Protein AF-0000000073465754 (afdb_homodimer)

Foldseek 3Di:
DDLLVCQADPVSVPDDDLLFKFFQAKAKAAKEFAPPTQCNQPDFLLQQLLQLLVSCVVFVDDLQQAAEEEEFEAQDPPQCFVSVLVSCVVSPRDPNHYYGYDYQWLQRQVVQVQVVRVCSSVPVGFKHKRKYWFRCNVGVDDSRDDPDDDPVQCVDPLSVLLPPDPLQLLQVLCVVVVPAQLNLLQLLQVLLALQVVCVVVVLNQRRHGWRWDAGPVRDIGIGTHFDQRDPPRDSVVSVPFAADPDRRTNFDLSQAFGAITMMMMIIIGRNNVCVVRVGHGFWTWSHKFKWFFRQSNLLLALLPRVVVSCVSRVDALVQAQAEEEARRGSSSSVCSCVSRVHDVCRYNSRHHRSRRNRRRRGRNSSSVSSQSSVDVVVDDKGWYKYKYGTRSGMIMITIMIGD/DDLLVCQADPVSVPDDDLLFKFFQAKAKAAKEFAPPTQCNQPDFLLQQLLQLLVSCVVFVDDLQQAAEEEEFEAQDPVQCFVSVLVSCVVSPRDPNHYYGYDYQWLQRQVVQVQVVRVCSSVPVGFKHKRKYWFRCNVGPDDSRDDPDDDPVQCVPPLSVLLPPDPLQLLQVLCVVVVPAQLNLLQQLQVLLALQVVCVVVVLNQRRHGWRWDAGPVRDIGIGTHFDQRDPDRDSVVSVPFAADPDRPTNFDLRQAFGAITMMMMIIIGRNNVCVVRVGDGFWTWSHKFKWFFRQSNLLLALLPRVVVSCVSRVDALVQAQAEEEARRGSSSSVCSCVSRVHDVCRYNSRHHRSRRNRRRRGRNSSSVSSQSSVDVVVDDKGWYKYKYGTRSGMIMITIMIGD

InterPro domains:
  IPR002155 Thiolase [PIRSF000429] (18-401)
  IPR002155 Thiolase [TIGR01930] (23-400)
  IPR002155 Thiolase [cd00751] (22-400)
  IPR016039 Thiolase-like [G3DSA:3.40.47.10] (20-287)
  IPR016039 Thiolase-like [G3DSA:3.40.47.10] (156-398)
  IPR016039 Thiolase-like [SSF53901] (19-277)
  IPR016039 Thiolase-like [SSF53901] (281-400)
  IPR020613 Thiolase, conserved site [PS00737] (348-364)
  IPR020615 Thiolase, acyl-enzyme intermediate active site [PS00098] (102-120)
  IPR020616 Thiolase, N-terminal [PF00108] (21-271)
  IPR020617 Thiolase, C-terminal [PF02803] (280-400)
  IPR050215 3-ketoacyl-CoA thiolase-like [PTHR43853] (17-401)

Sequence (806 aa):
MSAAQQRHGKKNILAEHDDDVVIVSALRTPITKAKKGGLSQCAPEEMLGWTLKGVLAESKIDPKLIEDVAVGTVLAPGGGSTQARMGSLWAGIPNTAGCNSLNRQCSSGLAAVNQIANQIALGQIDIGIGSGVESMTLNYGAGVMPSKMSDAVMENEEAADCLMPMGITSENVAKKYNIDRTKQDTFAAESFARAAAAQKAGKFKSEIVTVKYTDDDGNERTVDADDGIREGVTVESLAKLKPAFAKDGFTHAGNASQVSDGAASVLLARRSAAKKHGLPILGKFVTCAVVGVPPNIMGVGPAYAIPRLFELTGLTKDDIDIYEINEAFASQALFSIEHIGIDKKKVNPVGGAIAMGHPLGATGARQIATGLAEAKRQGGKKLIVTSMCVGTGMGCAALIVSAMSAAQQRHGKKNILAEHDDDVVIVSALRTPITKAKKGGLSQCAPEEMLGWTLKGVLAESKIDPKLIEDVAVGTVLAPGGGSTQARMGSLWAGIPNTAGCNSLNRQCSSGLAAVNQIANQIALGQIDIGIGSGVESMTLNYGAGVMPSKMSDAVMENEEAADCLMPMGITSENVAKKYNIDRTKQDTFAAESFARAAAAQKAGKFKSEIVTVKYTDDDGNERTVDADDGIREGVTVESLAKLKPAFAKDGFTHAGNASQVSDGAASVLLARRSAAKKHGLPILGKFVTCAVVGVPPNIMGVGPAYAIPRLFELTGLTKDDIDIYEINEAFASQALFSIEHIGIDKKKVNPVGGAIAMGHPLGATGARQIATGLAEAKRQGGKKLIVTSMCVGTGMGCAALIVSA

pLDDT: mean 96.92, std 4.91, range [54.41, 99.0]

Radius of gyration: 24.94 Å; Cα contacts (8 Å, |Δi|>4): 2305; chains: 2; bounding box: 60×74×64 Å

Organism: Mycosarcoma maydis (NCBI:txid5270)

Solvent-accessible surface area (backbone atoms only — not comparable to full-atom values): 36678 Å² total; per-residue (Å²): 131,53,74,57,53,43,41,32,32,67,70,41,52,69,52,86,55,58,69,38,31,24,29,42,31,44,26,14,38,35,30,16,32,38,70,75,27,81,51,39,66,55,32,54,30,54,48,36,15,39,20,48,35,40,40,39,62,74,44,63,56,66,47,80,61,39,37,38,37,29,32,4,23,34,42,36,34,18,24,36,28,67,42,49,44,23,13,42,40,55,38,56,38,49,49,56,22,26,59,33,13,28,19,36,36,38,36,5,1,36,52,16,34,48,52,41,44,43,36,29,61,62,61,63,38,52,26,29,28,11,14,8,29,23,43,40,42,78,33,60,59,78,69,28,56,66,97,66,78,44,65,74,42,51,67,31,64,64,24,41,29,42,70,53,55,66,60,54,19,38,41,43,44,18,64,76,67,68,46,50,47,66,61,23,27,44,53,27,22,49,22,18,50,30,29,34,53,30,54,74,69,50,66,55,59,84,30,44,32,66,43,73,50,64,38,94,88,68,47,81,43,78,36,74,58,61,66,46,58,46,76,87,58,37,45,69,64,47,67,70,57,65,43,70,73,37,94,87,43,64,48,24,78,67,28,19,30,38,64,9,21,28,17,8,25,30,37,35,25,20,34,48,55,27,58,74,69,68,40,55,67,53,22,32,57,67,53,59,23,64,26,22,31,56,24,56,40,12,39,49,12,32,46,53,6,46,57,49,34,24,67,64,25,62,48,55,82,84,70,50,59,37,33,39,57,48,20,61,28,32,38,27,40,50,48,22,37,60,73,68,64,54,66,67,82,33,43,31,75,53,26,36,15,40,19,44,29,42,16,42,3,7,39,33,23,34,42,51,18,51,49,47,53,50,36,59,76,69,50,61,75,33,37,34,37,42,30,26,38,14,72,56,10,14,10,32,17,34,40,33,35,39,81,131,53,74,59,54,43,41,33,32,69,70,40,51,70,50,86,54,58,68,36,32,24,29,42,32,43,25,14,39,35,29,16,31,38,69,76,27,82,50,39,65,56,32,53,31,53,49,36,14,38,19,48,35,40,39,41,61,75,42,63,56,66,48,82,61,39,36,37,35,29,33,4,24,36,42,35,34,18,24,35,29,67,42,50,46,24,13,42,40,54,38,57,38,49,49,55,23,26,59,33,14,28,19,36,37,38,36,5,2,37,51,17,34,49,52,42,43,42,36,29,60,62,60,61,38,53,26,28,27,11,14,8,27,23,43,41,42,80,34,60,60,76,70,30,55,66,96,66,77,44,66,74,40,50,68,30,65,64,25,41,30,42,70,54,56,68,61,53,19,38,41,44,44,16,64,76,67,69,48,51,47,66,62,23,27,45,54,26,22,50,23,16,51,31,29,32,52,31,54,74,69,49,66,54,60,85,29,44,33,66,42,74,48,62,36,94,88,68,45,82,42,79,38,74,58,61,66,47,57,47,77,87,58,37,46,70,66,46,67,71,57,64,43,70,72,39,94,86,43,62,47,23,78,68,27,20,30,37,63,10,21,28,18,8,26,30,36,36,25,20,35,49,55,27,60,75,68,68,42,56,67,54,22,32,58,71,52,59,24,63,26,23,31,56,26,56,40,13,40,48,12,33,46,53,6,46,58,48,34,24,66,62,25,60,50,55,81,84,69,49,58,37,32,38,57,47,22,64,29,31,40,27,39,49,49,22,38,60,74,68,62,55,66,66,80,33,43,31,72,53,27,35,15,40,20,46,31,42,15,41,3,7,38,34,24,33,43,52,18,52,50,48,53,49,36,60,75,70,50,61,72,33,37,34,37,41,30,27,38,14,71,58,9,14,10,31,16,33,41,34,34,39,81

Secondary structure (DSSP, 8-state):
--HHHHTSSHHHHHS--TT-EEEEEEEEPPPEETTTSTTTTS-HHHHHHHHHHHHHHHHT--GGG--EEEEE-SS-GGGGHHHHHHHHHHTT--TTSEEEEEE-GGGHHHHHHHHHHHHHHTTS-SEEEEEEEEEHHHH-SGGGS-S---HHHHTSHHHHHTTS-HHHHHHHHHHHTT--HHHHHHHHHHHHHHHHHHHHTTTTTTTBPPEEEE-TTS-EEEE-S-SS--SS--HHHHHTSPPSSSTT-S--TTSBPPPEEEEEEEEEEEHHHHHHTT----EEEEEEEEEE--GGGGGGHHHHHHHHHHHHHT--GGG-SEEEE--SBHHHHHHHHHHHT--GGGB-TT--HHHH---HHHHHHHHHHHHHHHHHHH-S--EEEEEEEETTTEEEEEEEEE-/--HHHHTSSHHHHHS--TT-EEEEEEEEPPPEETTTSTTTTS-HHHHHHHHHHHHHHHHT--GGG--EEEEE-SS-GGGGHHHHHHHHHHTT--TTSEEEEEE-GGGHHHHHHHHHHHHHHTTS-SEEEEEEEEEHHHH-SGGGS-S---HHHHTSHHHHHTTS-HHHHHHHHHHHTT--HHHHHHHHHHHHHHHHHHHHTTTTTTTBPPEEEE-TTS-EEEE-S-SS--SS--HHHHHTSPPSSSTT-S--TTSBPPPEEEEEEEEEEEHHHHHHTT----EEEEEEEEEE--GGGGGGHHHHHHHHHHHHHT--GGG-SEEEE--SBHHHHHHHHHHHT--GGGB-TT--HHHH---HHHHHHHHHHHHHHHHHHH-S--EEEEEEEETTTEEEEEEEEE-

Nearest PDB structures (foldseek):
  2iik-assembly1_A  TM=9.673E-01  e=1.583E-56  Homo sapiens
  2iik-assembly1_B  TM=9.675E-01  e=2.758E-56  Homo sapiens
  8gqg-assembly1_A  TM=9.473E-01  e=4.509E-44  Pseudomonas aeruginosa PAO1
  4e1l-assembly1_B  TM=9.030E-01  e=8.180E-40  Clostridioides difficile 630
  2f2s-assembly2_A-2  TM=8.745E-01  e=1.750E-37  Homo sapiens

Structure (mmCIF, N/CA/C/O backbone):
data_AF-0000000073465754-model_v1
#
loop_
_entity.id
_entity.type
_entity.pdbx_description
1 polymer 'Acetyl-CoA C-acyltransferase'
#
loop_
_atom_site.group_PDB
_atom_site.id
_atom_site.type_symbol
_atom_site.label_atom_id
_atom_site.label_alt_id
_atom_site.label_comp_id
_atom_site.label_asym_id
_atom_site.label_entity_id
_atom_site.label_seq_id
_atom_site.pdbx_PDB_ins_code
_atom_site.Cartn_x
_atom_site.Cartn_y
_atom_site.Cartn_z
_atom_site.occupancy
_atom_site.B_iso_or_equiv
_atom_site.auth_seq_id
_atom_site.auth_comp_id
_atom_site.auth_asym_id
_atom_site.auth_atom_id
_atom_site.pdbx_PDB_model_num
ATOM 1 N N . MET A 1 1 ? 19.016 -5.664 22.812 1 69.12 1 MET A N 1
ATOM 2 C CA . MET A 1 1 ? 17.656 -5.16 22.969 1 69.12 1 MET A CA 1
ATOM 3 C C . MET A 1 1 ? 16.844 -5.359 21.703 1 69.12 1 MET A C 1
ATOM 5 O O . MET A 1 1 ? 17.344 -5.137 20.594 1 69.12 1 MET A O 1
ATOM 9 N N . SER A 1 2 ? 15.586 -5.824 21.875 1 74.62 2 SER A N 1
ATOM 10 C CA . SER A 1 2 ? 14.711 -6.039 20.734 1 74.62 2 SER A CA 1
ATOM 11 C C . SER A 1 2 ? 14.266 -4.715 20.125 1 74.62 2 SER A C 1
ATOM 13 O O . SER A 1 2 ? 14.344 -3.668 20.766 1 74.62 2 SER A O 1
ATOM 15 N N . ALA A 1 3 ? 13.922 -4.715 18.938 1 77.12 3 ALA A N 1
ATOM 16 C CA . ALA A 1 3 ? 13.391 -3.521 18.281 1 77.12 3 ALA A CA 1
ATOM 17 C C . ALA A 1 3 ? 12.242 -2.922 19.094 1 77.12 3 ALA A C 1
ATOM 19 O O . ALA A 1 3 ? 12.133 -1.7 19.203 1 77.12 3 ALA A O 1
ATOM 20 N N . ALA A 1 4 ? 11.461 -3.756 19.719 1 78.25 4 ALA A N 1
ATOM 21 C CA . ALA A 1 4 ? 10.312 -3.295 20.5 1 78.25 4 ALA A CA 1
ATOM 22 C C . ALA A 1 4 ? 10.766 -2.549 21.75 1 78.25 4 ALA A C 1
ATOM 24 O O . ALA A 1 4 ? 10.172 -1.534 22.125 1 78.25 4 ALA A O 1
ATOM 25 N N . GLN A 1 5 ? 11.766 -3 22.266 1 81.62 5 GLN A N 1
ATOM 26 C CA . GLN A 1 5 ? 12.281 -2.373 23.469 1 81.62 5 GLN A CA 1
ATOM 27 C C . GLN A 1 5 ? 12.914 -1.019 23.172 1 81.62 5 GLN A C 1
ATOM 29 O O . GLN A 1 5 ? 12.797 -0.079 23.953 1 81.62 5 GLN A O 1
ATOM 34 N N . GLN A 1 6 ? 13.523 -0.963 22.047 1 86.88 6 GLN A N 1
ATOM 35 C CA . GLN A 1 6 ? 14.195 0.273 21.656 1 86.88 6 GLN A CA 1
ATOM 36 C C . GLN A 1 6 ? 13.188 1.378 21.359 1 86.88 6 GLN A C 1
ATOM 38 O O . GLN A 1 6 ? 13.523 2.562 21.406 1 86.88 6 GLN A O 1
ATOM 43 N N . ARG A 1 7 ? 11.938 1.004 21.156 1 93.81 7 ARG A N 1
ATOM 44 C CA . ARG A 1 7 ? 10.906 1.958 20.766 1 93.81 7 ARG A CA 1
ATOM 45 C C . ARG A 1 7 ? 9.938 2.223 21.906 1 93.81 7 ARG A C 1
ATOM 47 O O . ARG A 1 7 ? 8.852 2.775 21.688 1 93.81 7 ARG A O 1
ATOM 54 N N . HIS A 1 8 ? 10.367 1.819 23.109 1 95.62 8 HIS A N 1
ATOM 55 C CA . HIS A 1 8 ? 9.492 1.986 24.25 1 95.62 8 HIS A CA 1
ATOM 56 C C . HIS A 1 8 ? 10.195 2.732 25.375 1 95.62 8 HIS A C 1
ATOM 58 O O . HIS A 1 8 ? 11.266 2.322 25.828 1 95.62 8 HIS A O 1
ATOM 64 N N . GLY A 1 9 ? 9.516 3.777 25.812 1 97.31 9 GLY A N 1
ATOM 65 C CA . GLY A 1 9 ? 10.102 4.625 26.844 1 97.31 9 GLY A CA 1
ATOM 66 C C . GLY A 1 9 ? 10.953 5.746 26.281 1 97.31 9 GLY A C 1
ATOM 67 O O . GLY A 1 9 ? 11.742 5.527 25.359 1 97.31 9 GLY A O 1
ATOM 68 N N . LYS A 1 10 ? 10.883 6.891 26.922 1 97.44 10 LYS A N 1
ATOM 69 C CA . LYS A 1 10 ? 11.508 8.102 26.391 1 97.44 10 LYS A CA 1
ATOM 70 C C . LYS A 1 10 ? 13.016 7.941 26.281 1 97.44 10 LYS A C 1
ATOM 72 O O . LYS A 1 10 ? 13.617 8.312 25.281 1 97.44 10 LYS A O 1
ATOM 77 N N . LYS A 1 11 ? 13.609 7.375 27.297 1 96.94 11 LYS A N 1
ATOM 78 C CA . LYS A 1 11 ? 15.062 7.203 27.312 1 96.94 11 LYS A CA 1
ATOM 79 C C . LYS A 1 11 ? 15.523 6.316 26.172 1 96.94 11 LYS A C 1
ATOM 81 O O . LYS A 1 11 ? 16.484 6.645 25.469 1 96.94 11 LYS A O 1
ATOM 86 N N . ASN A 1 12 ? 14.812 5.152 25.953 1 97.06 12 ASN A N 1
ATOM 87 C CA . ASN A 1 12 ? 15.164 4.223 24.891 1 97.06 12 ASN A CA 1
ATOM 88 C C . ASN A 1 12 ? 14.922 4.84 23.516 1 97.06 12 ASN A C 1
ATOM 90 O O . ASN A 1 12 ? 15.711 4.625 22.594 1 97.06 12 ASN A O 1
ATOM 94 N N . ILE A 1 13 ? 13.898 5.605 23.375 1 97.81 13 ILE A N 1
ATOM 95 C CA . ILE A 1 13 ? 13.516 6.227 22.109 1 97.81 13 ILE A CA 1
ATOM 96 C C . ILE A 1 13 ? 14.547 7.281 21.734 1 97.81 13 ILE A C 1
ATOM 98 O O . ILE A 1 13 ? 14.875 7.441 20.547 1 97.81 13 ILE A O 1
ATOM 102 N N . LEU A 1 14 ? 15.086 7.945 22.719 1 97.5 14 LEU A N 1
ATOM 103 C CA . LEU A 1 14 ? 16.047 9.016 22.453 1 97.5 14 LEU A CA 1
ATOM 104 C C . LEU A 1 14 ? 17.438 8.453 22.219 1 97.5 14 LEU A C 1
ATOM 106 O O . LEU A 1 14 ? 18.297 9.133 21.641 1 97.5 14 LEU A O 1
ATOM 110 N N . ALA A 1 15 ? 17.688 7.27 22.656 1 97 15 ALA A N 1
ATOM 111 C CA . ALA A 1 15 ? 18.984 6.641 22.438 1 97 15 ALA A CA 1
ATOM 112 C C . ALA A 1 15 ? 19.203 6.344 20.953 1 97 15 ALA A C 1
ATOM 114 O O . ALA A 1 15 ? 18.234 6.148 20.203 1 97 15 ALA A O 1
ATOM 115 N N . GLU A 1 16 ? 20.438 6.359 20.562 1 96.69 16 GLU A N 1
ATOM 116 C CA . GLU A 1 16 ? 20.781 6.105 19.172 1 96.69 16 GLU A CA 1
ATOM 117 C C . GLU A 1 16 ? 21.391 4.723 19 1 96.69 16 GLU A C 1
ATOM 119 O O . GLU A 1 16 ? 22.25 4.32 19.781 1 96.69 16 GLU A O 1
ATOM 124 N N . HIS A 1 17 ? 20.859 3.986 18.109 1 96.25 17 HIS A N 1
ATOM 125 C CA . HIS A 1 17 ? 21.375 2.662 17.781 1 96.25 17 HIS A CA 1
ATOM 126 C C . HIS A 1 17 ? 21.672 2.537 16.297 1 96.25 17 HIS A C 1
ATOM 128 O O . HIS A 1 17 ? 21.031 3.205 15.477 1 96.25 17 HIS A O 1
ATOM 134 N N . ASP A 1 18 ? 22.531 1.674 15.906 1 96.12 18 ASP A N 1
ATOM 135 C CA . ASP A 1 18 ? 22.969 1.488 14.523 1 96.12 18 ASP A CA 1
ATOM 136 C C . ASP A 1 18 ? 21.828 0.935 13.664 1 96.12 18 ASP A C 1
ATOM 138 O O . ASP A 1 18 ? 21.828 1.102 12.438 1 96.12 18 ASP A O 1
ATOM 142 N N . ASP A 1 19 ? 20.844 0.345 14.242 1 95.38 19 ASP A N 1
ATOM 143 C CA . ASP A 1 19 ? 19.766 -0.268 13.477 1 95.38 19 ASP A CA 1
ATOM 144 C C . ASP A 1 19 ? 18.531 0.631 13.445 1 95.38 19 ASP A C 1
ATOM 146 O O . ASP A 1 19 ? 17.484 0.231 12.953 1 95.38 19 ASP A O 1
ATOM 150 N N . ASP A 1 20 ? 18.672 1.889 13.938 1 97.56 20 ASP A N 1
ATOM 151 C CA . ASP A 1 20 ? 17.594 2.857 13.836 1 97.56 20 ASP A CA 1
ATOM 152 C C . ASP A 1 20 ? 17.266 3.174 12.375 1 97.56 20 ASP A C 1
ATOM 154 O O . ASP A 1 20 ? 18.141 3.09 11.508 1 97.56 20 ASP A O 1
ATOM 158 N N . VAL A 1 21 ? 16.047 3.447 12.172 1 98.69 21 VAL A N 1
ATOM 159 C CA . VAL A 1 21 ? 15.664 4.02 10.883 1 98.69 21 VAL A CA 1
ATOM 160 C C . VAL A 1 21 ? 15.758 5.543 10.945 1 98.69 21 VAL A C 1
ATOM 162 O O . VAL A 1 21 ? 15.008 6.188 11.68 1 98.69 21 VAL A O 1
ATOM 165 N N . VAL A 1 22 ? 16.641 6.105 10.172 1 98.94 22 VAL A N 1
ATOM 166 C CA . VAL A 1 22 ? 16.859 7.543 10.258 1 98.94 22 VAL A CA 1
ATOM 167 C C . VAL A 1 22 ? 16.312 8.227 9.008 1 98.94 22 VAL A C 1
ATOM 169 O O . VAL A 1 22 ? 16.156 7.59 7.965 1 98.94 22 VAL A O 1
ATOM 172 N N . ILE A 1 23 ? 15.922 9.438 9.211 1 98.94 23 ILE A N 1
ATOM 173 C CA . ILE A 1 23 ? 15.484 10.312 8.133 1 98.94 23 ILE A CA 1
ATOM 174 C C . ILE A 1 23 ? 16.656 11.141 7.621 1 98.94 23 ILE A C 1
ATOM 176 O O . ILE A 1 23 ? 17.266 11.891 8.383 1 98.94 23 ILE A O 1
ATOM 180 N N . VAL A 1 24 ? 16.938 11 6.359 1 98.94 24 VAL A N 1
ATOM 181 C CA . VAL A 1 24 ? 18.094 11.633 5.75 1 98.94 24 VAL A CA 1
ATOM 182 C C . VAL A 1 24 ? 17.703 12.961 5.113 1 98.94 24 VAL A C 1
ATOM 184 O O . VAL A 1 24 ? 18.453 13.93 5.141 1 98.94 24 VAL A O 1
ATOM 187 N N . SER A 1 25 ? 16.547 12.969 4.547 1 98.88 25 SER A N 1
ATOM 188 C CA . SER A 1 25 ? 15.977 14.141 3.885 1 98.88 25 SER A CA 1
ATOM 189 C C . SER A 1 25 ? 14.453 14.055 3.842 1 98.88 25 SER A C 1
ATOM 191 O O . SER A 1 25 ? 13.883 12.961 3.752 1 98.88 25 SER A O 1
ATOM 193 N N . ALA A 1 26 ? 13.797 15.164 3.982 1 98.94 26 ALA A N 1
ATOM 194 C CA . ALA A 1 26 ? 12.344 15.281 3.879 1 98.94 26 ALA A CA 1
ATOM 195 C C . ALA A 1 26 ? 11.953 16.594 3.203 1 98.94 26 ALA A C 1
ATOM 197 O O . ALA A 1 26 ? 12.188 17.672 3.748 1 98.94 26 ALA A O 1
ATOM 198 N N . LEU A 1 27 ? 11.367 16.453 2.018 1 98.94 27 LEU A N 1
ATOM 199 C CA . LEU A 1 27 ? 11.062 17.641 1.227 1 98.94 27 LEU A CA 1
ATOM 200 C C . LEU A 1 27 ? 9.68 17.531 0.596 1 98.94 27 LEU A C 1
ATOM 202 O O . LEU A 1 27 ? 9.148 16.438 0.452 1 98.94 27 LEU A O 1
ATOM 206 N N . ARG A 1 28 ? 9.141 18.641 0.271 1 98.94 28 ARG A N 1
ATOM 207 C CA . ARG A 1 28 ? 7.836 18.703 -0.378 1 98.94 28 ARG A CA 1
ATOM 208 C C . ARG A 1 28 ? 7.844 19.719 -1.52 1 98.94 28 ARG A C 1
ATOM 210 O O . ARG A 1 28 ? 8.727 20.578 -1.592 1 98.94 28 ARG A O 1
ATOM 217 N N . THR A 1 29 ? 6.883 19.609 -2.396 1 98.94 29 THR A N 1
ATOM 218 C CA . THR A 1 29 ? 6.578 20.688 -3.326 1 98.94 29 THR A CA 1
ATOM 219 C C . THR A 1 29 ? 5.824 21.812 -2.621 1 98.94 29 THR A C 1
ATOM 221 O O . THR A 1 29 ? 5.375 21.641 -1.485 1 98.94 29 THR A O 1
ATOM 224 N N . PRO A 1 30 ? 5.719 22.984 -3.387 1 98.81 30 PRO A N 1
ATOM 225 C CA . PRO A 1 30 ? 4.641 23.859 -2.93 1 98.81 30 PRO A CA 1
ATOM 226 C C . PRO A 1 30 ? 3.271 23.188 -2.953 1 98.81 30 PRO A C 1
ATOM 228 O O . PRO A 1 30 ? 3.023 22.328 -3.797 1 98.81 30 PRO A O 1
ATOM 231 N N . ILE A 1 31 ? 2.48 23.5 -2.012 1 98.81 31 ILE A N 1
ATOM 232 C CA . ILE A 1 31 ? 1.074 23.109 -2.037 1 98.81 31 ILE A CA 1
ATOM 233 C C . ILE A 1 31 ? 0.244 24.203 -2.688 1 98.81 31 ILE A C 1
ATOM 235 O O . ILE A 1 31 ? 0.25 25.359 -2.227 1 98.81 31 ILE A O 1
ATOM 239 N N . THR A 1 32 ? -0.416 23.875 -3.729 1 98.81 32 THR A N 1
ATOM 240 C CA . THR A 1 32 ? -1.125 24.938 -4.453 1 98.81 32 THR A CA 1
ATOM 241 C C . THR A 1 32 ? -2.602 24.578 -4.605 1 98.81 32 THR A C 1
ATOM 243 O O . THR A 1 32 ? -2.975 23.406 -4.539 1 98.81 32 THR A O 1
ATOM 246 N N . LYS A 1 33 ? -3.414 25.578 -4.816 1 97.81 33 LYS A N 1
ATOM 247 C CA . LYS A 1 33 ? -4.855 25.391 -4.953 1 97.81 33 LYS A CA 1
ATOM 248 C C . LYS A 1 33 ? -5.184 24.531 -6.18 1 97.81 33 LYS A C 1
ATOM 250 O O . LYS A 1 33 ? -4.586 24.719 -7.242 1 97.81 33 LYS A O 1
ATOM 255 N N . ALA A 1 34 ? -6.082 23.641 -6.023 1 96.94 34 ALA A N 1
ATOM 256 C CA . ALA A 1 34 ? -6.551 22.859 -7.164 1 96.94 34 ALA A CA 1
ATOM 257 C C . ALA A 1 34 ? -7.203 23.766 -8.211 1 96.94 34 ALA A C 1
ATOM 259 O O . ALA A 1 34 ? -7.875 24.734 -7.875 1 96.94 34 ALA A O 1
ATOM 260 N N . LYS A 1 35 ? -7.055 23.391 -9.469 1 95.56 35 LYS A N 1
ATOM 261 C CA . LYS A 1 35 ? -7.664 23.984 -10.648 1 95.56 35 LYS A CA 1
ATOM 262 C C . LYS A 1 35 ? -7.027 25.344 -10.977 1 95.56 35 LYS A C 1
ATOM 264 O O . LYS A 1 35 ? -6.73 25.625 -12.133 1 95.56 35 LYS A O 1
ATOM 269 N N . LYS A 1 36 ? -6.773 26.172 -9.945 1 95.69 36 LYS A N 1
ATOM 270 C CA . LYS A 1 36 ? -6.352 27.531 -10.227 1 95.69 36 LYS A CA 1
ATOM 271 C C . LYS A 1 36 ? -4.91 27.766 -9.781 1 95.69 36 LYS A C 1
ATOM 273 O O . LYS A 1 36 ? -4.316 28.797 -10.094 1 95.69 36 LYS A O 1
ATOM 278 N N . GLY A 1 37 ? -4.332 26.875 -9.086 1 97.5 37 GLY A N 1
ATOM 279 C CA . GLY A 1 37 ? -3.012 27.078 -8.508 1 97.5 37 GLY A CA 1
ATOM 280 C C . GLY A 1 37 ? -1.888 26.719 -9.461 1 97.5 37 GLY A C 1
ATOM 281 O O . GLY A 1 37 ? -2.137 26.266 -10.586 1 97.5 37 GLY A O 1
ATOM 282 N N . GLY A 1 38 ? -0.685 26.953 -9 1 98.06 38 GLY A N 1
ATOM 283 C CA . GLY A 1 38 ? 0.517 26.859 -9.812 1 98.06 38 GLY A CA 1
ATOM 284 C C . GLY A 1 38 ? 0.784 25.469 -10.328 1 98.06 38 GLY A C 1
ATOM 285 O O . GLY A 1 38 ? 1.403 25.297 -11.383 1 98.06 38 GLY A O 1
ATOM 286 N N . LEU A 1 39 ? 0.324 24.422 -9.672 1 98.38 39 LEU A N 1
ATOM 287 C CA . LEU A 1 39 ? 0.645 23.047 -10.039 1 98.38 39 LEU A CA 1
ATOM 288 C C . LEU A 1 39 ? -0.536 22.375 -10.742 1 98.38 39 LEU A C 1
ATOM 290 O O . LEU A 1 39 ? -0.511 21.172 -11.008 1 98.38 39 LEU A O 1
ATOM 294 N N . SER A 1 40 ? -1.552 23.188 -11.047 1 97.31 40 SER A N 1
ATOM 295 C CA . SER A 1 40 ? -2.818 22.641 -11.516 1 97.31 40 SER A CA 1
ATOM 296 C C . SER A 1 40 ? -2.631 21.859 -12.812 1 97.31 40 SER A C 1
ATOM 298 O O . SER A 1 40 ? -3.385 20.922 -13.102 1 97.31 40 SER A O 1
ATOM 300 N N . GLN A 1 41 ? -1.542 22.188 -13.578 1 96.94 41 GLN A N 1
ATOM 301 C CA . GLN A 1 41 ? -1.355 21.516 -14.859 1 96.94 41 GLN A CA 1
ATOM 302 C C . GLN A 1 41 ? -0.132 20.594 -14.836 1 96.94 41 GLN A C 1
ATOM 304 O O . GLN A 1 41 ? 0.296 20.094 -15.875 1 96.94 41 GLN A O 1
ATOM 309 N N . CYS A 1 42 ? 0.461 20.469 -13.688 1 97.88 42 CYS A N 1
ATOM 310 C CA . CYS A 1 42 ? 1.605 19.578 -13.539 1 97.88 42 CYS A CA 1
ATOM 311 C C . CYS A 1 42 ? 1.151 18.125 -13.336 1 97.88 42 CYS A C 1
ATOM 313 O O . CYS A 1 42 ? 0.353 17.844 -12.438 1 97.88 42 CYS A O 1
ATOM 315 N N . ALA A 1 43 ? 1.648 17.219 -14.156 1 97.5 43 ALA A N 1
ATOM 316 C CA . ALA A 1 43 ? 1.29 15.812 -13.992 1 97.5 43 ALA A CA 1
ATOM 317 C C . ALA A 1 43 ? 1.82 15.258 -12.672 1 97.5 43 ALA A C 1
ATOM 319 O O . ALA A 1 43 ? 2.916 15.617 -12.234 1 97.5 43 ALA A O 1
ATOM 320 N N . PRO A 1 44 ? 1.071 14.359 -12.039 1 97.31 44 PRO A N 1
ATOM 321 C CA . PRO A 1 44 ? 1.466 13.828 -10.734 1 97.31 44 PRO A CA 1
ATOM 322 C C . PRO A 1 44 ? 2.861 13.203 -10.75 1 97.31 44 PRO A C 1
ATOM 324 O O . PRO A 1 44 ? 3.633 13.398 -9.805 1 97.31 44 PRO A O 1
ATOM 327 N N . GLU A 1 45 ? 3.199 12.43 -11.781 1 98.25 45 GLU A N 1
ATOM 328 C CA . GLU A 1 45 ? 4.5 11.766 -11.828 1 98.25 45 GLU A CA 1
ATOM 329 C C . GLU A 1 45 ? 5.633 12.789 -11.938 1 98.25 45 GLU A C 1
ATOM 331 O O . GLU A 1 45 ? 6.746 12.539 -11.469 1 98.25 45 GLU A O 1
ATOM 336 N N . GLU A 1 46 ? 5.359 13.898 -12.578 1 98.44 46 GLU A N 1
ATOM 337 C CA . GLU A 1 46 ? 6.359 14.961 -12.656 1 98.44 46 GLU A CA 1
ATOM 338 C C . GLU A 1 46 ? 6.5 15.68 -11.312 1 98.44 46 GLU A C 1
ATOM 340 O O . GLU A 1 46 ? 7.609 15.992 -10.883 1 98.44 46 GLU A O 1
ATOM 345 N N . MET A 1 47 ? 5.398 15.938 -10.648 1 98.5 47 MET A N 1
ATOM 346 C CA . MET A 1 47 ? 5.414 16.516 -9.312 1 98.5 47 MET A CA 1
ATOM 347 C C . MET A 1 47 ? 6.195 15.641 -8.344 1 98.5 47 MET A C 1
ATOM 349 O O . MET A 1 47 ? 7.055 16.125 -7.609 1 98.5 47 MET A O 1
ATOM 353 N N . LEU A 1 48 ? 5.871 14.367 -8.375 1 98.88 48 LEU A N 1
ATOM 354 C CA . LEU A 1 48 ? 6.594 13.391 -7.566 1 98.88 48 LEU A CA 1
ATOM 355 C C . LEU A 1 48 ? 8.078 13.398 -7.898 1 98.88 48 LEU A C 1
ATOM 357 O O . LEU A 1 48 ? 8.922 13.406 -7 1 98.88 48 LEU A O 1
ATOM 361 N N . GLY A 1 49 ? 8.406 13.383 -9.195 1 98.88 49 GLY A N 1
ATOM 362 C CA . GLY A 1 49 ? 9.789 13.367 -9.641 1 98.88 49 GLY A CA 1
ATOM 363 C C . GLY A 1 49 ? 10.609 14.516 -9.086 1 98.88 49 GLY A C 1
ATOM 364 O O . GLY A 1 49 ? 11.781 14.344 -8.742 1 98.88 49 GLY A O 1
ATOM 365 N N . TRP A 1 50 ? 10.023 15.664 -8.984 1 98.88 50 TRP A N 1
ATOM 366 C CA . TRP A 1 50 ? 10.742 16.828 -8.484 1 98.88 50 TRP A CA 1
ATOM 367 C C . TRP A 1 50 ? 11.086 16.672 -7.012 1 98.88 50 TRP A C 1
ATOM 369 O O . TRP A 1 50 ? 12.172 17.078 -6.57 1 98.88 50 TRP A O 1
ATOM 379 N N . THR A 1 51 ? 10.172 16.125 -6.199 1 98.88 51 THR A N 1
ATOM 380 C CA . THR A 1 51 ? 10.516 15.906 -4.801 1 98.88 51 THR A CA 1
ATOM 381 C C . THR A 1 51 ? 11.586 14.828 -4.664 1 98.88 51 THR A C 1
ATOM 383 O O . THR A 1 51 ? 12.461 14.922 -3.805 1 98.88 51 THR A O 1
ATOM 386 N N . LEU A 1 52 ? 11.523 13.797 -5.504 1 98.94 52 LEU A N 1
ATOM 387 C CA . LEU A 1 52 ? 12.547 12.75 -5.5 1 98.94 52 LEU A CA 1
ATOM 388 C C . LEU A 1 52 ? 13.906 13.32 -5.902 1 98.94 52 LEU A C 1
ATOM 390 O O . LEU A 1 52 ? 14.914 13.023 -5.262 1 98.94 52 LEU A O 1
ATOM 394 N N . LYS A 1 53 ? 13.93 14.156 -6.957 1 98.88 53 LYS A N 1
ATOM 395 C CA . LYS A 1 53 ? 15.164 14.836 -7.332 1 98.88 53 LYS A CA 1
ATOM 396 C C . LYS A 1 53 ? 15.688 15.695 -6.184 1 98.88 53 LYS A C 1
ATOM 398 O O . LYS A 1 53 ? 16.891 15.773 -5.965 1 98.88 53 LYS A O 1
ATOM 403 N N . GLY A 1 54 ? 14.75 16.328 -5.52 1 98.88 54 GLY A N 1
ATOM 404 C CA . GLY A 1 54 ? 15.117 17.188 -4.406 1 98.88 54 GLY A CA 1
ATOM 405 C C . GLY A 1 54 ? 15.828 16.453 -3.287 1 98.88 54 GLY A C 1
ATOM 406 O O . GLY A 1 54 ? 16.891 16.875 -2.826 1 98.88 54 GLY A O 1
ATOM 407 N N . VAL A 1 55 ? 15.258 15.305 -2.826 1 98.88 55 VAL A N 1
ATOM 408 C CA . VAL A 1 55 ? 15.859 14.594 -1.704 1 98.88 55 VAL A CA 1
ATOM 409 C C . VAL A 1 55 ? 17.203 13.992 -2.135 1 98.88 55 VAL A C 1
ATOM 411 O O . VAL A 1 55 ? 18.125 13.898 -1.332 1 98.88 55 VAL A O 1
ATOM 414 N N . LEU A 1 56 ? 17.328 13.57 -3.422 1 98.88 56 LEU A N 1
ATOM 415 C CA . LEU A 1 56 ? 18.609 13.07 -3.928 1 98.88 56 LEU A CA 1
ATOM 416 C C . LEU A 1 56 ? 19.672 14.172 -3.914 1 98.88 56 LEU A C 1
ATOM 418 O O . LEU A 1 56 ? 20.781 13.961 -3.447 1 98.88 56 LEU A O 1
ATOM 422 N N . ALA A 1 57 ? 19.25 15.328 -4.363 1 98.75 57 ALA A N 1
ATOM 423 C CA . ALA A 1 57 ? 20.188 16.453 -4.461 1 98.75 57 ALA A CA 1
ATOM 424 C C . ALA A 1 57 ? 20.625 16.922 -3.074 1 98.75 57 ALA A C 1
ATOM 426 O O . ALA A 1 57 ? 21.797 17.188 -2.848 1 98.75 57 ALA A O 1
ATOM 427 N N . GLU A 1 58 ? 19.703 17.047 -2.176 1 98.56 58 GLU A N 1
ATOM 428 C CA . GLU A 1 58 ? 19.984 17.562 -0.841 1 98.56 58 GLU A CA 1
ATOM 429 C C . GLU A 1 58 ? 20.891 16.609 -0.063 1 98.56 58 GLU A C 1
ATOM 431 O O . GLU A 1 58 ? 21.812 17.047 0.629 1 98.56 58 GLU A O 1
ATOM 436 N N . SER A 1 59 ? 20.641 15.32 -0.163 1 98.62 59 SER A N 1
ATOM 437 C CA . SER A 1 59 ? 21.375 14.32 0.61 1 98.62 59 SER A CA 1
ATOM 438 C C . SER A 1 59 ? 22.703 13.977 -0.049 1 98.62 59 SER A C 1
ATOM 440 O O . SER A 1 59 ? 23.594 13.414 0.593 1 98.62 59 SER A O 1
ATOM 442 N N . LYS A 1 60 ? 22.766 14.164 -1.385 1 98.5 60 LYS A N 1
ATOM 443 C CA . LYS A 1 60 ? 23.922 13.805 -2.205 1 98.5 60 LYS A CA 1
ATOM 444 C C . LYS A 1 60 ? 24.141 12.297 -2.205 1 98.5 60 LYS A C 1
ATOM 446 O O . LYS A 1 60 ? 25.281 11.828 -2.352 1 98.5 60 LYS A O 1
ATOM 451 N N . ILE A 1 61 ? 23.172 11.609 -1.95 1 98.81 61 ILE A N 1
ATOM 452 C CA . ILE A 1 61 ? 23.266 10.148 -1.94 1 98.81 61 ILE A CA 1
ATOM 453 C C . ILE A 1 61 ? 23.562 9.641 -3.346 1 98.81 61 ILE A C 1
ATOM 455 O O . ILE A 1 61 ? 23.141 10.234 -4.336 1 98.81 61 ILE A O 1
ATOM 459 N N . ASP A 1 62 ? 24.328 8.516 -3.443 1 98.81 62 ASP A N 1
ATOM 460 C CA . ASP A 1 62 ? 24.344 7.723 -4.668 1 98.81 62 ASP A CA 1
ATOM 461 C C . ASP A 1 62 ? 23 7.047 -4.918 1 98.81 62 ASP A C 1
ATOM 463 O O . ASP A 1 62 ? 22.609 6.148 -4.172 1 98.81 62 ASP A O 1
ATOM 467 N N . PRO A 1 63 ? 22.281 7.445 -5.957 1 98.81 63 PRO A N 1
ATOM 468 C CA . PRO A 1 63 ? 20.938 6.91 -6.18 1 98.81 63 PRO A CA 1
ATOM 469 C C . PRO A 1 63 ? 20.922 5.391 -6.297 1 98.81 63 PRO A C 1
ATOM 471 O O . PRO A 1 63 ? 19.891 4.762 -6.07 1 98.81 63 PRO A O 1
ATOM 474 N N . LYS A 1 64 ? 22.016 4.738 -6.609 1 98.69 64 LYS A N 1
ATOM 475 C CA . LYS A 1 64 ? 22.094 3.289 -6.762 1 98.69 64 LYS A CA 1
ATOM 476 C C . LYS A 1 64 ? 21.844 2.582 -5.434 1 98.69 64 LYS A C 1
ATOM 478 O O . LYS A 1 64 ? 21.562 1.381 -5.406 1 98.69 64 LYS A O 1
ATOM 483 N N . LEU A 1 65 ? 21.969 3.359 -4.344 1 98.81 65 LEU A N 1
ATOM 484 C CA . LEU A 1 65 ? 21.797 2.781 -3.014 1 98.81 65 LEU A CA 1
ATOM 485 C C . LEU A 1 65 ? 20.328 2.654 -2.648 1 98.81 65 LEU A C 1
ATOM 487 O O . LEU A 1 65 ? 19.984 1.948 -1.699 1 98.81 65 LEU A O 1
ATOM 491 N N . ILE A 1 66 ? 19.469 3.338 -3.422 1 98.94 66 ILE A N 1
ATOM 492 C CA . ILE A 1 66 ? 18.031 3.268 -3.141 1 98.94 66 ILE A CA 1
ATOM 493 C C . ILE A 1 66 ? 17.484 1.906 -3.568 1 98.94 66 ILE A C 1
ATOM 495 O O . ILE A 1 66 ? 17.688 1.481 -4.707 1 98.94 66 ILE A O 1
ATOM 499 N N . GLU A 1 67 ? 16.734 1.287 -2.678 1 98.94 67 GLU A N 1
ATOM 500 C CA . GLU A 1 67 ? 16.344 -0.089 -2.953 1 98.94 67 GLU A CA 1
ATOM 501 C C . GLU A 1 67 ? 14.828 -0.188 -3.186 1 98.94 67 GLU A C 1
ATOM 503 O O . GLU A 1 67 ? 14.359 -1.12 -3.84 1 98.94 67 GLU A O 1
ATOM 508 N N . ASP A 1 68 ? 14.047 0.705 -2.627 1 98.94 68 ASP A N 1
ATOM 509 C CA . ASP A 1 68 ? 12.602 0.682 -2.803 1 98.94 68 ASP A CA 1
ATOM 510 C C . ASP A 1 68 ? 12 2.07 -2.594 1 98.94 68 ASP A C 1
ATOM 512 O O . ASP A 1 68 ? 12.516 2.865 -1.807 1 98.94 68 ASP A O 1
ATOM 516 N N . VAL A 1 69 ? 10.961 2.398 -3.35 1 98.94 69 VAL A N 1
ATOM 517 C CA . VAL A 1 69 ? 10.203 3.645 -3.244 1 98.94 69 VAL A CA 1
ATOM 518 C C . VAL A 1 69 ? 8.719 3.338 -3.078 1 98.94 69 VAL A C 1
ATOM 520 O O . VAL A 1 69 ? 8.125 2.643 -3.908 1 98.94 69 VAL A O 1
ATOM 523 N N . ALA A 1 70 ? 8.117 3.795 -2.02 1 98.94 70 ALA A N 1
ATOM 524 C CA . ALA A 1 70 ? 6.676 3.697 -1.81 1 98.94 70 ALA A CA 1
ATOM 525 C C . ALA A 1 70 ? 6.004 5.059 -1.962 1 98.94 70 ALA A C 1
ATOM 527 O O . ALA A 1 70 ? 6.48 6.055 -1.412 1 98.94 70 ALA A O 1
ATOM 528 N N . VAL A 1 71 ? 4.883 5.113 -2.686 1 98.94 71 VAL A N 1
ATOM 529 C CA . VAL A 1 71 ? 4.242 6.391 -2.977 1 98.94 71 VAL A CA 1
ATOM 530 C C . VAL A 1 71 ? 2.775 6.34 -2.561 1 98.94 71 VAL A C 1
ATOM 532 O O . VAL A 1 71 ? 1.993 5.562 -3.111 1 98.94 71 VAL A O 1
ATOM 535 N N . GLY A 1 72 ? 2.426 7.176 -1.586 1 98.81 72 GLY A N 1
ATOM 536 C CA . GLY A 1 72 ? 1.027 7.332 -1.222 1 98.81 72 GLY A CA 1
ATOM 537 C C . GLY A 1 72 ? 0.239 8.156 -2.223 1 98.81 72 GLY A C 1
ATOM 538 O O . GLY A 1 72 ? 0.672 9.234 -2.625 1 98.81 72 GLY A O 1
ATOM 539 N N . THR A 1 73 ? -0.886 7.695 -2.666 1 97.69 73 THR A N 1
ATOM 540 C CA . THR A 1 73 ? -1.813 8.406 -3.541 1 97.69 73 THR A CA 1
ATOM 541 C C . THR A 1 73 ? -3.246 7.938 -3.301 1 97.69 73 THR A C 1
ATOM 543 O O . THR A 1 73 ? -3.48 6.773 -2.975 1 97.69 73 THR A O 1
ATOM 546 N N . VAL A 1 74 ? -4.199 8.852 -3.471 1 96.88 74 VAL A N 1
ATOM 547 C CA . VAL A 1 74 ? -5.566 8.516 -3.088 1 96.88 74 VAL A CA 1
ATOM 548 C C . VAL A 1 74 ? -6.449 8.453 -4.332 1 96.88 74 VAL A C 1
ATOM 550 O O . VAL A 1 74 ? -7.199 7.488 -4.52 1 96.88 74 VAL A O 1
ATOM 553 N N . LEU A 1 75 ? -6.273 9.398 -5.227 1 94.31 75 LEU A N 1
ATOM 554 C CA . LEU A 1 75 ? -7.289 9.594 -6.25 1 94.31 75 LEU A CA 1
ATOM 555 C C . LEU A 1 75 ? -6.789 9.133 -7.613 1 94.31 75 LEU A C 1
ATOM 557 O O . LEU A 1 75 ? -7.551 9.102 -8.586 1 94.31 75 LEU A O 1
ATOM 561 N N . ALA A 1 76 ? -5.531 8.781 -7.699 1 92.5 76 ALA A N 1
ATOM 562 C CA . ALA A 1 76 ? -4.934 8.445 -8.992 1 92.5 76 ALA A CA 1
ATOM 563 C C . ALA A 1 76 ? -5.641 7.262 -9.633 1 92.5 76 ALA A C 1
ATOM 565 O O . ALA A 1 76 ? -5.844 6.227 -8.992 1 92.5 76 ALA A O 1
ATOM 566 N N . PRO A 1 77 ? -5.969 7.398 -10.883 1 87.94 77 PRO A N 1
ATOM 567 C CA . PRO A 1 77 ? -6.52 6.234 -11.578 1 87.94 77 PRO A CA 1
ATOM 568 C C . PRO A 1 77 ? -5.598 5.02 -11.516 1 87.94 77 PRO A C 1
ATOM 570 O O . PRO A 1 77 ? -4.379 5.156 -11.633 1 87.94 77 PRO A O 1
ATOM 573 N N . GLY A 1 78 ? -6.188 3.848 -11.305 1 87.12 78 GLY A N 1
ATOM 574 C CA . GLY A 1 78 ? -5.422 2.615 -11.234 1 87.12 78 GLY A CA 1
ATOM 575 C C . GLY A 1 78 ? -4.461 2.576 -10.055 1 87.12 78 GLY A C 1
ATOM 576 O O . GLY A 1 78 ? -3.5 1.805 -10.062 1 87.12 78 GLY A O 1
ATOM 577 N N . GLY A 1 79 ? -4.609 3.504 -9.109 1 92.12 79 GLY A N 1
ATOM 578 C CA . GLY A 1 79 ? -3.775 3.512 -7.922 1 92.12 79 GLY A CA 1
ATOM 579 C C . GLY A 1 79 ? -2.449 4.219 -8.125 1 92.12 79 GLY A C 1
ATOM 580 O O . GLY A 1 79 ? -1.646 4.32 -7.191 1 92.12 79 GLY A O 1
ATOM 581 N N . GLY A 1 80 ? -2.117 4.633 -9.336 1 94.56 80 GLY A N 1
ATOM 582 C CA . GLY A 1 80 ? -0.991 5.512 -9.602 1 94.56 80 GLY A CA 1
ATOM 583 C C . GLY A 1 80 ? 0.345 4.797 -9.594 1 94.56 80 GLY A C 1
ATOM 584 O O . GLY A 1 80 ? 1.398 5.434 -9.562 1 94.56 80 GLY A O 1
ATOM 585 N N . SER A 1 81 ? 0.365 3.469 -9.594 1 96.44 81 SER A N 1
ATOM 586 C CA . SER A 1 81 ? 1.608 2.717 -9.445 1 96.44 81 SER A CA 1
ATOM 587 C C . SER A 1 81 ? 2.52 2.916 -10.648 1 96.44 81 SER A C 1
ATOM 589 O O . SER A 1 81 ? 3.736 3.045 -10.5 1 96.44 81 SER A O 1
ATOM 591 N N . THR A 1 82 ? 1.952 2.908 -11.883 1 96.69 82 THR A N 1
ATOM 592 C CA . THR A 1 82 ? 2.744 3.115 -13.086 1 96.69 82 THR A CA 1
ATOM 593 C C . THR A 1 82 ? 3.377 4.504 -13.086 1 96.69 82 THR A C 1
ATOM 595 O O . THR A 1 82 ? 4.57 4.648 -13.367 1 96.69 82 THR A O 1
ATOM 598 N N . GLN A 1 83 ? 2.604 5.512 -12.711 1 96.5 83 GLN A N 1
ATOM 599 C CA . GLN A 1 83 ? 3.094 6.883 -12.656 1 96.5 83 GLN A CA 1
ATOM 600 C C . GLN A 1 83 ? 4.184 7.035 -11.594 1 96.5 83 GLN A C 1
ATOM 602 O O . GLN A 1 83 ? 5.133 7.801 -11.781 1 96.5 83 GLN A O 1
ATOM 607 N N . ALA A 1 84 ? 3.99 6.352 -10.484 1 98.44 84 ALA A N 1
ATOM 608 C CA . ALA A 1 84 ? 5.004 6.395 -9.438 1 98.44 84 ALA A CA 1
ATOM 609 C C . ALA A 1 84 ? 6.344 5.871 -9.953 1 98.44 84 ALA A C 1
ATOM 611 O O . ALA A 1 84 ? 7.391 6.477 -9.703 1 98.44 84 ALA A O 1
ATOM 612 N N . ARG A 1 85 ? 6.336 4.727 -10.633 1 98.69 85 ARG A N 1
ATOM 613 C CA . ARG A 1 85 ? 7.547 4.141 -11.203 1 98.69 85 ARG A CA 1
ATOM 614 C C . ARG A 1 85 ? 8.172 5.07 -12.234 1 98.69 85 ARG A C 1
ATOM 616 O O . ARG A 1 85 ? 9.383 5.277 -12.234 1 98.69 85 ARG A O 1
ATOM 623 N N . MET A 1 86 ? 7.328 5.633 -13.109 1 98.62 86 MET A N 1
ATOM 624 C CA . MET A 1 86 ? 7.801 6.559 -14.133 1 98.62 86 MET A CA 1
ATOM 625 C C . MET A 1 86 ? 8.484 7.762 -13.5 1 98.62 86 MET A C 1
ATOM 627 O O . MET A 1 86 ? 9.578 8.156 -13.922 1 98.62 86 MET A O 1
ATOM 631 N N . GLY A 1 87 ? 7.816 8.32 -12.484 1 98.81 87 GLY A N 1
ATOM 632 C CA . GLY A 1 87 ? 8.398 9.453 -11.789 1 98.81 87 GLY A CA 1
ATOM 633 C C . GLY A 1 87 ? 9.727 9.133 -11.133 1 98.81 87 GLY A C 1
ATOM 634 O O . GLY A 1 87 ? 10.648 9.953 -11.141 1 98.81 87 GLY A O 1
ATOM 635 N N . SER A 1 88 ? 9.82 7.938 -10.539 1 98.94 88 SER A N 1
ATOM 636 C CA . SER A 1 88 ? 11.055 7.512 -9.883 1 98.94 88 SER A CA 1
ATOM 637 C C . SER A 1 88 ? 12.195 7.379 -10.875 1 98.94 88 SER A C 1
ATOM 639 O O . SER A 1 88 ? 13.312 7.828 -10.609 1 98.94 88 SER A O 1
ATOM 641 N N . LEU A 1 89 ? 11.922 6.738 -12 1 98.94 89 LEU A N 1
ATOM 642 C CA . LEU A 1 89 ? 12.938 6.566 -13.031 1 98.94 89 LEU A CA 1
ATOM 643 C C . LEU A 1 89 ? 13.359 7.914 -13.609 1 98.94 89 LEU A C 1
ATOM 645 O O . LEU A 1 89 ? 14.555 8.164 -13.797 1 98.94 89 LEU A O 1
ATOM 649 N N . TRP A 1 90 ? 12.422 8.805 -13.852 1 98.81 90 TRP A N 1
ATOM 650 C CA . TRP A 1 90 ? 12.688 10.133 -14.391 1 98.81 90 TRP A CA 1
ATOM 651 C C . TRP A 1 90 ? 13.555 10.938 -13.43 1 98.81 90 TRP A C 1
ATOM 653 O O . TRP A 1 90 ? 14.398 11.734 -13.859 1 98.81 90 TRP A O 1
ATOM 663 N N . ALA A 1 91 ? 13.367 10.68 -12.117 1 98.88 91 ALA A N 1
ATOM 664 C CA . ALA A 1 91 ? 14.078 11.422 -11.086 1 98.88 91 ALA A CA 1
ATOM 665 C C . ALA A 1 91 ? 15.531 10.977 -10.992 1 98.88 91 ALA A C 1
ATOM 667 O O . ALA A 1 91 ? 16.344 11.609 -10.297 1 98.88 91 ALA A O 1
ATOM 668 N N . GLY A 1 92 ? 15.859 9.875 -11.625 1 98.75 92 GLY A N 1
ATOM 669 C CA . GLY A 1 92 ? 17.234 9.406 -11.625 1 98.75 92 GLY A CA 1
ATOM 670 C C . GLY A 1 92 ? 17.469 8.227 -10.711 1 98.75 92 GLY A C 1
ATOM 671 O O . GLY A 1 92 ? 18.609 7.809 -10.5 1 98.75 92 GLY A O 1
ATOM 672 N N . ILE A 1 93 ? 16.484 7.66 -10.133 1 98.88 93 ILE A N 1
ATOM 673 C CA . ILE A 1 93 ? 16.609 6.418 -9.383 1 98.88 93 ILE A CA 1
ATOM 674 C C . ILE A 1 93 ? 16.719 5.238 -10.344 1 98.88 93 ILE A C 1
ATOM 676 O O . ILE A 1 93 ? 15.844 5.047 -11.195 1 98.88 93 ILE A O 1
ATOM 680 N N . PRO A 1 94 ? 17.719 4.469 -10.258 1 98.81 94 PRO A N 1
ATOM 681 C CA . PRO A 1 94 ? 17.938 3.408 -11.242 1 98.81 94 PRO A CA 1
ATOM 682 C C . PRO A 1 94 ? 16.859 2.328 -11.195 1 98.81 94 PRO A C 1
ATOM 684 O O . PRO A 1 94 ? 16.203 2.145 -10.164 1 98.81 94 PRO A O 1
ATOM 687 N N . ASN A 1 95 ? 16.734 1.601 -12.312 1 98.75 95 ASN A N 1
ATOM 688 C CA . ASN A 1 95 ? 15.695 0.587 -12.445 1 98.75 95 ASN A CA 1
ATOM 689 C C . ASN A 1 95 ? 15.953 -0.603 -11.531 1 98.75 95 ASN A C 1
ATOM 691 O O . ASN A 1 95 ? 15.109 -1.49 -11.406 1 98.75 95 ASN A O 1
ATOM 695 N N . THR A 1 96 ? 17.062 -0.609 -10.75 1 98.75 96 THR A N 1
ATOM 696 C CA . THR A 1 96 ? 17.344 -1.678 -9.805 1 98.75 96 THR A CA 1
ATOM 697 C C . THR A 1 96 ? 16.531 -1.501 -8.523 1 98.75 96 THR A C 1
ATOM 699 O O . THR A 1 96 ? 16.422 -2.424 -7.715 1 98.75 96 THR A O 1
ATOM 702 N N . ALA A 1 97 ? 15.977 -0.308 -8.305 1 98.88 97 ALA A N 1
ATOM 703 C CA . ALA A 1 97 ? 15.109 -0.07 -7.152 1 98.88 97 ALA A CA 1
ATOM 704 C C . ALA A 1 97 ? 13.688 -0.556 -7.426 1 98.88 97 ALA A C 1
ATOM 706 O O . ALA A 1 97 ? 13.203 -0.476 -8.562 1 98.88 97 ALA A O 1
ATOM 707 N N . GLY A 1 98 ? 13.016 -1.078 -6.391 1 98.75 98 GLY A N 1
ATOM 708 C CA . GLY A 1 98 ? 11.594 -1.359 -6.492 1 98.75 98 GLY A CA 1
ATOM 709 C C . GLY A 1 98 ? 10.734 -0.116 -6.379 1 98.75 98 GLY A C 1
ATOM 710 O O . GLY A 1 98 ? 11.25 0.985 -6.176 1 98.75 98 GLY A O 1
ATOM 711 N N . CYS A 1 99 ? 9.43 -0.323 -6.539 1 98.81 99 CYS A N 1
ATOM 712 C CA . CYS A 1 99 ? 8.469 0.77 -6.434 1 98.81 99 CYS A CA 1
ATOM 713 C C . CYS A 1 99 ? 7.059 0.235 -6.227 1 98.81 99 CYS A C 1
ATOM 715 O O . CYS A 1 99 ? 6.711 -0.832 -6.734 1 98.81 99 CYS A O 1
ATOM 717 N N . ASN A 1 100 ? 6.281 0.848 -5.422 1 98.81 100 ASN A N 1
ATOM 718 C CA . ASN A 1 100 ? 4.855 0.562 -5.293 1 98.81 100 ASN A CA 1
ATOM 719 C C . ASN A 1 100 ? 4.07 1.8 -4.871 1 98.81 100 ASN A C 1
ATOM 721 O O . ASN A 1 100 ? 4.66 2.816 -4.5 1 98.81 100 ASN A O 1
ATOM 725 N N . SER A 1 101 ? 2.809 1.771 -5.035 1 98.62 101 SER A N 1
ATOM 726 C CA . SER A 1 101 ? 1.931 2.801 -4.492 1 98.62 101 SER A CA 1
ATOM 727 C C . SER A 1 101 ? 0.958 2.219 -3.475 1 98.62 101 SER A C 1
ATOM 729 O O . SER A 1 101 ? 0.74 1.005 -3.439 1 98.62 101 SER A O 1
ATOM 731 N N . LEU A 1 102 ? 0.488 3.057 -2.584 1 98.69 102 LEU A N 1
ATOM 732 C CA . LEU A 1 102 ? -0.515 2.6 -1.627 1 98.69 102 LEU A CA 1
ATOM 733 C C . LEU A 1 102 ? -1.516 3.707 -1.317 1 98.69 102 LEU A C 1
ATOM 735 O O . LEU A 1 102 ? -1.265 4.879 -1.612 1 98.69 102 LEU A O 1
ATOM 739 N N . ASN A 1 103 ? -2.678 3.285 -0.884 1 98.5 103 ASN A N 1
ATOM 740 C CA . ASN A 1 103 ? -3.795 4.172 -0.579 1 98.5 103 ASN A CA 1
ATOM 741 C C . ASN A 1 103 ? -4.387 3.879 0.797 1 98.5 103 ASN A C 1
ATOM 743 O O . ASN A 1 103 ? -5.055 2.859 0.984 1 98.5 103 ASN A O 1
ATOM 747 N N . ARG A 1 104 ? -4.055 4.746 1.762 1 98.56 104 ARG A N 1
ATOM 748 C CA . ARG A 1 104 ? -4.738 4.805 3.049 1 98.56 104 ARG A CA 1
ATOM 749 C C . ARG A 1 104 ? -5.383 6.172 3.262 1 98.56 104 ARG A C 1
ATOM 751 O O . ARG A 1 104 ? -5.16 6.816 4.289 1 98.56 104 ARG A O 1
ATOM 758 N N . GLN A 1 105 ? -6.012 6.594 2.189 1 97.88 105 GLN A N 1
ATOM 759 C CA . GLN A 1 105 ? -6.688 7.887 2.184 1 97.88 105 GLN A CA 1
ATOM 760 C C . GLN A 1 105 ? -5.754 9 2.662 1 97.88 105 GLN A C 1
ATOM 762 O O . GLN A 1 105 ? -4.625 9.117 2.18 1 97.88 105 GLN A O 1
ATOM 767 N N . CYS A 1 106 ? -6.152 9.812 3.6 1 98.44 106 CYS A N 1
ATOM 768 C CA . CYS A 1 106 ? -5.414 11.008 3.998 1 98.44 106 CYS A CA 1
ATOM 769 C C . CYS A 1 106 ? -4.047 10.641 4.566 1 98.44 106 CYS A C 1
ATOM 771 O O . CYS A 1 106 ? -3.139 11.469 4.59 1 98.44 106 CYS A O 1
ATOM 773 N N . SER A 1 107 ? -3.879 9.414 4.992 1 98.81 107 SER A N 1
ATOM 774 C CA . SER A 1 107 ? -2.623 9.047 5.641 1 98.81 107 SER A CA 1
ATOM 775 C C . SER A 1 107 ? -1.69 8.32 4.676 1 98.81 107 SER A C 1
ATOM 777 O O . SER A 1 107 ? -0.712 7.703 5.098 1 98.81 107 SER A O 1
ATOM 779 N N . SER A 1 108 ? -1.97 8.344 3.395 1 98.88 108 SER A N 1
ATOM 780 C CA . SER A 1 108 ? -1.243 7.547 2.414 1 98.88 108 SER A CA 1
ATOM 781 C C . SER A 1 108 ? 0.246 7.871 2.43 1 98.88 108 SER A C 1
ATOM 783 O O . SER A 1 108 ? 1.085 6.969 2.41 1 98.88 108 SER A O 1
ATOM 785 N N . GLY A 1 109 ? 0.581 9.141 2.416 1 98.88 109 GLY A N 1
ATOM 786 C CA . GLY A 1 109 ? 1.983 9.516 2.469 1 98.88 109 GLY A CA 1
ATOM 787 C C . GLY A 1 109 ? 2.689 9.023 3.717 1 98.88 109 GLY A C 1
ATOM 788 O O . GLY A 1 109 ? 3.844 8.602 3.656 1 98.88 109 GLY A O 1
ATOM 789 N N . LEU A 1 110 ? 2.01 9.086 4.875 1 98.94 110 LEU A N 1
ATOM 790 C CA . LEU A 1 110 ? 2.578 8.594 6.125 1 98.94 110 LEU A CA 1
ATOM 791 C C . LEU A 1 110 ? 2.713 7.074 6.102 1 98.94 110 LEU A C 1
ATOM 793 O O . LEU A 1 110 ? 3.705 6.527 6.59 1 98.94 110 LEU A O 1
ATOM 797 N N . ALA A 1 111 ? 1.689 6.438 5.559 1 98.94 111 ALA A N 1
ATOM 798 C CA . ALA A 1 111 ? 1.725 4.984 5.434 1 98.94 111 ALA A CA 1
ATOM 799 C C . ALA A 1 111 ? 2.887 4.535 4.551 1 98.94 111 ALA A C 1
ATOM 801 O O . ALA A 1 111 ? 3.498 3.494 4.801 1 98.94 111 ALA A O 1
ATOM 802 N N . ALA A 1 112 ? 3.176 5.289 3.514 1 98.94 112 ALA A N 1
ATOM 803 C CA . ALA A 1 112 ? 4.305 4.988 2.639 1 98.94 112 ALA A CA 1
ATOM 804 C C . ALA A 1 112 ? 5.625 5.082 3.396 1 98.94 112 ALA A C 1
ATOM 806 O O . ALA A 1 112 ? 6.496 4.223 3.252 1 98.94 112 ALA A O 1
ATOM 807 N N . VAL A 1 113 ? 5.781 6.082 4.199 1 99 113 VAL A N 1
ATOM 808 C CA . VAL A 1 113 ? 6.984 6.25 5.008 1 99 113 VAL A CA 1
ATOM 809 C C . VAL A 1 113 ? 7.105 5.094 6 1 99 113 VAL A C 1
ATOM 811 O O . VAL A 1 113 ? 8.18 4.52 6.172 1 99 113 VAL A O 1
ATOM 814 N N . ASN A 1 114 ? 6.004 4.77 6.656 1 98.94 114 ASN A N 1
ATOM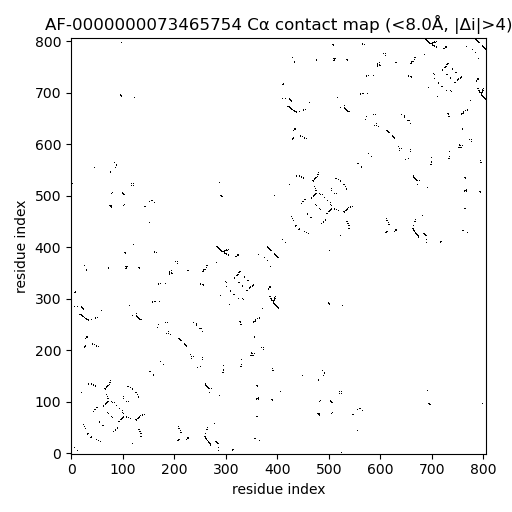 815 C CA . ASN A 1 114 ? 5.996 3.656 7.598 1 98.94 114 ASN A CA 1
ATOM 816 C C . ASN A 1 114 ? 6.387 2.346 6.922 1 98.94 114 ASN A C 1
ATOM 818 O O . ASN A 1 114 ? 7.102 1.53 7.508 1 98.94 114 ASN A O 1
ATOM 822 N N . GLN A 1 115 ? 5.875 2.096 5.699 1 98.94 115 GLN A N 1
ATOM 823 C CA . GLN A 1 115 ? 6.195 0.873 4.973 1 98.94 115 GLN A CA 1
ATOM 824 C C . GLN A 1 115 ? 7.699 0.746 4.746 1 98.94 115 GLN A C 1
ATOM 826 O O . GLN A 1 115 ? 8.289 -0.303 5.02 1 98.94 115 GLN A O 1
ATOM 831 N N . ILE A 1 116 ? 8.281 1.797 4.258 1 98.94 116 ILE A N 1
ATOM 832 C CA . ILE A 1 116 ? 9.711 1.793 3.967 1 98.94 116 ILE A CA 1
ATOM 833 C C . ILE A 1 116 ? 10.5 1.665 5.266 1 98.94 116 ILE A C 1
ATOM 835 O O . ILE A 1 116 ? 11.484 0.92 5.332 1 98.94 116 ILE A O 1
ATOM 839 N N . ALA A 1 117 ? 10.062 2.365 6.297 1 98.88 117 ALA A N 1
ATOM 840 C CA . ALA A 1 117 ? 10.734 2.287 7.59 1 98.88 117 ALA A CA 1
ATOM 841 C C . ALA A 1 117 ? 10.727 0.859 8.125 1 98.88 117 ALA A C 1
ATOM 843 O O . ALA A 1 117 ? 11.734 0.385 8.664 1 98.88 117 ALA A O 1
ATOM 844 N N . ASN A 1 118 ? 9.594 0.194 8 1 98.56 118 ASN A N 1
ATOM 845 C CA . ASN A 1 118 ? 9.492 -1.178 8.484 1 98.56 118 ASN A CA 1
ATOM 846 C C . ASN A 1 118 ? 10.398 -2.119 7.703 1 98.56 118 ASN A C 1
ATOM 848 O O . ASN A 1 118 ? 11.008 -3.027 8.273 1 98.56 118 ASN A O 1
ATOM 852 N N . GLN A 1 119 ? 10.469 -1.944 6.359 1 98.75 119 GLN A N 1
ATOM 853 C CA . GLN A 1 119 ? 11.375 -2.752 5.547 1 98.75 119 GLN A CA 1
ATOM 854 C C . GLN A 1 119 ? 12.82 -2.586 6 1 98.75 119 GLN A C 1
ATOM 856 O O . GLN A 1 119 ? 13.578 -3.559 6.051 1 98.75 119 GLN A O 1
ATOM 861 N N . ILE A 1 120 ? 13.188 -1.366 6.297 1 98.5 120 ILE A N 1
ATOM 862 C CA . ILE A 1 120 ? 14.547 -1.084 6.746 1 98.5 120 ILE A CA 1
ATOM 863 C C . ILE A 1 120 ? 14.773 -1.714 8.117 1 98.5 120 ILE A C 1
ATOM 865 O O . ILE A 1 120 ? 15.789 -2.387 8.336 1 98.5 120 ILE A O 1
ATOM 869 N N . ALA A 1 121 ? 13.859 -1.517 9.047 1 97.44 121 ALA A N 1
ATOM 870 C CA . ALA A 1 121 ? 14 -2.002 10.414 1 97.44 121 ALA A CA 1
ATOM 871 C C . ALA A 1 121 ? 14.164 -3.518 10.445 1 97.44 121 ALA A C 1
ATOM 873 O O . ALA A 1 121 ? 14.883 -4.051 11.297 1 97.44 121 ALA A O 1
ATOM 874 N N . LEU A 1 122 ? 13.555 -4.199 9.484 1 96.81 122 LEU A N 1
ATOM 875 C CA . LEU A 1 122 ? 13.57 -5.656 9.492 1 96.81 122 LEU A CA 1
ATOM 876 C C . LEU A 1 122 ? 14.648 -6.191 8.547 1 96.81 122 LEU A C 1
ATOM 878 O O . LEU A 1 122 ? 14.734 -7.398 8.32 1 96.81 122 LEU A O 1
ATOM 882 N N . GLY A 1 123 ? 15.383 -5.324 7.914 1 96.94 123 GLY A N 1
ATOM 883 C CA . GLY A 1 123 ? 16.562 -5.703 7.145 1 96.94 123 GLY A CA 1
ATOM 884 C C . GLY A 1 123 ? 16.219 -6.141 5.73 1 96.94 123 GLY A C 1
ATOM 885 O O . GLY A 1 123 ? 17.047 -6.754 5.051 1 96.94 123 GLY A O 1
ATOM 886 N N . GLN A 1 124 ? 15.008 -5.887 5.305 1 98.25 124 GLN A N 1
ATOM 887 C CA . GLN A 1 124 ? 14.68 -6.195 3.918 1 98.25 124 GLN A CA 1
ATOM 888 C C . GLN A 1 124 ? 15.43 -5.281 2.959 1 98.25 124 GLN A C 1
ATOM 890 O O . GLN A 1 124 ? 15.781 -5.688 1.848 1 98.25 124 GLN A O 1
ATOM 895 N N . ILE A 1 125 ? 15.602 -4.02 3.369 1 98.69 125 ILE A N 1
ATOM 896 C CA . ILE A 1 125 ? 16.406 -3.037 2.656 1 98.69 125 ILE A CA 1
ATOM 897 C C . ILE A 1 125 ? 17.203 -2.193 3.656 1 98.69 125 ILE A C 1
ATOM 899 O O . ILE A 1 125 ? 16.953 -2.268 4.863 1 98.69 125 ILE A O 1
ATOM 903 N N . ASP A 1 126 ? 18.141 -1.399 3.145 1 98.69 126 ASP A N 1
ATOM 904 C CA . ASP A 1 126 ? 18.906 -0.493 3.998 1 98.69 126 ASP A CA 1
ATOM 905 C C . ASP A 1 126 ? 18.484 0.958 3.766 1 98.69 126 ASP A C 1
ATOM 907 O O . ASP A 1 126 ? 18.578 1.789 4.672 1 98.69 126 ASP A O 1
ATOM 911 N N . ILE A 1 127 ? 18.141 1.278 2.537 1 98.94 127 ILE A N 1
ATOM 912 C CA . ILE A 1 127 ? 17.812 2.646 2.15 1 98.94 127 ILE A CA 1
ATOM 913 C C . ILE A 1 127 ? 16.609 2.65 1.217 1 98.94 127 ILE A C 1
ATOM 915 O O . ILE A 1 127 ? 16.531 1.858 0.274 1 98.94 127 ILE A O 1
ATOM 919 N N . GLY A 1 128 ? 15.656 3.49 1.495 1 98.94 128 GLY A N 1
ATOM 920 C CA . GLY A 1 128 ? 14.469 3.648 0.664 1 98.94 128 GLY A CA 1
ATOM 921 C C . GLY A 1 128 ? 13.805 5 0.83 1 98.94 128 GLY A C 1
ATOM 922 O O . GLY A 1 128 ? 14.297 5.859 1.562 1 98.94 128 GLY A O 1
ATOM 923 N N . ILE A 1 129 ? 12.695 5.211 0.07 1 99 129 ILE A N 1
ATOM 924 C CA . ILE A 1 129 ? 12.008 6.492 0.105 1 99 129 ILE A CA 1
ATOM 925 C C . ILE A 1 129 ? 10.508 6.27 0.318 1 99 129 ILE A C 1
ATOM 927 O O . ILE A 1 129 ? 9.898 5.449 -0.371 1 99 129 ILE A O 1
ATOM 931 N N . GLY A 1 130 ? 9.93 6.875 1.341 1 98.94 130 GLY A N 1
ATOM 932 C CA . GLY A 1 130 ? 8.492 7.043 1.476 1 98.94 130 GLY A CA 1
ATOM 933 C C . GLY A 1 130 ? 8 8.383 0.972 1 98.94 130 GLY A C 1
ATOM 934 O O . GLY A 1 130 ? 8.469 9.43 1.418 1 98.94 130 GLY A O 1
ATOM 935 N N . SER A 1 131 ? 7.031 8.359 0.045 1 98.94 131 SER A N 1
ATOM 936 C CA . SER A 1 131 ? 6.57 9.586 -0.607 1 98.94 131 SER A CA 1
ATOM 937 C C . SER A 1 131 ? 5.051 9.625 -0.69 1 98.94 131 SER A C 1
ATOM 939 O O . SER A 1 131 ? 4.371 8.695 -0.253 1 98.94 131 SER A O 1
ATOM 941 N N . GLY A 1 132 ? 4.539 10.727 -1.151 1 98.88 132 GLY A N 1
ATOM 942 C CA . GLY A 1 132 ? 3.143 10.922 -1.512 1 98.88 132 GLY A CA 1
ATOM 943 C C . GLY A 1 132 ? 2.939 11.977 -2.578 1 98.88 132 GLY A C 1
ATOM 944 O O . GLY A 1 132 ? 3.723 12.922 -2.678 1 98.88 132 GLY A O 1
ATOM 945 N N . VAL A 1 133 ? 1.913 11.805 -3.354 1 98.88 133 VAL A N 1
ATOM 946 C CA . VAL A 1 133 ? 1.577 12.773 -4.391 1 98.88 133 VAL A CA 1
ATOM 947 C C . VAL A 1 133 ? 0.067 12.789 -4.613 1 98.88 133 VAL A C 1
ATOM 949 O O . VAL A 1 133 ? -0.591 11.75 -4.516 1 98.88 133 VAL A O 1
ATOM 952 N N . GLU A 1 134 ? -0.441 13.953 -4.855 1 98.31 134 GLU A N 1
ATOM 953 C CA . GLU A 1 134 ? -1.856 14.102 -5.184 1 98.31 134 GLU A CA 1
ATOM 954 C C . GLU A 1 134 ? -2.09 15.289 -6.109 1 98.31 134 GLU A C 1
ATOM 956 O O . GLU A 1 134 ? -1.618 16.406 -5.836 1 98.31 134 GLU A O 1
ATOM 961 N N . SER A 1 135 ? -2.709 15.078 -7.168 1 97 135 SER A N 1
ATOM 962 C CA . SER A 1 135 ? -3.312 16.141 -7.961 1 97 135 SER A CA 1
ATOM 963 C C . SER A 1 135 ? -4.836 16.109 -7.855 1 97 135 SER A C 1
ATOM 965 O O . SER A 1 135 ? -5.496 15.375 -8.586 1 97 135 SER A O 1
ATOM 967 N N . MET A 1 136 ? -5.289 16.906 -6.992 1 96.19 136 MET A N 1
ATOM 968 C CA . MET A 1 136 ? -6.742 16.938 -6.836 1 96.19 136 MET A CA 1
ATOM 969 C C . MET A 1 136 ? -7.395 17.703 -7.98 1 96.19 136 MET A C 1
ATOM 971 O O . MET A 1 136 ? -8.586 17.531 -8.25 1 96.19 136 MET A O 1
ATOM 975 N N . THR A 1 137 ? -6.617 18.516 -8.703 1 96.06 137 THR A N 1
ATOM 976 C CA . THR A 1 137 ? -7.09 19.125 -9.93 1 96.06 137 THR A CA 1
ATOM 977 C C . THR A 1 137 ? -7.473 18.078 -10.961 1 96.06 137 THR A C 1
ATOM 979 O O . THR A 1 137 ? -8.578 18.094 -11.508 1 96.06 137 THR A O 1
ATOM 982 N N . LEU A 1 138 ? -6.625 17.125 -11.133 1 91.94 138 LEU A N 1
ATOM 983 C CA . LEU A 1 138 ? -6.766 16.188 -12.25 1 91.94 138 LEU A CA 1
ATOM 984 C C . LEU A 1 138 ? -7.676 15.031 -11.875 1 91.94 138 LEU A C 1
ATOM 986 O O . LEU A 1 138 ? -8.352 14.461 -12.734 1 91.94 138 LEU A O 1
ATOM 990 N N . ASN A 1 139 ? -7.707 14.727 -10.609 1 87.94 139 ASN A N 1
ATOM 991 C CA . ASN A 1 139 ? -8.266 13.414 -10.305 1 87.94 139 ASN A CA 1
ATOM 992 C C . ASN A 1 139 ? -9.453 13.523 -9.352 1 87.94 139 ASN A C 1
ATOM 994 O O . ASN A 1 139 ? -10.102 12.523 -9.047 1 87.94 139 ASN A O 1
ATOM 998 N N . TYR A 1 140 ? -9.688 14.742 -8.883 1 82.75 140 TYR A N 1
ATOM 999 C CA . TYR A 1 140 ? -10.836 14.891 -7.992 1 82.75 140 TYR A CA 1
ATOM 1000 C C . TYR A 1 140 ? -12.141 14.766 -8.766 1 82.75 140 TYR A C 1
ATOM 1002 O O . TYR A 1 140 ? -12.328 15.43 -9.781 1 82.75 140 TYR A O 1
ATOM 1010 N N . GLY A 1 141 ? -12.984 13.773 -8.438 1 70.75 141 GLY A N 1
ATOM 1011 C CA . GLY A 1 141 ? -14.266 13.656 -9.109 1 70.75 141 GLY A CA 1
ATOM 1012 C C . GLY A 1 141 ? -14.664 12.219 -9.398 1 70.75 141 GLY A C 1
ATOM 1013 O O . GLY A 1 141 ? -14.117 11.289 -8.805 1 70.75 141 GLY A O 1
ATOM 1014 N N . ALA A 1 142 ? -15.547 11.977 -10.25 1 54.41 142 ALA A N 1
ATOM 1015 C CA . ALA A 1 142 ? -16.297 10.75 -10.492 1 54.41 142 ALA A CA 1
ATOM 1016 C C . ALA A 1 142 ? -15.375 9.609 -10.891 1 54.41 142 ALA A C 1
ATOM 1018 O O . ALA A 1 142 ? -15.672 8.438 -10.633 1 54.41 142 ALA A O 1
ATOM 1019 N N . GLY A 1 143 ? -14.234 9.836 -11.297 1 61.38 143 GLY A N 1
ATOM 1020 C CA . GLY A 1 143 ? -13.43 8.734 -11.812 1 61.38 143 GLY A CA 1
ATOM 1021 C C . GLY A 1 143 ? -12.758 7.926 -10.727 1 61.38 143 GLY A C 1
ATOM 1022 O O . GLY A 1 143 ? -12.148 6.891 -11 1 61.38 143 GLY A O 1
ATOM 1023 N N . VAL A 1 144 ? -13.148 8.203 -9.562 1 71.06 144 VAL A N 1
ATOM 1024 C CA . VAL A 1 144 ? -12.508 7.559 -8.422 1 71.06 144 VAL A CA 1
ATOM 1025 C C . VAL A 1 144 ? -13.352 6.379 -7.953 1 71.06 144 VAL A C 1
ATOM 1027 O O . VAL A 1 144 ? -12.828 5.41 -7.391 1 71.06 144 VAL A O 1
ATOM 1030 N N . MET A 1 145 ? -14.578 6.387 -8.281 1 75.44 145 MET A N 1
ATOM 1031 C CA . MET A 1 145 ? -15.469 5.324 -7.82 1 75.44 145 MET A CA 1
ATOM 1032 C C . MET A 1 145 ? -15.68 4.281 -8.914 1 75.44 145 MET A C 1
ATOM 1034 O O . MET A 1 145 ? -15.703 4.613 -10.102 1 75.44 145 MET A O 1
ATOM 1038 N N . PRO A 1 146 ? -15.891 3.059 -8.422 1 81.19 146 PRO A N 1
ATOM 1039 C CA . PRO A 1 146 ? -16.109 1.995 -9.406 1 81.19 146 PRO A CA 1
ATOM 1040 C C . PRO A 1 146 ? -17.438 2.127 -10.133 1 81.19 146 PRO A C 1
ATOM 1042 O O . PRO A 1 146 ? -18.359 2.77 -9.625 1 81.19 146 PRO A O 1
ATOM 1045 N N . SER A 1 147 ? -17.469 1.543 -11.281 1 79.94 147 SER A N 1
ATOM 1046 C CA . SER A 1 147 ? -18.672 1.564 -12.102 1 79.94 147 SER A CA 1
ATOM 1047 C C . SER A 1 147 ? -19.766 0.673 -11.5 1 79.94 147 SER A C 1
ATOM 1049 O O . SER A 1 147 ? -20.938 0.844 -11.789 1 79.94 147 SER A O 1
ATOM 1051 N N . LYS A 1 148 ? -19.344 -0.273 -10.727 1 88.12 148 LYS A N 1
ATOM 1052 C CA . LYS A 1 148 ? -20.266 -1.221 -10.094 1 88.12 148 LYS A CA 1
ATOM 1053 C C . LYS A 1 148 ? -19.969 -1.358 -8.602 1 88.12 148 LYS A C 1
ATOM 1055 O O . LYS A 1 148 ? -18.797 -1.397 -8.195 1 88.12 148 LYS A O 1
ATOM 1060 N N . MET A 1 149 ? -21.094 -1.385 -7.785 1 93.19 149 MET A N 1
ATOM 1061 C CA . MET A 1 149 ? -21 -1.614 -6.344 1 93.19 149 MET A CA 1
ATOM 1062 C C . MET A 1 149 ? -21.953 -2.729 -5.91 1 93.19 149 MET A C 1
ATOM 1064 O O . MET A 1 149 ? -23.062 -2.846 -6.43 1 93.19 149 MET A O 1
ATOM 1068 N N . SER A 1 150 ? -21.516 -3.484 -5.039 1 96.5 150 SER A N 1
ATOM 1069 C CA . SER A 1 150 ? -22.312 -4.609 -4.547 1 96.5 150 SER A CA 1
ATOM 1070 C C . SER A 1 150 ? -23.484 -4.137 -3.709 1 96.5 150 SER A C 1
ATOM 1072 O O . SER A 1 150 ? -23.312 -3.451 -2.699 1 96.5 150 SER A O 1
ATOM 1074 N N . ASP A 1 151 ? -24.688 -4.66 -4.039 1 96.69 151 ASP A N 1
ATOM 1075 C CA . ASP A 1 151 ? -25.875 -4.359 -3.234 1 96.69 151 ASP A CA 1
ATOM 1076 C C . ASP A 1 151 ? -25.766 -4.984 -1.846 1 96.69 151 ASP A C 1
ATOM 1078 O O . ASP A 1 151 ? -26.156 -4.367 -0.851 1 96.69 151 ASP A O 1
ATOM 1082 N N . ALA A 1 152 ? -25.234 -6.18 -1.874 1 97.56 152 ALA A N 1
ATOM 1083 C CA . ALA A 1 152 ? -25.094 -6.891 -0.605 1 97.56 152 ALA A CA 1
ATOM 1084 C C . ALA A 1 152 ? -24.203 -6.121 0.358 1 97.56 152 ALA A C 1
ATOM 1086 O O . ALA A 1 152 ? -24.516 -5.984 1.541 1 97.56 152 ALA A O 1
ATOM 1087 N N . VAL A 1 153 ? -23.109 -5.59 -0.085 1 97.81 153 VAL A N 1
ATOM 1088 C CA . VAL A 1 153 ? -22.156 -4.84 0.732 1 97.81 153 VAL A CA 1
ATOM 1089 C C . VAL A 1 153 ? -22.781 -3.516 1.162 1 97.81 153 VAL A C 1
ATOM 1091 O O . VAL A 1 153 ? -22.609 -3.082 2.305 1 97.81 153 VAL A O 1
ATOM 1094 N N . MET A 1 154 ? -23.578 -2.928 0.295 1 97.12 154 MET A N 1
ATOM 1095 C CA . MET A 1 154 ? -24.188 -1.631 0.554 1 97.12 154 MET A CA 1
ATOM 1096 C C . MET A 1 154 ? -25.281 -1.747 1.621 1 97.12 154 MET A C 1
ATOM 1098 O O . MET A 1 154 ? -25.656 -0.748 2.23 1 97.12 154 MET A O 1
ATOM 1102 N N . GLU A 1 155 ? -25.734 -2.947 1.823 1 97.88 155 GLU A N 1
ATOM 1103 C CA . GLU A 1 155 ? -26.75 -3.17 2.855 1 97.88 155 GLU A CA 1
ATOM 1104 C C . GLU A 1 155 ? -26.141 -3.092 4.25 1 97.88 155 GLU A C 1
ATOM 1106 O O . GLU A 1 155 ? -26.859 -2.916 5.238 1 97.88 155 GLU A O 1
ATOM 1111 N N . ASN A 1 156 ? -24.828 -3.301 4.293 1 98.25 156 ASN A N 1
ATOM 1112 C CA . ASN A 1 156 ? -24.125 -3.086 5.555 1 98.25 156 ASN A CA 1
ATOM 1113 C C . ASN A 1 156 ? -23.953 -1.6 5.855 1 98.25 156 ASN A C 1
ATOM 1115 O O . ASN A 1 156 ? -23.297 -0.878 5.094 1 98.25 156 ASN A O 1
ATOM 1119 N N . GLU A 1 157 ? -24.469 -1.118 6.953 1 98.19 157 GLU A N 1
ATOM 1120 C CA . GLU A 1 157 ? -24.547 0.309 7.246 1 98.19 157 GLU A CA 1
ATOM 1121 C C . GLU A 1 157 ? -23.172 0.95 7.281 1 98.19 157 GLU A C 1
ATOM 1123 O O . GLU A 1 157 ? -22.953 2.012 6.691 1 98.19 157 GLU A O 1
ATOM 1128 N N . GLU A 1 158 ? -22.281 0.367 7.969 1 98.38 158 GLU A N 1
ATOM 1129 C CA . GLU A 1 158 ? -20.953 0.95 8.094 1 98.38 158 GLU A CA 1
ATOM 1130 C C . GLU A 1 158 ? -20.219 0.944 6.762 1 98.38 158 GLU A C 1
ATOM 1132 O O . GLU A 1 158 ? -19.453 1.866 6.461 1 98.38 158 GLU A O 1
ATOM 1137 N N . ALA A 1 159 ? -20.453 -0.167 5.969 1 98.44 159 ALA A N 1
ATOM 1138 C CA . ALA A 1 159 ? -19.875 -0.191 4.629 1 98.44 159 ALA A CA 1
ATOM 1139 C C . ALA A 1 159 ? -20.438 0.944 3.773 1 98.44 159 ALA A C 1
ATOM 1141 O O . ALA A 1 159 ? -19.688 1.617 3.061 1 98.44 159 ALA A O 1
ATOM 1142 N N . ALA A 1 160 ? -21.719 1.15 3.85 1 98.12 160 ALA A N 1
ATOM 1143 C CA . ALA A 1 160 ? -22.344 2.232 3.102 1 98.12 160 ALA A CA 1
ATOM 1144 C C . ALA A 1 160 ? -21.828 3.592 3.557 1 98.12 160 ALA A C 1
ATOM 1146 O O . ALA A 1 160 ? -21.656 4.5 2.742 1 98.12 160 ALA A O 1
ATOM 1147 N N . ASP A 1 161 ? -21.531 3.738 4.836 1 98.31 161 ASP A N 1
ATOM 1148 C CA . ASP A 1 161 ? -21.062 4.992 5.414 1 98.31 161 ASP A CA 1
ATOM 1149 C C . ASP A 1 161 ? -19.688 5.359 4.863 1 98.31 161 ASP A C 1
ATOM 1151 O O . ASP A 1 161 ? -19.25 6.508 4.965 1 98.31 161 ASP A O 1
ATOM 1155 N N . CYS A 1 162 ? -18.984 4.379 4.309 1 97.62 162 CYS A N 1
ATOM 1156 C CA . CYS A 1 162 ? -17.672 4.656 3.732 1 97.62 162 CYS A CA 1
ATOM 1157 C C . CYS A 1 162 ? -17.781 5.613 2.553 1 97.62 162 CYS A C 1
ATOM 1159 O O . CYS A 1 162 ? -16.797 6.23 2.146 1 97.62 162 CYS A O 1
ATOM 1161 N N . LEU A 1 163 ? -19 5.746 2.018 1 95.56 163 LEU A N 1
ATOM 1162 C CA . LEU A 1 163 ? -19.219 6.586 0.846 1 95.56 163 LEU A CA 1
ATOM 1163 C C . LEU A 1 163 ? -19.703 7.973 1.254 1 95.56 163 LEU A C 1
ATOM 1165 O O . LEU A 1 163 ? -19.906 8.836 0.402 1 95.56 163 LEU A O 1
ATOM 1169 N N . MET A 1 164 ? -19.844 8.203 2.516 1 95.44 164 MET A N 1
ATOM 1170 C CA . MET A 1 164 ? -20.297 9.492 3.014 1 95.44 164 MET A CA 1
ATOM 1171 C C . MET A 1 164 ? -19.312 10.602 2.668 1 95.44 164 MET A C 1
ATOM 1173 O O . MET A 1 164 ? -18.109 10.445 2.881 1 95.44 164 MET A O 1
ATOM 1177 N N . PRO A 1 165 ? -19.844 11.695 2.131 1 93.38 165 PRO A N 1
ATOM 1178 C CA . PRO A 1 165 ? -18.938 12.812 1.872 1 93.38 165 PRO A CA 1
ATOM 1179 C C . PRO A 1 165 ? -18.219 13.289 3.129 1 93.38 165 PRO A C 1
ATOM 1181 O O . PRO A 1 165 ? -18.812 13.359 4.203 1 93.38 165 PRO A O 1
ATOM 1184 N N . MET A 1 166 ? -16.969 13.602 2.939 1 93.12 166 MET A N 1
ATOM 1185 C CA . MET A 1 166 ? -16.109 13.961 4.059 1 93.12 166 MET A CA 1
ATOM 1186 C C . MET A 1 166 ? -16.672 15.156 4.824 1 93.12 166 MET A C 1
ATOM 1188 O O . MET A 1 166 ? -16.562 15.219 6.051 1 93.12 166 MET A O 1
ATOM 1192 N N . GLY A 1 167 ? -17.266 16.062 4.055 1 94.88 167 GLY A N 1
ATOM 1193 C CA . GLY A 1 167 ? -17.844 17.234 4.703 1 94.88 167 GLY A CA 1
ATOM 1194 C C . GLY A 1 167 ? -18.969 16.875 5.664 1 94.88 167 GLY A C 1
ATOM 1195 O O . GLY A 1 167 ? -19.141 17.531 6.695 1 94.88 167 GLY A O 1
ATOM 1196 N N . ILE A 1 168 ? -19.719 15.875 5.312 1 96.25 168 ILE A N 1
ATOM 1197 C CA . ILE A 1 168 ? -20.812 15.422 6.176 1 96.25 168 ILE A CA 1
ATOM 1198 C C . ILE A 1 168 ? -20.234 14.797 7.441 1 96.25 168 ILE A C 1
ATOM 1200 O O . ILE A 1 168 ? -20.781 14.969 8.531 1 96.25 168 ILE A O 1
ATOM 1204 N N . THR A 1 169 ? -19.141 14.07 7.305 1 96.62 169 THR A N 1
ATOM 1205 C CA . THR A 1 169 ? -18.5 13.508 8.484 1 96.62 169 THR A CA 1
ATOM 1206 C C . THR A 1 169 ? -18.031 14.617 9.422 1 96.62 169 THR A C 1
ATOM 1208 O O . THR A 1 169 ? -18.062 14.461 10.648 1 96.62 169 THR A O 1
ATOM 1211 N N . SER A 1 170 ? -17.531 15.734 8.852 1 97.38 170 SER A N 1
ATOM 1212 C CA . SER A 1 170 ? -17.141 16.891 9.656 1 97.38 170 SER A CA 1
ATOM 1213 C C . SER A 1 170 ? -18.328 17.453 10.43 1 97.38 170 SER A C 1
ATOM 1215 O O . SER A 1 170 ? -18.203 17.781 11.609 1 97.38 170 SER A O 1
ATOM 1217 N N . GLU A 1 171 ? -19.469 17.578 9.75 1 97.56 171 GLU A N 1
ATOM 1218 C CA . GLU A 1 171 ? -20.688 18.047 10.406 1 97.56 171 GLU A CA 1
ATOM 1219 C C . GLU A 1 171 ? -21.094 17.109 11.539 1 97.56 171 GLU A C 1
ATOM 1221 O O . GLU A 1 171 ? -21.547 17.562 12.594 1 97.56 171 GLU A O 1
ATOM 1226 N N . ASN A 1 172 ? -21 15.766 11.273 1 97.81 172 ASN A N 1
ATOM 1227 C CA . ASN A 1 172 ? -21.344 14.773 12.281 1 97.81 172 ASN A CA 1
ATOM 1228 C C . ASN A 1 172 ? -20.5 14.922 13.547 1 97.81 172 ASN A C 1
ATOM 1230 O O . ASN A 1 172 ? -21.016 14.875 14.656 1 97.81 172 ASN A O 1
ATOM 1234 N N . VAL A 1 173 ? -19.219 15.102 13.383 1 98.31 173 VAL A N 1
ATOM 1235 C CA . VAL A 1 173 ? -18.312 15.273 14.516 1 98.31 173 VAL A CA 1
ATOM 1236 C C . VAL A 1 173 ? -18.656 16.547 15.266 1 98.31 173 VAL A C 1
ATOM 1238 O O . VAL A 1 173 ? -18.734 16.547 16.5 1 98.31 173 VAL A O 1
ATOM 1241 N N . ALA A 1 174 ? -18.859 17.672 14.539 1 97.81 174 ALA A N 1
ATOM 1242 C CA . ALA A 1 174 ? -19.172 18.953 15.148 1 97.81 174 ALA A CA 1
ATOM 1243 C C . ALA A 1 174 ? -20.453 18.875 15.977 1 97.81 174 ALA A C 1
ATOM 1245 O O . ALA A 1 174 ? -20.5 19.375 17.109 1 97.81 174 ALA A O 1
ATOM 1246 N N . LYS A 1 175 ? -21.453 18.25 15.406 1 96.62 175 LYS A N 1
ATOM 1247 C CA . LYS A 1 175 ? -22.75 18.141 16.078 1 96.62 175 LYS A CA 1
ATOM 1248 C C . LYS A 1 175 ? -22.672 17.203 17.281 1 96.62 175 LYS A C 1
ATOM 1250 O O . LYS A 1 175 ? -23.141 17.547 18.375 1 96.62 175 LYS A O 1
ATOM 1255 N N . LYS A 1 176 ? -22.078 16.094 17.078 1 97.69 176 LYS A N 1
ATOM 1256 C CA . LYS A 1 176 ? -22.047 15.062 18.109 1 97.69 176 LYS A CA 1
ATOM 1257 C C . LYS A 1 176 ? -21.25 15.531 19.328 1 97.69 176 LYS A C 1
ATOM 1259 O O . LYS A 1 176 ? -21.578 15.195 20.469 1 97.69 176 LYS A O 1
ATOM 1264 N N . TYR A 1 177 ? -20.203 16.297 19.094 1 97.62 177 TYR A N 1
ATOM 1265 C CA . TYR A 1 177 ? -19.297 16.609 20.188 1 97.62 177 TYR A CA 1
ATOM 1266 C C . TYR A 1 177 ? -19.328 18.094 20.516 1 97.62 177 TYR A C 1
ATOM 1268 O O . TYR A 1 177 ? -18.438 18.609 21.203 1 97.62 177 TYR A O 1
ATOM 1276 N N . ASN A 1 178 ? -20.188 18.828 19.953 1 95.69 178 ASN A N 1
ATOM 1277 C CA . ASN A 1 178 ? -20.5 20.219 20.281 1 95.69 178 ASN A CA 1
ATOM 1278 C C . ASN A 1 178 ? -19.312 21.141 20 1 95.69 178 ASN A C 1
ATOM 1280 O O . ASN A 1 178 ? -18.875 21.875 20.891 1 95.69 178 ASN A O 1
ATOM 1284 N N . ILE A 1 179 ? -18.812 21.047 18.844 1 97.62 179 ILE A N 1
ATOM 1285 C CA . ILE A 1 179 ? -17.812 21.984 18.344 1 97.62 179 ILE A CA 1
ATOM 1286 C C . ILE A 1 179 ? -18.469 23.016 17.453 1 97.62 179 ILE A C 1
ATOM 1288 O O . ILE A 1 179 ? -18.594 22.828 16.234 1 97.62 179 ILE A O 1
ATOM 1292 N N . ASP A 1 180 ? -18.797 24.109 17.953 1 94.06 180 ASP A N 1
ATOM 1293 C CA . ASP A 1 180 ? -19.656 25.047 17.234 1 94.06 180 ASP A CA 1
ATOM 1294 C C . ASP A 1 180 ? -18.859 25.844 16.203 1 94.06 180 ASP A C 1
ATOM 1296 O O . ASP A 1 180 ? -17.641 25.672 16.094 1 94.06 180 ASP A O 1
ATOM 1300 N N . ARG A 1 181 ? -19.484 26.656 15.531 1 95.31 181 ARG A N 1
ATOM 1301 C CA . ARG A 1 181 ? -18.938 27.391 14.391 1 95.31 181 ARG A CA 1
ATOM 1302 C C . ARG A 1 181 ? -17.859 28.375 14.844 1 95.31 181 ARG A C 1
ATOM 1304 O O . ARG A 1 181 ? -16.844 28.531 14.172 1 95.31 181 ARG A O 1
ATOM 1311 N N . THR A 1 182 ? -18.047 29.047 15.898 1 96.81 182 THR A N 1
ATOM 1312 C CA . THR A 1 182 ? -17.125 30.062 16.375 1 96.81 182 THR A CA 1
ATOM 1313 C C . THR A 1 182 ? -15.781 29.438 16.75 1 96.81 182 THR A C 1
ATOM 1315 O O . THR A 1 182 ? -14.727 29.969 16.422 1 96.81 182 THR A O 1
ATOM 1318 N N . LYS A 1 183 ? -15.867 28.344 17.422 1 97.12 183 LYS A N 1
ATOM 1319 C CA . LYS A 1 183 ? -14.656 27.609 17.781 1 97.12 183 LYS A CA 1
ATOM 1320 C C . LYS A 1 183 ? -13.875 27.203 16.531 1 97.12 183 LYS A C 1
ATOM 1322 O O . LYS A 1 183 ? -12.648 27.328 16.484 1 97.12 183 LYS A O 1
ATOM 1327 N N . GLN A 1 184 ? -14.609 26.688 15.594 1 98.31 184 GLN A N 1
ATOM 1328 C CA . GLN A 1 184 ? -13.992 26.219 14.359 1 98.31 184 GLN A CA 1
ATOM 1329 C C . GLN A 1 184 ? -13.352 27.375 13.594 1 98.31 184 GLN A C 1
ATOM 1331 O O . GLN A 1 184 ? -12.219 27.266 13.125 1 98.31 184 GLN A O 1
ATOM 1336 N N . ASP A 1 185 ? -14.023 28.484 13.508 1 98.38 185 ASP A N 1
ATOM 1337 C CA . ASP A 1 185 ? -13.516 29.656 12.789 1 98.38 185 ASP A CA 1
ATOM 1338 C C . ASP A 1 185 ? -12.312 30.266 13.5 1 98.38 185 ASP A C 1
ATOM 1340 O O . ASP A 1 185 ? -11.398 30.781 12.859 1 98.38 185 ASP A O 1
ATOM 1344 N N . THR A 1 186 ? -12.359 30.25 14.82 1 98.5 186 THR A N 1
ATOM 1345 C CA . THR A 1 186 ? -11.227 30.75 15.586 1 98.5 186 THR A CA 1
ATOM 1346 C C . THR A 1 186 ? -9.977 29.906 15.305 1 98.5 186 THR A C 1
ATOM 1348 O O . THR A 1 186 ? -8.898 30.453 15.062 1 98.5 186 THR A O 1
ATOM 1351 N N . PHE A 1 187 ? -10.188 28.641 15.336 1 98.44 187 PHE A N 1
ATOM 1352 C CA . PHE A 1 187 ? -9.094 27.719 15.039 1 98.44 187 PHE A CA 1
ATOM 1353 C C . PHE A 1 187 ? -8.562 27.938 13.633 1 98.44 187 PHE A C 1
ATOM 1355 O O . PHE A 1 187 ? -7.348 27.969 13.414 1 98.44 187 PHE A O 1
ATOM 1362 N N . ALA A 1 188 ? -9.422 28.094 12.633 1 98.62 188 ALA A N 1
ATOM 1363 C CA . ALA A 1 188 ? -9.047 28.312 11.242 1 98.62 188 ALA A CA 1
ATOM 1364 C C . ALA A 1 188 ? -8.281 29.609 11.07 1 98.62 188 ALA A C 1
ATOM 1366 O O . ALA A 1 188 ? -7.27 29.656 10.367 1 98.62 188 ALA A O 1
ATOM 1367 N N . ALA A 1 189 ? -8.789 30.641 11.695 1 98.62 189 ALA A N 1
ATOM 1368 C CA . ALA A 1 189 ? -8.125 31.953 11.617 1 98.62 189 ALA A CA 1
ATOM 1369 C C . ALA A 1 189 ? -6.707 31.875 12.172 1 98.62 189 ALA A C 1
ATOM 1371 O O . ALA A 1 189 ? -5.789 32.5 11.617 1 98.62 189 ALA A O 1
ATOM 1372 N N . GLU A 1 190 ? -6.566 31.172 13.227 1 98.38 190 GLU A N 1
ATOM 1373 C CA . GLU A 1 190 ? -5.242 30.984 13.812 1 98.38 190 GLU A CA 1
ATOM 1374 C C . GLU A 1 190 ? -4.316 30.234 12.867 1 98.38 190 GLU A C 1
ATOM 1376 O O . GLU A 1 190 ? -3.137 30.562 12.75 1 98.38 190 GLU A O 1
ATOM 1381 N N . SER A 1 191 ? -4.828 29.172 12.25 1 98.56 191 SER A N 1
ATOM 1382 C CA . SER A 1 191 ? -4.043 28.422 11.281 1 98.56 191 SER A CA 1
ATOM 1383 C C . SER A 1 191 ? -3.553 29.312 10.148 1 98.56 191 SER A C 1
ATOM 1385 O O . SER A 1 191 ? -2.381 29.266 9.773 1 98.56 191 SER A O 1
ATOM 1387 N N . PHE A 1 192 ? -4.41 30.172 9.641 1 98.62 192 PHE A N 1
ATOM 1388 C CA . PHE A 1 192 ? -4.047 31.109 8.578 1 98.62 192 PHE A CA 1
ATOM 1389 C C . PHE A 1 192 ? -2.994 32.094 9.07 1 98.62 192 PHE A C 1
ATOM 1391 O O . PHE A 1 192 ? -2.033 32.406 8.359 1 98.62 192 PHE A O 1
ATOM 1398 N N . ALA A 1 193 ? -3.232 32.625 10.234 1 98.56 193 ALA A N 1
ATOM 1399 C CA . ALA A 1 193 ? -2.303 33.594 10.781 1 98.56 193 ALA A CA 1
ATOM 1400 C C . ALA A 1 193 ? -0.902 33 10.93 1 98.56 193 ALA A C 1
ATOM 1402 O O . ALA A 1 193 ? 0.087 33.656 10.562 1 98.56 193 ALA A O 1
ATOM 1403 N N . ARG A 1 194 ? -0.806 31.828 11.477 1 98.62 194 ARG A N 1
ATOM 1404 C CA . ARG A 1 194 ? 0.479 31.172 11.672 1 98.62 194 ARG A CA 1
ATOM 1405 C C . ARG A 1 194 ? 1.154 30.891 10.336 1 98.62 194 ARG A C 1
ATOM 1407 O O . ARG A 1 194 ? 2.354 31.125 10.18 1 98.62 194 ARG A O 1
ATOM 1414 N N . ALA A 1 195 ? 0.411 30.344 9.383 1 98.75 195 ALA A N 1
ATOM 1415 C CA . ALA A 1 195 ? 0.965 30 8.07 1 98.75 195 ALA A CA 1
ATOM 1416 C C . ALA A 1 195 ? 1.462 31.25 7.344 1 98.75 195 ALA A C 1
ATOM 1418 O O . ALA A 1 195 ? 2.531 31.234 6.73 1 98.75 195 ALA A O 1
ATOM 1419 N N . ALA A 1 196 ? 0.65 32.281 7.414 1 98.56 196 ALA A N 1
ATOM 1420 C CA . ALA A 1 196 ? 1.031 33.531 6.766 1 98.56 196 ALA A CA 1
ATOM 1421 C C . ALA A 1 196 ? 2.314 34.094 7.371 1 98.56 196 ALA A C 1
ATOM 1423 O O . ALA A 1 196 ? 3.207 34.562 6.645 1 98.56 196 ALA A O 1
ATOM 1424 N N . ALA A 1 197 ? 2.387 34.125 8.648 1 98.5 197 ALA A N 1
ATOM 1425 C CA . ALA A 1 197 ? 3.584 34.625 9.336 1 98.5 197 ALA A CA 1
ATOM 1426 C C . ALA A 1 197 ? 4.801 33.781 8.969 1 98.5 197 ALA A C 1
ATOM 1428 O O . ALA A 1 197 ? 5.895 34.312 8.758 1 98.5 197 ALA A O 1
ATOM 1429 N N . ALA A 1 198 ? 4.648 32.469 8.961 1 98.62 198 ALA A N 1
ATOM 1430 C CA . ALA A 1 198 ? 5.734 31.562 8.633 1 98.62 198 ALA A CA 1
ATOM 1431 C C . ALA A 1 198 ? 6.227 31.781 7.207 1 98.62 198 ALA A C 1
ATOM 1433 O O . ALA A 1 198 ? 7.434 31.812 6.957 1 98.62 198 ALA A O 1
ATOM 1434 N N . GLN A 1 199 ? 5.297 31.828 6.285 1 98.12 199 GLN A N 1
ATOM 1435 C CA . GLN A 1 199 ? 5.668 32.062 4.891 1 98.12 199 GLN A CA 1
ATOM 1436 C C . GLN A 1 199 ? 6.418 33.375 4.73 1 98.12 199 GLN A C 1
ATOM 1438 O O . GLN A 1 199 ? 7.426 33.438 4.027 1 98.12 199 GLN A O 1
ATOM 1443 N N . LYS A 1 200 ? 5.898 34.406 5.352 1 97.81 200 LYS A N 1
ATOM 1444 C CA . LYS A 1 200 ? 6.535 35.719 5.305 1 97.81 200 LYS A CA 1
ATOM 1445 C C . LYS A 1 200 ? 7.953 35.656 5.871 1 97.81 200 LYS A C 1
ATOM 1447 O O . LYS A 1 200 ? 8.859 36.344 5.363 1 97.81 200 LYS A O 1
ATOM 1452 N N . ALA A 1 201 ? 8.117 34.875 6.867 1 98.25 201 ALA A N 1
ATOM 1453 C CA . ALA A 1 201 ? 9.414 34.75 7.527 1 98.25 201 ALA A CA 1
ATOM 1454 C C . ALA A 1 201 ? 10.328 33.812 6.773 1 98.25 201 ALA A C 1
ATOM 1456 O O . ALA A 1 201 ? 11.492 33.625 7.152 1 98.25 201 ALA A O 1
ATOM 1457 N N . GLY A 1 202 ? 9.883 33.125 5.75 1 98.19 202 GLY A N 1
ATOM 1458 C CA . GLY A 1 202 ? 10.672 32.219 4.926 1 98.19 202 GLY A CA 1
ATOM 1459 C C . GLY A 1 202 ? 10.883 30.844 5.566 1 98.19 202 GLY A C 1
ATOM 1460 O O . GLY A 1 202 ? 11.836 30.141 5.238 1 98.19 202 GLY A O 1
ATOM 1461 N N . LYS A 1 203 ? 10.023 30.484 6.461 1 98.44 203 LYS A N 1
ATOM 1462 C CA . LYS A 1 203 ? 10.227 29.266 7.246 1 98.44 203 LYS A CA 1
ATOM 1463 C C . LYS A 1 203 ? 10.062 28.031 6.379 1 98.44 203 LYS A C 1
ATOM 1465 O O . LYS A 1 203 ? 10.586 26.969 6.715 1 98.44 203 LYS A O 1
ATOM 1470 N N . PHE A 1 204 ? 9.352 28.141 5.246 1 98.56 204 PHE A N 1
ATOM 1471 C CA . PHE A 1 204 ? 9.055 26.969 4.438 1 98.56 204 PHE A CA 1
ATOM 1472 C C . PHE A 1 204 ? 10.141 26.734 3.395 1 98.56 204 PHE A C 1
ATOM 1474 O O . PHE A 1 204 ? 10.148 25.719 2.713 1 98.56 204 PHE A O 1
ATOM 1481 N N . LYS A 1 205 ? 11.094 27.594 3.217 1 98.06 205 LYS A N 1
ATOM 1482 C CA . LYS A 1 205 ? 12.094 27.531 2.15 1 98.06 205 LYS A CA 1
ATOM 1483 C C . LYS A 1 205 ? 12.93 26.266 2.25 1 98.06 205 LYS A C 1
ATOM 1485 O O . LYS A 1 205 ? 13.305 25.688 1.23 1 98.06 205 LYS A O 1
ATOM 1490 N N . SER A 1 206 ? 13.18 25.875 3.439 1 97.75 206 SER A N 1
ATOM 1491 C CA . SER A 1 206 ? 14.07 24.734 3.635 1 97.75 206 SER A CA 1
ATOM 1492 C C . SER A 1 206 ? 13.383 23.422 3.262 1 97.75 206 SER A C 1
ATOM 1494 O O . SER A 1 206 ? 14.047 22.406 3.006 1 97.75 206 SER A O 1
ATOM 1496 N N . GLU A 1 207 ? 12.062 23.391 3.262 1 98.69 207 GLU A N 1
ATOM 1497 C CA . GLU A 1 207 ? 11.359 22.141 3.01 1 98.69 207 GLU A CA 1
ATOM 1498 C C . GLU A 1 207 ? 10.766 22.109 1.604 1 98.69 207 GLU A C 1
ATOM 1500 O O . GLU A 1 207 ? 10.281 21.078 1.151 1 98.69 207 GLU A O 1
ATOM 1505 N N . ILE A 1 208 ? 10.805 23.156 0.806 1 98.88 208 ILE A N 1
ATOM 1506 C CA . ILE A 1 208 ? 10.133 23.234 -0.486 1 98.88 208 ILE A CA 1
ATOM 1507 C C . ILE A 1 208 ? 11.148 23.047 -1.61 1 98.88 208 ILE A C 1
ATOM 1509 O O . ILE A 1 208 ? 12.195 23.703 -1.626 1 98.88 208 ILE A O 1
ATOM 1513 N N . VAL A 1 209 ? 10.812 22.141 -2.486 1 98.81 209 VAL A N 1
ATOM 1514 C CA . VAL A 1 209 ? 11.531 21.984 -3.744 1 98.81 209 VAL A CA 1
ATOM 1515 C C . VAL A 1 209 ? 10.797 22.734 -4.859 1 98.81 209 VAL A C 1
ATOM 1517 O O . VAL A 1 209 ? 9.586 22.594 -5.008 1 98.81 209 VAL A O 1
ATOM 1520 N N . THR A 1 210 ? 11.547 23.516 -5.598 1 98.75 210 THR A N 1
ATOM 1521 C CA . THR A 1 210 ? 10.961 24.219 -6.734 1 98.75 210 THR A CA 1
ATOM 1522 C C . THR A 1 210 ? 10.539 23.234 -7.82 1 98.75 210 THR A C 1
ATOM 1524 O O . THR A 1 210 ? 11.297 22.312 -8.156 1 98.75 210 THR A O 1
ATOM 1527 N N . VAL A 1 211 ? 9.352 23.406 -8.359 1 98.81 211 VAL A N 1
ATOM 1528 C CA . VAL A 1 211 ? 8.852 22.562 -9.445 1 98.81 211 VAL A CA 1
ATOM 1529 C C . VAL A 1 211 ? 8.859 23.359 -10.75 1 98.81 211 VAL A C 1
ATOM 1531 O O . VAL A 1 211 ? 8.336 24.469 -10.812 1 98.81 211 VAL A O 1
ATOM 1534 N N . LYS A 1 212 ? 9.469 22.797 -11.734 1 98.56 212 LYS A N 1
ATOM 1535 C CA . LYS A 1 212 ? 9.477 23.359 -13.078 1 98.56 212 LYS A CA 1
ATOM 1536 C C . LYS A 1 212 ? 8.82 22.406 -14.078 1 98.56 212 LYS A C 1
ATOM 1538 O O . LYS A 1 212 ? 9.133 21.219 -14.102 1 98.56 212 LYS A O 1
ATOM 1543 N N . TYR A 1 213 ? 7.875 22.953 -14.852 1 98.19 213 TYR A N 1
ATOM 1544 C CA . TYR A 1 213 ? 7.211 22.094 -15.828 1 98.19 213 TYR A CA 1
ATOM 1545 C C . TYR A 1 213 ? 6.633 22.938 -16.969 1 98.19 213 TYR A C 1
ATOM 1547 O O . TYR A 1 213 ? 6.648 24.156 -16.922 1 98.19 213 TYR A O 1
ATOM 1555 N N . THR A 1 214 ? 6.234 22.297 -18.047 1 97.75 214 THR A N 1
ATOM 1556 C CA . THR A 1 214 ? 5.598 22.953 -19.188 1 97.75 214 THR A CA 1
ATOM 1557 C C . THR A 1 214 ? 4.086 22.75 -19.156 1 97.75 214 THR A C 1
ATOM 1559 O O . THR A 1 214 ? 3.604 21.625 -19.094 1 97.75 214 THR A O 1
ATOM 1562 N N . ASP A 1 215 ? 3.369 23.828 -19.156 1 95.88 215 ASP A N 1
ATOM 1563 C CA . ASP A 1 215 ? 1.918 23.734 -19.047 1 95.88 215 ASP A CA 1
ATOM 1564 C C . ASP A 1 215 ? 1.292 23.328 -20.391 1 95.88 215 ASP A C 1
ATOM 1566 O O . ASP A 1 215 ? 2.004 23.031 -21.344 1 95.88 215 ASP A O 1
ATOM 1570 N N . ASP A 1 216 ? -0.005 23.281 -20.422 1 94.44 216 ASP A N 1
ATOM 1571 C CA . ASP A 1 216 ? -0.727 22.766 -21.578 1 94.44 216 ASP A CA 1
ATOM 1572 C C . ASP A 1 216 ? -0.603 23.703 -22.766 1 94.44 216 ASP A C 1
ATOM 1574 O O . ASP A 1 216 ? -0.79 23.297 -23.922 1 94.44 216 ASP A O 1
ATOM 1578 N N . ASP A 1 217 ? -0.283 24.953 -22.578 1 95.88 217 ASP A N 1
ATOM 1579 C CA . ASP A 1 217 ? -0.113 25.938 -23.641 1 95.88 217 ASP A CA 1
ATOM 1580 C C . ASP A 1 217 ? 1.345 26.016 -24.078 1 95.88 217 ASP A C 1
ATOM 1582 O O . ASP A 1 217 ? 1.702 26.859 -24.906 1 95.88 217 ASP A O 1
ATOM 1586 N N . GLY A 1 218 ? 2.191 25.219 -23.484 1 96 218 GLY A N 1
ATOM 1587 C CA . GLY A 1 218 ? 3.594 25.172 -23.859 1 96 218 GLY A CA 1
ATOM 1588 C C . GLY A 1 218 ? 4.457 26.141 -23.094 1 96 218 GLY A C 1
ATOM 1589 O O . GLY A 1 218 ? 5.641 26.312 -23.391 1 96 218 GLY A O 1
ATOM 1590 N N . ASN A 1 219 ? 3.922 26.781 -22.078 1 97.06 219 ASN A N 1
ATOM 1591 C CA . ASN A 1 219 ? 4.684 27.75 -21.281 1 97.06 219 ASN A CA 1
ATOM 1592 C C . ASN A 1 219 ? 5.445 27.062 -20.156 1 97.06 219 ASN A C 1
ATOM 1594 O O . ASN A 1 219 ? 4.93 26.141 -19.531 1 97.06 219 ASN A O 1
ATOM 1598 N N . GLU A 1 220 ? 6.609 27.547 -19.938 1 97 220 GLU A N 1
ATOM 1599 C CA . GLU A 1 220 ? 7.375 27.094 -18.781 1 97 220 GLU A CA 1
ATOM 1600 C C . GLU A 1 220 ? 6.836 27.688 -17.484 1 97 220 GLU A C 1
ATOM 1602 O O . GLU A 1 220 ? 6.609 28.906 -17.406 1 97 220 GLU A O 1
ATOM 1607 N N . ARG A 1 221 ? 6.613 26.844 -16.547 1 97.94 221 ARG A N 1
ATOM 1608 C CA . ARG A 1 221 ? 6.148 27.25 -15.227 1 97.94 221 ARG A CA 1
ATOM 1609 C C . ARG A 1 221 ? 7.199 26.938 -14.164 1 97.94 221 ARG A C 1
ATOM 1611 O O . ARG A 1 221 ? 7.852 25.891 -14.211 1 97.94 221 ARG A O 1
ATOM 1618 N N . THR A 1 222 ? 7.363 27.891 -13.289 1 98.56 222 THR A N 1
ATOM 1619 C CA . THR A 1 222 ? 8.18 27.703 -12.094 1 98.56 222 THR A CA 1
ATOM 1620 C C . THR A 1 222 ? 7.375 28.016 -10.836 1 98.56 222 THR A C 1
ATOM 1622 O O . THR A 1 222 ? 6.879 29.125 -10.664 1 98.56 222 THR A O 1
ATOM 1625 N N . VAL A 1 223 ? 7.18 27.031 -9.984 1 98.75 223 VAL A N 1
ATOM 1626 C CA . VAL A 1 223 ? 6.379 27.156 -8.766 1 98.75 223 VAL A CA 1
ATOM 1627 C C . VAL A 1 223 ? 7.254 26.891 -7.543 1 98.75 223 VAL A C 1
ATOM 1629 O O . VAL A 1 223 ? 7.816 25.812 -7.395 1 98.75 223 VAL A O 1
ATOM 1632 N N . ASP A 1 224 ? 7.375 27.891 -6.621 1 98.38 224 ASP A N 1
ATOM 1633 C CA . ASP A 1 224 ? 8.328 27.734 -5.527 1 98.38 224 ASP A CA 1
ATOM 1634 C C . ASP A 1 224 ? 7.727 28.188 -4.203 1 98.38 224 ASP A C 1
ATOM 1636 O O . ASP A 1 224 ? 8.438 28.312 -3.203 1 98.38 224 ASP A O 1
ATOM 1640 N N . ALA A 1 225 ? 6.43 28.438 -4.195 1 98.06 225 ALA A N 1
ATOM 1641 C CA . ALA A 1 225 ? 5.789 28.844 -2.949 1 98.06 225 ALA A CA 1
ATOM 1642 C C . ALA A 1 225 ? 4.34 28.375 -2.895 1 98.06 225 ALA A C 1
ATOM 1644 O O . ALA A 1 225 ? 3.682 28.25 -3.932 1 98.06 225 ALA A O 1
ATOM 1645 N N . ASP A 1 226 ? 3.896 28.125 -1.673 1 98.62 226 ASP A N 1
ATOM 1646 C CA . ASP A 1 226 ? 2.486 27.812 -1.468 1 98.62 226 ASP A CA 1
ATOM 1647 C C . ASP A 1 226 ? 1.595 28.969 -1.907 1 98.62 226 ASP A C 1
ATOM 1649 O O . ASP A 1 226 ? 1.938 30.141 -1.701 1 98.62 226 ASP A O 1
ATOM 1653 N N . ASP A 1 227 ? 0.43 28.656 -2.467 1 98.19 227 ASP A N 1
ATOM 1654 C CA . ASP A 1 227 ? -0.36 29.781 -2.979 1 98.19 227 ASP A CA 1
ATOM 1655 C C . ASP A 1 227 ? -1.755 29.797 -2.359 1 98.19 227 ASP A C 1
ATOM 1657 O O . ASP A 1 227 ? -2.631 30.547 -2.805 1 98.19 227 ASP A O 1
ATOM 1661 N N . GLY A 1 228 ? -1.972 28.891 -1.4 1 96.75 228 GLY A N 1
ATOM 1662 C CA . GLY A 1 228 ? -3.262 28.875 -0.729 1 96.75 228 GLY A CA 1
ATOM 1663 C C . GLY A 1 228 ? -3.289 29.703 0.537 1 96.75 228 GLY A C 1
ATOM 1664 O O . GLY A 1 228 ? -4.359 30.016 1.062 1 96.75 228 GLY A O 1
ATOM 1665 N N . ILE A 1 229 ? -2.16 30.125 1.073 1 98.25 229 ILE A N 1
ATOM 1666 C CA . ILE A 1 229 ? -2.049 30.859 2.336 1 98.25 229 ILE A CA 1
ATOM 1667 C C . ILE A 1 229 ? -2.504 32.312 2.143 1 98.25 229 ILE A C 1
ATOM 1669 O O . ILE A 1 229 ? -1.973 33.031 1.293 1 98.25 229 ILE A O 1
ATOM 1673 N N . ARG A 1 230 ? -3.469 32.688 2.949 1 96.5 230 ARG A N 1
ATOM 1674 C CA . ARG A 1 230 ? -4.035 34.031 2.875 1 96.5 230 ARG A CA 1
ATOM 1675 C C . ARG A 1 230 ? -3.736 34.844 4.145 1 96.5 230 ARG A C 1
ATOM 1677 O O . ARG A 1 230 ? -3.881 34.312 5.254 1 96.5 230 ARG A O 1
ATOM 1684 N N . GLU A 1 231 ? -3.406 36.062 3.975 1 96.31 231 GLU A N 1
ATOM 1685 C CA . GLU A 1 231 ? -3.199 36.938 5.113 1 96.31 231 GLU A CA 1
ATOM 1686 C C . GLU A 1 231 ? -4.5 37.656 5.516 1 96.31 231 GLU A C 1
ATOM 1688 O O . GLU A 1 231 ? -5.395 37.844 4.684 1 96.31 231 GLU A O 1
ATOM 1693 N N . GLY A 1 232 ? -4.621 37.938 6.711 1 96.31 232 GLY A N 1
ATOM 1694 C CA . GLY A 1 232 ? -5.695 38.812 7.188 1 96.31 232 GLY A CA 1
ATOM 1695 C C . GLY A 1 232 ? -7 38.062 7.414 1 96.31 232 GLY A C 1
ATOM 1696 O O . GLY A 1 232 ? -8.047 38.688 7.586 1 96.31 232 GLY A O 1
ATOM 1697 N N . VAL A 1 233 ? -6.984 36.781 7.395 1 97.56 233 VAL A N 1
ATOM 1698 C CA . VAL A 1 233 ? -8.188 36 7.691 1 97.56 233 VAL A CA 1
ATOM 1699 C C . VAL A 1 233 ? -8.547 36.156 9.164 1 97.56 233 VAL A C 1
ATOM 1701 O O . VAL A 1 233 ? -7.695 35.938 10.039 1 97.56 233 VAL A O 1
ATOM 1704 N N . THR A 1 234 ? -9.781 36.531 9.445 1 97.94 234 THR A N 1
ATOM 1705 C CA . THR A 1 234 ? -10.242 36.719 10.82 1 97.94 234 THR A CA 1
ATOM 1706 C C . THR A 1 234 ? -11.469 35.875 11.102 1 97.94 234 THR A C 1
ATOM 1708 O O . THR A 1 234 ? -12.094 35.344 10.18 1 97.94 234 THR A O 1
ATOM 1711 N N . VAL A 1 235 ? -11.734 35.75 12.391 1 97.94 235 VAL A N 1
ATOM 1712 C CA . VAL A 1 235 ? -12.93 35 12.797 1 97.94 235 VAL A CA 1
ATOM 1713 C C . VAL A 1 235 ? -14.164 35.656 12.164 1 97.94 235 VAL A C 1
ATOM 1715 O O . VAL A 1 235 ? -15.078 34.969 11.711 1 97.94 235 VAL A O 1
ATOM 1718 N N . GLU A 1 236 ? -14.219 36.969 12.125 1 97.69 236 GLU A N 1
ATOM 1719 C CA . GLU A 1 236 ? -15.352 37.719 11.586 1 97.69 236 GLU A CA 1
ATOM 1720 C C . GLU A 1 236 ? -15.523 37.469 10.094 1 97.69 236 GLU A C 1
ATOM 1722 O O . GLU A 1 236 ? -16.641 37.25 9.617 1 97.69 236 GLU A O 1
ATOM 1727 N N . SER A 1 237 ? -14.453 37.531 9.398 1 97.44 237 SER A N 1
ATOM 1728 C CA . SER A 1 237 ? -14.547 37.281 7.965 1 97.44 237 SER A CA 1
ATOM 1729 C C . SER A 1 237 ? -15 35.875 7.672 1 97.44 237 SER A C 1
ATOM 1731 O O . SER A 1 237 ? -15.75 35.625 6.723 1 97.44 237 SER A O 1
ATOM 1733 N N . LEU A 1 238 ? -14.5 34.906 8.43 1 97.62 238 LEU A N 1
ATOM 1734 C CA . LEU A 1 238 ? -14.867 33.5 8.25 1 97.62 238 LEU A CA 1
ATOM 1735 C C . LEU A 1 238 ? -16.344 33.281 8.594 1 97.62 238 LEU A C 1
ATOM 1737 O O . LEU A 1 238 ? -17.016 32.438 7.973 1 97.62 238 LEU A O 1
ATOM 1741 N N . ALA A 1 239 ? -16.859 34 9.57 1 95.69 239 ALA A N 1
ATOM 1742 C CA . ALA A 1 239 ? -18.234 33.844 10.031 1 95.69 239 ALA A CA 1
ATOM 1743 C C . ALA A 1 239 ? -19.219 34.188 8.93 1 95.69 239 ALA A C 1
ATOM 1745 O O . ALA A 1 239 ? -20.391 33.781 8.961 1 95.69 239 ALA A O 1
ATOM 1746 N N . LYS A 1 240 ? -18.812 34.906 7.973 1 95.88 240 LYS A N 1
ATOM 1747 C CA . LYS A 1 240 ? -19.672 35.375 6.895 1 95.88 240 LYS A CA 1
ATOM 1748 C C . LYS A 1 240 ? -19.828 34.281 5.812 1 95.88 240 LYS A C 1
ATOM 1750 O O . LYS A 1 240 ? -20.719 34.375 4.965 1 95.88 240 LYS A O 1
ATOM 1755 N N . LEU A 1 241 ? -18.984 33.344 5.855 1 95.94 241 LEU A N 1
ATOM 1756 C CA . LEU A 1 241 ? -19.016 32.312 4.824 1 95.94 241 LEU A CA 1
ATOM 1757 C C . LEU A 1 241 ? -20.188 31.359 5.031 1 95.94 241 LEU A C 1
ATOM 1759 O O . LEU A 1 241 ? -20.531 31.031 6.168 1 95.94 241 LEU A O 1
ATOM 1763 N N . LYS A 1 242 ? -20.797 30.922 3.938 1 95 242 LYS A N 1
ATOM 1764 C CA . LYS A 1 242 ? -21.922 30 3.984 1 95 242 LYS A CA 1
ATOM 1765 C C . LYS A 1 242 ? -21.453 28.562 4.215 1 95 242 LYS A C 1
ATOM 1767 O O . LYS A 1 242 ? -20.406 28.156 3.686 1 95 242 LYS A O 1
ATOM 1772 N N . PRO A 1 243 ? -22.281 27.797 4.945 1 93.31 243 PRO A N 1
ATOM 1773 C CA . PRO A 1 243 ? -21.938 26.375 5.094 1 93.31 243 PRO A CA 1
ATOM 1774 C C . PRO A 1 243 ? -21.891 25.641 3.756 1 93.31 243 PRO A C 1
ATOM 1776 O O . PRO A 1 243 ? -22.688 25.922 2.859 1 93.31 243 PRO A O 1
ATOM 1779 N N . ALA A 1 244 ? -21.062 24.656 3.666 1 91.25 244 ALA A N 1
ATOM 1780 C CA . ALA A 1 244 ? -20.812 24 2.389 1 91.25 244 ALA A CA 1
ATOM 1781 C C . ALA A 1 244 ? -21.594 22.688 2.279 1 91.25 244 ALA A C 1
ATOM 1783 O O . ALA A 1 244 ? -21.906 22.234 1.175 1 91.25 244 ALA A O 1
ATOM 1784 N N . PHE A 1 245 ? -22.016 22.047 3.355 1 89.06 245 PHE A N 1
ATOM 1785 C CA . PHE A 1 245 ? -22.484 20.672 3.264 1 89.06 245 PHE A CA 1
ATOM 1786 C C . PHE A 1 245 ? -23.875 20.516 3.861 1 89.06 245 PHE A C 1
ATOM 1788 O O . PHE A 1 245 ? -24.562 19.531 3.609 1 89.06 245 PHE A O 1
ATOM 1795 N N . ALA A 1 246 ? -24.203 21.453 4.742 1 87.5 246 ALA A N 1
ATOM 1796 C CA . ALA A 1 246 ? -25.547 21.516 5.305 1 87.5 246 ALA A CA 1
ATOM 1797 C C . ALA A 1 246 ? -26.031 22.953 5.434 1 87.5 246 ALA A C 1
ATOM 1799 O O . ALA A 1 246 ? -25.234 23.859 5.648 1 87.5 246 ALA A O 1
ATOM 1800 N N . LYS A 1 247 ? -27.359 23.219 5.32 1 88.12 247 LYS A N 1
ATOM 1801 C CA . LYS A 1 247 ? -27.906 24.562 5.375 1 88.12 247 LYS A CA 1
ATOM 1802 C C . LYS A 1 247 ? -27.547 25.25 6.691 1 88.12 247 LYS A C 1
ATOM 1804 O O . LYS A 1 247 ? -27.172 26.422 6.699 1 88.12 247 LYS A O 1
ATOM 1809 N N . ASP A 1 248 ? -27.578 24.609 7.723 1 86.69 248 ASP A N 1
ATOM 1810 C CA . ASP A 1 248 ? -27.234 25.156 9.031 1 86.69 248 ASP A CA 1
ATOM 1811 C C . ASP A 1 248 ? -25.969 24.484 9.586 1 86.69 248 ASP A C 1
ATOM 1813 O O . ASP A 1 248 ? -25.844 24.297 10.797 1 86.69 248 ASP A O 1
ATOM 1817 N N . GLY A 1 249 ? -25.078 24.234 8.672 1 91.81 249 GLY A N 1
ATOM 1818 C CA . GLY A 1 249 ? -23.906 23.469 9.062 1 91.81 249 GLY A CA 1
ATOM 1819 C C . GLY A 1 249 ? -22.812 24.328 9.656 1 91.81 249 GLY A C 1
ATOM 1820 O O . GLY A 1 249 ? -22.938 25.547 9.719 1 91.81 249 GLY A O 1
ATOM 1821 N N . PHE A 1 250 ? -21.719 23.672 10.172 1 94.69 250 PHE A N 1
ATOM 1822 C CA . PHE A 1 250 ? -20.594 24.297 10.844 1 94.69 250 PHE A CA 1
ATOM 1823 C C . PHE A 1 250 ? -19.422 24.469 9.883 1 94.69 250 PHE A C 1
ATOM 1825 O O . PHE A 1 250 ? -18.547 25.312 10.094 1 94.69 250 PHE A O 1
ATOM 1832 N N . THR A 1 251 ? -19.422 23.594 8.867 1 96.5 251 THR A N 1
ATOM 1833 C CA . THR A 1 251 ? -18.25 23.484 8.016 1 96.5 251 THR A CA 1
ATOM 1834 C C . THR A 1 251 ? -18.406 24.328 6.75 1 96.5 251 THR A C 1
ATOM 1836 O O . THR A 1 251 ? -19.453 24.266 6.086 1 96.5 251 THR A O 1
ATOM 1839 N N . HIS A 1 252 ? -17.469 25.094 6.469 1 96.62 252 HIS A N 1
ATOM 1840 C CA . HIS A 1 252 ? -17.406 25.875 5.234 1 96.62 252 HIS A CA 1
ATOM 1841 C C . HIS A 1 252 ? -15.992 25.953 4.691 1 96.62 252 HIS A C 1
ATOM 1843 O O . HIS A 1 252 ? -15.055 25.438 5.309 1 96.62 252 HIS A O 1
ATOM 1849 N N . ALA A 1 253 ? -15.82 26.641 3.598 1 94.62 253 ALA A N 1
ATOM 1850 C CA . ALA A 1 253 ? -14.562 26.625 2.852 1 94.62 253 ALA A CA 1
ATOM 1851 C C . ALA A 1 253 ? -13.438 27.266 3.668 1 94.62 253 ALA A C 1
ATOM 1853 O O . ALA A 1 253 ? -12.266 26.953 3.459 1 94.62 253 ALA A O 1
ATOM 1854 N N . GLY A 1 254 ? -13.742 28.047 4.613 1 96.88 254 GLY A N 1
ATOM 1855 C CA . GLY A 1 254 ? -12.734 28.766 5.375 1 96.88 254 GLY A CA 1
ATOM 1856 C C . GLY A 1 254 ? -12.258 28 6.602 1 96.88 254 GLY A C 1
ATOM 1857 O O . GLY A 1 254 ? -11.227 28.344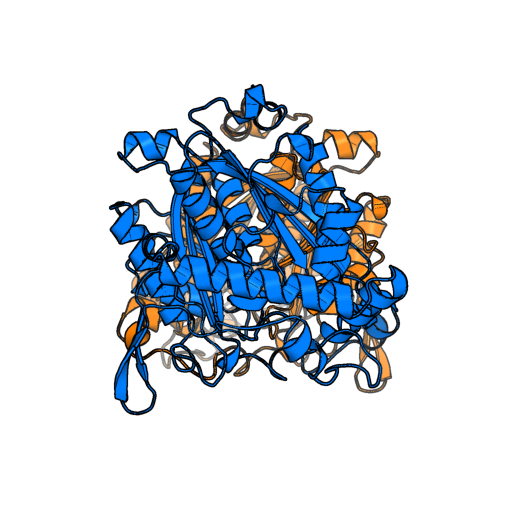 7.188 1 96.88 254 GLY A O 1
ATOM 1858 N N . ASN A 1 255 ? -13.016 27.016 7.027 1 98 255 ASN A N 1
ATOM 1859 C CA . ASN A 1 255 ? -12.586 26.234 8.18 1 98 255 ASN A CA 1
ATOM 1860 C C . ASN A 1 255 ? -12.414 24.75 7.812 1 98 255 ASN A C 1
ATOM 1862 O O . ASN A 1 255 ? -12.469 23.891 8.688 1 98 255 ASN A O 1
ATOM 1866 N N . ALA A 1 256 ? -12.32 24.469 6.512 1 97.88 256 ALA A N 1
ATOM 1867 C CA . ALA A 1 256 ? -11.93 23.188 5.922 1 97.88 256 ALA A CA 1
ATOM 1868 C C . ALA A 1 256 ? -10.641 23.328 5.117 1 97.88 256 ALA A C 1
ATOM 1870 O O . ALA A 1 256 ? -10.336 24.406 4.613 1 97.88 256 ALA A O 1
ATOM 1871 N N . SER A 1 257 ? -9.93 22.203 5.098 1 97.81 257 SER A N 1
ATOM 1872 C CA . SER A 1 257 ? -8.711 22.25 4.297 1 97.81 257 SER A CA 1
ATOM 1873 C C . SER A 1 257 ? -9.023 22.562 2.838 1 97.81 257 SER A C 1
ATOM 1875 O O . SER A 1 257 ? -10.078 22.188 2.324 1 97.81 257 SER A O 1
ATOM 1877 N N . GLN A 1 258 ? -8.141 23.188 2.207 1 95.38 258 GLN A N 1
ATOM 1878 C CA . GLN A 1 258 ? -8.25 23.5 0.787 1 95.38 258 GLN A CA 1
ATOM 1879 C C . GLN A 1 258 ? -8.047 22.25 -0.068 1 95.38 258 GLN A C 1
ATOM 1881 O O . GLN A 1 258 ? -7.297 21.344 0.311 1 95.38 258 GLN A O 1
ATOM 1886 N N . VAL A 1 259 ? -8.742 22.156 -1.174 1 96.06 259 VAL A N 1
ATOM 1887 C CA . VAL A 1 259 ? -8.43 21.172 -2.205 1 96.06 259 VAL A CA 1
ATOM 1888 C C . VAL A 1 259 ? -7.137 21.562 -2.918 1 96.06 259 VAL A C 1
ATOM 1890 O O . VAL A 1 259 ? -7.027 22.672 -3.443 1 96.06 259 VAL A O 1
ATOM 1893 N N . SER A 1 260 ? -6.148 20.656 -2.885 1 98.25 260 SER A N 1
ATOM 1894 C CA . SER A 1 260 ? -4.824 21.125 -3.264 1 98.25 260 SER A CA 1
ATOM 1895 C C . SER A 1 260 ? -4.055 20.078 -4.043 1 98.25 260 SER A C 1
ATOM 1897 O O . SER A 1 260 ? -4.422 18.891 -4.031 1 98.25 260 SER A O 1
ATOM 1899 N N . ASP A 1 261 ? -3.041 20.516 -4.723 1 98.62 261 ASP A N 1
ATOM 1900 C CA . ASP A 1 261 ? -2.057 19.688 -5.418 1 98.62 261 ASP A CA 1
ATOM 1901 C C . ASP A 1 261 ? -0.694 19.766 -4.734 1 98.62 261 ASP A C 1
ATOM 1903 O O . ASP A 1 261 ? -0.305 20.828 -4.23 1 98.62 261 ASP A O 1
ATOM 1907 N N . GLY A 1 262 ? -0.013 18.625 -4.688 1 98.81 262 GLY A N 1
ATOM 1908 C CA . GLY A 1 262 ? 1.328 18.641 -4.129 1 98.81 262 GLY A CA 1
ATOM 1909 C C . GLY A 1 262 ? 1.918 17.25 -3.963 1 98.81 262 GLY A C 1
ATOM 1910 O O . GLY A 1 262 ? 1.238 16.25 -4.195 1 98.81 262 GLY A O 1
ATOM 1911 N N . ALA A 1 263 ? 3.178 17.188 -3.654 1 98.94 263 ALA A N 1
ATOM 1912 C CA . ALA A 1 263 ? 3.924 15.961 -3.391 1 98.94 263 ALA A CA 1
ATOM 1913 C C . ALA A 1 263 ? 4.934 16.156 -2.264 1 98.94 263 ALA A C 1
ATOM 1915 O O . ALA A 1 263 ? 5.254 17.297 -1.905 1 98.94 263 ALA A O 1
ATOM 1916 N N . ALA A 1 264 ? 5.352 15.109 -1.665 1 99 264 ALA A N 1
ATOM 1917 C CA . ALA A 1 264 ? 6.391 15.117 -0.636 1 99 264 ALA A CA 1
ATOM 1918 C C . ALA A 1 264 ? 7.152 13.797 -0.612 1 99 264 ALA A C 1
ATOM 1920 O O . ALA A 1 264 ? 6.602 12.75 -0.952 1 99 264 ALA A O 1
ATOM 1921 N N . SER A 1 265 ? 8.453 13.828 -0.305 1 98.94 265 SER A N 1
ATOM 1922 C CA . SER A 1 265 ? 9.289 12.641 -0.248 1 98.94 265 SER A CA 1
ATOM 1923 C C . SER A 1 265 ? 10.188 12.656 0.986 1 98.94 265 SER A C 1
ATOM 1925 O O . SER A 1 265 ? 10.703 13.703 1.374 1 98.94 265 SER A O 1
ATOM 1927 N N . VAL A 1 266 ? 10.312 11.516 1.62 1 99 266 VAL A N 1
ATOM 1928 C CA . VAL A 1 266 ? 11.18 11.312 2.779 1 99 266 VAL A CA 1
ATOM 1929 C C . VAL A 1 266 ? 12.18 10.195 2.486 1 99 266 VAL A C 1
ATOM 1931 O O . VAL A 1 266 ? 11.797 9.047 2.264 1 99 266 VAL A O 1
ATOM 1934 N N . LEU A 1 267 ? 13.453 10.531 2.428 1 99 267 LEU A N 1
ATOM 1935 C CA . LEU A 1 267 ? 14.531 9.562 2.268 1 99 267 LEU A CA 1
ATOM 1936 C C . LEU A 1 267 ? 14.922 8.953 3.613 1 99 267 LEU A C 1
ATOM 1938 O O . LEU A 1 267 ? 15.258 9.68 4.551 1 99 267 LEU A O 1
ATOM 1942 N N . LEU A 1 268 ? 14.852 7.629 3.711 1 99 268 LEU A N 1
ATOM 1943 C CA . LEU A 1 268 ? 15.117 6.898 4.945 1 99 268 LEU A CA 1
ATOM 1944 C C . LEU A 1 268 ? 16.281 5.941 4.773 1 99 268 LEU A C 1
ATOM 1946 O O . LEU A 1 268 ? 16.516 5.418 3.68 1 99 268 LEU A O 1
ATOM 1950 N N . ALA A 1 269 ? 16.969 5.703 5.84 1 98.94 269 ALA A N 1
ATOM 1951 C CA . ALA A 1 269 ? 18.094 4.762 5.836 1 98.94 269 ALA A CA 1
ATOM 1952 C C . ALA A 1 269 ? 18.266 4.109 7.207 1 98.94 269 ALA A C 1
ATOM 1954 O O . ALA A 1 269 ? 17.844 4.672 8.227 1 98.94 269 ALA A O 1
ATOM 1955 N N . ARG A 1 270 ? 18.797 2.906 7.207 1 98.62 270 ARG A N 1
ATOM 1956 C CA . ARG A 1 270 ? 19.375 2.406 8.453 1 98.62 270 ARG A CA 1
ATOM 1957 C C . ARG A 1 270 ? 20.516 3.293 8.914 1 98.62 270 ARG A C 1
ATOM 1959 O O . ARG A 1 270 ? 21.359 3.713 8.109 1 98.62 270 ARG A O 1
ATOM 1966 N N . ARG A 1 271 ? 20.625 3.594 10.203 1 98.44 271 ARG A N 1
ATOM 1967 C CA . ARG A 1 271 ? 21.641 4.516 10.703 1 98.44 271 ARG A CA 1
ATOM 1968 C C . ARG A 1 271 ? 23.031 4.066 10.289 1 98.44 271 ARG A C 1
ATOM 1970 O O . ARG A 1 271 ? 23.859 4.883 9.867 1 98.44 271 ARG A O 1
ATOM 1977 N N . SER A 1 272 ? 23.344 2.793 10.438 1 98.62 272 SER A N 1
ATOM 1978 C CA . SER A 1 272 ? 24.672 2.291 10.07 1 98.62 272 SER A CA 1
ATOM 1979 C C . SER A 1 272 ? 24.953 2.533 8.586 1 98.62 272 SER A C 1
ATOM 1981 O O . SER A 1 272 ? 26.078 2.865 8.219 1 98.62 272 SER A O 1
ATOM 1983 N N . ALA A 1 273 ? 23.953 2.371 7.75 1 98.75 273 ALA A N 1
ATOM 1984 C CA . ALA A 1 273 ? 24.125 2.637 6.324 1 98.75 273 ALA A CA 1
ATOM 1985 C C . ALA A 1 273 ? 24.328 4.125 6.062 1 98.75 273 ALA A C 1
ATOM 1987 O O . ALA A 1 273 ? 25.156 4.504 5.219 1 98.75 273 ALA A O 1
ATOM 1988 N N . ALA A 1 274 ? 23.531 4.93 6.766 1 98.81 274 ALA A N 1
ATOM 1989 C CA . ALA A 1 274 ? 23.719 6.371 6.629 1 98.81 274 ALA A CA 1
ATOM 1990 C C . ALA A 1 274 ? 25.141 6.781 6.992 1 98.81 274 ALA A C 1
ATOM 1992 O O . ALA A 1 274 ? 25.766 7.559 6.273 1 98.81 274 ALA A O 1
ATOM 1993 N N . LYS A 1 275 ? 25.625 6.246 8.078 1 98.69 275 LYS A N 1
ATOM 1994 C CA . LYS A 1 275 ? 26.984 6.539 8.516 1 98.69 275 LYS A CA 1
ATOM 1995 C C . LYS A 1 275 ? 28.016 6.043 7.5 1 98.69 275 LYS A C 1
ATOM 1997 O O . LYS A 1 275 ? 28.953 6.766 7.148 1 98.69 275 LYS A O 1
ATOM 2002 N N . LYS A 1 276 ? 27.828 4.848 7.086 1 98.69 276 LYS A N 1
ATOM 2003 C CA . LYS A 1 276 ? 28.734 4.227 6.137 1 98.69 276 LYS A CA 1
ATOM 2004 C C . LYS A 1 276 ? 28.875 5.074 4.875 1 98.69 276 LYS A C 1
ATOM 2006 O O . LYS A 1 276 ? 29.969 5.184 4.312 1 98.69 276 LYS A O 1
ATOM 2011 N N . HIS A 1 277 ? 27.781 5.68 4.492 1 98.69 277 HIS A N 1
ATOM 2012 C CA . HIS A 1 277 ? 27.797 6.391 3.219 1 98.69 277 HIS A CA 1
ATOM 2013 C C . HIS A 1 277 ? 27.859 7.898 3.432 1 98.69 277 HIS A C 1
ATOM 2015 O O . HIS A 1 277 ? 27.703 8.672 2.484 1 98.69 277 HIS A O 1
ATOM 2021 N N . GLY A 1 278 ? 28 8.359 4.652 1 98.56 278 GLY A N 1
ATOM 2022 C CA . GLY A 1 278 ? 28.172 9.766 4.969 1 98.56 278 GLY A CA 1
ATOM 2023 C C . GLY A 1 278 ? 26.922 10.594 4.73 1 98.56 278 GLY A C 1
ATOM 2024 O O . GLY A 1 278 ? 27.016 11.742 4.309 1 98.56 278 GLY A O 1
ATOM 2025 N N . LEU A 1 279 ? 25.766 10.016 4.914 1 98.81 279 LEU A N 1
ATOM 2026 C CA . LEU A 1 279 ? 24.516 10.727 4.711 1 98.81 279 LEU A CA 1
ATOM 2027 C C . LEU A 1 279 ? 24.125 11.523 5.953 1 98.81 279 LEU A C 1
ATOM 2029 O O . LEU A 1 279 ? 24.375 11.086 7.078 1 98.81 279 LEU A O 1
ATOM 2033 N N . PRO A 1 280 ? 23.531 12.688 5.758 1 98.44 280 PRO A N 1
ATOM 2034 C CA . PRO A 1 280 ? 23.062 13.445 6.926 1 98.44 280 PRO A CA 1
ATOM 2035 C C . PRO A 1 280 ? 21.922 12.742 7.664 1 98.44 280 PRO A C 1
ATOM 2037 O O . PRO A 1 280 ? 21.188 11.945 7.062 1 98.44 280 PRO A O 1
ATOM 2040 N N . ILE A 1 281 ? 21.828 12.992 8.914 1 98.56 281 ILE A N 1
ATOM 2041 C CA . ILE A 1 281 ? 20.734 12.445 9.727 1 98.56 281 ILE A CA 1
ATOM 2042 C C . ILE A 1 281 ? 19.938 13.594 10.336 1 98.56 281 ILE A C 1
ATOM 2044 O O . ILE A 1 281 ? 20.406 14.289 11.234 1 98.56 281 ILE A O 1
ATOM 2048 N N . LEU A 1 282 ? 18.672 13.727 9.836 1 98.56 282 LEU A N 1
ATOM 2049 C CA . LEU A 1 282 ? 17.797 14.812 10.273 1 98.56 282 LEU A CA 1
ATOM 2050 C C . LEU A 1 282 ? 16.953 14.375 11.469 1 98.56 282 LEU A C 1
ATOM 2052 O O . LEU A 1 282 ? 16.406 15.211 12.188 1 98.56 282 LEU A O 1
ATOM 2056 N N . GLY A 1 283 ? 16.797 13.109 11.602 1 98.5 283 GLY A N 1
ATOM 2057 C CA . GLY A 1 283 ? 15.953 12.555 12.656 1 98.5 283 GLY A CA 1
ATOM 2058 C C . GLY A 1 283 ? 15.805 11.047 12.555 1 98.5 283 GLY A C 1
ATOM 2059 O O . GLY A 1 283 ? 16.547 10.391 11.82 1 98.5 283 GLY A O 1
ATOM 2060 N N . LYS A 1 284 ? 14.938 10.594 13.406 1 98.31 284 LYS A N 1
ATOM 2061 C CA . LYS A 1 284 ? 14.656 9.164 13.516 1 98.31 284 LYS A CA 1
ATOM 2062 C C . LYS A 1 284 ? 13.156 8.898 13.414 1 98.31 284 LYS A C 1
ATOM 2064 O O . LYS A 1 284 ? 12.352 9.586 14.055 1 98.31 284 LYS A O 1
ATOM 2069 N N . PHE A 1 285 ? 12.789 7.977 12.523 1 98.81 285 PHE A N 1
ATOM 2070 C CA . PHE A 1 285 ? 11.422 7.477 12.516 1 98.81 285 PHE A CA 1
ATOM 2071 C C . PHE A 1 285 ? 11.25 6.336 13.508 1 98.81 285 PHE A C 1
ATOM 2073 O O . PHE A 1 285 ? 11.883 5.285 13.375 1 98.81 285 PHE A O 1
ATOM 2080 N N . VAL A 1 286 ? 10.352 6.441 14.461 1 98.75 286 VAL A N 1
ATOM 2081 C CA . VAL A 1 286 ? 10.305 5.508 15.578 1 98.75 286 VAL A CA 1
ATOM 2082 C C . VAL A 1 286 ? 9.266 4.418 15.297 1 98.75 286 VAL A C 1
ATOM 2084 O O . VAL A 1 286 ? 9.602 3.23 15.266 1 98.75 286 VAL A O 1
ATOM 2087 N N . THR A 1 287 ? 8.016 4.824 15.125 1 98.62 287 THR A N 1
ATOM 2088 C CA . THR A 1 287 ? 6.953 3.865 14.852 1 98.62 287 THR A CA 1
ATOM 2089 C C . THR A 1 287 ? 5.68 4.582 14.414 1 98.62 287 THR A C 1
ATOM 2091 O O . THR A 1 287 ? 5.652 5.812 14.328 1 98.62 287 THR A O 1
ATOM 2094 N N . CYS A 1 288 ? 4.715 3.807 13.992 1 98.75 288 CYS A N 1
ATOM 2095 C CA . CYS A 1 288 ? 3.436 4.297 13.5 1 98.75 288 CYS A CA 1
ATOM 2096 C C . CYS A 1 288 ? 2.283 3.467 14.047 1 98.75 288 CYS A C 1
ATOM 2098 O O . CYS A 1 288 ? 2.414 2.254 14.219 1 98.75 288 CYS A O 1
ATOM 2100 N N . ALA A 1 289 ? 1.186 4.133 14.367 1 98.81 289 ALA A N 1
ATOM 2101 C CA . ALA A 1 289 ? -0.035 3.484 14.844 1 98.81 289 ALA A CA 1
ATOM 2102 C C . ALA A 1 289 ? -1.202 3.758 13.898 1 98.81 289 ALA A C 1
ATOM 2104 O O . ALA A 1 289 ? -1.347 4.871 13.383 1 98.81 289 ALA A O 1
ATOM 2105 N N . VAL A 1 290 ? -1.951 2.754 13.633 1 98.75 290 VAL A N 1
ATOM 2106 C CA . VAL A 1 290 ? -3.191 2.873 12.875 1 98.75 290 VAL A CA 1
ATOM 2107 C C . VAL A 1 290 ? -4.348 2.283 13.68 1 98.75 290 VAL A C 1
ATOM 2109 O O . VAL A 1 290 ? -4.195 1.25 14.328 1 98.75 290 VAL A O 1
ATOM 2112 N N . VAL A 1 291 ? -5.477 2.936 13.672 1 98.81 291 VAL A N 1
ATOM 2113 C CA . VAL A 1 291 ? -6.691 2.451 14.32 1 98.81 291 VAL A CA 1
ATOM 2114 C C . VAL A 1 291 ? -7.891 2.672 13.406 1 98.81 291 VAL A C 1
ATOM 2116 O O . VAL A 1 291 ? -7.828 3.471 12.469 1 98.81 291 VAL A O 1
ATOM 2119 N N . GLY A 1 292 ? -8.938 1.892 13.664 1 98.81 292 GLY A N 1
ATOM 2120 C CA . GLY A 1 292 ? -10.211 2.146 13.016 1 98.81 292 GLY A CA 1
ATOM 2121 C C . GLY A 1 292 ? -11.203 2.871 13.906 1 98.81 292 GLY A C 1
ATOM 2122 O O . GLY A 1 292 ? -11.109 2.807 15.133 1 98.81 292 GLY A O 1
ATOM 2123 N N . VAL A 1 293 ? -12.031 3.635 13.305 1 98.88 293 VAL A N 1
ATOM 2124 C CA . VAL A 1 293 ? -13.172 4.301 13.938 1 98.88 293 VAL A CA 1
ATOM 2125 C C . VAL A 1 293 ? -14.391 4.219 13.023 1 98.88 293 VAL A C 1
ATOM 2127 O O . VAL A 1 293 ? -14.273 3.832 11.859 1 98.88 293 VAL A O 1
ATOM 2130 N N . PRO A 1 294 ? -15.586 4.508 13.547 1 98.81 294 PRO A N 1
ATOM 2131 C CA . PRO A 1 294 ? -16.75 4.469 12.648 1 98.81 294 PRO A CA 1
ATOM 2132 C C . PRO A 1 294 ? -16.609 5.41 11.461 1 98.81 294 PRO A C 1
ATOM 2134 O O . PRO A 1 294 ? -16.219 6.57 11.625 1 98.81 294 PRO A O 1
ATOM 2137 N N . PRO A 1 295 ? -16.953 4.91 10.258 1 98.75 295 PRO A N 1
ATOM 2138 C CA . PRO A 1 295 ? -16.75 5.719 9.047 1 98.75 295 PRO A CA 1
ATOM 2139 C C . PRO A 1 295 ? -17.516 7.043 9.102 1 98.75 295 PRO A C 1
ATOM 2141 O O . PRO A 1 295 ? -17.031 8.062 8.602 1 98.75 295 PRO A O 1
ATOM 2144 N N . ASN A 1 296 ? -18.641 7.164 9.758 1 98.38 296 ASN A N 1
ATOM 2145 C CA . ASN A 1 296 ? -19.5 8.344 9.703 1 98.38 296 ASN A CA 1
ATOM 2146 C C . ASN A 1 296 ? -18.969 9.461 10.602 1 98.38 296 ASN A C 1
ATOM 2148 O O . ASN A 1 296 ? -19.469 10.586 10.547 1 98.38 296 ASN A O 1
ATOM 2152 N N . ILE A 1 297 ? -17.938 9.156 11.43 1 98.56 297 ILE A N 1
ATOM 2153 C CA . ILE A 1 297 ? -17.266 10.156 12.25 1 98.56 297 ILE A CA 1
ATOM 2154 C C . ILE A 1 297 ? -15.75 9.992 12.109 1 98.56 297 ILE A C 1
ATOM 2156 O O . ILE A 1 297 ? -15.008 10.102 13.094 1 98.56 297 ILE A O 1
ATOM 2160 N N . MET A 1 298 ? -15.359 9.602 10.922 1 97.69 298 MET A N 1
ATOM 2161 C CA . MET A 1 298 ? -13.961 9.289 10.656 1 97.69 298 MET A CA 1
ATOM 2162 C C . MET A 1 298 ? -13.047 10.383 11.195 1 97.69 298 MET A C 1
ATOM 2164 O O . MET A 1 298 ? -11.883 10.117 11.508 1 97.69 298 MET A O 1
ATOM 2168 N N . GLY A 1 299 ? -13.562 11.617 11.391 1 97.94 299 GLY A N 1
ATOM 2169 C CA . GLY A 1 299 ? -12.773 12.758 11.844 1 97.94 299 GLY A CA 1
ATOM 2170 C C . GLY A 1 299 ? -12.195 12.57 13.234 1 97.94 299 GLY A C 1
ATOM 2171 O O . GLY A 1 299 ? -11.258 13.273 13.617 1 97.94 299 GLY A O 1
ATOM 2172 N N . VAL A 1 300 ? -12.648 11.602 14.008 1 98.69 300 VAL A N 1
ATOM 2173 C CA . VAL A 1 300 ? -12.188 11.406 15.375 1 98.69 300 VAL A CA 1
ATOM 2174 C C . VAL A 1 300 ? -10.898 10.594 15.383 1 98.69 300 VAL A C 1
ATOM 2176 O O . VAL A 1 300 ? -10.32 10.336 16.438 1 98.69 300 VAL A O 1
ATOM 2179 N N . GLY A 1 301 ? -10.422 10.211 14.211 1 98.75 301 GLY A N 1
ATOM 2180 C CA . GLY A 1 301 ? -9.312 9.281 14.039 1 98.75 301 GLY A CA 1
ATOM 2181 C C . GLY A 1 301 ? -8.117 9.609 14.906 1 98.75 301 GLY A C 1
ATOM 2182 O O . GLY A 1 301 ? -7.652 8.766 15.68 1 98.75 301 GLY A O 1
ATOM 2183 N N . PRO A 1 302 ? -7.641 10.812 14.844 1 98.88 302 PRO A N 1
ATOM 2184 C CA . PRO A 1 302 ? -6.453 11.172 15.625 1 98.88 302 PRO A CA 1
ATOM 2185 C C . PRO A 1 302 ? -6.664 11.008 17.125 1 98.88 302 PRO A C 1
ATOM 2187 O O . PRO A 1 302 ? -5.723 10.68 17.859 1 98.88 302 PRO A O 1
ATOM 2190 N N . ALA A 1 303 ? -7.887 11.227 17.625 1 98.81 303 ALA A N 1
ATOM 2191 C CA . ALA A 1 303 ? -8.203 11.109 19.031 1 98.81 303 ALA A CA 1
ATOM 2192 C C . ALA A 1 303 ? -7.949 9.688 19.531 1 98.81 303 ALA A C 1
ATOM 2194 O O . ALA A 1 303 ? -7.77 9.469 20.734 1 98.81 303 ALA A O 1
ATOM 2195 N N . TYR A 1 304 ? -7.895 8.75 18.641 1 98.88 304 TYR A N 1
ATOM 2196 C CA . TYR A 1 304 ? -7.688 7.352 19 1 98.88 304 TYR A CA 1
ATOM 2197 C C . TYR A 1 304 ? -6.312 6.867 18.562 1 98.88 304 TYR A C 1
ATOM 2199 O O . TYR A 1 304 ? -5.691 6.039 19.219 1 98.88 304 TYR A O 1
ATOM 2207 N N . ALA A 1 305 ? -5.824 7.391 17.469 1 98.94 305 ALA A N 1
ATOM 2208 C CA . ALA A 1 305 ? -4.535 6.961 16.938 1 98.94 305 ALA A CA 1
ATOM 2209 C C . ALA A 1 305 ? -3.385 7.441 17.812 1 98.94 305 ALA A C 1
ATOM 2211 O O . ALA A 1 305 ? -2.414 6.715 18.031 1 98.94 305 ALA A O 1
ATOM 2212 N N . ILE A 1 306 ? -3.453 8.688 18.312 1 98.94 306 ILE A N 1
ATOM 2213 C CA . ILE A 1 306 ? -2.373 9.258 19.109 1 98.94 306 ILE A CA 1
ATOM 2214 C C . ILE A 1 306 ? -2.24 8.5 20.422 1 98.94 306 ILE A C 1
ATOM 2216 O O . ILE A 1 306 ? -1.143 8.07 20.781 1 98.94 306 ILE A O 1
ATOM 2220 N N . PRO A 1 307 ? -3.35 8.25 21.172 1 98.88 307 PRO A N 1
ATOM 2221 C CA . PRO A 1 307 ? -3.223 7.418 22.375 1 98.88 307 PRO A CA 1
ATOM 2222 C C . PRO A 1 307 ? -2.672 6.027 22.062 1 98.88 307 PRO A C 1
ATOM 2224 O O . PRO A 1 307 ? -1.887 5.484 22.844 1 98.88 307 PRO A O 1
ATOM 2227 N N . ARG A 1 308 ? -3.078 5.418 20.953 1 98.88 308 ARG A N 1
ATOM 2228 C CA . ARG A 1 308 ? -2.523 4.125 20.562 1 98.88 308 ARG A CA 1
ATOM 2229 C C . ARG A 1 308 ? -1.013 4.211 20.375 1 98.88 308 ARG A C 1
ATOM 2231 O O . ARG A 1 308 ? -0.275 3.311 20.781 1 98.88 308 ARG A O 1
ATOM 2238 N N . LEU A 1 309 ? -0.584 5.277 19.719 1 98.88 309 LEU A N 1
ATOM 2239 C CA . LEU A 1 309 ? 0.846 5.516 19.547 1 98.88 309 LEU A CA 1
ATOM 2240 C C . LEU A 1 309 ? 1.546 5.59 20.906 1 98.88 309 LEU A C 1
ATOM 2242 O O . LEU A 1 309 ? 2.646 5.059 21.062 1 98.88 309 LEU A O 1
ATOM 2246 N N . PHE A 1 310 ? 0.896 6.254 21.875 1 98.75 310 PHE A N 1
ATOM 2247 C CA . PHE A 1 310 ? 1.464 6.363 23.219 1 98.75 310 PHE A CA 1
ATOM 2248 C C . PHE A 1 310 ? 1.535 5 23.891 1 98.75 310 PHE A C 1
ATOM 2250 O O . PHE A 1 310 ? 2.49 4.703 24.609 1 98.75 310 PHE A O 1
ATOM 2257 N N . GLU A 1 311 ? 0.562 4.141 23.625 1 98.44 311 GLU A N 1
ATOM 2258 C CA . GLU A 1 311 ? 0.615 2.775 24.141 1 98.44 311 GLU A CA 1
ATOM 2259 C C . GLU A 1 311 ? 1.813 2.02 23.578 1 98.44 311 GLU A C 1
ATOM 2261 O O . GLU A 1 311 ? 2.502 1.302 24.312 1 98.44 311 GLU A O 1
ATOM 2266 N N . LEU A 1 312 ? 2.051 2.201 22.312 1 98.19 312 LEU A N 1
ATOM 2267 C CA . LEU A 1 312 ? 3.135 1.493 21.656 1 98.19 312 LEU A CA 1
ATOM 2268 C C . LEU A 1 312 ? 4.492 1.998 22.125 1 98.19 312 LEU A C 1
ATOM 2270 O O . LEU A 1 312 ? 5.461 1.238 22.172 1 98.19 312 LEU A O 1
ATOM 2274 N N . THR A 1 313 ? 4.562 3.271 22.516 1 98.5 313 THR A N 1
ATOM 2275 C CA . THR A 1 313 ? 5.867 3.893 22.734 1 98.5 313 THR A CA 1
ATOM 2276 C C . THR A 1 313 ? 6.133 4.098 24.219 1 98.5 313 THR A C 1
ATOM 2278 O O . THR A 1 313 ? 7.27 4.352 24.625 1 98.5 313 THR A O 1
ATOM 2281 N N . GLY A 1 314 ? 5.047 4.07 25.031 1 98.38 314 GLY A N 1
ATOM 2282 C CA . GLY A 1 314 ? 5.191 4.344 26.453 1 98.38 314 GLY A CA 1
ATOM 2283 C C . GLY A 1 314 ? 5.312 5.824 26.766 1 98.38 314 GLY A C 1
ATOM 2284 O O . GLY A 1 314 ? 5.684 6.199 27.875 1 98.38 314 GLY A O 1
ATOM 2285 N N . LEU A 1 315 ? 5.039 6.688 25.781 1 98.69 315 LEU A N 1
ATOM 2286 C CA . LEU A 1 315 ? 5.082 8.133 25.969 1 98.69 315 LEU A CA 1
ATOM 2287 C C . LEU A 1 315 ? 3.715 8.672 26.375 1 98.69 315 LEU A C 1
ATOM 2289 O O . LEU A 1 315 ? 2.719 7.941 26.328 1 98.69 315 LEU A O 1
ATOM 2293 N N . THR A 1 316 ? 3.721 9.875 26.859 1 98.25 316 THR A N 1
ATOM 2294 C CA . THR A 1 316 ? 2.49 10.602 27.141 1 98.25 316 THR A CA 1
ATOM 2295 C C . THR A 1 316 ? 2.402 11.875 26.312 1 98.25 316 THR A C 1
ATOM 2297 O O . THR A 1 316 ? 3.381 12.273 25.688 1 98.25 316 THR A O 1
ATOM 2300 N N . LYS A 1 317 ? 1.244 12.469 26.359 1 98 317 LYS A N 1
ATOM 2301 C CA . LYS A 1 317 ? 1.025 13.688 25.578 1 98 317 LYS A CA 1
ATOM 2302 C C . LYS A 1 317 ? 1.989 14.789 26 1 98 317 LYS A C 1
ATOM 2304 O O . LYS A 1 317 ? 2.348 15.648 25.203 1 98 317 LYS A O 1
ATOM 2309 N N . ASP A 1 318 ? 2.469 14.789 27.234 1 97.5 318 ASP A N 1
ATOM 2310 C CA . ASP A 1 318 ? 3.326 15.836 27.781 1 97.5 318 ASP A CA 1
ATOM 2311 C C . ASP A 1 318 ? 4.77 15.664 27.297 1 97.5 318 ASP A C 1
ATOM 2313 O O . ASP A 1 318 ? 5.57 16.594 27.391 1 97.5 318 ASP A O 1
ATOM 2317 N N . ASP A 1 319 ? 5.121 14.461 26.828 1 98.38 319 ASP A N 1
ATOM 2318 C CA . ASP A 1 319 ? 6.465 14.195 26.328 1 98.38 319 ASP A CA 1
ATOM 2319 C C . ASP A 1 319 ? 6.684 14.8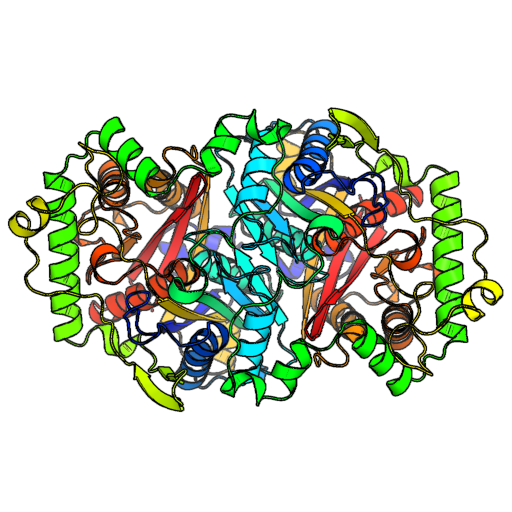2 24.953 1 98.38 319 ASP A C 1
ATOM 2321 O O . ASP A 1 319 ? 7.824 15.008 24.531 1 98.38 319 ASP A O 1
ATOM 2325 N N . ILE A 1 320 ? 5.637 15.156 24.25 1 98.81 320 ILE A N 1
ATOM 2326 C CA . ILE A 1 320 ? 5.719 15.539 22.844 1 98.81 320 ILE A CA 1
ATOM 2327 C C . ILE A 1 320 ? 5.953 17.047 22.734 1 98.81 320 ILE A C 1
ATOM 2329 O O . ILE A 1 320 ? 5.316 17.828 23.438 1 98.81 320 ILE A O 1
ATOM 2333 N N . ASP A 1 321 ? 6.828 17.422 21.844 1 98.81 321 ASP A N 1
ATOM 2334 C CA . ASP A 1 321 ? 7.199 18.828 21.688 1 98.81 321 ASP A CA 1
ATOM 2335 C C . ASP A 1 321 ? 6.383 19.484 20.594 1 98.81 321 ASP A C 1
ATOM 2337 O O . ASP A 1 321 ? 6.047 20.672 20.688 1 98.81 321 ASP A O 1
ATOM 2341 N N . ILE A 1 322 ? 6.156 18.766 19.516 1 98.88 322 ILE A N 1
ATOM 2342 C CA . ILE A 1 322 ? 5.461 19.297 18.344 1 98.88 322 ILE A CA 1
ATOM 2343 C C . ILE A 1 322 ? 4.418 18.297 17.859 1 98.88 322 ILE A C 1
ATOM 2345 O O . ILE A 1 322 ? 4.707 17.109 17.734 1 98.88 322 ILE A O 1
ATOM 2349 N N . TYR A 1 323 ? 3.221 18.75 17.656 1 98.88 323 TYR A N 1
ATOM 2350 C CA . TYR A 1 323 ? 2.176 17.984 17 1 98.88 323 TYR A CA 1
ATOM 2351 C C . TYR A 1 323 ? 1.881 18.531 15.609 1 98.88 323 TYR A C 1
ATOM 2353 O O . TYR A 1 323 ? 1.556 19.703 15.461 1 98.88 323 TYR A O 1
ATOM 2361 N N . GLU A 1 324 ? 2.074 17.75 14.617 1 98.81 324 GLU A N 1
ATOM 2362 C CA . GLU A 1 324 ? 1.528 17.984 13.289 1 98.81 324 GLU A CA 1
ATOM 2363 C C . GLU A 1 324 ? 0.242 17.188 13.062 1 98.81 324 GLU A C 1
ATOM 2365 O O . GLU A 1 324 ? 0.28 16.062 12.578 1 98.81 324 GLU A O 1
ATOM 2370 N N . ILE A 1 325 ? -0.856 17.75 13.398 1 98.81 325 ILE A N 1
ATOM 2371 C CA . ILE A 1 325 ? -2.156 17.109 13.227 1 98.81 325 ILE A CA 1
ATOM 2372 C C . ILE A 1 325 ? -2.873 17.703 12.023 1 98.81 325 ILE A C 1
ATOM 2374 O O . ILE A 1 325 ? -3.133 18.906 11.977 1 98.81 325 ILE A O 1
ATOM 2378 N N . ASN A 1 326 ? -3.201 16.891 11.055 1 98.81 326 ASN A N 1
ATOM 2379 C CA . ASN A 1 326 ? -3.816 17.375 9.828 1 98.81 326 ASN A CA 1
ATOM 2380 C C . ASN A 1 326 ? -5.156 18.062 10.102 1 98.81 326 ASN A C 1
ATOM 2382 O O . ASN A 1 326 ? -6.008 17.5 10.797 1 98.81 326 ASN A O 1
ATOM 2386 N N . GLU A 1 327 ? -5.277 19.203 9.531 1 98.38 327 GLU A N 1
ATOM 2387 C CA . GLU A 1 327 ? -6.488 20 9.68 1 98.38 327 GLU A CA 1
ATOM 2388 C C . GLU A 1 327 ? -7.418 19.828 8.477 1 98.38 327 GLU A C 1
ATOM 2390 O O . GLU A 1 327 ? -7.793 20.797 7.82 1 98.38 327 GLU A O 1
ATOM 2395 N N . ALA A 1 328 ? -7.852 18.562 8.289 1 98.19 328 ALA A N 1
ATOM 2396 C CA . ALA A 1 328 ? -8.805 18.375 7.195 1 98.19 328 ALA A CA 1
ATOM 2397 C C . ALA A 1 328 ? -10.031 19.266 7.383 1 98.19 328 ALA A C 1
ATOM 2399 O O . ALA A 1 328 ? -10.531 19.844 6.418 1 98.19 328 ALA A O 1
ATOM 2400 N N . PHE A 1 329 ? -10.531 19.312 8.531 1 98.31 329 PHE A N 1
ATOM 2401 C CA . PHE A 1 329 ? -11.586 20.203 9.016 1 98.31 329 PHE A CA 1
ATOM 2402 C C . PHE A 1 329 ? -11.266 20.703 10.414 1 98.31 329 PHE A C 1
ATOM 2404 O O . PHE A 1 329 ? -10.648 20 11.211 1 98.31 329 PHE A O 1
ATOM 2411 N N . ALA A 1 330 ? -11.727 21.906 10.664 1 98.62 330 ALA A N 1
ATOM 2412 C CA . ALA A 1 330 ? -11.523 22.453 12 1 98.62 330 ALA A CA 1
ATOM 2413 C C . ALA A 1 330 ? -12.195 21.578 13.055 1 98.62 330 ALA A C 1
ATOM 2415 O O . ALA A 1 330 ? -11.656 21.391 14.148 1 98.62 330 ALA A O 1
ATOM 2416 N N . SER A 1 331 ? -13.328 21 12.734 1 98.06 331 SER A N 1
ATOM 2417 C CA . SER A 1 331 ? -14.094 20.188 13.672 1 98.06 331 SER A CA 1
ATOM 2418 C C . SER A 1 331 ? -13.297 18.969 14.125 1 98.06 331 SER A C 1
ATOM 2420 O O . SER A 1 331 ? -13.18 18.719 15.328 1 98.06 331 SER A O 1
ATOM 2422 N N . GLN A 1 332 ? -12.766 18.266 13.164 1 97.31 332 GLN A N 1
ATOM 2423 C CA . GLN A 1 332 ? -12.062 17.031 13.5 1 97.31 332 GLN A CA 1
ATOM 2424 C C . GLN A 1 332 ? -10.766 17.328 14.242 1 97.31 332 GLN A C 1
ATOM 2426 O O . GLN A 1 332 ? -10.414 16.625 15.195 1 97.31 332 GLN A O 1
ATOM 2431 N N . ALA A 1 333 ? -9.977 18.344 13.852 1 98.25 333 ALA A N 1
ATOM 2432 C CA . ALA A 1 333 ? -8.727 18.688 14.516 1 98.25 333 ALA A CA 1
ATOM 2433 C C . ALA A 1 333 ? -8.969 19.125 15.961 1 98.25 333 ALA A C 1
ATOM 2435 O O . ALA A 1 333 ? -8.297 18.656 16.875 1 98.25 333 ALA A O 1
ATOM 2436 N N . LEU A 1 334 ? -9.969 20 16.141 1 98.25 334 LEU A N 1
ATOM 2437 C CA . LEU A 1 334 ? -10.289 20.516 17.469 1 98.25 334 LEU A CA 1
ATOM 2438 C C . LEU A 1 334 ? -10.773 19.406 18.391 1 98.25 334 LEU A C 1
ATOM 2440 O O . LEU A 1 334 ? -10.375 19.359 19.562 1 98.25 334 LEU A O 1
ATOM 2444 N N . PHE A 1 335 ? -11.656 18.578 17.859 1 98.5 335 PHE A N 1
ATOM 2445 C CA . PHE A 1 335 ? -12.141 17.469 18.672 1 98.5 335 PHE A CA 1
ATOM 2446 C C . PHE A 1 335 ? -10.977 16.656 19.234 1 98.5 335 PHE A C 1
ATOM 2448 O O . PHE A 1 335 ? -10.906 16.406 20.438 1 98.5 335 PHE A O 1
ATOM 2455 N N . SER A 1 336 ? -10.031 16.219 18.359 1 98.56 336 SER A N 1
ATOM 2456 C CA . SER A 1 336 ? -8.93 15.352 18.766 1 98.56 336 SER A CA 1
ATOM 2457 C C . SER A 1 336 ? -8.008 16.047 19.75 1 98.56 336 SER A C 1
ATOM 2459 O O . SER A 1 336 ? -7.582 15.445 20.734 1 98.56 336 SER A O 1
ATOM 2461 N N . ILE A 1 337 ? -7.695 17.328 19.516 1 98.5 337 ILE A N 1
ATOM 2462 C CA . ILE A 1 337 ? -6.816 18.109 20.375 1 98.5 337 ILE A CA 1
ATOM 2463 C C . ILE A 1 337 ? -7.418 18.219 21.766 1 98.5 337 ILE A C 1
ATOM 2465 O O . ILE A 1 337 ? -6.738 17.953 22.766 1 98.5 337 ILE A O 1
ATOM 2469 N N . GLU A 1 338 ? -8.703 18.531 21.781 1 98.19 338 GLU A N 1
ATOM 2470 C CA . GLU A 1 338 ? -9.383 18.734 23.062 1 98.19 338 GLU A CA 1
ATOM 2471 C C . GLU A 1 338 ? -9.633 17.406 23.781 1 98.19 338 GLU A C 1
ATOM 2473 O O . GLU A 1 338 ? -9.453 17.312 24.984 1 98.19 338 GLU A O 1
ATOM 2478 N N . HIS A 1 339 ? -10.016 16.406 22.984 1 98.25 339 HIS A N 1
ATOM 2479 C CA . HIS A 1 339 ? -10.312 15.094 23.547 1 98.25 339 HIS A CA 1
ATOM 2480 C C . HIS A 1 339 ? -9.086 14.508 24.25 1 98.25 339 HIS A C 1
ATOM 2482 O O . HIS A 1 339 ? -9.211 13.922 25.328 1 98.25 339 HIS A O 1
ATOM 2488 N N . ILE A 1 340 ? -7.926 14.695 23.656 1 98.5 340 ILE A N 1
ATOM 2489 C CA . ILE A 1 340 ? -6.695 14.133 24.188 1 98.5 340 ILE A CA 1
ATOM 2490 C C . ILE A 1 340 ? -6.141 15.062 25.281 1 98.5 340 ILE A C 1
ATOM 2492 O O . ILE A 1 340 ? -5.406 14.617 26.156 1 98.5 340 ILE A O 1
ATOM 2496 N N . GLY A 1 341 ? -6.461 16.312 25.219 1 98.44 341 GLY A N 1
ATOM 2497 C CA . GLY A 1 341 ? -5.906 17.297 26.125 1 98.44 341 GLY A CA 1
ATOM 2498 C C . GLY A 1 341 ? -4.527 17.781 25.703 1 98.44 341 GLY A C 1
ATOM 2499 O O . GLY A 1 341 ? -3.65 17.969 26.547 1 98.44 341 GLY A O 1
ATOM 2500 N N . ILE A 1 342 ? -4.305 17.984 24.438 1 98.44 342 ILE A N 1
ATOM 2501 C CA . ILE A 1 342 ? -3.023 18.422 23.891 1 98.44 342 ILE A CA 1
ATOM 2502 C C . ILE A 1 342 ? -2.902 19.938 24.047 1 98.44 342 ILE A C 1
ATOM 2504 O O . ILE A 1 342 ? -3.873 20.672 23.828 1 98.44 342 ILE A O 1
ATOM 2508 N N . ASP A 1 343 ? -1.759 20.438 24.406 1 97.81 343 ASP A N 1
ATOM 2509 C CA . ASP A 1 343 ? -1.485 21.859 24.422 1 97.81 343 ASP A CA 1
ATOM 2510 C C . ASP A 1 343 ? -1.565 22.453 23.016 1 97.81 343 ASP A C 1
ATOM 2512 O O . ASP A 1 343 ? -0.712 22.172 22.172 1 97.81 343 ASP A O 1
ATOM 2516 N N . LYS A 1 344 ? -2.5 23.281 22.766 1 96.94 344 LYS A N 1
ATOM 2517 C CA . LYS A 1 344 ? -2.771 23.844 21.438 1 96.94 344 LYS A CA 1
ATOM 2518 C C . LYS A 1 344 ? -1.559 24.594 20.906 1 96.94 344 LYS A C 1
ATOM 2520 O O . LYS A 1 344 ? -1.364 24.672 19.688 1 96.94 344 LYS A O 1
ATOM 2525 N N . LYS A 1 345 ? -0.725 25.109 21.766 1 96.69 345 LYS A N 1
ATOM 2526 C CA . LYS A 1 345 ? 0.446 25.875 21.359 1 96.69 345 LYS A CA 1
ATOM 2527 C C . LYS A 1 345 ? 1.462 25 20.641 1 96.69 345 LYS A C 1
ATOM 2529 O O . LYS A 1 345 ? 2.305 25.5 19.891 1 96.69 345 LYS A O 1
ATOM 2534 N N . LYS A 1 346 ? 1.384 23.688 20.875 1 98.44 346 LYS A N 1
ATOM 2535 C CA . LYS A 1 346 ? 2.33 22.75 20.297 1 98.44 346 LYS A CA 1
ATOM 2536 C C . LYS A 1 346 ? 1.801 22.188 18.969 1 98.44 346 LYS A C 1
ATOM 2538 O O . LYS A 1 346 ? 2.506 21.453 18.281 1 98.44 346 LYS A O 1
ATOM 2543 N N . VAL A 1 347 ? 0.539 22.562 18.641 1 98.69 347 VAL A N 1
ATOM 2544 C CA . VAL A 1 347 ? -0.107 21.969 17.469 1 98.69 347 VAL A CA 1
ATOM 2545 C C . VAL A 1 347 ? 0.115 22.859 16.25 1 98.69 347 VAL A C 1
ATOM 2547 O O . VAL A 1 347 ? -0.228 24.031 16.25 1 98.69 347 VAL A O 1
ATOM 2550 N N . ASN A 1 348 ? 0.703 22.297 15.234 1 98.69 348 ASN A N 1
ATOM 2551 C CA . ASN A 1 348 ? 0.906 22.969 13.953 1 98.69 348 ASN A CA 1
ATOM 2552 C C . ASN A 1 348 ? 1.472 24.375 14.141 1 98.69 348 ASN A C 1
ATOM 2554 O O . ASN A 1 348 ? 0.849 25.359 13.742 1 98.69 348 ASN A O 1
ATOM 2558 N N . PRO A 1 349 ? 2.68 24.438 14.625 1 98.56 349 PRO A N 1
ATOM 2559 C CA . PRO A 1 349 ? 3.24 25.734 15.008 1 98.56 349 PRO A CA 1
ATOM 2560 C C . PRO A 1 349 ? 3.332 26.703 13.844 1 98.56 349 PRO A C 1
ATOM 2562 O O . PRO A 1 349 ? 3.34 27.922 14.047 1 98.56 349 PRO A O 1
ATOM 2565 N N . VAL A 1 350 ? 3.383 26.219 12.633 1 98.56 350 VAL A N 1
ATOM 2566 C CA . VAL A 1 350 ? 3.523 27.109 11.492 1 98.56 350 VAL A CA 1
ATOM 2567 C C . VAL A 1 350 ? 2.262 27.062 10.633 1 98.56 350 VAL A C 1
ATOM 2569 O O . VAL A 1 350 ? 2.293 27.406 9.445 1 98.56 350 VAL A O 1
ATOM 2572 N N . GLY A 1 351 ? 1.176 26.562 11.195 1 98.19 351 GLY A N 1
ATOM 2573 C CA . GLY A 1 351 ? -0.073 26.406 10.461 1 98.19 351 GLY A CA 1
ATOM 2574 C C . GLY A 1 351 ? -0.29 25 9.953 1 98.19 351 GLY A C 1
ATOM 2575 O O . GLY A 1 351 ? 0.608 24.156 10.031 1 98.19 351 GLY A O 1
ATOM 2576 N N . GLY A 1 352 ? -1.509 24.766 9.492 1 97.88 352 GLY A N 1
ATOM 2577 C CA . GLY A 1 352 ? -1.862 23.438 9.031 1 97.88 352 GLY A CA 1
ATOM 2578 C C . GLY A 1 352 ? -2.615 23.453 7.711 1 97.88 352 GLY A C 1
ATOM 2579 O O . GLY A 1 352 ? -2.463 24.375 6.91 1 97.88 352 GLY A O 1
ATOM 2580 N N . ALA A 1 353 ? -3.363 22.422 7.488 1 98.5 353 ALA A N 1
ATOM 2581 C CA . ALA A 1 353 ? -3.947 22.141 6.18 1 98.5 353 ALA A CA 1
ATOM 2582 C C . ALA A 1 353 ? -5.062 23.125 5.844 1 98.5 353 ALA A C 1
ATOM 2584 O O . ALA A 1 353 ? -5.363 23.359 4.672 1 98.5 353 ALA A O 1
ATOM 2585 N N . ILE A 1 354 ? -5.73 23.656 6.844 1 98.62 354 ILE A N 1
ATOM 2586 C CA . ILE A 1 354 ? -6.758 24.656 6.566 1 98.62 354 ILE A CA 1
ATOM 2587 C C . ILE A 1 354 ? -6.141 25.844 5.82 1 98.62 354 ILE A C 1
ATOM 2589 O O . ILE A 1 354 ? -6.734 26.359 4.871 1 98.62 354 ILE A O 1
ATOM 2593 N N . ALA A 1 355 ? -4.965 26.219 6.238 1 98.5 355 ALA A N 1
ATOM 2594 C CA . ALA A 1 355 ? -4.297 27.359 5.641 1 98.5 355 ALA A CA 1
ATOM 2595 C C . ALA A 1 355 ? -3.457 26.953 4.434 1 98.5 355 ALA A C 1
ATOM 2597 O O . ALA A 1 355 ? -3.457 27.641 3.406 1 98.5 355 ALA A O 1
ATOM 2598 N N . MET A 1 356 ? -2.729 25.828 4.535 1 97.94 356 MET A N 1
ATOM 2599 C CA . MET A 1 356 ? -1.709 25.453 3.557 1 97.94 356 MET A CA 1
ATOM 2600 C C . MET A 1 356 ? -2.301 24.578 2.453 1 97.94 356 MET A C 1
ATOM 2602 O O . MET A 1 356 ? -1.788 24.562 1.334 1 97.94 356 MET A O 1
ATOM 2606 N N . GLY A 1 357 ? -3.301 23.828 2.807 1 98.12 357 GLY A N 1
ATOM 2607 C CA . GLY A 1 357 ? -3.863 22.859 1.885 1 98.12 357 GLY A CA 1
ATOM 2608 C C . GLY A 1 357 ? -3.576 21.422 2.283 1 98.12 357 GLY A C 1
ATOM 2609 O O . GLY A 1 357 ? -2.762 21.172 3.176 1 98.12 357 GLY A O 1
ATOM 2610 N N . HIS A 1 358 ? -4.254 20.547 1.595 1 98.31 358 HIS A N 1
ATOM 2611 C CA . HIS A 1 358 ? -4.215 19.141 1.953 1 98.31 358 HIS A CA 1
ATOM 2612 C C . HIS A 1 358 ? -4.188 18.25 0.71 1 98.31 358 HIS A C 1
ATOM 2614 O O . HIS A 1 358 ? -5.168 17.578 0.405 1 98.31 358 HIS A O 1
ATOM 2620 N N . PRO A 1 359 ? -3.043 18.25 -0.025 1 98.62 359 PRO A N 1
ATOM 2621 C CA . PRO A 1 359 ? -2.953 17.188 -1.022 1 98.62 359 PRO A CA 1
ATOM 2622 C C . PRO A 1 359 ? -2.975 15.789 -0.398 1 98.62 359 PRO A C 1
ATOM 2624 O O . PRO A 1 359 ? -1.975 15.352 0.179 1 98.62 359 PRO A O 1
ATOM 2627 N N . LEU A 1 360 ? -4.023 15.102 -0.488 1 97.75 360 LEU A N 1
ATOM 2628 C CA . LEU A 1 360 ? -4.391 13.914 0.282 1 97.75 360 LEU A CA 1
ATOM 2629 C C . LEU A 1 360 ? -3.197 12.977 0.435 1 97.75 360 LEU A C 1
ATOM 2631 O O . LEU A 1 360 ? -2.58 12.914 1.501 1 97.75 360 LEU A O 1
ATOM 2635 N N . GLY A 1 361 ? -2.727 12.406 -0.664 1 97.94 361 GLY A N 1
ATOM 2636 C CA . GLY A 1 361 ? -1.688 11.383 -0.644 1 97.94 361 GLY A CA 1
ATOM 2637 C C . GLY A 1 361 ? -0.349 11.914 -0.159 1 97.94 361 GLY A C 1
ATOM 2638 O O . GLY A 1 361 ? 0.488 11.141 0.321 1 97.94 361 GLY A O 1
ATOM 2639 N N . ALA A 1 362 ? -0.13 13.219 -0.134 1 98.75 362 ALA A N 1
ATOM 2640 C CA . ALA A 1 362 ? 1.18 13.805 0.141 1 98.75 362 ALA A CA 1
ATOM 2641 C C . ALA A 1 362 ? 1.268 14.297 1.582 1 98.75 362 ALA A C 1
ATOM 2643 O O . ALA A 1 362 ? 2.365 14.469 2.119 1 98.75 362 ALA A O 1
ATOM 2644 N N . THR A 1 363 ? 0.149 14.484 2.205 1 98.75 363 THR A N 1
ATOM 2645 C CA . THR A 1 363 ? 0.069 15.258 3.436 1 98.75 363 THR A CA 1
ATOM 2646 C C . THR A 1 363 ? 0.901 14.617 4.539 1 98.75 363 THR A C 1
ATOM 2648 O O . THR A 1 363 ? 1.609 15.305 5.273 1 98.75 363 THR A O 1
ATOM 2651 N N . GLY A 1 364 ? 0.797 13.266 4.66 1 98.75 364 GLY A N 1
ATOM 2652 C CA . GLY A 1 364 ? 1.545 12.594 5.711 1 98.75 364 GLY A CA 1
ATOM 2653 C C . GLY A 1 364 ? 3.043 12.805 5.605 1 98.75 364 GLY A C 1
ATOM 2654 O O . GLY A 1 364 ? 3.711 13.055 6.609 1 98.75 364 GLY A O 1
ATOM 2655 N N . ALA A 1 365 ? 3.592 12.68 4.441 1 98.94 365 ALA A N 1
ATOM 2656 C CA . ALA A 1 365 ? 5.016 12.922 4.207 1 98.94 365 ALA A CA 1
ATOM 2657 C C . ALA A 1 365 ? 5.355 14.398 4.367 1 98.94 365 ALA A C 1
ATOM 2659 O O . ALA A 1 365 ? 6.398 14.742 4.926 1 98.94 365 ALA A O 1
ATOM 2660 N N . ARG A 1 366 ? 4.473 15.273 3.9 1 98.88 366 ARG A N 1
ATOM 2661 C CA . ARG A 1 366 ? 4.648 16.719 4.023 1 98.88 366 ARG A CA 1
ATOM 2662 C C . ARG A 1 366 ? 4.734 17.141 5.488 1 98.88 366 ARG A C 1
ATOM 2664 O O . ARG A 1 366 ? 5.547 17.984 5.848 1 98.88 366 ARG A O 1
ATOM 2671 N N . GLN A 1 367 ? 3.908 16.516 6.348 1 98.88 367 GLN A N 1
ATOM 2672 C CA . GLN A 1 367 ? 3.92 16.859 7.77 1 98.88 367 GLN A CA 1
ATOM 2673 C C . GLN A 1 367 ? 5.262 16.5 8.406 1 98.88 367 GLN A C 1
ATOM 2675 O O . GLN A 1 367 ? 5.723 17.188 9.312 1 98.88 367 GLN A O 1
ATOM 2680 N N . ILE A 1 368 ? 5.906 15.453 7.926 1 98.94 368 ILE A N 1
ATOM 2681 C CA . ILE A 1 368 ? 7.223 15.086 8.43 1 98.94 368 ILE A CA 1
ATOM 2682 C C . ILE A 1 368 ? 8.234 16.172 8.055 1 98.94 368 ILE A C 1
ATOM 2684 O O . ILE A 1 368 ? 9.023 16.609 8.898 1 98.94 368 ILE A O 1
ATOM 2688 N N . ALA A 1 369 ? 8.172 16.609 6.812 1 98.94 369 ALA A N 1
ATOM 2689 C CA . ALA A 1 369 ? 9.078 17.672 6.359 1 98.94 369 ALA A CA 1
ATOM 2690 C C . ALA A 1 369 ? 8.891 18.938 7.188 1 98.94 369 ALA A C 1
ATOM 2692 O O . ALA A 1 369 ? 9.867 19.531 7.66 1 98.94 369 ALA A O 1
ATOM 2693 N N . THR A 1 370 ? 7.672 19.312 7.367 1 98.88 370 THR A N 1
ATOM 2694 C CA . THR A 1 370 ? 7.355 20.547 8.086 1 98.88 370 THR A CA 1
ATOM 2695 C C . THR A 1 370 ? 7.727 20.422 9.562 1 98.88 370 THR A C 1
ATOM 2697 O O . THR A 1 370 ? 8.281 21.359 10.141 1 98.88 370 THR A O 1
ATOM 2700 N N . GLY A 1 371 ? 7.371 19.25 10.164 1 98.75 371 GLY A N 1
ATOM 2701 C CA . GLY A 1 371 ? 7.715 19.031 11.555 1 98.75 371 GLY A CA 1
ATOM 2702 C C . GLY A 1 371 ? 9.203 19.078 11.82 1 98.75 371 GLY A C 1
ATOM 2703 O O . GLY A 1 371 ? 9.648 19.672 12.805 1 98.75 371 GLY A O 1
ATOM 2704 N N . LEU A 1 372 ? 9.992 18.484 10.992 1 98.81 372 LEU A N 1
ATOM 2705 C CA . LEU A 1 372 ? 11.438 18.453 11.164 1 98.81 372 LEU A CA 1
ATOM 2706 C C . LEU A 1 372 ? 12.031 19.844 10.992 1 98.81 372 LEU A C 1
ATOM 2708 O O . LEU A 1 372 ? 12.961 20.219 11.703 1 98.81 372 LEU A O 1
ATOM 2712 N N . ALA A 1 373 ? 11.523 20.562 9.984 1 98.56 373 ALA A N 1
ATOM 2713 C CA . ALA A 1 373 ? 12 21.938 9.781 1 98.56 373 ALA A CA 1
ATOM 2714 C C . ALA A 1 373 ? 11.734 22.797 11.008 1 98.56 373 ALA A C 1
ATOM 2716 O O . ALA A 1 373 ? 12.586 23.578 11.43 1 98.56 373 ALA A O 1
ATOM 2717 N N . GLU A 1 374 ? 10.539 22.688 11.523 1 98.56 374 GLU A N 1
ATOM 2718 C CA . GLU A 1 374 ? 10.18 23.438 12.719 1 98.56 374 GLU A CA 1
ATOM 2719 C C . GLU A 1 374 ? 11.047 23.031 13.914 1 98.56 374 GLU A C 1
ATOM 2721 O O . GLU A 1 374 ? 11.484 23.875 14.688 1 98.56 374 GLU A O 1
ATOM 2726 N N . ALA A 1 375 ? 11.25 21.734 14.086 1 98.62 375 ALA A N 1
ATOM 2727 C CA . ALA A 1 375 ? 12.094 21.234 15.164 1 98.62 375 ALA A CA 1
ATOM 2728 C C . ALA A 1 375 ? 13.5 21.812 15.078 1 98.62 375 ALA A C 1
ATOM 2730 O O . ALA A 1 375 ? 14.086 22.203 16.094 1 98.62 375 ALA A O 1
ATOM 2731 N N . LYS A 1 376 ? 14.023 21.844 13.898 1 97.94 376 LYS A N 1
ATOM 2732 C CA . LYS A 1 376 ? 15.344 22.422 13.695 1 97.94 376 LYS A CA 1
ATOM 2733 C C . LYS A 1 376 ? 15.391 23.875 14.141 1 97.94 376 LYS A C 1
ATOM 2735 O O . LYS A 1 376 ? 16.344 24.312 14.789 1 97.94 376 LYS A O 1
ATOM 2740 N N . ARG A 1 377 ? 14.383 24.641 13.797 1 97.5 377 ARG A N 1
ATOM 2741 C CA . ARG A 1 377 ? 14.328 26.062 14.164 1 97.5 377 ARG A CA 1
ATOM 2742 C C . ARG A 1 377 ? 14.234 26.219 15.68 1 97.5 377 ARG A C 1
ATOM 2744 O O . ARG A 1 377 ? 14.797 27.172 16.234 1 97.5 377 ARG A O 1
ATOM 2751 N N . GLN A 1 378 ? 13.492 25.328 16.297 1 96.69 378 GLN A N 1
ATOM 2752 C CA . GLN A 1 378 ? 13.32 25.406 17.734 1 96.69 378 GLN A CA 1
ATOM 2753 C C . GLN A 1 378 ? 14.578 24.953 18.469 1 96.69 378 GLN A C 1
ATOM 2755 O O . GLN A 1 378 ? 14.812 25.344 19.625 1 96.69 378 GLN A O 1
ATOM 2760 N N . GLY A 1 379 ? 15.352 24.094 17.859 1 95.44 379 GLY A N 1
ATOM 2761 C CA . GLY A 1 379 ? 16.594 23.609 18.438 1 95.44 379 GLY A CA 1
ATOM 2762 C C . GLY A 1 379 ? 16.406 22.453 19.391 1 95.44 379 GLY A C 1
ATOM 2763 O O . GLY A 1 379 ? 15.297 22.219 19.875 1 95.44 379 GLY A O 1
ATOM 2764 N N . GLY A 1 380 ? 17.422 21.656 19.578 1 92.62 380 GLY A N 1
ATOM 2765 C CA . GLY A 1 380 ? 17.406 20.516 20.469 1 92.62 380 GLY A CA 1
ATOM 2766 C C . GLY A 1 380 ? 16.688 19.312 19.875 1 92.62 380 GLY A C 1
ATOM 2767 O O . GLY A 1 380 ? 16.078 19.406 18.812 1 92.62 380 GLY A O 1
ATOM 2768 N N . LYS A 1 381 ? 16.891 18.297 20.625 1 95.88 381 LYS A N 1
ATOM 2769 C CA . LYS A 1 381 ? 16.203 17.078 20.234 1 95.88 381 LYS A CA 1
ATOM 2770 C C . LYS A 1 381 ? 14.711 17.172 20.562 1 95.88 381 LYS A C 1
ATOM 2772 O O . LYS A 1 381 ? 14.344 17.422 21.719 1 95.88 381 LYS A O 1
ATOM 2777 N N . LYS A 1 382 ? 13.828 17.047 19.516 1 98.19 382 LYS A N 1
ATOM 2778 C CA . LYS A 1 382 ? 12.391 17.188 19.688 1 98.19 382 LYS A CA 1
ATOM 2779 C C . LYS A 1 382 ? 11.656 15.898 19.359 1 98.19 382 LYS A C 1
ATOM 2781 O O . LYS A 1 382 ? 12.031 15.188 18.422 1 98.19 382 LYS A O 1
ATOM 2786 N N . LEU A 1 383 ? 10.656 15.594 20.172 1 98.88 383 LEU A N 1
ATOM 2787 C CA . LEU A 1 383 ? 9.695 14.547 19.828 1 98.88 383 LEU A CA 1
ATOM 2788 C C . LEU A 1 383 ? 8.516 15.125 19.047 1 98.88 383 LEU A C 1
ATOM 2790 O O . LEU A 1 383 ? 7.852 16.062 19.516 1 98.88 383 LEU A O 1
ATOM 2794 N N . ILE A 1 384 ? 8.266 14.594 17.875 1 98.94 384 ILE A N 1
ATOM 2795 C CA . ILE A 1 384 ? 7.238 15.086 16.953 1 98.94 384 ILE A CA 1
ATOM 2796 C C . ILE A 1 384 ? 6.211 13.992 16.703 1 98.94 384 ILE A C 1
ATOM 2798 O O . ILE A 1 384 ? 6.574 12.859 16.359 1 98.94 384 ILE A O 1
ATOM 2802 N N . VAL A 1 385 ? 4.945 14.266 16.875 1 98.94 385 VAL A N 1
ATOM 2803 C CA . VAL A 1 385 ? 3.867 13.359 16.5 1 98.94 385 VAL A CA 1
ATOM 2804 C C . VAL A 1 385 ? 3.137 13.906 15.281 1 98.94 385 VAL A C 1
ATOM 2806 O O . VAL A 1 385 ? 2.674 15.047 15.281 1 98.94 385 VAL A O 1
ATOM 2809 N N . THR A 1 386 ? 3.115 13.172 14.211 1 98.88 386 THR A N 1
ATOM 2810 C CA . THR A 1 386 ? 2.244 13.438 13.07 1 98.88 386 THR A CA 1
ATOM 2811 C C . THR A 1 386 ? 0.987 12.57 13.141 1 98.88 386 THR A C 1
ATOM 2813 O O . THR A 1 386 ? 1.055 11.391 13.5 1 98.88 386 THR A O 1
ATOM 2816 N N . SER A 1 387 ? -0.176 13.156 12.852 1 98.88 387 SER A N 1
ATOM 2817 C CA . SER A 1 387 ? -1.419 12.391 12.906 1 98.88 387 SER A CA 1
ATOM 2818 C C . SER A 1 387 ? -2.473 12.984 11.977 1 98.88 387 SER A C 1
ATOM 2820 O O . SER A 1 387 ? -2.396 14.164 11.617 1 98.88 387 SER A O 1
ATOM 2822 N N . MET A 1 388 ? -3.383 12.172 11.578 1 98.81 388 MET A N 1
ATOM 2823 C CA . MET A 1 388 ? -4.484 12.617 10.727 1 98.81 388 MET A CA 1
ATOM 2824 C C . MET A 1 388 ? -5.656 11.641 10.805 1 98.81 388 MET A C 1
ATOM 2826 O O . MET A 1 388 ? -5.477 10.477 11.156 1 98.81 388 MET A O 1
ATOM 2830 N N . CYS A 1 389 ? -6.844 12.227 10.555 1 98.75 389 CYS A N 1
ATOM 2831 C CA . CYS A 1 389 ? -7.992 11.367 10.297 1 98.75 389 CYS A CA 1
ATOM 2832 C C . CYS A 1 389 ? -7.895 10.727 8.914 1 98.75 389 CYS A C 1
ATOM 2834 O O . CYS A 1 389 ? -7.145 11.203 8.062 1 98.75 389 CYS A O 1
ATOM 2836 N N . VAL A 1 390 ? -8.523 9.633 8.789 1 98.75 390 VAL A N 1
ATOM 2837 C CA . VAL A 1 390 ? -8.414 8.852 7.559 1 98.75 390 VAL A CA 1
ATOM 2838 C C . VAL A 1 390 ? -9.812 8.531 7.02 1 98.75 390 VAL A C 1
ATOM 2840 O O . VAL A 1 390 ? -10.656 8.008 7.746 1 98.75 390 VAL A O 1
ATOM 2843 N N . GLY A 1 391 ? -10.039 8.859 5.738 1 97.69 391 GLY A N 1
ATOM 2844 C CA . GLY A 1 391 ? -11.305 8.555 5.09 1 97.69 391 GLY A CA 1
ATOM 2845 C C . GLY A 1 391 ? -11.742 7.113 5.289 1 97.69 391 GLY A C 1
ATOM 2846 O O . GLY A 1 391 ? -10.914 6.207 5.355 1 97.69 391 GLY A O 1
ATOM 2847 N N . THR A 1 392 ? -12.977 6.875 5.328 1 97.81 392 THR A N 1
ATOM 2848 C CA . THR A 1 392 ? -13.656 5.594 5.5 1 97.81 392 THR A CA 1
ATOM 2849 C C . THR A 1 392 ? -13.555 5.121 6.949 1 97.81 392 THR A C 1
ATOM 2851 O O . THR A 1 392 ? -13.914 3.984 7.262 1 97.81 392 THR A O 1
ATOM 2854 N N . GLY A 1 393 ? -13.023 5.867 7.836 1 98.62 393 GLY A N 1
ATOM 2855 C CA . GLY A 1 393 ? -13.125 5.613 9.266 1 98.62 393 GLY A CA 1
ATOM 2856 C C . GLY A 1 393 ? -11.859 5.023 9.852 1 98.62 393 GLY A C 1
ATOM 2857 O O . GLY A 1 393 ? -11.852 3.877 10.312 1 98.62 393 GLY A O 1
ATOM 2858 N N . MET A 1 394 ? -10.742 5.844 9.984 1 98.75 394 MET A N 1
ATOM 2859 C CA . MET A 1 394 ? -9.492 5.41 10.602 1 98.75 394 MET A CA 1
ATOM 2860 C C . MET A 1 394 ? -8.711 6.602 11.141 1 98.75 394 MET A C 1
ATOM 2862 O O . MET A 1 394 ? -9.102 7.754 10.93 1 98.75 394 MET A O 1
ATOM 2866 N N . GLY A 1 395 ? -7.738 6.359 11.906 1 98.88 395 GLY A N 1
ATOM 2867 C CA . GLY A 1 395 ? -6.723 7.305 12.344 1 98.88 395 GLY A CA 1
ATOM 2868 C C . GLY A 1 395 ? -5.312 6.762 12.227 1 98.88 395 GLY A C 1
ATOM 2869 O O . GLY A 1 395 ? -5.098 5.551 12.305 1 98.88 395 GLY A O 1
ATOM 2870 N N . CYS A 1 396 ? -4.441 7.617 12.008 1 98.94 396 CYS A N 1
ATOM 2871 C CA . CYS A 1 396 ? -3.029 7.262 11.898 1 98.94 396 CYS A CA 1
ATOM 2872 C C . CYS A 1 396 ? -2.158 8.258 12.656 1 98.94 396 CYS A C 1
ATOM 2874 O O . CYS A 1 396 ? -2.469 9.445 12.703 1 98.94 396 CYS A O 1
ATOM 2876 N N . ALA A 1 397 ? -1.12 7.801 13.328 1 98.94 397 ALA A N 1
ATOM 2877 C CA . ALA A 1 397 ? -0.165 8.641 14.047 1 98.94 397 ALA A CA 1
ATOM 2878 C C . ALA A 1 397 ? 1.232 8.031 14.023 1 98.94 397 ALA A C 1
ATOM 2880 O O . ALA A 1 397 ? 1.383 6.805 14.102 1 98.94 397 ALA A O 1
ATOM 2881 N N . ALA A 1 398 ? 2.221 8.82 13.891 1 98.94 398 ALA A N 1
ATOM 2882 C CA . ALA A 1 398 ? 3.604 8.359 13.914 1 98.94 398 ALA A CA 1
ATOM 2883 C C . ALA A 1 398 ? 4.473 9.242 14.805 1 98.94 398 ALA A C 1
ATOM 2885 O O . ALA A 1 398 ? 4.137 10.406 15.039 1 98.94 398 ALA A O 1
ATOM 2886 N N . LEU A 1 399 ? 5.539 8.68 15.312 1 98.94 399 LEU A N 1
ATOM 2887 C CA . LEU A 1 399 ? 6.496 9.375 16.172 1 98.94 399 LEU A CA 1
ATOM 2888 C C . LEU A 1 399 ? 7.84 9.523 15.469 1 98.94 399 LEU A C 1
ATOM 2890 O O . LEU A 1 399 ? 8.383 8.555 14.93 1 98.94 399 LEU A O 1
ATOM 2894 N N . ILE A 1 400 ? 8.32 10.75 15.484 1 98.81 400 ILE A N 1
ATOM 2895 C CA . ILE A 1 400 ? 9.625 11.109 14.938 1 98.81 400 ILE A CA 1
ATOM 2896 C C . ILE A 1 400 ? 10.453 11.812 16.016 1 98.81 400 ILE A C 1
ATOM 2898 O O . ILE A 1 400 ? 9.914 12.555 16.844 1 98.81 400 ILE A O 1
ATOM 2902 N N . VAL A 1 401 ? 11.719 11.562 16.016 1 98.69 401 VAL A N 1
ATOM 2903 C CA . VAL A 1 401 ? 12.664 12.289 16.859 1 98.69 401 VAL A CA 1
ATOM 2904 C C . VAL A 1 401 ? 13.609 13.109 15.984 1 98.69 401 VAL A C 1
ATOM 2906 O O . VAL A 1 401 ? 14.305 12.562 15.117 1 98.69 401 VAL A O 1
ATOM 2909 N N . SER A 1 402 ? 13.641 14.383 16.188 1 98.44 402 SER A N 1
ATOM 2910 C CA . SER A 1 402 ? 14.586 15.188 15.422 1 98.44 402 SER A CA 1
ATOM 2911 C C . SER A 1 402 ? 16.016 14.992 15.93 1 98.44 402 SER A C 1
ATOM 2913 O O . SER A 1 402 ? 16.219 14.5 17.031 1 98.44 402 SER A O 1
ATOM 2915 N N . ALA A 1 403 ? 17 15.32 15.102 1 94.25 403 ALA A N 1
ATOM 2916 C CA . ALA A 1 403 ? 18.406 15.195 15.492 1 94.25 403 ALA A CA 1
ATOM 2917 C C . ALA A 1 403 ? 18.797 16.297 16.484 1 94.25 403 ALA A C 1
ATOM 2919 O O . ALA A 1 403 ? 18.203 17.375 16.484 1 94.25 403 ALA A O 1
ATOM 2920 N N . MET B 1 1 ? 18.375 -12.844 20.344 1 69.12 1 MET B N 1
ATOM 2921 C CA . MET B 1 1 ? 18.656 -12.828 18.906 1 69.12 1 MET B CA 1
ATOM 2922 C C . MET B 1 1 ? 17.797 -11.781 18.203 1 69.12 1 MET B C 1
ATOM 2924 O O . MET B 1 1 ? 16.609 -11.648 18.484 1 69.12 1 MET B O 1
ATOM 2928 N N . SER B 1 2 ? 18.453 -11.008 17.312 1 74.62 2 SER B N 1
ATOM 2929 C CA . SER B 1 2 ? 17.734 -9.977 16.578 1 74.62 2 SER B CA 1
ATOM 2930 C C . SER B 1 2 ? 16.797 -10.594 15.539 1 74.62 2 SER B C 1
ATOM 2932 O O . SER B 1 2 ? 16.953 -11.758 15.172 1 74.62 2 SER B O 1
ATOM 2934 N N . ALA B 1 3 ? 15.852 -9.938 15.148 1 76.94 3 ALA B N 1
ATOM 2935 C CA . ALA B 1 3 ? 14.945 -10.398 14.102 1 76.94 3 ALA B CA 1
ATOM 2936 C C . ALA B 1 3 ? 15.711 -10.805 12.852 1 76.94 3 ALA B C 1
ATOM 2938 O O . ALA B 1 3 ? 15.375 -11.797 12.203 1 76.94 3 ALA B O 1
ATOM 2939 N N . ALA B 1 4 ? 16.766 -10.125 12.57 1 78.38 4 ALA B N 1
ATOM 2940 C CA . ALA B 1 4 ? 17.562 -10.414 11.391 1 78.38 4 ALA B CA 1
ATOM 2941 C C . ALA B 1 4 ? 18.281 -11.75 11.523 1 78.38 4 ALA B C 1
ATOM 2943 O O . ALA B 1 4 ? 18.359 -12.516 10.555 1 78.38 4 ALA B O 1
ATOM 2944 N N . GLN B 1 5 ? 18.688 -11.992 12.656 1 81.81 5 GLN B N 1
ATOM 2945 C CA . GLN B 1 5 ? 19.391 -13.25 12.891 1 81.81 5 GLN B CA 1
ATOM 2946 C C . GLN B 1 5 ? 18.438 -14.438 12.82 1 81.81 5 GLN B C 1
ATOM 2948 O O . GLN B 1 5 ? 18.797 -15.508 12.328 1 81.81 5 GLN B O 1
ATOM 2953 N N . GLN B 1 6 ? 17.25 -14.211 13.266 1 86.94 6 GLN B N 1
ATOM 2954 C CA . GLN B 1 6 ? 16.25 -15.289 13.281 1 86.94 6 GLN B CA 1
ATOM 2955 C C . GLN B 1 6 ? 15.82 -15.656 11.867 1 86.94 6 GLN B C 1
ATOM 2957 O O . GLN B 1 6 ? 15.32 -16.75 11.633 1 86.94 6 GLN B O 1
ATOM 2962 N N . ARG B 1 7 ? 16.109 -14.805 10.914 1 93.75 7 ARG B N 1
ATOM 2963 C CA . ARG B 1 7 ? 15.656 -15 9.539 1 93.75 7 ARG B CA 1
ATOM 2964 C C . ARG B 1 7 ? 16.812 -15.359 8.625 1 93.75 7 ARG B C 1
ATOM 2966 O O . ARG B 1 7 ? 16.703 -15.289 7.398 1 93.75 7 ARG B O 1
ATOM 2973 N N . HIS B 1 8 ? 17.922 -15.734 9.25 1 95.69 8 HIS B N 1
ATOM 2974 C CA . HIS B 1 8 ? 19.109 -16.062 8.461 1 95.69 8 HIS B CA 1
ATOM 2975 C C . HIS B 1 8 ? 19.656 -17.438 8.82 1 95.69 8 HIS B C 1
ATOM 2977 O O . HIS B 1 8 ? 19.938 -17.703 9.984 1 95.69 8 HIS B O 1
ATOM 2983 N N . GLY B 1 9 ? 19.797 -18.219 7.773 1 97.38 9 GLY B N 1
ATOM 2984 C CA . GLY B 1 9 ? 20.25 -19.594 7.973 1 97.38 9 GLY B CA 1
ATOM 2985 C C . GLY B 1 9 ? 19.109 -20.562 8.195 1 97.38 9 GLY B C 1
ATOM 2986 O O . GLY B 1 9 ? 18.172 -20.266 8.945 1 97.38 9 GLY B O 1
ATOM 2987 N N . LYS B 1 10 ? 19.25 -21.75 7.652 1 97.56 10 LYS B N 1
ATOM 2988 C CA . LYS B 1 10 ? 18.172 -22.734 7.629 1 97.56 10 LYS B CA 1
ATOM 2989 C C . LYS B 1 10 ? 17.766 -23.125 9.047 1 97.56 10 LYS B C 1
ATOM 2991 O O . LYS B 1 10 ? 16.562 -23.203 9.352 1 97.56 10 LYS B O 1
ATOM 2996 N N . LYS B 1 11 ? 18.75 -23.359 9.906 1 97.06 11 LYS B N 1
ATOM 2997 C CA . LYS B 1 11 ? 18.469 -23.766 11.273 1 97.06 11 LYS B CA 1
ATOM 2998 C C . LYS B 1 11 ? 17.656 -22.703 12.016 1 97.06 11 LYS B C 1
ATOM 3000 O O . LYS B 1 11 ? 16.672 -23.016 12.688 1 97.06 11 LYS B O 1
ATOM 3005 N N . ASN B 1 12 ? 18.078 -21.391 11.883 1 97.06 12 ASN B N 1
ATOM 3006 C CA . ASN B 1 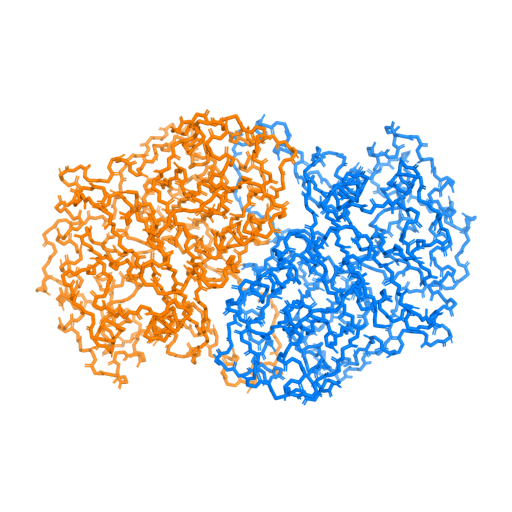12 ? 17.391 -20.297 12.547 1 97.06 12 ASN B CA 1
ATOM 3007 C C . ASN B 1 12 ? 15.992 -20.078 11.977 1 97.06 12 ASN B C 1
ATOM 3009 O O . ASN B 1 12 ? 15.055 -19.781 12.711 1 97.06 12 ASN B O 1
ATOM 3013 N N . ILE B 1 13 ? 15.836 -20.25 10.703 1 97.81 13 ILE B N 1
ATOM 3014 C CA . ILE B 1 13 ? 14.57 -20.031 10.016 1 97.81 13 ILE B CA 1
ATOM 3015 C C . ILE B 1 13 ? 13.562 -21.094 10.43 1 97.81 13 ILE B C 1
ATOM 3017 O O . ILE B 1 13 ? 12.375 -20.812 10.578 1 97.81 13 ILE B O 1
ATOM 3021 N N . LEU B 1 14 ? 14.055 -22.297 10.672 1 97.56 14 LEU B N 1
ATOM 3022 C CA . LEU B 1 14 ? 13.172 -23.406 11.016 1 97.56 14 LEU B CA 1
ATOM 3023 C C . LEU B 1 14 ? 12.812 -23.375 12.5 1 97.56 14 LEU B C 1
ATOM 3025 O O . LEU B 1 14 ? 11.836 -23.984 12.922 1 97.56 14 LEU B O 1
ATOM 3029 N N . ALA B 1 15 ? 13.609 -22.719 13.281 1 97.06 15 ALA B N 1
ATOM 3030 C CA . ALA B 1 15 ? 13.32 -22.594 14.711 1 97.06 15 ALA B CA 1
ATOM 3031 C C . ALA B 1 15 ? 12.055 -21.766 14.945 1 97.06 15 ALA B C 1
ATOM 3033 O O . ALA B 1 15 ? 11.711 -20.906 14.133 1 97.06 15 ALA B O 1
ATOM 3034 N N . GLU B 1 16 ? 11.391 -22.094 16.016 1 96.75 16 GLU B N 1
ATOM 3035 C CA . GLU B 1 16 ? 10.156 -21.391 16.344 1 96.75 16 GLU B CA 1
ATOM 3036 C C . GLU B 1 16 ? 10.375 -20.422 17.516 1 96.75 16 GLU B C 1
ATOM 3038 O O . GLU B 1 16 ? 11.016 -20.781 18.516 1 96.75 16 GLU B O 1
ATOM 3043 N N . HIS B 1 17 ? 10.016 -19.234 17.312 1 96.19 17 HIS B N 1
ATOM 3044 C CA . HIS B 1 17 ? 10.102 -18.219 18.359 1 96.19 17 HIS B CA 1
ATOM 3045 C C . HIS B 1 17 ? 8.75 -17.547 18.578 1 96.19 17 HIS B C 1
ATOM 3047 O O . HIS B 1 17 ? 7.926 -17.469 17.656 1 96.19 17 HIS B O 1
ATOM 3053 N N . ASP B 1 18 ? 8.492 -17 19.719 1 96.12 18 ASP B N 1
ATOM 3054 C CA . ASP B 1 18 ? 7.227 -16.391 20.094 1 96.12 18 ASP B CA 1
ATOM 3055 C C . ASP B 1 18 ? 6.961 -15.117 19.297 1 96.12 18 ASP B C 1
ATOM 3057 O O . ASP B 1 18 ? 5.812 -14.695 19.156 1 96.12 18 ASP B O 1
ATOM 3061 N N . ASP B 1 19 ? 7.957 -14.531 18.719 1 95.38 19 ASP B N 1
ATOM 3062 C CA . ASP B 1 19 ? 7.781 -13.273 17.984 1 95.38 19 ASP B CA 1
ATOM 3063 C C . ASP B 1 19 ? 7.727 -13.516 16.484 1 95.38 19 ASP B C 1
ATOM 3065 O O . ASP B 1 19 ? 7.711 -12.57 15.695 1 95.38 19 ASP B O 1
ATOM 3069 N N . ASP B 1 20 ? 7.645 -14.812 16.078 1 97.62 20 ASP B N 1
ATOM 3070 C CA . ASP B 1 20 ? 7.457 -15.133 14.672 1 97.62 20 ASP B CA 1
ATOM 3071 C C . ASP B 1 20 ? 6.121 -14.609 14.156 1 97.62 20 ASP B C 1
ATOM 3073 O O . ASP B 1 20 ? 5.16 -14.484 14.922 1 97.62 20 ASP B O 1
ATOM 3077 N N . VAL B 1 21 ? 6.137 -1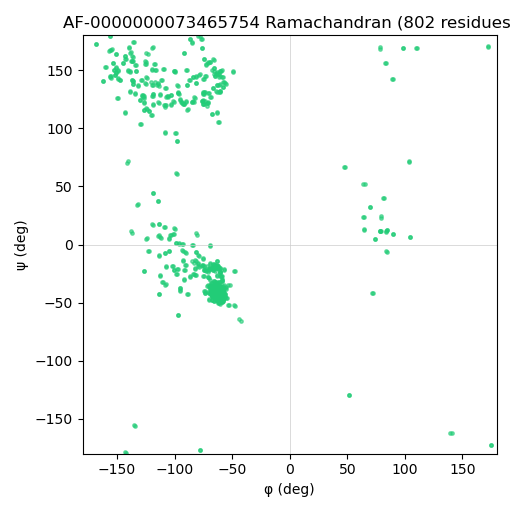4.266 12.93 1 98.69 21 VAL B N 1
ATOM 3078 C CA . VAL B 1 21 ? 4.871 -14 12.258 1 98.69 21 VAL B CA 1
ATOM 3079 C C . VAL B 1 21 ? 4.324 -15.297 11.664 1 98.69 21 VAL B C 1
ATOM 3081 O O . VAL B 1 21 ? 4.926 -15.867 10.75 1 98.69 21 VAL B O 1
ATOM 3084 N N . VAL B 1 22 ? 3.199 -15.727 12.133 1 98.94 22 VAL B N 1
ATOM 3085 C CA . VAL B 1 22 ? 2.674 -17.016 11.688 1 98.94 22 VAL B CA 1
ATOM 3086 C C . VAL B 1 22 ? 1.438 -16.797 10.812 1 98.94 22 VAL B C 1
ATOM 3088 O O . VAL B 1 22 ? 0.788 -15.75 10.906 1 98.94 22 VAL B O 1
ATOM 3091 N N . ILE B 1 23 ? 1.256 -17.719 9.938 1 98.94 23 ILE B N 1
ATOM 3092 C CA . ILE B 1 23 ? 0.073 -17.766 9.086 1 98.94 23 ILE B CA 1
ATOM 3093 C C . ILE B 1 23 ? -0.992 -18.656 9.727 1 98.94 23 ILE B C 1
ATOM 3095 O O . ILE B 1 23 ? -0.751 -19.828 9.977 1 98.94 23 ILE B O 1
ATOM 3099 N N . VAL B 1 24 ? -2.127 -18.078 9.961 1 98.94 24 VAL B N 1
ATOM 3100 C CA . VAL B 1 24 ? -3.203 -18.75 10.672 1 98.94 24 VAL B CA 1
ATOM 3101 C C . VAL B 1 24 ? -4.172 -19.375 9.68 1 98.94 24 VAL B C 1
ATOM 3103 O O . VAL B 1 24 ? -4.707 -20.469 9.922 1 98.94 24 VAL B O 1
ATOM 3106 N N . SER B 1 25 ? -4.395 -18.688 8.609 1 98.88 25 SER B N 1
ATOM 3107 C CA . SER B 1 25 ? -5.281 -19.109 7.535 1 98.88 25 SER B CA 1
ATOM 3108 C C . SER B 1 25 ? -4.902 -18.453 6.215 1 98.88 25 SER B C 1
ATOM 3110 O O . SER B 1 25 ? -4.426 -17.312 6.203 1 98.88 25 SER B O 1
ATOM 3112 N N . ALA B 1 26 ? -5.031 -19.156 5.145 1 98.94 26 ALA B N 1
ATOM 3113 C CA . ALA B 1 26 ? -4.801 -18.656 3.789 1 98.94 26 ALA B CA 1
ATOM 3114 C C . ALA B 1 26 ? -5.801 -19.266 2.807 1 98.94 26 ALA B C 1
ATOM 3116 O O . ALA B 1 26 ? -5.781 -20.469 2.561 1 98.94 26 ALA B O 1
ATOM 3117 N N . LEU B 1 27 ? -6.66 -18.391 2.283 1 98.94 27 LEU B N 1
ATOM 3118 C CA . LEU B 1 27 ? -7.738 -18.875 1.424 1 98.94 27 LEU B CA 1
ATOM 3119 C C . LEU B 1 27 ? -7.906 -17.969 0.206 1 98.94 27 LEU B C 1
ATOM 3121 O O . LEU B 1 27 ? -7.48 -16.812 0.221 1 98.94 27 LEU B O 1
ATOM 3125 N N . ARG B 1 28 ? -8.477 -18.516 -0.793 1 98.94 28 ARG B N 1
ATOM 3126 C CA . ARG B 1 28 ? -8.75 -17.781 -2.023 1 98.94 28 ARG B CA 1
ATOM 3127 C C . ARG B 1 28 ? -10.148 -18.078 -2.541 1 98.94 28 ARG B C 1
ATOM 3129 O O . ARG B 1 28 ? -10.766 -19.078 -2.146 1 98.94 28 ARG B O 1
ATOM 3136 N N . THR B 1 29 ? -10.648 -17.219 -3.398 1 98.94 29 THR B N 1
ATOM 3137 C CA . THR B 1 29 ? -11.812 -17.562 -4.211 1 98.94 29 THR B CA 1
ATOM 3138 C C . THR B 1 29 ? -11.422 -18.5 -5.355 1 98.94 29 THR B C 1
ATOM 3140 O O . THR B 1 29 ? -10.234 -18.703 -5.613 1 98.94 29 THR B O 1
ATOM 3143 N N . PRO B 1 30 ? -12.523 -19.062 -6.027 1 98.81 30 PRO B N 1
ATOM 3144 C CA . PRO B 1 30 ? -12.18 -19.562 -7.359 1 98.81 30 PRO B CA 1
ATOM 3145 C C . PRO B 1 30 ? -11.594 -18.484 -8.266 1 98.81 30 PRO B C 1
ATOM 3147 O O . PRO B 1 30 ? -11.953 -17.312 -8.148 1 98.81 30 PRO B O 1
ATOM 3150 N N . ILE B 1 31 ? -10.68 -18.875 -9.055 1 98.81 31 ILE B N 1
ATOM 3151 C CA . ILE B 1 31 ? -10.195 -18.016 -10.133 1 98.81 31 ILE B CA 1
ATOM 3152 C C . ILE B 1 31 ? -10.984 -18.281 -11.406 1 98.81 31 ILE B C 1
ATOM 3154 O O . ILE B 1 31 ? -11.016 -19.422 -11.891 1 98.81 31 ILE B O 1
ATOM 3158 N N . THR B 1 32 ? -11.609 -17.297 -11.906 1 98.81 32 THR B N 1
ATOM 3159 C CA . THR B 1 32 ? -12.477 -17.531 -13.055 1 98.81 32 THR B CA 1
ATOM 3160 C C . THR B 1 32 ? -12.109 -16.625 -14.219 1 98.81 32 THR B C 1
ATOM 3162 O O . THR B 1 32 ? -11.5 -15.57 -14.016 1 98.81 32 THR B O 1
ATOM 3165 N N . LYS B 1 33 ? -12.461 -17.031 -15.406 1 97.81 33 LYS B N 1
ATOM 3166 C CA . LYS B 1 33 ? -12.148 -16.281 -16.609 1 97.81 33 LYS B CA 1
ATOM 3167 C C . LYS B 1 33 ? -12.836 -14.914 -16.594 1 97.81 33 LYS B C 1
ATOM 3169 O O . LYS B 1 33 ? -14 -14.805 -16.219 1 97.81 33 LYS B O 1
ATOM 3174 N N . ALA B 1 34 ? -12.133 -13.914 -16.984 1 97 34 ALA B N 1
ATOM 3175 C CA . ALA B 1 34 ? -12.734 -12.586 -17.125 1 97 34 ALA B CA 1
ATOM 3176 C C . ALA B 1 34 ? -13.844 -12.594 -18.172 1 97 34 ALA B C 1
ATOM 3178 O O . ALA B 1 34 ? -13.742 -13.281 -19.188 1 97 34 ALA B O 1
ATOM 3179 N N . LYS B 1 35 ? -14.844 -11.781 -17.953 1 95.62 35 LYS B N 1
ATOM 3180 C CA . LYS B 1 35 ? -15.977 -11.5 -18.828 1 95.62 35 LYS B CA 1
ATOM 3181 C C . LYS B 1 35 ? -16.938 -12.68 -18.891 1 95.62 35 LYS B C 1
ATOM 3183 O O . LYS B 1 35 ? -18.156 -12.508 -18.828 1 95.62 35 LYS B O 1
ATOM 3188 N N . LYS B 1 36 ? -16.406 -13.922 -18.969 1 95.81 36 LYS B N 1
ATOM 3189 C CA . LYS B 1 36 ? -17.266 -15.062 -19.234 1 95.81 36 LYS B CA 1
ATOM 3190 C C . LYS B 1 36 ? -17.328 -15.992 -18.031 1 95.81 36 LYS B C 1
ATOM 3192 O O . LYS B 1 36 ? -18.156 -16.906 -17.984 1 95.81 36 LYS B O 1
ATOM 3197 N N . GLY B 1 37 ? -16.516 -15.797 -17.062 1 97.56 37 GLY B N 1
ATOM 3198 C CA . GLY B 1 37 ? -16.422 -16.719 -15.945 1 97.56 37 GLY B CA 1
ATOM 3199 C C . GLY B 1 37 ? -17.422 -16.422 -14.844 1 97.56 37 GLY B C 1
ATOM 3200 O O . GLY B 1 37 ? -18.188 -15.469 -14.93 1 97.56 37 GLY B O 1
ATOM 3201 N N . GLY B 1 38 ? -17.406 -17.281 -13.852 1 98.12 38 GLY B N 1
ATOM 3202 C CA . GLY B 1 38 ? -18.391 -17.297 -12.797 1 98.12 38 GLY B CA 1
ATOM 3203 C C . GLY B 1 38 ? -18.391 -16.031 -11.961 1 98.12 38 GLY B C 1
ATOM 3204 O O . GLY B 1 38 ? -19.422 -15.656 -11.398 1 98.12 38 GLY B O 1
ATOM 3205 N N . LEU B 1 39 ? -17.297 -15.328 -11.852 1 98.38 39 LEU B N 1
ATOM 3206 C CA . LEU B 1 39 ? -17.188 -14.172 -10.969 1 98.38 39 LEU B CA 1
ATOM 3207 C C . LEU B 1 39 ? -17.266 -12.875 -11.758 1 98.38 39 LEU B C 1
ATOM 3209 O O . LEU B 1 39 ? -17.047 -11.789 -11.211 1 98.38 39 LEU B O 1
ATOM 3213 N N . SER B 1 40 ? -17.578 -13 -13.047 1 97.38 40 SER B N 1
ATOM 3214 C CA . SER B 1 40 ? -17.469 -11.859 -13.953 1 97.38 40 SER B CA 1
ATOM 3215 C C . SER B 1 40 ? -18.375 -10.711 -13.508 1 97.38 40 SER B C 1
ATOM 3217 O O . SER B 1 40 ? -18.078 -9.547 -13.781 1 97.38 40 SER B O 1
ATOM 3219 N N . GLN B 1 41 ? -19.453 -11.039 -12.727 1 97 41 GLN B N 1
ATOM 3220 C CA . GLN B 1 41 ? -20.391 -9.984 -12.336 1 97 41 GLN B CA 1
ATOM 3221 C C . GLN B 1 41 ? -20.328 -9.727 -10.828 1 97 41 GLN B C 1
ATOM 3223 O O . GLN B 1 41 ? -21.172 -9.016 -10.281 1 97 41 GLN B O 1
ATOM 3228 N N . CYS B 1 42 ? -19.391 -10.367 -10.172 1 97.88 42 CYS B N 1
ATOM 3229 C CA . CYS B 1 42 ? -19.219 -10.148 -8.742 1 97.88 42 CYS B CA 1
ATOM 3230 C C . CYS B 1 42 ? -18.375 -8.906 -8.484 1 97.88 42 CYS B C 1
ATOM 3232 O O . CYS B 1 42 ? -17.266 -8.781 -9.008 1 97.88 42 CYS B O 1
ATOM 3234 N N . ALA B 1 43 ? -18.875 -7.988 -7.68 1 97.56 43 ALA B N 1
ATOM 3235 C CA . ALA B 1 43 ? -18.109 -6.793 -7.352 1 97.56 43 ALA B CA 1
ATOM 3236 C C . ALA B 1 43 ? -16.859 -7.145 -6.555 1 97.56 43 ALA B C 1
ATOM 3238 O O . ALA B 1 43 ? -16.891 -8.047 -5.711 1 97.56 43 ALA B O 1
ATOM 3239 N N . PRO B 1 44 ? -15.766 -6.422 -6.766 1 97.38 44 PRO B N 1
ATOM 3240 C CA . PRO B 1 44 ? -14.5 -6.734 -6.098 1 97.38 44 PRO B CA 1
ATOM 3241 C C . PRO B 1 44 ? -14.625 -6.758 -4.578 1 97.38 44 PRO B C 1
ATOM 3243 O O . PRO B 1 44 ? -14.055 -7.633 -3.92 1 97.38 44 PRO B O 1
ATOM 3246 N N . GLU B 1 45 ? -15.344 -5.789 -3.99 1 98.25 45 GLU B N 1
ATOM 3247 C CA . GLU B 1 45 ? -15.461 -5.73 -2.537 1 98.25 45 GLU B CA 1
ATOM 3248 C C . GLU B 1 45 ? -16.234 -6.93 -1.997 1 98.25 45 GLU B C 1
ATOM 3250 O O . GLU B 1 45 ? -16 -7.367 -0.867 1 98.25 45 GLU B O 1
ATOM 3255 N N . GLU B 1 46 ? -17.156 -7.43 -2.775 1 98.44 46 GLU B N 1
ATOM 3256 C CA . GLU B 1 46 ? -17.875 -8.633 -2.371 1 98.44 46 GLU B CA 1
ATOM 3257 C C . GLU B 1 46 ? -17 -9.867 -2.492 1 98.44 46 GLU B C 1
ATOM 3259 O O . GLU B 1 46 ? -17.016 -10.742 -1.617 1 98.44 46 GLU B O 1
ATOM 3264 N N . MET B 1 47 ? -16.234 -9.969 -3.553 1 98.5 47 MET B N 1
ATOM 3265 C CA . MET B 1 47 ? -15.266 -11.047 -3.727 1 98.5 47 MET B CA 1
ATOM 3266 C C . MET B 1 47 ? -14.266 -11.078 -2.576 1 98.5 47 MET B C 1
ATOM 3268 O O . MET B 1 47 ? -14.016 -12.133 -1.991 1 98.5 47 MET B O 1
ATOM 3272 N N . LEU B 1 48 ? -13.727 -9.922 -2.289 1 98.88 48 LEU B N 1
ATOM 3273 C CA . LEU B 1 48 ? -12.82 -9.773 -1.158 1 98.88 48 LEU B CA 1
ATOM 3274 C C . LEU B 1 48 ? -13.492 -10.195 0.142 1 98.88 48 LEU B C 1
ATOM 3276 O O . LEU B 1 48 ? -12.906 -10.93 0.939 1 98.88 48 LEU B O 1
ATOM 3280 N N . GLY B 1 49 ? -14.727 -9.719 0.362 1 98.88 49 GLY B N 1
ATOM 3281 C CA . GLY B 1 49 ? -15.461 -10.031 1.575 1 98.88 49 GLY B CA 1
ATOM 3282 C C . GLY B 1 49 ? -15.617 -11.523 1.816 1 98.88 49 GLY B C 1
ATOM 3283 O O . GLY B 1 49 ? -15.539 -11.984 2.957 1 98.88 49 GLY B O 1
ATOM 3284 N N . TRP B 1 50 ? -15.805 -12.266 0.786 1 98.88 50 TRP B N 1
ATOM 3285 C CA . TRP B 1 50 ? -15.984 -13.703 0.926 1 98.88 50 TRP B CA 1
ATOM 3286 C C . TRP B 1 50 ? -14.703 -14.375 1.396 1 98.88 50 TRP B C 1
ATOM 3288 O O . TRP B 1 50 ? -14.734 -15.312 2.199 1 98.88 50 TRP B O 1
ATOM 3298 N N . THR B 1 51 ? -13.547 -13.961 0.875 1 98.88 51 THR B N 1
ATOM 3299 C CA . THR B 1 51 ? -12.297 -14.547 1.361 1 98.88 51 THR B CA 1
ATOM 3300 C C . THR B 1 51 ? -12.047 -14.141 2.812 1 98.88 51 THR B C 1
ATOM 3302 O O . THR B 1 51 ? -11.539 -14.945 3.602 1 98.88 51 THR B O 1
ATOM 3305 N N . LEU B 1 52 ? -12.375 -12.898 3.176 1 98.94 52 LEU B N 1
ATOM 3306 C CA . LEU B 1 52 ? -12.234 -12.445 4.555 1 98.94 52 LEU B CA 1
ATOM 3307 C C . LEU B 1 52 ? -13.148 -13.234 5.484 1 98.94 52 LEU B C 1
ATOM 3309 O O . LEU B 1 52 ? -12.727 -13.68 6.555 1 98.94 52 LEU B O 1
ATOM 3313 N N . LYS B 1 53 ? -14.414 -13.453 5.062 1 98.88 53 LYS B N 1
ATOM 3314 C CA . LYS B 1 53 ? -15.32 -14.297 5.828 1 98.88 53 LYS B CA 1
ATOM 3315 C C . LYS B 1 53 ? -14.758 -15.711 5.98 1 98.88 53 LYS B C 1
ATOM 3317 O O . LYS B 1 53 ? -14.898 -16.328 7.035 1 98.88 53 LYS B O 1
ATOM 3322 N N . GLY B 1 54 ? -14.164 -16.156 4.906 1 98.88 54 GLY B N 1
ATOM 3323 C CA . GLY B 1 54 ? -13.594 -17.5 4.914 1 98.88 54 GLY B CA 1
ATOM 3324 C C . GLY B 1 54 ? -12.5 -17.672 5.945 1 98.88 54 GLY B C 1
ATOM 3325 O O . GLY B 1 54 ? -12.523 -18.641 6.727 1 98.88 54 GLY B O 1
ATOM 3326 N N . VAL B 1 55 ? -11.508 -16.75 5.977 1 98.88 55 VAL B N 1
ATOM 3327 C CA . VAL B 1 55 ? -10.398 -16.906 6.906 1 98.88 55 VAL B CA 1
ATOM 3328 C C . VAL B 1 55 ? -10.891 -16.734 8.344 1 98.88 55 VAL B C 1
ATOM 3330 O O . VAL B 1 55 ? -10.375 -17.375 9.258 1 98.88 55 VAL B O 1
ATOM 3333 N N . LEU B 1 56 ? -11.906 -15.859 8.578 1 98.88 56 LEU B N 1
ATOM 3334 C CA . LEU B 1 56 ? -12.492 -15.711 9.906 1 98.88 56 LEU B CA 1
ATOM 3335 C C . LEU B 1 56 ? -13.164 -17.016 10.352 1 98.88 56 LEU B C 1
ATOM 3337 O O . LEU B 1 56 ? -12.953 -17.469 11.469 1 98.88 56 LEU B O 1
ATOM 3341 N N . ALA B 1 57 ? -13.898 -17.578 9.43 1 98.75 57 ALA B N 1
ATOM 3342 C CA . ALA B 1 57 ? -14.641 -18.797 9.75 1 98.75 57 ALA B CA 1
ATOM 3343 C C . ALA B 1 57 ? -13.703 -19.969 10.008 1 98.75 57 ALA B C 1
ATOM 3345 O O . ALA B 1 57 ? -13.898 -20.719 10.953 1 98.75 57 ALA B O 1
ATOM 3346 N N . GLU B 1 58 ? -12.719 -20.125 9.188 1 98.56 58 GLU B N 1
ATOM 3347 C CA . GLU B 1 58 ? -11.805 -21.25 9.289 1 98.56 58 GLU B CA 1
ATOM 3348 C C . GLU B 1 58 ? -10.977 -21.172 10.57 1 98.56 58 GLU B C 1
ATOM 3350 O O . GLU B 1 58 ? -10.758 -22.188 11.242 1 98.56 58 GLU B O 1
ATOM 3355 N N . SER B 1 59 ? -10.508 -20 10.922 1 98.62 59 SER B N 1
ATOM 3356 C CA . SER B 1 59 ? -9.625 -19.812 12.062 1 98.62 59 SER B CA 1
ATOM 3357 C C . SER B 1 59 ? -10.414 -19.75 13.367 1 98.62 59 SER B C 1
ATOM 3359 O O . SER B 1 59 ? -9.852 -19.922 14.453 1 98.62 59 SER B O 1
ATOM 3361 N N . LYS B 1 60 ? -11.695 -19.328 13.266 1 98.5 60 LYS B N 1
ATOM 3362 C CA . LYS B 1 60 ? -12.578 -19.094 14.406 1 98.5 60 LYS B CA 1
ATOM 3363 C C . LYS B 1 60 ? -12.055 -17.969 15.281 1 98.5 60 LYS B C 1
ATOM 3365 O O . LYS B 1 60 ? -12.297 -17.953 16.5 1 98.5 60 LYS B O 1
ATOM 3370 N N . ILE B 1 61 ? -11.32 -17.172 14.758 1 98.81 61 ILE B N 1
ATOM 3371 C CA . ILE B 1 61 ? -10.781 -16.031 15.484 1 98.81 61 ILE B CA 1
ATOM 3372 C C . ILE B 1 61 ? -11.914 -15.102 15.914 1 98.81 61 ILE B C 1
ATOM 3374 O O . ILE B 1 61 ? -12.914 -14.969 15.203 1 98.81 61 ILE B O 1
ATOM 3378 N N . ASP B 1 62 ? -11.766 -14.438 17.078 1 98.81 62 ASP B N 1
ATOM 3379 C CA . ASP B 1 62 ? -12.562 -13.25 17.391 1 98.81 62 ASP B CA 1
ATOM 3380 C C . ASP B 1 62 ? -12.188 -12.086 16.484 1 98.81 62 ASP B C 1
ATOM 3382 O O . ASP B 1 62 ? -11.078 -11.547 16.578 1 98.81 62 ASP B O 1
ATOM 3386 N N . PRO B 1 63 ? -13.086 -11.664 15.602 1 98.81 63 PRO B N 1
ATOM 3387 C CA . PRO B 1 63 ? -12.75 -10.617 14.633 1 98.81 63 PRO B CA 1
ATOM 3388 C C . PRO B 1 63 ? -12.266 -9.328 15.289 1 98.81 63 PRO B C 1
ATOM 3390 O O . PRO B 1 63 ? -11.562 -8.539 14.664 1 98.81 63 PRO B O 1
ATOM 3393 N N . LYS B 1 64 ? -12.57 -9.078 16.531 1 98.69 64 LYS B N 1
ATOM 3394 C CA . LYS B 1 64 ? -12.172 -7.871 17.266 1 98.69 64 LYS B CA 1
ATOM 3395 C C . LYS B 1 64 ? -10.656 -7.809 17.438 1 98.69 64 LYS B C 1
ATOM 3397 O O . LYS B 1 64 ? -10.109 -6.746 17.734 1 98.69 64 LYS B O 1
ATOM 3402 N N . LEU B 1 65 ? -10.016 -8.977 17.25 1 98.81 65 LEU B N 1
ATOM 3403 C CA . LEU B 1 65 ? -8.57 -9.047 17.453 1 98.81 65 LEU B CA 1
ATOM 3404 C C . LEU B 1 65 ? -7.824 -8.555 16.219 1 98.81 65 LEU B C 1
ATOM 3406 O O . LEU B 1 65 ? -6.625 -8.281 16.281 1 98.81 65 LEU B O 1
ATOM 3410 N N . ILE B 1 66 ? -8.555 -8.422 15.094 1 98.94 66 ILE B N 1
ATOM 3411 C CA . ILE B 1 66 ? -7.918 -7.949 13.875 1 98.94 66 ILE B CA 1
ATOM 3412 C C . ILE B 1 66 ? -7.645 -6.449 13.977 1 98.94 66 ILE B C 1
ATOM 3414 O O . ILE B 1 66 ? -8.547 -5.664 14.273 1 98.94 66 ILE B O 1
ATOM 3418 N N . GLU B 1 67 ? -6.422 -6.066 13.648 1 98.94 67 GLU B N 1
ATOM 3419 C CA . GLU B 1 67 ? -6.043 -4.68 13.898 1 98.94 67 GLU B CA 1
ATOM 3420 C C . GLU B 1 67 ? -5.832 -3.922 12.586 1 98.94 67 GLU B C 1
ATOM 3422 O O . GLU B 1 67 ? -5.934 -2.695 12.555 1 98.94 67 GLU B O 1
ATOM 3427 N N . ASP B 1 68 ? -5.484 -4.594 11.508 1 98.94 68 ASP B N 1
ATOM 3428 C CA . ASP B 1 68 ? -5.266 -3.947 10.219 1 98.94 68 ASP B CA 1
ATOM 3429 C C . ASP B 1 68 ? -5.457 -4.934 9.07 1 98.94 68 ASP B C 1
ATOM 3431 O O . ASP B 1 68 ? -5.191 -6.129 9.219 1 98.94 68 ASP B O 1
ATOM 3435 N N . VAL B 1 69 ? -5.988 -4.461 7.949 1 98.94 69 VAL B N 1
ATOM 3436 C CA . VAL B 1 69 ? -6.176 -5.227 6.723 1 98.94 69 VAL B CA 1
ATOM 3437 C C . VAL B 1 69 ? -5.535 -4.488 5.551 1 98.94 69 VAL B C 1
ATOM 3439 O O . VAL B 1 69 ? -5.859 -3.328 5.285 1 98.94 69 VAL B O 1
ATOM 3442 N N . ALA B 1 70 ? -4.621 -5.109 4.871 1 98.94 70 ALA B N 1
ATOM 3443 C CA . ALA B 1 70 ? -4.031 -4.578 3.645 1 98.94 70 ALA B CA 1
ATOM 3444 C C . ALA B 1 70 ? -4.516 -5.352 2.422 1 98.94 70 ALA B C 1
ATOM 3446 O O . ALA B 1 70 ? -4.523 -6.586 2.422 1 98.94 70 ALA B O 1
ATOM 3447 N N . VAL B 1 71 ? -4.898 -4.645 1.362 1 98.94 71 VAL B N 1
ATOM 3448 C CA . VAL B 1 71 ? -5.484 -5.301 0.197 1 98.94 71 VAL B CA 1
ATOM 3449 C C . VAL B 1 71 ? -4.723 -4.891 -1.062 1 98.94 71 VAL B C 1
ATOM 3451 O O . VAL B 1 71 ? -4.723 -3.719 -1.441 1 98.94 71 VAL B O 1
ATOM 3454 N N . GLY B 1 72 ? -4.086 -5.867 -1.694 1 98.81 72 GLY B N 1
ATOM 3455 C CA . GLY B 1 72 ? -3.469 -5.625 -2.988 1 98.81 72 GLY B CA 1
ATOM 3456 C C . GLY B 1 72 ? -4.473 -5.535 -4.121 1 98.81 72 GLY B C 1
ATOM 3457 O O . GLY B 1 72 ? -5.352 -6.391 -4.246 1 98.81 72 GLY B O 1
ATOM 3458 N N . THR B 1 73 ? -4.402 -4.543 -4.941 1 97.69 73 THR B N 1
ATOM 3459 C CA . THR B 1 73 ? -5.215 -4.363 -6.137 1 97.69 73 THR B CA 1
ATOM 3460 C C . THR B 1 73 ? -4.457 -3.559 -7.191 1 97.69 73 THR B C 1
ATOM 3462 O O . THR B 1 73 ? -3.65 -2.688 -6.855 1 97.69 73 THR B O 1
ATOM 3465 N N . VAL B 1 74 ? -4.723 -3.848 -8.461 1 96.88 74 VAL B N 1
ATOM 3466 C CA . VAL B 1 74 ? -3.914 -3.234 -9.508 1 96.88 74 VAL B CA 1
ATOM 3467 C C . VAL B 1 74 ? -4.773 -2.283 -10.336 1 96.88 74 VAL B C 1
ATOM 3469 O O . VAL B 1 74 ? -4.387 -1.139 -10.586 1 96.88 74 VAL B O 1
ATOM 3472 N N . LEU B 1 75 ? -5.973 -2.703 -10.656 1 94.38 75 LEU B N 1
ATOM 3473 C CA . LEU B 1 75 ? -6.711 -2.014 -11.711 1 94.38 75 LEU B CA 1
ATOM 3474 C C . LEU B 1 75 ? -7.871 -1.215 -11.125 1 94.38 75 LEU B C 1
ATOM 3476 O O . LEU B 1 75 ? -8.539 -0.467 -11.852 1 94.38 75 LEU B O 1
ATOM 3480 N N . ALA B 1 76 ? -8.117 -1.378 -9.859 1 92.56 76 ALA B N 1
ATOM 3481 C CA . ALA B 1 76 ? -9.289 -0.756 -9.25 1 92.56 76 ALA B CA 1
ATOM 3482 C C . ALA B 1 76 ? -9.234 0.763 -9.375 1 92.56 76 ALA B C 1
ATOM 3484 O O . ALA B 1 76 ? -8.219 1.385 -9.047 1 92.56 76 ALA B O 1
ATOM 3485 N N . PRO B 1 77 ? -10.32 1.339 -9.812 1 88 77 PRO B N 1
ATOM 3486 C CA . PRO B 1 77 ? -10.359 2.803 -9.812 1 88 77 PRO B CA 1
ATOM 3487 C C . PRO B 1 77 ? -10.078 3.406 -8.445 1 88 77 PRO B C 1
ATOM 3489 O O . PRO B 1 77 ? -10.539 2.881 -7.426 1 88 77 PRO B O 1
ATOM 3492 N N . GLY B 1 78 ? -9.297 4.477 -8.422 1 87.12 78 GLY B N 1
ATOM 3493 C CA . GLY B 1 78 ? -8.969 5.148 -7.176 1 87.12 78 GLY B CA 1
ATOM 3494 C C . GLY B 1 78 ? -8.148 4.285 -6.23 1 87.12 78 GLY B C 1
ATOM 3495 O O . GLY B 1 78 ? -8.109 4.539 -5.027 1 87.12 78 GLY B O 1
ATOM 3496 N N . GLY B 1 79 ? -7.609 3.168 -6.73 1 92.19 79 GLY B N 1
ATOM 3497 C CA . GLY B 1 79 ? -6.762 2.307 -5.926 1 92.19 79 GLY B CA 1
ATOM 3498 C C . GLY B 1 79 ? -7.543 1.325 -5.07 1 92.19 79 GLY B C 1
ATOM 3499 O O . GLY B 1 79 ? -6.957 0.523 -4.344 1 92.19 79 GLY B O 1
ATOM 3500 N N . GLY B 1 80 ? -8.859 1.413 -5.035 1 94.56 80 GLY B N 1
ATOM 3501 C CA . GLY B 1 80 ? -9.719 0.394 -4.445 1 94.56 80 GLY B CA 1
ATOM 3502 C C . GLY B 1 80 ? -9.773 0.461 -2.932 1 94.56 80 GLY B C 1
ATOM 3503 O O . GLY B 1 80 ? -10.258 -0.469 -2.281 1 94.56 80 GLY B O 1
ATOM 3504 N N . SER B 1 81 ? -9.273 1.516 -2.316 1 96.44 81 SER B N 1
ATOM 3505 C CA . SER B 1 81 ? -9.172 1.583 -0.862 1 96.44 81 SER B CA 1
ATOM 3506 C C . SER B 1 81 ? -10.547 1.62 -0.213 1 96.44 81 SER B C 1
ATOM 3508 O O . SER B 1 81 ? -10.773 0.985 0.82 1 96.44 81 SER B O 1
ATOM 3510 N N . THR B 1 82 ? -11.5 2.408 -0.788 1 96.69 82 THR B N 1
ATOM 3511 C CA . THR B 1 82 ? -12.852 2.484 -0.248 1 96.69 82 THR B CA 1
ATOM 3512 C C . THR B 1 82 ? -13.539 1.124 -0.315 1 96.69 82 THR B C 1
ATOM 3514 O O . THR B 1 82 ? -14.141 0.68 0.663 1 96.69 82 THR B O 1
ATOM 3517 N N . GLN B 1 83 ? -13.383 0.435 -1.433 1 96.5 83 GLN B N 1
ATOM 3518 C CA . GLN B 1 83 ? -13.977 -0.885 -1.615 1 96.5 83 GLN B CA 1
ATOM 3519 C C . GLN B 1 83 ? -13.375 -1.9 -0.651 1 96.5 83 GLN B C 1
ATOM 3521 O O . GLN B 1 83 ? -14.07 -2.795 -0.167 1 96.5 83 GLN B O 1
ATOM 3526 N N . ALA B 1 84 ? -12.078 -1.781 -0.448 1 98.44 84 ALA B N 1
ATOM 3527 C CA . ALA B 1 84 ? -11.414 -2.674 0.5 1 98.44 84 ALA B CA 1
ATOM 3528 C C . ALA B 1 84 ? -12.016 -2.531 1.896 1 98.44 84 ALA B C 1
ATOM 3530 O O . ALA B 1 84 ? -12.281 -3.529 2.568 1 98.44 84 ALA B O 1
ATOM 3531 N N . ARG B 1 85 ? -12.188 -1.292 2.365 1 98.69 85 ARG B N 1
ATOM 3532 C CA . ARG B 1 85 ? -12.773 -1.023 3.674 1 98.69 85 ARG B CA 1
ATOM 3533 C C . ARG B 1 85 ? -14.203 -1.542 3.748 1 98.69 85 ARG B C 1
ATOM 3535 O O . ARG B 1 85 ? -14.594 -2.172 4.734 1 98.69 85 ARG B O 1
ATOM 3542 N N . MET B 1 86 ? -14.984 -1.279 2.686 1 98.62 86 MET B N 1
ATOM 3543 C CA . MET B 1 86 ? -16.359 -1.741 2.627 1 98.62 86 MET B CA 1
ATOM 3544 C C . MET B 1 86 ? -16.438 -3.262 2.73 1 98.62 86 MET B C 1
ATOM 3546 O O . MET B 1 86 ? -17.234 -3.799 3.498 1 98.62 86 MET B O 1
ATOM 3550 N N . GLY B 1 87 ? -15.57 -3.916 1.938 1 98.81 87 GLY B N 1
ATOM 3551 C CA . GLY B 1 87 ? -15.531 -5.367 1.986 1 98.81 87 GLY B CA 1
ATOM 3552 C C . GLY B 1 87 ? -15.164 -5.91 3.354 1 98.81 87 GLY B C 1
ATOM 3553 O O . GLY B 1 87 ? -15.719 -6.918 3.801 1 98.81 87 GLY B O 1
ATOM 3554 N N . SER B 1 88 ? -14.203 -5.254 4.02 1 98.94 88 SER B N 1
ATOM 3555 C CA . SER B 1 88 ? -13.766 -5.676 5.344 1 98.94 88 SER B CA 1
ATOM 3556 C C . SER B 1 88 ? -14.898 -5.555 6.363 1 98.94 88 SER B C 1
ATOM 3558 O O . SER B 1 88 ? -15.117 -6.461 7.172 1 98.94 88 SER B O 1
ATOM 3560 N N . LEU B 1 89 ? -15.578 -4.414 6.336 1 98.94 89 LEU B N 1
ATOM 3561 C CA . LEU B 1 89 ? -16.688 -4.188 7.254 1 98.94 89 LEU B CA 1
ATOM 3562 C C . LEU B 1 89 ? -17.828 -5.172 6.988 1 98.94 89 LEU B C 1
ATOM 3564 O O . LEU B 1 89 ? -18.391 -5.75 7.922 1 98.94 89 LEU B O 1
ATOM 3568 N N . TRP B 1 90 ? -18.141 -5.43 5.73 1 98.88 90 TRP B N 1
ATOM 3569 C CA . TRP B 1 90 ? -19.188 -6.359 5.336 1 98.88 90 TRP B CA 1
ATOM 3570 C C . TRP B 1 90 ? -18.859 -7.777 5.797 1 98.88 90 TRP B C 1
ATOM 3572 O O . TRP B 1 90 ? -19.766 -8.539 6.168 1 98.88 90 TRP B O 1
ATOM 3582 N N . ALA B 1 91 ? -17.547 -8.102 5.824 1 98.88 91 ALA B N 1
ATOM 3583 C CA . ALA B 1 91 ? -17.094 -9.438 6.184 1 98.88 91 ALA B CA 1
ATOM 3584 C C . ALA B 1 91 ? -17.203 -9.672 7.684 1 98.88 91 ALA B C 1
ATOM 3586 O O . ALA B 1 91 ? -17.047 -10.805 8.156 1 98.88 91 ALA B O 1
ATOM 3587 N N . GLY B 1 92 ? -17.438 -8.609 8.445 1 98.69 92 GLY B N 1
ATOM 3588 C CA . GLY B 1 92 ? -17.609 -8.766 9.883 1 98.69 92 GLY B CA 1
ATOM 3589 C C . GLY B 1 92 ? -16.391 -8.312 10.672 1 98.69 92 GLY B C 1
ATOM 3590 O O . GLY B 1 92 ? -16.328 -8.508 11.891 1 98.69 92 GLY B O 1
ATOM 3591 N N . ILE B 1 93 ? -15.422 -7.746 10.094 1 98.88 93 ILE B N 1
ATOM 3592 C CA . ILE B 1 93 ? -14.312 -7.129 10.805 1 98.88 93 ILE B CA 1
ATOM 3593 C C . ILE B 1 93 ? -14.75 -5.781 11.375 1 98.88 93 ILE B C 1
ATOM 3595 O O . ILE B 1 93 ? -15.219 -4.91 10.633 1 98.88 93 ILE B O 1
ATOM 3599 N N . PRO B 1 94 ? -14.633 -5.574 12.617 1 98.75 94 PRO B N 1
ATOM 3600 C CA . PRO B 1 94 ? -15.164 -4.352 13.227 1 98.75 94 PRO B CA 1
ATOM 3601 C C . PRO B 1 94 ? -14.438 -3.096 12.766 1 98.75 94 PRO B C 1
ATOM 3603 O O . PRO B 1 94 ? -13.281 -3.168 12.336 1 98.75 94 PRO B O 1
ATOM 3606 N N . ASN B 1 95 ? -15.125 -1.965 12.93 1 98.75 95 ASN B N 1
ATOM 3607 C CA . ASN B 1 95 ? -14.594 -0.692 12.453 1 98.75 95 ASN B CA 1
ATOM 3608 C C . ASN B 1 95 ? -13.391 -0.245 13.281 1 98.75 95 ASN B C 1
ATOM 3610 O O . ASN B 1 95 ? -12.734 0.742 12.945 1 98.75 95 ASN B O 1
ATOM 3614 N N . THR B 1 96 ? -12.969 -1.014 14.305 1 98.75 96 THR B N 1
ATOM 3615 C CA . THR B 1 96 ? -11.789 -0.69 15.102 1 98.75 96 THR B CA 1
ATOM 3616 C C . THR B 1 96 ? -10.516 -1.097 14.367 1 98.75 96 THR B C 1
ATOM 3618 O O . THR B 1 96 ? -9.422 -0.676 14.742 1 98.75 96 THR B O 1
ATOM 3621 N N . ALA B 1 97 ? -10.633 -1.953 13.344 1 98.88 97 ALA B N 1
ATOM 3622 C CA . ALA B 1 97 ? -9.477 -2.336 12.531 1 98.88 97 ALA B CA 1
ATOM 3623 C C . ALA B 1 97 ? -9.18 -1.283 11.469 1 98.88 97 ALA B C 1
ATOM 3625 O O . ALA B 1 97 ? -10.094 -0.659 10.93 1 98.88 97 ALA B O 1
ATOM 3626 N N . GLY B 1 98 ? -7.891 -1.068 11.188 1 98.75 98 GLY B N 1
ATOM 3627 C CA . GLY B 1 98 ? -7.512 -0.256 10.039 1 98.75 98 GLY B CA 1
ATOM 3628 C C . GLY B 1 98 ? -7.664 -0.981 8.719 1 98.75 98 GLY B C 1
ATOM 3629 O O . GLY B 1 98 ? -8.031 -2.158 8.688 1 98.75 98 GLY B O 1
ATOM 3630 N N . CYS B 1 99 ? -7.395 -0.251 7.641 1 98.81 99 CYS B N 1
ATOM 3631 C CA . CYS B 1 99 ? -7.477 -0.813 6.297 1 98.81 99 CYS B CA 1
ATOM 3632 C C . CYS B 1 99 ? -6.73 0.06 5.297 1 98.81 99 CYS B C 1
ATOM 3634 O O . CYS B 1 99 ? -6.684 1.282 5.445 1 98.81 99 CYS B O 1
ATOM 3636 N N . ASN B 1 100 ? -6.059 -0.5 4.375 1 98.81 100 ASN B N 1
ATOM 3637 C CA . ASN B 1 100 ? -5.48 0.216 3.244 1 98.81 100 ASN B CA 1
ATOM 3638 C C . ASN B 1 100 ? -5.379 -0.674 2.008 1 98.81 100 ASN B C 1
ATOM 3640 O O . ASN B 1 100 ? -5.598 -1.885 2.092 1 98.81 100 ASN B O 1
ATOM 3644 N N . SER B 1 101 ? -5.188 -0.101 0.89 1 98.69 101 SER B N 1
ATOM 3645 C CA . SER B 1 101 ? -4.875 -0.845 -0.325 1 98.69 101 SER B CA 1
ATOM 3646 C C . SER B 1 101 ? -3.502 -0.465 -0.869 1 98.69 101 SER B C 1
ATOM 3648 O O . SER B 1 101 ? -2.955 0.58 -0.51 1 98.69 101 SER B O 1
ATOM 3650 N N . LEU B 1 102 ? -2.908 -1.368 -1.614 1 98.69 102 LEU B N 1
ATOM 3651 C CA . LEU B 1 102 ? -1.632 -1.048 -2.242 1 98.69 102 LEU B CA 1
ATOM 3652 C C . LEU B 1 102 ? -1.522 -1.701 -3.615 1 98.69 102 LEU B C 1
ATOM 3654 O O . LEU B 1 102 ? -2.291 -2.611 -3.939 1 98.69 102 LEU B O 1
ATOM 3658 N N . ASN B 1 103 ? -0.69 -1.111 -4.438 1 98.5 103 ASN B N 1
ATOM 3659 C CA . ASN B 1 103 ? -0.473 -1.543 -5.812 1 98.5 103 ASN B CA 1
ATOM 3660 C C . ASN B 1 103 ? 1.013 -1.706 -6.121 1 98.5 103 ASN B C 1
ATOM 3662 O O . ASN B 1 103 ? 1.737 -0.716 -6.246 1 98.5 103 ASN B O 1
ATOM 3666 N N . ARG B 1 104 ? 1.457 -2.975 -6.16 1 98.62 104 ARG B N 1
ATOM 3667 C CA . ARG B 1 104 ? 2.754 -3.344 -6.719 1 98.62 104 ARG B CA 1
ATOM 3668 C C . ARG B 1 104 ? 2.59 -4.293 -7.902 1 98.62 104 ARG B C 1
ATOM 3670 O O . ARG B 1 104 ? 3.203 -5.363 -7.934 1 98.62 104 ARG B O 1
ATOM 3677 N N . GLN B 1 105 ? 1.631 -3.9 -8.719 1 97.94 105 GLN B N 1
ATOM 3678 C CA . GLN B 1 105 ? 1.306 -4.684 -9.906 1 97.94 105 GLN B CA 1
ATOM 3679 C C . GLN B 1 105 ? 1.073 -6.148 -9.547 1 97.94 105 GLN B C 1
ATOM 3681 O O . GLN B 1 105 ? 0.312 -6.457 -8.633 1 97.94 105 GLN B O 1
ATOM 3686 N N . CYS B 1 106 ? 1.697 -7.078 -10.219 1 98.44 106 CYS B N 1
ATOM 3687 C CA . CYS B 1 106 ? 1.412 -8.5 -10.078 1 98.44 106 CYS B CA 1
ATOM 3688 C C . CYS B 1 106 ? 1.708 -8.984 -8.664 1 98.44 106 CYS B C 1
ATOM 3690 O O . CYS B 1 106 ? 1.184 -10.008 -8.227 1 98.44 106 CYS B O 1
ATOM 3692 N N . SER B 1 107 ? 2.512 -8.25 -7.926 1 98.81 107 SER B N 1
ATOM 3693 C CA . SER B 1 107 ? 2.908 -8.734 -6.605 1 98.81 107 SER B CA 1
ATOM 3694 C C . SER B 1 107 ? 2.092 -8.062 -5.504 1 98.81 107 SER B C 1
ATOM 3696 O O . SER B 1 107 ? 2.455 -8.133 -4.328 1 98.81 107 SER B O 1
ATOM 3698 N N . SER B 1 108 ? 1.011 -7.402 -5.844 1 98.88 108 SER B N 1
ATOM 3699 C CA . SER B 1 108 ? 0.259 -6.586 -4.895 1 98.88 108 SER B CA 1
ATOM 3700 C C . SER B 1 108 ? -0.227 -7.418 -3.713 1 98.88 108 SER B C 1
ATOM 3702 O O . SER B 1 108 ? -0.113 -7 -2.561 1 98.88 108 SER B O 1
ATOM 3704 N N . GLY B 1 109 ? -0.795 -8.562 -3.982 1 98.88 109 GLY B N 1
ATOM 3705 C CA . GLY B 1 109 ? -1.245 -9.43 -2.902 1 98.88 109 GLY B CA 1
ATOM 3706 C C . GLY B 1 109 ? -0.123 -9.859 -1.979 1 98.88 109 GLY B C 1
ATOM 3707 O O . GLY B 1 109 ? -0.305 -9.93 -0.762 1 98.88 109 GLY B O 1
ATOM 3708 N N . LEU B 1 110 ? 1.05 -10.172 -2.545 1 98.94 110 LEU B N 1
ATOM 3709 C CA . LEU B 1 110 ? 2.207 -10.562 -1.746 1 98.94 110 LEU B CA 1
ATOM 3710 C C . LEU B 1 110 ? 2.73 -9.375 -0.939 1 98.94 110 LEU B C 1
ATOM 3712 O O . LEU B 1 110 ? 3.123 -9.531 0.219 1 98.94 110 LEU B O 1
ATOM 3716 N N . ALA B 1 111 ? 2.742 -8.234 -1.596 1 98.94 111 ALA B N 1
ATOM 3717 C CA . ALA B 1 111 ? 3.178 -7.016 -0.915 1 98.94 111 ALA B CA 1
ATOM 3718 C C . ALA B 1 111 ? 2.27 -6.695 0.27 1 98.94 111 ALA B C 1
ATOM 3720 O O . ALA B 1 111 ? 2.734 -6.199 1.299 1 98.94 111 ALA B O 1
ATOM 3721 N N . ALA B 1 112 ? 0.987 -6.941 0.122 1 98.94 112 ALA B N 1
ATOM 3722 C CA . ALA B 1 112 ? 0.039 -6.73 1.212 1 98.94 112 ALA B CA 1
ATOM 3723 C C . ALA B 1 112 ? 0.341 -7.652 2.389 1 98.94 112 ALA B C 1
ATOM 3725 O O . ALA B 1 112 ? 0.321 -7.223 3.545 1 98.94 112 ALA B O 1
ATOM 3726 N N . VAL B 1 113 ? 0.643 -8.875 2.127 1 99 113 VAL B N 1
ATOM 3727 C CA . VAL B 1 113 ? 0.995 -9.836 3.17 1 99 113 VAL B CA 1
ATOM 3728 C C . VAL B 1 113 ? 2.287 -9.398 3.855 1 99 113 VAL B C 1
ATOM 3730 O O . VAL B 1 113 ? 2.383 -9.422 5.086 1 99 113 VAL B O 1
ATOM 3733 N N . ASN B 1 114 ? 3.27 -9.008 3.062 1 98.94 114 ASN B N 1
ATOM 3734 C CA . ASN B 1 114 ? 4.535 -8.539 3.615 1 98.94 114 ASN B CA 1
ATOM 3735 C C . ASN B 1 114 ? 4.332 -7.324 4.52 1 98.94 114 ASN B C 1
ATOM 3737 O O . ASN B 1 114 ? 4.984 -7.203 5.559 1 98.94 114 ASN B O 1
ATOM 3741 N N . GLN B 1 115 ? 3.459 -6.383 4.098 1 98.94 115 GLN B N 1
ATOM 3742 C CA . GLN B 1 115 ? 3.195 -5.188 4.891 1 98.94 115 GLN B CA 1
ATOM 3743 C C . GLN B 1 115 ? 2.662 -5.555 6.273 1 98.94 115 GLN B C 1
ATOM 3745 O O . GLN B 1 115 ? 3.154 -5.055 7.289 1 98.94 115 GLN B O 1
ATOM 3750 N N . ILE B 1 116 ? 1.687 -6.402 6.293 1 98.94 116 ILE B N 1
ATOM 3751 C CA . ILE B 1 116 ? 1.067 -6.809 7.551 1 98.94 116 ILE B CA 1
ATOM 3752 C C . ILE B 1 116 ? 2.072 -7.598 8.391 1 98.94 116 ILE B C 1
ATOM 3754 O O . ILE B 1 116 ? 2.166 -7.398 9.602 1 98.94 116 ILE B O 1
ATOM 3758 N N . ALA B 1 117 ? 2.83 -8.461 7.754 1 98.88 117 ALA B N 1
ATOM 3759 C CA . ALA B 1 117 ? 3.844 -9.242 8.461 1 98.88 117 ALA B CA 1
ATOM 3760 C C . ALA B 1 117 ? 4.867 -8.328 9.133 1 98.88 117 ALA B C 1
ATOM 3762 O O . ALA B 1 117 ? 5.273 -8.57 10.273 1 98.88 117 ALA B O 1
ATOM 3763 N N . ASN B 1 118 ? 5.289 -7.305 8.414 1 98.56 118 ASN B N 1
ATOM 3764 C CA . ASN B 1 118 ? 6.27 -6.379 8.977 1 98.56 118 ASN B CA 1
ATOM 3765 C C . ASN B 1 118 ? 5.699 -5.609 10.164 1 98.56 118 ASN B C 1
ATOM 3767 O O . ASN B 1 118 ? 6.402 -5.367 11.148 1 98.56 118 ASN B O 1
ATOM 3771 N N . GLN B 1 119 ? 4.422 -5.172 10.062 1 98.75 119 GLN B N 1
ATOM 3772 C CA . GLN B 1 119 ? 3.775 -4.496 11.188 1 98.75 119 GLN B CA 1
ATOM 3773 C C . GLN B 1 119 ? 3.752 -5.387 12.422 1 98.75 119 GLN B C 1
ATOM 3775 O O . GLN B 1 119 ? 3.975 -4.914 13.539 1 98.75 119 GLN B O 1
ATOM 3780 N N . ILE B 1 120 ? 3.467 -6.641 12.219 1 98.5 120 ILE B N 1
ATOM 3781 C CA . ILE B 1 120 ? 3.414 -7.59 13.32 1 98.5 120 ILE B CA 1
ATOM 3782 C C . ILE B 1 120 ? 4.812 -7.793 13.898 1 98.5 120 ILE B C 1
ATOM 3784 O O . ILE B 1 120 ? 5.008 -7.734 15.117 1 98.5 120 ILE B O 1
ATOM 3788 N N . ALA B 1 121 ? 5.793 -8.016 13.047 1 97.44 121 ALA B N 1
ATOM 3789 C CA . ALA B 1 121 ? 7.16 -8.305 13.469 1 97.44 121 ALA B CA 1
ATOM 3790 C C . ALA B 1 121 ? 7.723 -7.156 14.312 1 97.44 121 ALA B C 1
ATOM 3792 O O . ALA B 1 121 ? 8.5 -7.387 15.242 1 97.44 121 ALA B O 1
ATOM 3793 N N . LEU B 1 122 ? 7.273 -5.934 14.016 1 96.88 122 LEU B N 1
ATOM 3794 C CA . LEU B 1 122 ? 7.832 -4.77 14.695 1 96.88 122 LEU B CA 1
ATOM 3795 C C . LEU B 1 122 ? 6.926 -4.32 15.836 1 96.88 122 LEU B C 1
ATOM 3797 O O . LEU B 1 122 ? 7.164 -3.275 16.453 1 96.88 122 LEU B O 1
ATOM 3801 N N . GLY B 1 123 ? 5.848 -5.012 16.062 1 96.94 123 GLY B N 1
ATOM 3802 C CA . GLY B 1 123 ? 5.008 -4.797 17.234 1 96.94 123 GLY B CA 1
ATOM 3803 C C . GLY B 1 123 ? 4.004 -3.676 17.047 1 96.94 123 GLY B C 1
ATOM 3804 O O . GLY B 1 123 ? 3.422 -3.189 18.016 1 96.94 123 GLY B O 1
ATOM 3805 N N . GLN B 1 124 ? 3.836 -3.229 15.828 1 98.25 124 GLN B N 1
ATOM 3806 C CA . GLN B 1 124 ? 2.803 -2.227 15.586 1 98.25 124 GLN B CA 1
ATOM 3807 C C . GLN B 1 124 ? 1.409 -2.816 15.789 1 98.25 124 GLN B C 1
ATOM 3809 O O . GLN B 1 124 ? 0.488 -2.117 16.219 1 98.25 124 GLN B O 1
ATOM 3814 N N . ILE B 1 125 ? 1.257 -4.09 15.391 1 98.69 125 ILE B N 1
ATOM 3815 C CA . ILE B 1 125 ? 0.044 -4.867 15.617 1 98.69 125 ILE B CA 1
ATOM 3816 C C . ILE B 1 125 ? 0.412 -6.297 16 1 98.69 125 ILE B C 1
ATOM 3818 O O . ILE B 1 125 ? 1.574 -6.699 15.891 1 98.69 125 ILE B O 1
ATOM 3822 N N . ASP B 1 126 ? -0.584 -7.07 16.453 1 98.69 126 ASP B N 1
ATOM 3823 C CA . ASP B 1 126 ? -0.362 -8.477 16.766 1 98.69 126 ASP B CA 1
ATOM 3824 C C . ASP B 1 126 ? -1.017 -9.383 15.727 1 98.69 126 ASP B C 1
ATOM 3826 O O . ASP B 1 126 ? -0.548 -10.5 15.492 1 98.69 126 ASP B O 1
ATOM 3830 N N . ILE B 1 127 ? -2.139 -8.953 15.195 1 98.94 127 ILE B N 1
ATOM 3831 C CA . ILE B 1 127 ? -2.926 -9.758 14.266 1 98.94 127 ILE B CA 1
ATOM 3832 C C . ILE B 1 127 ? -3.449 -8.883 13.133 1 98.94 127 ILE B C 1
ATOM 3834 O O . ILE B 1 127 ? -3.971 -7.789 13.375 1 98.94 127 ILE B O 1
ATOM 3838 N N . GLY B 1 128 ? -3.283 -9.32 11.922 1 98.94 128 GLY B N 1
ATOM 3839 C CA . GLY B 1 128 ? -3.783 -8.617 10.75 1 98.94 128 GLY B CA 1
ATOM 3840 C C . GLY B 1 128 ? -3.982 -9.531 9.555 1 98.94 128 GLY B C 1
ATOM 3841 O O . GLY B 1 128 ? -3.781 -10.742 9.648 1 98.94 128 GLY B O 1
ATOM 3842 N N . ILE B 1 129 ? -4.453 -8.945 8.438 1 99 129 ILE B N 1
ATOM 3843 C CA . ILE B 1 129 ? -4.734 -9.727 7.238 1 99 129 ILE B CA 1
ATOM 3844 C C . ILE B 1 129 ? -4.082 -9.078 6.023 1 99 129 ILE B C 1
ATOM 3846 O O . ILE B 1 129 ? -4.223 -7.871 5.809 1 99 129 ILE B O 1
ATOM 3850 N N . GLY B 1 130 ? -3.258 -9.812 5.297 1 98.94 130 GLY B N 1
ATOM 3851 C CA . GLY B 1 130 ? -2.836 -9.469 3.949 1 98.94 130 GLY B CA 1
ATOM 3852 C C . GLY B 1 130 ? -3.67 -10.133 2.873 1 98.94 130 GLY B C 1
ATOM 3853 O O . GLY B 1 130 ? -3.795 -11.359 2.848 1 98.94 130 GLY B O 1
ATOM 3854 N N . SER B 1 131 ? -4.238 -9.32 1.97 1 98.94 131 SER B N 1
ATOM 3855 C CA . SER B 1 131 ? -5.168 -9.836 0.969 1 98.94 131 SER B CA 1
ATOM 3856 C C . SER B 1 131 ? -4.875 -9.258 -0.41 1 98.94 131 SER B C 1
ATOM 3858 O O . SER B 1 131 ? -3.959 -8.445 -0.564 1 98.94 131 SER B O 1
ATOM 3860 N N . GLY B 1 132 ? -5.574 -9.742 -1.393 1 98.88 132 GLY B N 1
ATOM 3861 C CA . GLY B 1 132 ? -5.609 -9.203 -2.742 1 98.88 132 GLY B CA 1
ATOM 3862 C C . GLY B 1 132 ? -6.91 -9.5 -3.467 1 98.88 132 GLY B C 1
ATOM 3863 O O . GLY B 1 132 ? -7.555 -10.516 -3.209 1 98.88 132 GLY B O 1
ATOM 3864 N N . VAL B 1 133 ? -7.273 -8.609 -4.352 1 98.88 133 VAL B N 1
ATOM 3865 C CA . VAL B 1 133 ? -8.484 -8.797 -5.148 1 98.88 133 VAL B CA 1
ATOM 3866 C C . VAL B 1 133 ? -8.305 -8.133 -6.512 1 98.88 133 VAL B C 1
ATOM 3868 O O . VAL B 1 133 ? -7.656 -7.094 -6.625 1 98.88 133 VAL B O 1
ATOM 3871 N N . GLU B 1 134 ? -8.844 -8.773 -7.512 1 98.31 134 GLU B N 1
ATOM 3872 C CA . GLU B 1 134 ? -8.836 -8.211 -8.859 1 98.31 134 GLU B CA 1
ATOM 3873 C C . GLU B 1 134 ? -10.055 -8.664 -9.656 1 98.31 134 GLU B C 1
ATOM 3875 O O . GLU B 1 134 ? -10.352 -9.859 -9.719 1 98.31 134 GLU B O 1
ATOM 3880 N N . SER B 1 135 ? -10.758 -7.766 -10.172 1 97.12 135 SER B N 1
ATOM 3881 C CA . SER B 1 135 ? -11.711 -8.039 -11.242 1 97.12 135 SER B CA 1
ATOM 3882 C C . SER B 1 135 ? -11.227 -7.48 -12.57 1 97.12 135 SER B C 1
ATOM 3884 O O . SER B 1 135 ? -11.422 -6.301 -12.867 1 97.12 135 SER B O 1
ATOM 3886 N N . MET B 1 136 ? -10.641 -8.336 -13.281 1 96.25 136 MET B N 1
ATOM 3887 C CA . MET B 1 136 ? -10.148 -7.887 -14.578 1 96.25 136 MET B CA 1
ATOM 3888 C C . MET B 1 136 ? -11.289 -7.738 -15.578 1 96.25 136 MET B C 1
ATOM 3890 O O . MET B 1 136 ? -11.172 -7.012 -16.562 1 96.25 136 MET B O 1
ATOM 3894 N N . THR B 1 137 ? -12.438 -8.352 -15.297 1 96.12 137 THR B N 1
ATOM 3895 C CA . THR B 1 137 ? -13.648 -8.125 -16.078 1 96.12 137 THR B CA 1
ATOM 3896 C C . THR B 1 137 ? -14.07 -6.656 -15.992 1 96.12 137 THR B C 1
ATOM 3898 O O . THR B 1 137 ? -14.289 -6.008 -17.016 1 96.12 137 THR B O 1
ATOM 3901 N N . LEU B 1 138 ? -14.086 -6.145 -14.812 1 92.19 138 LEU B N 1
ATOM 3902 C CA . LEU B 1 138 ? -14.695 -4.84 -14.578 1 92.19 138 LEU B CA 1
ATOM 3903 C C . LEU B 1 138 ? -13.695 -3.717 -14.828 1 92.19 138 LEU B C 1
ATOM 3905 O O . LEU B 1 138 ? -14.078 -2.611 -15.219 1 92.19 138 LEU B O 1
ATOM 3909 N N . ASN B 1 139 ? -12.438 -4.027 -14.656 1 88.44 139 ASN B N 1
ATOM 3910 C CA . ASN B 1 139 ? -11.531 -2.891 -14.539 1 88.44 139 ASN B CA 1
ATOM 3911 C C . ASN B 1 139 ? -10.422 -2.943 -15.586 1 88.44 139 ASN B C 1
ATOM 3913 O O . ASN B 1 139 ? -9.617 -2.02 -15.695 1 88.44 139 ASN B O 1
ATOM 3917 N N . TYR B 1 140 ? -10.406 -4.051 -16.328 1 83.19 140 TYR B N 1
ATOM 3918 C CA . TYR B 1 140 ? -9.383 -4.125 -17.359 1 83.19 140 TYR B CA 1
ATOM 3919 C C . TYR B 1 140 ? -9.695 -3.174 -18.5 1 83.19 140 TYR B C 1
ATOM 3921 O O . TYR B 1 140 ? -10.82 -3.146 -19.016 1 83.19 140 TYR B O 1
ATOM 3929 N N . GLY B 1 141 ? -8.797 -2.227 -18.812 1 71.06 141 GLY B N 1
ATOM 3930 C CA . GLY B 1 141 ? -9.031 -1.337 -19.938 1 71.06 141 GLY B CA 1
ATOM 3931 C C . GLY B 1 141 ? -8.641 0.101 -19.656 1 71.06 141 GLY B C 1
ATOM 3932 O O . GLY B 1 141 ? -7.871 0.37 -18.719 1 71.06 141 GLY B O 1
ATOM 3933 N N . ALA B 1 142 ? -9.086 1.018 -20.375 1 54.72 142 ALA B N 1
ATOM 3934 C CA . ALA B 1 142 ? -8.641 2.402 -20.5 1 54.72 142 ALA B CA 1
ATOM 3935 C C . ALA B 1 142 ? -8.797 3.148 -19.188 1 54.72 142 ALA B C 1
ATOM 3937 O O . ALA B 1 142 ? -8.055 4.098 -18.906 1 54.72 142 ALA B O 1
ATOM 3938 N N . GLY B 1 143 ? -9.539 2.73 -18.297 1 61.5 143 GLY B N 1
ATOM 3939 C CA . GLY B 1 143 ? -9.781 3.537 -17.109 1 61.5 143 GLY B CA 1
ATOM 3940 C C . GLY B 1 143 ? -8.664 3.447 -16.094 1 61.5 143 GLY B C 1
ATOM 3941 O O . GLY B 1 143 ? -8.672 4.176 -15.094 1 61.5 143 GLY B O 1
ATOM 3942 N N . VAL B 1 144 ? -7.641 2.826 -16.484 1 71.06 144 VAL B N 1
ATOM 3943 C CA . VAL B 1 144 ? -6.535 2.596 -15.562 1 71.06 144 VAL B CA 1
ATOM 3944 C C . VAL B 1 144 ? -5.461 3.658 -15.773 1 71.06 144 VAL B C 1
ATOM 3946 O O . VAL B 1 144 ? -4.715 3.986 -14.844 1 71.06 144 VAL B O 1
ATOM 3949 N N . MET B 1 145 ? -5.461 4.258 -16.875 1 75.25 145 MET B N 1
ATOM 3950 C CA . MET B 1 145 ? -4.426 5.246 -17.172 1 75.25 145 MET B CA 1
ATOM 3951 C C . MET B 1 145 ? -4.938 6.66 -16.953 1 75.25 145 MET B C 1
ATOM 3953 O O . MET B 1 145 ? -6.117 6.945 -17.172 1 75.25 145 MET B O 1
ATOM 3957 N N . PRO B 1 146 ? -3.98 7.5 -16.562 1 81.19 146 PRO B N 1
ATOM 3958 C CA . PRO B 1 146 ? -4.391 8.883 -16.328 1 81.19 146 PRO B CA 1
ATOM 3959 C C . PRO B 1 146 ? -4.762 9.625 -17.609 1 81.19 146 PRO B C 1
ATOM 3961 O O . PRO B 1 146 ? -4.34 9.227 -18.703 1 81.19 146 PRO B O 1
ATOM 3964 N N . SER B 1 147 ? -5.551 10.633 -17.406 1 79.81 147 SER B N 1
ATOM 3965 C CA . SER B 1 147 ? -5.98 11.453 -18.547 1 79.81 147 SER B CA 1
ATOM 3966 C C . SER B 1 147 ? -4.84 12.312 -19.062 1 79.81 147 SER B C 1
ATOM 3968 O O . SER B 1 147 ? -4.879 12.773 -20.203 1 79.81 147 SER B O 1
ATOM 3970 N N . LYS B 1 148 ? -3.879 12.562 -18.234 1 88.12 148 LYS B N 1
ATOM 3971 C CA . LYS B 1 148 ? -2.725 13.383 -18.578 1 88.12 148 LYS B CA 1
ATOM 3972 C C . LYS B 1 148 ? -1.422 12.711 -18.172 1 88.12 148 LYS B C 1
ATOM 3974 O O . LYS B 1 148 ? -1.343 12.109 -17.094 1 88.12 148 LYS B O 1
ATOM 3979 N N . MET B 1 149 ? -0.404 12.781 -19.109 1 93.25 149 MET B N 1
ATOM 3980 C CA . MET B 1 149 ? 0.939 12.281 -18.844 1 93.25 149 MET B CA 1
ATOM 3981 C C . MET B 1 149 ? 1.992 13.336 -19.156 1 93.25 149 MET B C 1
ATOM 3983 O O . MET B 1 149 ? 1.851 14.094 -20.109 1 93.25 149 MET B O 1
ATOM 3987 N N . SER B 1 150 ? 2.953 13.391 -18.375 1 96.56 150 SER B N 1
ATOM 3988 C CA . SER B 1 150 ? 4.02 14.375 -18.547 1 96.56 150 SER B CA 1
ATOM 3989 C C . SER B 1 150 ? 4.883 14.062 -19.766 1 96.56 150 SER B C 1
ATOM 3991 O O . SER B 1 150 ? 5.473 12.984 -19.844 1 96.56 150 SER B O 1
ATOM 3993 N N . ASP B 1 151 ? 5.082 15.094 -20.609 1 96.75 151 ASP B N 1
ATOM 3994 C CA . ASP B 1 151 ? 5.98 14.938 -21.75 1 96.75 151 ASP B CA 1
ATOM 3995 C C . ASP B 1 151 ? 7.426 14.773 -21.281 1 96.75 151 ASP B C 1
ATOM 3997 O O . ASP B 1 151 ? 8.18 13.977 -21.844 1 96.75 151 ASP B O 1
ATOM 4001 N N . ALA B 1 152 ? 7.73 15.555 -20.281 1 97.62 152 ALA B N 1
ATOM 4002 C CA . ALA B 1 152 ? 9.094 15.5 -19.766 1 97.62 152 ALA B CA 1
ATOM 4003 C C . ALA B 1 152 ? 9.438 14.109 -19.25 1 97.62 152 ALA B C 1
ATOM 4005 O O . ALA B 1 152 ? 10.516 13.586 -19.531 1 97.62 152 ALA B O 1
ATOM 4006 N N . VAL B 1 153 ? 8.562 13.461 -18.547 1 97.81 153 VAL B N 1
ATOM 4007 C CA . VAL B 1 153 ? 8.773 12.125 -18 1 97.81 153 VAL B CA 1
ATOM 4008 C C . VAL B 1 153 ? 8.812 11.102 -19.125 1 97.81 153 VAL B C 1
ATOM 4010 O O . VAL B 1 153 ? 9.617 10.164 -19.094 1 97.81 153 VAL B O 1
ATOM 4013 N N . MET B 1 154 ? 8.016 11.312 -20.141 1 97.19 154 MET B N 1
ATOM 4014 C CA . MET B 1 154 ? 7.91 10.391 -21.266 1 97.19 154 MET B CA 1
ATOM 4015 C C . MET B 1 154 ? 9.18 10.414 -22.109 1 97.19 154 MET B C 1
ATOM 4017 O O . MET B 1 154 ? 9.438 9.477 -22.875 1 97.19 154 MET B O 1
ATOM 4021 N N . GLU B 1 155 ? 9.93 11.469 -21.969 1 97.88 155 GLU B N 1
ATOM 4022 C CA . GLU B 1 155 ? 11.188 11.562 -22.703 1 97.88 155 GLU B CA 1
ATOM 4023 C C . GLU B 1 155 ? 12.25 10.641 -22.109 1 97.88 155 GLU B C 1
ATOM 4025 O O . GLU B 1 155 ? 13.242 10.328 -22.766 1 97.88 155 GLU B O 1
ATOM 4030 N N . ASN B 1 156 ? 12.023 10.281 -20.844 1 98.25 156 ASN B N 1
ATOM 4031 C CA . ASN B 1 156 ? 12.891 9.266 -20.234 1 98.25 156 ASN B CA 1
ATOM 4032 C C . ASN B 1 156 ? 12.547 7.867 -20.75 1 98.25 156 ASN B C 1
ATOM 4034 O O . ASN B 1 156 ? 11.43 7.387 -20.547 1 98.25 156 ASN B O 1
ATOM 4038 N N . GLU B 1 157 ? 13.469 7.18 -21.359 1 98.19 157 GLU B N 1
ATOM 4039 C CA . GLU B 1 157 ? 13.211 5.926 -22.062 1 98.19 157 GLU B CA 1
ATOM 4040 C C . GLU B 1 157 ? 12.641 4.871 -21.125 1 98.19 157 GLU B C 1
ATOM 4042 O O . GLU B 1 157 ? 11.664 4.203 -21.453 1 98.19 157 GLU B O 1
ATOM 4047 N N . GLU B 1 158 ? 13.25 4.695 -20.031 1 98.38 158 GLU B N 1
ATOM 4048 C CA . GLU B 1 158 ? 12.805 3.66 -19.109 1 98.38 158 GLU B CA 1
ATOM 4049 C C . GLU B 1 158 ? 11.43 3.992 -18.531 1 98.38 158 GLU B C 1
ATOM 4051 O O . GLU B 1 158 ? 10.617 3.096 -18.297 1 98.38 158 GLU B O 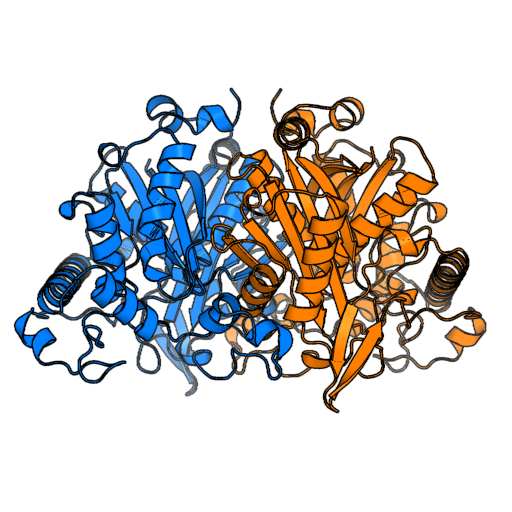1
ATOM 4056 N N . ALA B 1 159 ? 11.203 5.324 -18.281 1 98.44 159 ALA B N 1
ATOM 4057 C CA . ALA B 1 159 ? 9.875 5.73 -17.844 1 98.44 159 ALA B CA 1
ATOM 4058 C C . ALA B 1 159 ? 8.828 5.418 -18.906 1 98.44 159 ALA B C 1
ATOM 4060 O O . ALA B 1 159 ? 7.746 4.91 -18.594 1 98.44 159 ALA B O 1
ATOM 4061 N N . ALA B 1 160 ? 9.148 5.711 -20.141 1 98.12 160 ALA B N 1
ATOM 4062 C CA . ALA B 1 160 ? 8.234 5.422 -21.234 1 98.12 160 ALA B CA 1
ATOM 4063 C C . ALA B 1 160 ? 7.988 3.92 -21.375 1 98.12 160 ALA B C 1
ATOM 4065 O O . ALA B 1 160 ? 6.871 3.49 -21.672 1 98.12 160 ALA B O 1
ATOM 4066 N N . ASP B 1 161 ? 9 3.113 -21.094 1 98.31 161 ASP B N 1
ATOM 4067 C CA . ASP B 1 161 ? 8.914 1.661 -21.203 1 98.31 161 ASP B CA 1
ATOM 4068 C C . ASP B 1 161 ? 7.938 1.09 -20.172 1 98.31 161 ASP B C 1
ATOM 4070 O O . ASP B 1 161 ? 7.484 -0.049 -20.312 1 98.31 161 ASP B O 1
ATOM 4074 N N . CYS B 1 162 ? 7.641 1.854 -19.141 1 97.62 162 CYS B N 1
ATOM 4075 C CA . CYS B 1 162 ? 6.691 1.393 -18.125 1 97.62 162 CYS B CA 1
ATOM 4076 C C . CYS B 1 162 ? 5.305 1.201 -18.734 1 97.62 162 CYS B C 1
ATOM 4078 O O . CYS B 1 162 ? 4.461 0.509 -18.172 1 97.62 162 CYS B O 1
ATOM 4080 N N . LEU B 1 163 ? 5.078 1.809 -19.906 1 95.56 163 LEU B N 1
ATOM 4081 C CA . LEU B 1 163 ? 3.77 1.741 -20.547 1 95.56 163 LEU B CA 1
ATOM 4082 C C . LEU B 1 163 ? 3.729 0.627 -21.594 1 95.56 163 LEU B C 1
ATOM 4084 O O . LEU B 1 163 ? 2.693 0.395 -22.219 1 95.56 163 LEU B O 1
ATOM 4088 N N . MET B 1 164 ? 4.793 -0.079 -21.734 1 95.44 164 MET B N 1
ATOM 4089 C CA . MET B 1 164 ? 4.863 -1.169 -22.703 1 95.44 164 MET B CA 1
ATOM 4090 C C . MET B 1 164 ? 3.883 -2.281 -22.344 1 95.44 164 MET B C 1
ATOM 4092 O O . MET B 1 164 ? 3.824 -2.713 -21.188 1 95.44 164 MET B O 1
ATOM 4096 N N . PRO B 1 165 ? 3.125 -2.717 -23.359 1 93.31 165 PRO B N 1
ATOM 4097 C CA . PRO B 1 165 ? 2.238 -3.85 -23.078 1 93.31 165 PRO B CA 1
ATOM 4098 C C . PRO B 1 165 ? 2.992 -5.078 -22.562 1 93.31 165 PRO B C 1
ATOM 4100 O O . PRO B 1 165 ? 4.07 -5.398 -23.078 1 93.31 165 PRO B O 1
ATOM 4103 N N . MET B 1 166 ? 2.393 -5.719 -21.609 1 93.12 166 MET B N 1
ATOM 4104 C CA . MET B 1 166 ? 3.033 -6.844 -20.938 1 93.12 166 MET B CA 1
ATOM 4105 C C . MET B 1 166 ? 3.404 -7.934 -21.938 1 93.12 166 MET B C 1
ATOM 4107 O O . MET B 1 166 ? 4.438 -8.586 -21.797 1 93.12 166 MET B O 1
ATOM 4111 N N . GLY B 1 167 ? 2.527 -8.102 -22.922 1 94.88 167 GLY B N 1
ATOM 4112 C CA . GLY B 1 167 ? 2.807 -9.109 -23.922 1 94.88 167 GLY B CA 1
ATOM 4113 C C . GLY B 1 167 ? 4.078 -8.836 -24.703 1 94.88 167 GLY B C 1
ATOM 4114 O O . GLY B 1 167 ? 4.789 -9.766 -25.094 1 94.88 167 GLY B O 1
ATOM 4115 N N . ILE B 1 168 ? 4.34 -7.574 -24.953 1 96.25 168 ILE B N 1
ATOM 4116 C CA . ILE B 1 168 ? 5.555 -7.191 -25.656 1 96.25 168 ILE B CA 1
ATOM 4117 C C . ILE B 1 168 ? 6.773 -7.473 -24.781 1 96.25 168 ILE B C 1
ATOM 4119 O O . ILE B 1 168 ? 7.82 -7.898 -25.297 1 96.25 168 ILE B O 1
ATOM 4123 N N . THR B 1 169 ? 6.652 -7.246 -23.5 1 96.56 169 THR B N 1
ATOM 4124 C CA . THR B 1 169 ? 7.758 -7.57 -22.609 1 96.56 169 THR B CA 1
ATOM 4125 C C . THR B 1 169 ? 8.047 -9.07 -22.625 1 96.56 169 THR B C 1
ATOM 4127 O O . THR B 1 169 ? 9.203 -9.484 -22.516 1 96.56 169 THR B O 1
ATOM 4130 N N . SER B 1 170 ? 6.996 -9.898 -22.734 1 97.38 170 SER B N 1
ATOM 4131 C CA . SER B 1 170 ? 7.172 -11.344 -22.859 1 97.38 170 SER B CA 1
ATOM 4132 C C . SER B 1 170 ? 7.949 -11.695 -24.125 1 97.38 170 SER B C 1
ATOM 4134 O O . SER B 1 170 ? 8.844 -12.547 -24.094 1 97.38 170 SER B O 1
ATOM 4136 N N . GLU B 1 171 ? 7.582 -11.07 -25.234 1 97.5 171 GLU B N 1
ATOM 4137 C CA . GLU B 1 171 ? 8.297 -11.266 -26.484 1 97.5 171 GLU B CA 1
ATOM 4138 C C . GLU B 1 171 ? 9.766 -10.867 -26.359 1 97.5 171 GLU B C 1
ATOM 4140 O O . GLU B 1 171 ? 10.648 -11.539 -26.891 1 97.5 171 GLU B O 1
ATOM 4145 N N . ASN B 1 172 ? 10.008 -9.695 -25.672 1 97.81 172 ASN B N 1
ATOM 4146 C CA . ASN B 1 172 ? 11.375 -9.219 -25.469 1 97.81 172 ASN B CA 1
ATOM 4147 C C . ASN B 1 172 ? 12.227 -10.234 -24.719 1 97.81 172 ASN B C 1
ATOM 4149 O O . ASN B 1 172 ? 13.367 -10.5 -25.094 1 97.81 172 ASN B O 1
ATOM 4153 N N . VAL B 1 173 ? 11.688 -10.805 -23.656 1 98.31 173 VAL B N 1
ATOM 4154 C CA . VAL B 1 173 ? 12.398 -11.797 -22.859 1 98.31 173 VAL B CA 1
ATOM 4155 C C . VAL B 1 173 ? 12.672 -13.039 -23.703 1 98.31 173 VAL B C 1
ATOM 4157 O O . VAL B 1 173 ? 13.789 -13.562 -23.703 1 98.31 173 VAL B O 1
ATOM 4160 N N . ALA B 1 174 ? 11.648 -13.531 -24.438 1 97.81 174 ALA B N 1
ATOM 4161 C CA . ALA B 1 174 ? 11.781 -14.734 -25.266 1 97.81 174 ALA B CA 1
ATOM 4162 C C . ALA B 1 174 ? 12.867 -14.562 -26.328 1 97.81 174 ALA B C 1
ATOM 4164 O O . ALA B 1 174 ? 13.695 -15.453 -26.516 1 97.81 174 ALA B O 1
ATOM 4165 N N . LYS B 1 175 ? 12.859 -13.414 -26.969 1 96.62 175 LYS B N 1
ATOM 4166 C CA . LYS B 1 175 ? 13.82 -13.133 -28.031 1 96.62 175 LYS B CA 1
ATOM 4167 C C . LYS B 1 175 ? 15.227 -12.961 -27.469 1 96.62 175 LYS B C 1
ATOM 4169 O O . LYS B 1 175 ? 16.188 -13.539 -27.984 1 96.62 175 LYS B O 1
ATOM 4174 N N . LYS B 1 176 ? 15.32 -12.188 -26.453 1 97.62 176 LYS B N 1
ATOM 4175 C CA . LYS B 1 176 ? 16.625 -11.836 -25.891 1 97.62 176 LYS B CA 1
ATOM 4176 C C . LYS B 1 176 ? 17.328 -13.07 -25.328 1 97.62 176 LYS B C 1
ATOM 4178 O O . LYS B 1 176 ? 18.547 -13.18 -25.406 1 97.62 176 LYS B O 1
ATOM 4183 N N . TYR B 1 177 ? 16.562 -13.969 -24.75 1 97.62 177 TYR B N 1
ATOM 4184 C CA . TYR B 1 177 ? 17.188 -15.07 -24.031 1 97.62 177 TYR B CA 1
ATOM 4185 C C . TYR B 1 177 ? 16.922 -16.406 -24.719 1 97.62 177 TYR B C 1
ATOM 4187 O O . TYR B 1 177 ? 17.109 -17.469 -24.109 1 97.62 177 TYR B O 1
ATOM 4195 N N . ASN B 1 178 ? 16.375 -16.422 -25.844 1 95.62 178 ASN B N 1
ATOM 4196 C CA . ASN B 1 178 ? 16.203 -17.562 -26.734 1 95.62 178 ASN B CA 1
ATOM 4197 C C . ASN B 1 178 ? 15.312 -18.625 -26.109 1 95.62 178 ASN B C 1
ATOM 4199 O O . ASN B 1 178 ? 15.703 -19.797 -26 1 95.62 178 ASN B O 1
ATOM 4203 N N . ILE B 1 179 ? 14.188 -18.219 -25.672 1 97.62 179 ILE B N 1
ATOM 4204 C CA . ILE B 1 179 ? 13.133 -19.141 -25.234 1 97.62 179 ILE B CA 1
ATOM 4205 C C . ILE B 1 179 ? 12.109 -19.328 -26.344 1 97.62 179 ILE B C 1
ATOM 4207 O O . ILE B 1 179 ? 11.141 -18.562 -26.438 1 97.62 179 ILE B O 1
ATOM 4211 N N . ASP B 1 180 ? 12.227 -20.297 -27.094 1 94.06 180 ASP B N 1
ATOM 4212 C CA . ASP B 1 180 ? 11.445 -20.422 -28.328 1 94.06 180 ASP B CA 1
ATOM 4213 C C . ASP B 1 180 ? 10.023 -20.875 -28.031 1 94.06 180 ASP B C 1
ATOM 4215 O O . ASP B 1 180 ? 9.68 -21.156 -26.891 1 94.06 180 ASP B O 1
ATOM 4219 N N . ARG B 1 181 ? 9.281 -21 -29 1 95.31 181 ARG B N 1
ATOM 4220 C CA . ARG B 1 181 ? 7.852 -21.281 -28.922 1 95.31 181 ARG B CA 1
ATOM 4221 C C . ARG B 1 181 ? 7.602 -22.688 -28.391 1 95.31 181 ARG B C 1
ATOM 4223 O O . ARG B 1 181 ? 6.684 -22.906 -27.594 1 95.31 181 ARG B O 1
ATOM 4230 N N . THR B 1 182 ? 8.336 -23.625 -28.797 1 96.81 182 THR B N 1
ATOM 4231 C CA . THR B 1 182 ? 8.133 -25.016 -28.406 1 96.81 182 THR B CA 1
ATOM 4232 C C . THR B 1 182 ? 8.375 -25.188 -26.906 1 96.81 182 THR B C 1
ATOM 4234 O O . THR B 1 182 ? 7.605 -25.875 -26.219 1 96.81 182 THR B O 1
ATOM 4237 N N . LYS B 1 183 ? 9.398 -24.594 -26.453 1 97.12 183 LYS B N 1
ATOM 4238 C CA . LYS B 1 183 ? 9.688 -24.641 -25.016 1 97.12 183 LYS B CA 1
ATOM 4239 C C . LYS B 1 183 ? 8.547 -24.031 -24.219 1 97.12 183 LYS B C 1
ATOM 4241 O O . LYS B 1 183 ? 8.148 -24.578 -23.188 1 97.12 183 LYS B O 1
ATOM 4246 N N . GLN B 1 184 ? 8.086 -22.922 -24.688 1 98.31 184 GLN B N 1
ATOM 4247 C CA . GLN B 1 184 ? 7.016 -22.219 -23.984 1 98.31 184 GLN B CA 1
ATOM 4248 C C . GLN B 1 184 ? 5.73 -23.031 -23.984 1 98.31 184 GLN B C 1
ATOM 4250 O O . GLN B 1 184 ? 5.074 -23.172 -22.953 1 98.31 184 GLN B O 1
ATOM 4255 N N . ASP B 1 185 ? 5.41 -23.641 -25.094 1 98.38 185 ASP B N 1
ATOM 4256 C CA . ASP B 1 185 ? 4.195 -24.438 -25.203 1 98.38 185 ASP B CA 1
ATOM 4257 C C . ASP B 1 185 ? 4.297 -25.719 -24.375 1 98.38 185 ASP B C 1
ATOM 4259 O O . ASP B 1 185 ? 3.295 -26.188 -23.828 1 98.38 185 ASP B O 1
ATOM 4263 N N . THR B 1 186 ? 5.477 -26.297 -24.344 1 98.5 186 THR B N 1
ATOM 4264 C CA . THR B 1 186 ? 5.688 -27.469 -23.5 1 98.5 186 THR B CA 1
ATOM 4265 C C . THR B 1 186 ? 5.441 -27.141 -22.031 1 98.5 186 THR B C 1
ATOM 4267 O O . THR B 1 186 ? 4.746 -27.891 -21.344 1 98.5 186 THR B O 1
ATOM 4270 N N . PHE B 1 187 ? 6.012 -26.047 -21.641 1 98.44 187 PHE B N 1
ATOM 4271 C CA . PHE B 1 187 ? 5.824 -25.594 -20.266 1 98.44 187 PHE B CA 1
ATOM 4272 C C . PHE B 1 187 ? 4.348 -25.328 -19.984 1 98.44 187 PHE B C 1
ATOM 4274 O O . PHE B 1 187 ? 3.84 -25.734 -18.922 1 98.44 187 PHE B O 1
ATOM 4281 N N . ALA B 1 188 ? 3.615 -24.672 -20.875 1 98.62 188 ALA B N 1
ATOM 4282 C CA . ALA B 1 188 ? 2.197 -24.359 -20.719 1 98.62 188 ALA B CA 1
ATOM 4283 C C . ALA B 1 188 ? 1.356 -25.625 -20.641 1 98.62 188 ALA B C 1
ATOM 4285 O O . ALA B 1 188 ? 0.456 -25.734 -19.797 1 98.62 188 ALA B O 1
ATOM 4286 N N . ALA B 1 189 ? 1.66 -26.547 -21.516 1 98.62 189 ALA B N 1
ATOM 4287 C CA . ALA B 1 189 ? 0.927 -27.812 -21.516 1 98.62 189 ALA B CA 1
ATOM 4288 C C . ALA B 1 189 ? 1.087 -28.547 -20.188 1 98.62 189 ALA B C 1
ATOM 4290 O O . ALA B 1 189 ? 0.134 -29.141 -19.688 1 98.62 189 ALA B O 1
ATOM 4291 N N . GLU B 1 190 ? 2.256 -28.516 -19.688 1 98.38 190 GLU B N 1
ATOM 4292 C CA . GLU B 1 190 ? 2.514 -29.141 -18.391 1 98.38 190 GLU B CA 1
ATOM 4293 C C . GLU B 1 190 ? 1.729 -28.453 -17.281 1 98.38 190 GLU B C 1
ATOM 4295 O O . GLU B 1 190 ? 1.199 -29.109 -16.375 1 98.38 190 GLU B O 1
ATOM 4300 N N . SER B 1 191 ? 1.709 -27.125 -17.281 1 98.56 191 SER B N 1
ATOM 4301 C CA . SER B 1 191 ? 0.934 -26.375 -16.297 1 98.56 191 SER B CA 1
ATOM 4302 C C . SER B 1 191 ? -0.538 -26.781 -16.328 1 98.56 191 SER B C 1
ATOM 4304 O O . SER B 1 191 ? -1.147 -27 -15.289 1 98.56 191 SER B O 1
ATOM 4306 N N . PHE B 1 192 ? -1.106 -26.906 -17.516 1 98.62 192 PHE B N 1
ATOM 4307 C CA . PHE B 1 192 ? -2.496 -27.328 -17.672 1 98.62 192 PHE B CA 1
ATOM 4308 C C . PHE B 1 192 ? -2.701 -28.75 -17.156 1 98.62 192 PHE B C 1
ATOM 4310 O O . PHE B 1 192 ? -3.691 -29.031 -16.484 1 98.62 192 PHE B O 1
ATOM 4317 N N . ALA B 1 193 ? -1.806 -29.594 -17.547 1 98.56 193 ALA B N 1
ATOM 4318 C CA . ALA B 1 193 ? -1.921 -31 -17.125 1 98.56 193 ALA B CA 1
ATOM 4319 C C . ALA B 1 193 ? -1.922 -31.109 -15.602 1 98.56 193 ALA B C 1
ATOM 4321 O O . ALA B 1 193 ? -2.74 -31.844 -15.031 1 98.56 193 ALA B O 1
ATOM 4322 N N . ARG B 1 194 ? -1.005 -30.453 -14.953 1 98.62 194 ARG B N 1
ATOM 4323 C CA . ARG B 1 194 ? -0.904 -30.484 -13.5 1 98.62 194 ARG B CA 1
ATOM 4324 C C . ARG B 1 194 ? -2.156 -29.906 -12.852 1 98.62 194 ARG B C 1
ATOM 4326 O O . ARG B 1 194 ? -2.689 -30.484 -11.898 1 98.62 194 ARG B O 1
ATOM 4333 N N . ALA B 1 195 ? -2.617 -28.766 -13.328 1 98.75 195 ALA B N 1
ATOM 4334 C CA . ALA B 1 195 ? -3.789 -28.109 -12.758 1 98.75 195 ALA B CA 1
ATOM 4335 C C . ALA B 1 195 ? -5.035 -28.969 -12.914 1 98.75 195 ALA B C 1
ATOM 4337 O O . ALA B 1 195 ? -5.848 -29.078 -11.992 1 98.75 195 ALA B O 1
ATOM 4338 N N . ALA B 1 196 ? -5.172 -29.531 -14.102 1 98.56 196 ALA B N 1
ATOM 4339 C CA . ALA B 1 196 ? -6.32 -30.391 -14.367 1 98.56 196 ALA B CA 1
ATOM 4340 C C . ALA B 1 196 ? -6.32 -31.609 -13.445 1 98.56 196 ALA B C 1
ATOM 4342 O O . ALA B 1 196 ? -7.363 -31.984 -12.898 1 98.56 196 ALA B O 1
ATOM 4343 N N . ALA B 1 197 ? -5.207 -32.25 -13.328 1 98.5 197 ALA B N 1
ATOM 4344 C CA . ALA B 1 197 ? -5.082 -33.406 -12.438 1 98.5 197 ALA B CA 1
ATOM 4345 C C . ALA B 1 197 ? -5.391 -33 -10.992 1 98.5 197 ALA B C 1
ATOM 4347 O O . ALA B 1 197 ? -6.059 -33.75 -10.273 1 98.5 197 ALA B O 1
ATOM 4348 N N . ALA B 1 198 ? -4.867 -31.906 -10.539 1 98.62 198 ALA B N 1
ATOM 4349 C CA . ALA B 1 198 ? -5.09 -31.422 -9.18 1 98.62 198 ALA B CA 1
ATOM 4350 C C . ALA B 1 198 ? -6.57 -31.156 -8.93 1 98.62 198 ALA B C 1
ATOM 4352 O O . ALA B 1 198 ? -7.105 -31.516 -7.879 1 98.62 198 ALA B O 1
ATOM 4353 N N . GLN B 1 199 ? -7.176 -30.406 -9.828 1 98.12 199 GLN B N 1
ATOM 4354 C CA . GLN B 1 199 ? -8.594 -30.109 -9.688 1 98.12 199 GLN B CA 1
ATOM 4355 C C . GLN B 1 199 ? -9.43 -31.391 -9.625 1 98.12 199 GLN B C 1
ATOM 4357 O O . GLN B 1 199 ? -10.336 -31.5 -8.797 1 98.12 199 GLN B O 1
ATOM 4362 N N . LYS B 1 200 ? -9.133 -32.312 -10.523 1 97.75 200 LYS B N 1
ATOM 4363 C CA . LYS B 1 200 ? -9.836 -33.594 -10.555 1 97.75 200 LYS B CA 1
ATOM 4364 C C . LYS B 1 200 ? -9.664 -34.344 -9.234 1 97.75 200 LYS B C 1
ATOM 4366 O O . LYS B 1 200 ? -10.602 -34.969 -8.758 1 97.75 200 LYS B O 1
ATOM 4371 N N . ALA B 1 201 ? -8.523 -34.219 -8.672 1 98.25 201 ALA B N 1
ATOM 4372 C CA . ALA B 1 201 ? -8.219 -34.906 -7.422 1 98.25 201 ALA B CA 1
ATOM 4373 C C . ALA B 1 201 ? -8.758 -34.156 -6.219 1 98.25 201 ALA B C 1
ATOM 4375 O O . ALA B 1 201 ? -8.633 -34.594 -5.078 1 98.25 201 ALA B O 1
ATOM 4376 N N . GLY B 1 202 ? -9.289 -32.969 -6.367 1 98.19 202 GLY B N 1
ATOM 4377 C CA . GLY B 1 202 ? -9.875 -32.156 -5.301 1 98.19 202 GLY B CA 1
ATOM 4378 C C . GLY B 1 202 ? -8.844 -31.438 -4.461 1 98.19 202 GLY B C 1
ATOM 4379 O O . GLY B 1 202 ? -9.109 -31.078 -3.312 1 98.19 202 GLY B O 1
ATOM 4380 N N . LYS B 1 203 ? -7.691 -31.203 -5.004 1 98.44 203 LYS B N 1
ATOM 4381 C CA . LYS B 1 203 ? -6.582 -30.656 -4.23 1 98.44 203 LYS B CA 1
ATOM 4382 C C . LYS B 1 203 ? -6.836 -29.203 -3.863 1 98.44 203 LYS B C 1
ATOM 4384 O O . LYS B 1 203 ? -6.258 -28.688 -2.898 1 98.44 203 LYS B O 1
ATOM 4389 N N . PHE B 1 204 ? -7.715 -28.516 -4.617 1 98.56 204 PHE B N 1
ATOM 4390 C CA . PHE B 1 204 ? -7.914 -27.094 -4.395 1 98.56 204 PHE B CA 1
ATOM 4391 C C . PHE B 1 204 ? -9.031 -26.844 -3.387 1 98.56 204 PHE B C 1
ATOM 4393 O O . PHE B 1 204 ? -9.25 -25.719 -2.953 1 98.56 204 PHE B O 1
ATOM 4400 N N . LYS B 1 205 ? -9.75 -27.812 -2.93 1 98.06 205 LYS B N 1
ATOM 4401 C CA . LYS B 1 205 ? -10.93 -27.672 -2.084 1 98.06 205 LYS B CA 1
ATOM 4402 C C . LYS B 1 205 ? -10.578 -27 -0.757 1 98.06 205 LYS B C 1
ATOM 4404 O O . LYS B 1 205 ? -11.352 -26.203 -0.228 1 98.06 205 LYS B O 1
ATOM 4409 N N . SER B 1 206 ? -9.438 -27.312 -0.289 1 97.75 206 SER B N 1
ATOM 4410 C CA . SER B 1 206 ? -9.062 -26.812 1.031 1 97.75 206 SER B CA 1
ATOM 4411 C C . SER B 1 206 ? -8.719 -25.328 0.99 1 97.75 206 SER B C 1
ATOM 4413 O O . SER B 1 206 ? -8.734 -24.656 2.021 1 97.75 206 SER B O 1
ATOM 4415 N N . GLU B 1 207 ? -8.367 -24.812 -0.171 1 98.62 207 GLU B N 1
ATOM 4416 C CA . GLU B 1 207 ? -7.93 -23.422 -0.243 1 98.62 207 GLU B CA 1
ATOM 4417 C C . GLU B 1 207 ? -9.023 -22.547 -0.842 1 98.62 207 GLU B C 1
ATOM 4419 O O . GLU B 1 207 ? -8.906 -21.312 -0.833 1 98.62 207 GLU B O 1
ATOM 4424 N N . ILE B 1 208 ? -10.148 -23.047 -1.33 1 98.88 208 ILE B N 1
ATOM 4425 C CA . ILE B 1 208 ? -11.156 -22.266 -2.039 1 98.88 208 ILE B CA 1
ATOM 4426 C C . ILE B 1 208 ? -12.344 -21.984 -1.117 1 98.88 208 ILE B C 1
ATOM 4428 O O . ILE B 1 208 ? -12.867 -22.906 -0.489 1 98.88 208 ILE B O 1
ATOM 4432 N N . VAL B 1 209 ? -12.68 -20.734 -1.056 1 98.81 209 VAL B N 1
ATOM 4433 C CA . VAL B 1 209 ? -13.922 -20.312 -0.417 1 98.81 209 VAL B CA 1
ATOM 4434 C C . VAL B 1 209 ? -15.016 -20.125 -1.474 1 98.81 209 VAL B C 1
ATOM 4436 O O . VAL B 1 209 ? -14.781 -19.484 -2.504 1 98.81 209 VAL B O 1
ATOM 4439 N N . THR B 1 210 ? -16.172 -20.719 -1.217 1 98.75 210 THR B N 1
ATOM 4440 C CA . THR B 1 210 ? -17.297 -20.531 -2.125 1 98.75 210 THR B CA 1
ATOM 4441 C C . THR B 1 210 ? -17.781 -19.094 -2.109 1 98.75 210 THR B C 1
ATOM 4443 O O . THR B 1 210 ? -17.922 -18.484 -1.043 1 98.75 210 THR B O 1
ATOM 4446 N N . VAL B 1 211 ? -18.016 -18.531 -3.266 1 98.81 211 VAL B N 1
ATOM 4447 C CA . VAL B 1 211 ? -18.531 -17.172 -3.398 1 98.81 211 VAL B CA 1
ATOM 4448 C C . VAL B 1 211 ? -20 -17.234 -3.824 1 98.81 211 VAL B C 1
ATOM 4450 O O . VAL B 1 211 ? -20.344 -17.906 -4.797 1 98.81 211 VAL B O 1
ATOM 4453 N N . LYS B 1 212 ? -20.812 -16.562 -3.096 1 98.56 212 LYS B N 1
ATOM 4454 C CA . LYS B 1 212 ? -22.234 -16.406 -3.424 1 98.56 212 LYS B CA 1
ATOM 4455 C C . LYS B 1 212 ? -22.578 -14.938 -3.635 1 98.56 212 LYS B C 1
ATOM 4457 O O . LYS B 1 212 ? -22.234 -14.086 -2.814 1 98.56 212 LYS B O 1
ATOM 4462 N N . TYR B 1 213 ? -23.25 -14.664 -4.77 1 98.19 213 TYR B N 1
ATOM 4463 C CA . TYR B 1 213 ? -23.625 -13.281 -5.031 1 98.19 213 TYR B CA 1
ATOM 4464 C C . TYR B 1 213 ? -24.812 -13.219 -5.988 1 98.19 213 TYR B C 1
ATOM 4466 O O . TYR B 1 213 ? -25.234 -14.234 -6.535 1 98.19 213 TYR B O 1
ATOM 4474 N N . THR B 1 214 ? -25.438 -12.07 -6.121 1 97.69 214 THR B N 1
ATOM 4475 C CA . THR B 1 214 ? -26.531 -11.828 -7.047 1 97.69 214 THR B CA 1
ATOM 4476 C C . THR B 1 214 ? -26.047 -11.109 -8.297 1 97.69 214 THR B C 1
ATOM 4478 O O . THR B 1 214 ? -25.438 -10.039 -8.211 1 97.69 214 THR B O 1
ATOM 4481 N N . ASP B 1 215 ? -26.281 -11.719 -9.43 1 95.88 215 ASP B N 1
ATOM 4482 C CA . ASP B 1 215 ? -25.781 -11.133 -10.664 1 95.88 215 ASP B CA 1
ATOM 4483 C C . ASP B 1 215 ? -26.656 -9.977 -11.125 1 95.88 215 ASP B C 1
ATOM 4485 O O . ASP B 1 215 ? -27.578 -9.57 -10.406 1 95.88 215 ASP B O 1
ATOM 4489 N N . ASP B 1 216 ? -26.344 -9.414 -12.258 1 94.5 216 ASP B N 1
ATOM 4490 C CA . ASP B 1 216 ? -27 -8.203 -12.742 1 94.5 216 ASP B CA 1
ATOM 4491 C C . ASP B 1 216 ? -28.453 -8.469 -13.125 1 94.5 216 ASP B C 1
ATOM 4493 O O . ASP B 1 216 ? -29.266 -7.547 -13.172 1 94.5 216 ASP B O 1
ATOM 4497 N N . ASP B 1 217 ? -28.828 -9.688 -13.375 1 95.88 217 ASP B N 1
ATOM 4498 C CA . ASP B 1 217 ? -30.203 -10.07 -13.734 1 95.88 217 ASP B CA 1
ATOM 4499 C C . ASP B 1 217 ? -30.984 -10.477 -12.492 1 95.88 217 ASP B C 1
ATOM 4501 O O . ASP B 1 217 ? -32.125 -10.922 -12.602 1 95.88 217 ASP B O 1
ATOM 4505 N N . GLY B 1 218 ? -30.359 -10.422 -11.344 1 96 218 GLY B N 1
ATOM 4506 C CA . GLY B 1 218 ? -31.031 -10.742 -10.094 1 96 218 GLY B CA 1
ATOM 4507 C C . GLY B 1 218 ? -30.938 -12.211 -9.727 1 96 218 GLY B C 1
ATOM 4508 O O . GLY B 1 218 ? -31.578 -12.656 -8.758 1 96 218 GLY B O 1
ATOM 4509 N N . ASN B 1 219 ? -30.141 -12.992 -10.43 1 97.06 219 ASN B N 1
ATOM 4510 C CA . ASN B 1 219 ? -30 -14.414 -10.141 1 97.06 219 ASN B CA 1
ATOM 4511 C C . ASN B 1 219 ? -28.922 -14.664 -9.094 1 97.06 219 ASN B C 1
ATOM 4513 O O . ASN B 1 219 ? -27.875 -14.008 -9.102 1 97.06 219 ASN B O 1
ATOM 4517 N N . GLU B 1 220 ? -29.203 -15.594 -8.258 1 96.94 220 GLU B N 1
ATOM 4518 C CA . GLU B 1 220 ? -28.188 -16.031 -7.305 1 96.94 220 GLU B CA 1
ATOM 4519 C C . GLU B 1 220 ? -27.125 -16.906 -7.984 1 96.94 220 GLU B C 1
ATOM 4521 O O . GLU B 1 220 ? -27.469 -17.828 -8.719 1 96.94 220 GLU B O 1
ATOM 4526 N N . ARG B 1 221 ? -25.906 -16.547 -7.75 1 97.94 221 ARG B N 1
ATOM 4527 C CA . ARG B 1 221 ? -24.766 -17.297 -8.266 1 97.94 221 ARG B CA 1
ATOM 4528 C C . ARG B 1 221 ? -23.969 -17.938 -7.133 1 97.94 221 ARG B C 1
ATOM 4530 O O . ARG B 1 221 ? -23.781 -17.312 -6.082 1 97.94 221 ARG B O 1
ATOM 4537 N N . THR B 1 222 ? -23.609 -19.156 -7.359 1 98.56 222 THR B N 1
ATOM 4538 C CA . THR B 1 222 ? -22.688 -19.859 -6.48 1 98.56 222 THR B CA 1
ATOM 4539 C C . THR B 1 222 ? -21.469 -20.375 -7.262 1 98.56 222 THR B C 1
ATOM 4541 O O . THR B 1 222 ? -21.625 -21.156 -8.195 1 98.56 222 THR B O 1
ATOM 4544 N N . VAL B 1 223 ? -20.297 -19.891 -6.934 1 98.75 223 VAL B N 1
ATOM 4545 C CA . VAL B 1 223 ? -19.062 -20.25 -7.633 1 98.75 223 VAL B CA 1
ATOM 4546 C C . VAL B 1 223 ? -18.094 -20.922 -6.668 1 98.75 223 VAL B C 1
ATOM 4548 O O . VAL B 1 223 ? -17.688 -20.328 -5.668 1 98.75 223 VAL B O 1
ATOM 4551 N N . ASP B 1 224 ? -17.672 -22.188 -6.949 1 98.38 224 ASP B N 1
ATOM 4552 C CA . ASP B 1 224 ? -16.875 -22.906 -5.965 1 98.38 224 ASP B CA 1
ATOM 4553 C C . ASP B 1 224 ? -15.727 -23.656 -6.633 1 98.38 224 ASP B C 1
ATOM 4555 O O . ASP B 1 224 ? -15.062 -24.484 -6 1 98.38 224 ASP B O 1
ATOM 4559 N N . ALA B 1 225 ? -15.484 -23.359 -7.91 1 98.06 225 ALA B N 1
ATOM 4560 C CA . ALA B 1 225 ? -14.375 -24.016 -8.602 1 98.06 225 ALA B CA 1
ATOM 4561 C C . ALA B 1 225 ? -13.781 -23.109 -9.672 1 98.06 225 ALA B C 1
ATOM 4563 O O . ALA B 1 225 ? -14.492 -22.281 -10.258 1 98.06 225 ALA B O 1
ATOM 4564 N N . ASP B 1 226 ? -12.5 -23.297 -9.867 1 98.62 226 ASP B N 1
ATOM 4565 C CA . ASP B 1 226 ? -11.836 -22.594 -10.969 1 98.62 226 ASP B CA 1
ATOM 4566 C C . ASP B 1 226 ? -12.445 -22.984 -12.312 1 98.62 226 ASP B C 1
ATOM 4568 O O . ASP B 1 226 ? -12.789 -24.156 -12.523 1 98.62 226 ASP B O 1
ATOM 4572 N N . ASP B 1 227 ? -12.523 -22.047 -13.242 1 98.19 227 ASP B N 1
ATOM 4573 C CA . ASP B 1 227 ? -13.211 -22.406 -14.477 1 98.19 227 ASP B CA 1
ATOM 4574 C C . ASP B 1 227 ? -12.312 -22.172 -15.695 1 98.19 227 ASP B C 1
ATOM 4576 O O . ASP B 1 227 ? -12.773 -22.25 -16.828 1 98.19 227 ASP B O 1
ATOM 4580 N N . GLY B 1 228 ? -11.07 -21.797 -15.414 1 96.81 228 GLY B N 1
ATOM 4581 C CA . GLY B 1 228 ? -10.141 -21.594 -16.516 1 96.81 228 GLY B CA 1
ATOM 4582 C C . GLY B 1 228 ? -9.328 -22.828 -16.844 1 96.81 228 GLY B C 1
ATOM 4583 O O . GLY B 1 228 ? -8.703 -22.906 -17.906 1 96.81 228 GLY B O 1
ATOM 4584 N N . ILE B 1 229 ? -9.289 -23.859 -15.992 1 98.25 229 ILE B N 1
ATOM 4585 C CA . ILE B 1 229 ? -8.469 -25.047 -16.156 1 98.25 229 ILE B CA 1
ATOM 4586 C C . ILE B 1 229 ? -9.07 -25.953 -17.219 1 98.25 229 ILE B C 1
ATOM 4588 O O . ILE B 1 229 ? -10.234 -26.359 -17.109 1 98.25 229 ILE B O 1
ATOM 4592 N N . ARG B 1 230 ? -8.258 -26.266 -18.219 1 96.5 230 ARG B N 1
ATOM 4593 C CA . ARG B 1 230 ? -8.703 -27.109 -19.328 1 96.5 230 ARG B CA 1
ATOM 4594 C C . ARG B 1 230 ? -7.945 -28.438 -19.359 1 96.5 230 ARG B C 1
ATOM 4596 O O . ARG B 1 230 ? -6.727 -28.453 -19.188 1 96.5 230 ARG B O 1
ATOM 4603 N N . GLU B 1 231 ? -8.641 -29.469 -19.625 1 96.31 231 GLU B N 1
ATOM 4604 C CA . GLU B 1 231 ? -8.023 -30.781 -19.766 1 96.31 231 GLU B CA 1
ATOM 4605 C C . GLU B 1 231 ? -7.598 -31.031 -21.219 1 96.31 231 GLU B C 1
ATOM 4607 O O . GLU B 1 231 ? -8.188 -30.469 -22.141 1 96.31 231 GLU B O 1
ATOM 4612 N N . GLY B 1 232 ? -6.609 -31.766 -21.391 1 96.31 232 GLY B N 1
ATOM 4613 C CA . GLY B 1 232 ? -6.25 -32.25 -22.703 1 96.31 232 GLY B CA 1
ATOM 4614 C C . GLY B 1 232 ? -5.43 -31.266 -23.516 1 96.31 232 GLY B C 1
ATOM 4615 O O . GLY B 1 232 ? -5.246 -31.453 -24.719 1 96.31 232 GLY B O 1
ATOM 4616 N N . VAL B 1 233 ? -4.965 -30.234 -22.938 1 97.56 233 VAL B N 1
ATOM 4617 C CA . VAL B 1 233 ? -4.102 -29.281 -23.641 1 97.56 233 VAL B CA 1
ATOM 4618 C C . VAL B 1 233 ? -2.752 -29.938 -23.938 1 97.56 233 VAL B C 1
ATOM 4620 O O . VAL B 1 233 ? -2.117 -30.5 -23.031 1 97.56 233 VAL B O 1
ATOM 4623 N N . THR B 1 234 ? -2.344 -29.906 -25.188 1 97.88 234 THR B N 1
ATOM 4624 C CA . THR B 1 234 ? -1.081 -30.5 -25.609 1 97.88 234 THR B CA 1
ATOM 4625 C C . THR B 1 234 ? -0.191 -29.469 -26.297 1 97.88 234 THR B C 1
ATOM 4627 O O . THR B 1 234 ? -0.657 -28.406 -26.672 1 97.88 234 THR B O 1
ATOM 4630 N N . VAL B 1 235 ? 1.064 -29.875 -26.391 1 97.94 235 VAL B N 1
ATOM 4631 C CA . VAL B 1 235 ? 2.004 -29.016 -27.109 1 97.94 235 VAL B CA 1
ATOM 4632 C C . VAL B 1 235 ? 1.512 -28.781 -28.531 1 97.94 235 VAL B C 1
ATOM 4634 O O . VAL B 1 235 ? 1.604 -27.656 -29.047 1 97.94 235 VAL B O 1
ATOM 4637 N N . GLU B 1 236 ? 0.988 -29.797 -29.188 1 97.69 236 GLU B N 1
ATOM 4638 C CA . GLU B 1 236 ? 0.508 -29.719 -30.562 1 97.69 236 GLU B CA 1
ATOM 4639 C C . GLU B 1 236 ? -0.675 -28.766 -30.688 1 97.69 236 GLU B C 1
ATOM 4641 O O . GLU B 1 236 ? -0.742 -27.969 -31.625 1 97.69 236 GLU B O 1
ATOM 4646 N N . SER B 1 237 ? -1.595 -28.922 -29.812 1 97.38 237 SER B N 1
ATOM 4647 C CA . SER B 1 237 ? -2.758 -28.031 -29.875 1 97.38 237 SER B CA 1
ATOM 4648 C C . SER B 1 237 ? -2.359 -26.578 -29.656 1 97.38 237 SER B C 1
ATOM 4650 O O . SER B 1 237 ? -2.924 -25.672 -30.266 1 97.38 237 SER B O 1
ATOM 4652 N N . LEU B 1 238 ? -1.431 -26.344 -28.719 1 97.62 238 LEU B N 1
ATOM 4653 C CA . LEU B 1 238 ? -0.964 -25 -28.422 1 97.62 238 LEU B CA 1
ATOM 4654 C C . LEU B 1 238 ? -0.205 -24.422 -29.609 1 97.62 238 LEU B C 1
ATOM 4656 O O . LEU B 1 238 ? -0.271 -23.203 -29.875 1 97.62 238 LEU B O 1
ATOM 4660 N N . ALA B 1 239 ? 0.529 -25.219 -30.328 1 95.69 239 ALA B N 1
ATOM 4661 C CA . ALA B 1 239 ? 1.342 -24.797 -31.469 1 95.69 239 ALA B CA 1
ATOM 4662 C C . ALA B 1 239 ? 0.47 -24.203 -32.562 1 95.69 239 ALA B C 1
ATOM 4664 O O . ALA B 1 239 ? 0.952 -23.438 -33.406 1 95.69 239 ALA B O 1
ATOM 4665 N N . LYS B 1 240 ? -0.752 -24.5 -32.562 1 95.88 240 LYS B N 1
ATOM 4666 C CA . LYS B 1 240 ? -1.671 -24.062 -33.625 1 95.88 240 LYS B CA 1
ATOM 4667 C C . LYS B 1 240 ? -2.193 -22.656 -33.344 1 95.88 240 LYS B C 1
ATOM 4669 O O . LYS B 1 240 ? -2.754 -22 -34.219 1 95.88 240 LYS B O 1
ATOM 4674 N N . LEU B 1 241 ? -1.998 -22.203 -32.156 1 95.88 241 LEU B N 1
ATOM 4675 C CA . LEU B 1 241 ? -2.518 -20.891 -31.781 1 95.88 241 LEU B CA 1
ATOM 4676 C C . LEU B 1 241 ? -1.676 -19.781 -32.375 1 95.88 241 LEU B C 1
ATOM 4678 O O . LEU B 1 241 ? -0.451 -19.891 -32.469 1 95.88 241 LEU B O 1
ATOM 4682 N N . LYS B 1 242 ? -2.33 -18.688 -32.812 1 94.94 242 LYS B N 1
ATOM 4683 C CA . LYS B 1 242 ? -1.65 -17.547 -33.375 1 94.94 242 LYS B CA 1
ATOM 4684 C C . LYS B 1 242 ? -1.024 -16.672 -32.312 1 94.94 242 LYS B C 1
ATOM 4686 O O . LYS B 1 242 ? -1.603 -16.484 -31.234 1 94.94 242 LYS B O 1
ATOM 4691 N N . PRO B 1 243 ? 0.131 -16.062 -32.656 1 93.31 243 PRO B N 1
ATOM 4692 C CA . PRO B 1 243 ? 0.716 -15.117 -31.703 1 93.31 243 PRO B CA 1
ATOM 4693 C C . PRO B 1 243 ? -0.211 -13.945 -31.391 1 93.31 243 PRO B C 1
ATOM 4695 O O . PRO B 1 243 ? -0.915 -13.453 -32.281 1 93.31 243 PRO B O 1
ATOM 4698 N N . ALA B 1 244 ? -0.123 -13.422 -30.203 1 91.06 244 ALA B N 1
ATOM 4699 C CA . ALA B 1 244 ? -1.074 -12.406 -29.75 1 91.06 244 ALA B CA 1
ATOM 4700 C C . ALA B 1 244 ? -0.482 -11.008 -29.859 1 91.06 244 ALA B C 1
ATOM 4702 O O . ALA B 1 244 ? -1.216 -10.023 -30 1 91.06 244 ALA B O 1
ATOM 4703 N N . PHE B 1 245 ? 0.832 -10.82 -29.891 1 89.06 245 PHE B N 1
ATOM 4704 C CA . PHE B 1 245 ? 1.389 -9.492 -29.672 1 89.06 245 PHE B CA 1
ATOM 4705 C C . PHE B 1 245 ? 2.326 -9.102 -30.812 1 89.06 245 PHE B C 1
ATOM 4707 O O . PHE B 1 245 ? 2.658 -7.93 -30.984 1 89.06 245 PHE B O 1
ATOM 4714 N N . ALA B 1 246 ? 2.838 -10.117 -31.5 1 87.31 246 ALA B N 1
ATOM 4715 C CA . ALA B 1 246 ? 3.654 -9.891 -32.688 1 87.31 246 ALA B CA 1
ATOM 4716 C C . ALA B 1 246 ? 3.342 -10.93 -33.781 1 87.31 246 ALA B C 1
ATOM 4718 O O . ALA B 1 246 ? 2.977 -12.062 -33.469 1 87.31 246 ALA B O 1
ATOM 4719 N N . LYS B 1 247 ? 3.479 -10.586 -35.062 1 87.94 247 LYS B N 1
ATOM 4720 C CA . LYS B 1 247 ? 3.164 -11.484 -36.156 1 87.94 247 LYS B CA 1
ATOM 4721 C C . LYS B 1 247 ? 3.977 -12.773 -36.094 1 87.94 247 LYS B C 1
ATOM 4723 O O . LYS B 1 247 ? 3.439 -13.867 -36.281 1 87.94 247 LYS B O 1
ATOM 4728 N N . ASP B 1 248 ? 5.145 -12.719 -35.75 1 86.56 248 ASP B N 1
ATOM 4729 C CA . ASP B 1 248 ? 6.016 -13.883 -35.594 1 86.56 248 ASP B CA 1
ATOM 4730 C C . ASP B 1 248 ? 6.441 -14.078 -34.156 1 86.56 248 ASP B C 1
ATOM 4732 O O . ASP B 1 248 ? 7.562 -14.508 -33.875 1 86.56 248 ASP B O 1
ATOM 4736 N N . GLY B 1 249 ? 5.496 -13.789 -33.312 1 91.75 249 GLY B N 1
ATOM 4737 C CA . GLY B 1 249 ? 5.84 -13.797 -31.891 1 91.75 249 GLY B CA 1
ATOM 4738 C C . GLY B 1 249 ? 5.762 -15.18 -31.266 1 91.75 249 GLY B C 1
ATOM 4739 O O . GLY B 1 249 ? 5.391 -16.156 -31.922 1 91.75 249 GLY B O 1
ATOM 4740 N N . PHE B 1 250 ? 6.203 -15.305 -29.969 1 94.56 250 PHE B N 1
ATOM 4741 C CA . PHE B 1 250 ? 6.277 -16.547 -29.203 1 94.56 250 PHE B CA 1
ATOM 4742 C C . PHE B 1 250 ? 5.07 -16.703 -28.297 1 94.56 250 PHE B C 1
ATOM 4744 O O . PHE B 1 250 ? 4.727 -17.812 -27.891 1 94.56 250 PHE B O 1
ATOM 4751 N N . THR B 1 251 ? 4.496 -15.547 -27.969 1 96.5 251 THR B N 1
ATOM 4752 C CA . THR B 1 251 ? 3.486 -15.516 -26.906 1 96.5 251 THR B CA 1
ATOM 4753 C C . THR B 1 251 ? 2.082 -15.555 -27.516 1 96.5 251 THR B C 1
ATOM 4755 O O . THR B 1 251 ? 1.778 -14.812 -28.438 1 96.5 251 THR B O 1
ATOM 4758 N N . HIS B 1 252 ? 1.3 -16.406 -27.031 1 96.62 252 HIS B N 1
ATOM 4759 C CA . HIS B 1 252 ? -0.106 -16.484 -27.422 1 96.62 252 HIS B CA 1
ATOM 4760 C C . HIS B 1 252 ? -0.979 -16.844 -26.219 1 96.62 252 HIS B C 1
ATOM 4762 O O . HIS B 1 252 ? -0.47 -17.062 -25.109 1 96.62 252 HIS B O 1
ATOM 4768 N N . ALA B 1 253 ? -2.258 -16.969 -26.438 1 94.62 253 ALA B N 1
ATOM 4769 C CA . ALA B 1 253 ? -3.234 -17.109 -25.359 1 94.62 253 ALA B CA 1
ATOM 4770 C C . ALA B 1 253 ? -3.027 -18.406 -24.594 1 94.62 253 ALA B C 1
ATOM 4772 O O . ALA B 1 253 ? -3.385 -18.516 -23.422 1 94.62 253 ALA B O 1
ATOM 4773 N N . GLY B 1 254 ? -2.416 -19.359 -25.172 1 96.88 254 GLY B N 1
ATOM 4774 C CA . GLY B 1 254 ? -2.266 -20.656 -24.547 1 96.88 254 GLY B CA 1
ATOM 4775 C C . GLY B 1 254 ? -1.008 -20.781 -23.703 1 96.88 254 GLY B C 1
ATOM 4776 O O . GLY B 1 254 ? -0.876 -21.719 -22.922 1 96.88 254 GLY B O 1
ATOM 4777 N N . ASN B 1 255 ? -0.06 -19.906 -23.906 1 98 255 ASN B N 1
ATOM 4778 C CA . ASN B 1 255 ? 1.154 -19.953 -23.109 1 98 255 ASN B CA 1
ATOM 4779 C C . ASN B 1 255 ? 1.347 -18.672 -22.312 1 98 255 ASN B C 1
ATOM 4781 O O . ASN B 1 255 ? 2.465 -18.344 -21.906 1 98 255 ASN B O 1
ATOM 4785 N N . ALA B 1 256 ? 0.281 -17.875 -22.172 1 97.81 256 ALA B N 1
ATOM 4786 C CA . ALA B 1 256 ? 0.141 -16.719 -21.281 1 97.81 256 ALA B CA 1
ATOM 4787 C C . ALA B 1 256 ? -0.954 -16.969 -20.25 1 97.81 256 ALA B C 1
ATOM 4789 O O . ALA B 1 256 ? -1.891 -17.734 -20.484 1 97.81 256 ALA B O 1
ATOM 4790 N N . SER B 1 257 ? -0.714 -16.328 -19.094 1 97.81 257 SER B N 1
ATOM 4791 C CA . SER B 1 257 ? -1.75 -16.469 -18.078 1 97.81 257 SER B CA 1
ATOM 4792 C C . SER B 1 257 ? -3.094 -15.953 -18.578 1 97.81 257 SER B C 1
ATOM 4794 O O . SER B 1 257 ? -3.143 -15.016 -19.391 1 97.81 257 SER B O 1
ATOM 4796 N N . GLN B 1 258 ? -4.117 -16.5 -18.109 1 95.44 258 GLN B N 1
ATOM 4797 C CA . GLN B 1 258 ? -5.473 -16.062 -18.438 1 95.44 258 GLN B CA 1
ATOM 4798 C C . GLN B 1 258 ? -5.809 -14.75 -17.734 1 95.44 258 GLN B C 1
ATOM 4800 O O . GLN B 1 258 ? -5.312 -14.477 -16.641 1 95.44 258 GLN B O 1
ATOM 4805 N N . VAL B 1 259 ? -6.574 -13.906 -18.391 1 96.12 259 VAL B N 1
ATOM 4806 C CA . VAL B 1 259 ? -7.195 -12.766 -17.719 1 96.12 259 VAL B CA 1
ATOM 4807 C C . VAL B 1 259 ? -8.312 -13.25 -16.797 1 96.12 259 VAL B C 1
ATOM 4809 O O . VAL B 1 259 ? -9.227 -13.945 -17.234 1 96.12 259 VAL B O 1
ATOM 4812 N N . SER B 1 260 ? -8.18 -12.898 -15.5 1 98.31 260 SER B N 1
ATOM 4813 C CA . SER B 1 260 ? -9.031 -13.617 -14.555 1 98.31 260 SER B CA 1
ATOM 4814 C C . SER B 1 260 ? -9.523 -12.695 -13.445 1 98.31 260 SER B C 1
ATOM 4816 O O . SER B 1 260 ? -8.977 -11.609 -13.242 1 98.31 260 SER B O 1
ATOM 4818 N N . ASP B 1 261 ? -10.562 -13.141 -12.781 1 98.62 261 ASP B N 1
ATOM 4819 C CA . ASP B 1 261 ? -11.109 -12.531 -11.578 1 98.62 261 ASP B CA 1
ATOM 4820 C C . ASP B 1 261 ? -10.883 -13.422 -10.359 1 98.62 261 ASP B C 1
ATOM 4822 O O . ASP B 1 261 ? -10.93 -14.648 -10.461 1 98.62 261 ASP B O 1
ATOM 4826 N N . GLY B 1 262 ? -10.578 -12.781 -9.234 1 98.81 262 GLY B N 1
ATOM 4827 C CA . GLY B 1 262 ? -10.422 -13.555 -8.016 1 98.81 262 GLY B CA 1
ATOM 4828 C C . GLY B 1 262 ? -9.898 -12.734 -6.848 1 98.81 262 GLY B C 1
ATOM 4829 O O . GLY B 1 262 ? -9.555 -11.562 -7.016 1 98.81 262 GLY B O 1
ATOM 4830 N N . ALA B 1 263 ? -9.914 -13.312 -5.676 1 98.94 263 ALA B N 1
ATOM 4831 C CA . ALA B 1 263 ? -9.398 -12.719 -4.445 1 98.94 263 ALA B CA 1
ATOM 4832 C C . ALA B 1 263 ? -8.734 -13.773 -3.568 1 98.94 263 ALA B C 1
ATOM 4834 O O . ALA B 1 263 ? -8.93 -14.977 -3.773 1 98.94 263 ALA B O 1
ATOM 4835 N N . ALA B 1 264 ? -7.906 -13.352 -2.684 1 99 264 ALA B N 1
ATOM 4836 C CA . ALA B 1 264 ? -7.258 -14.219 -1.704 1 99 264 ALA B CA 1
ATOM 4837 C C . ALA B 1 264 ? -6.926 -13.453 -0.426 1 99 264 ALA B C 1
ATOM 4839 O O . ALA B 1 264 ? -6.691 -12.242 -0.463 1 99 264 ALA B O 1
ATOM 4840 N N . SER B 1 265 ? -6.992 -14.109 0.731 1 98.94 265 SER B N 1
ATOM 4841 C CA . SER B 1 265 ? -6.703 -13.492 2.021 1 98.94 265 SER B CA 1
ATOM 4842 C C . SER B 1 265 ? -5.836 -14.406 2.887 1 98.94 265 SER B C 1
ATOM 4844 O O . SER B 1 265 ? -6.02 -15.625 2.891 1 98.94 265 SER B O 1
ATOM 4846 N N . VAL B 1 266 ? -4.871 -13.828 3.555 1 99 266 VAL B N 1
ATOM 4847 C CA . VAL B 1 266 ? -3.982 -14.516 4.484 1 99 266 VAL B CA 1
ATOM 4848 C C . VAL B 1 266 ? -4.074 -13.867 5.863 1 99 266 VAL B C 1
ATOM 4850 O O . VAL B 1 266 ? -3.74 -12.688 6.027 1 99 266 VAL B O 1
ATOM 4853 N N . LEU B 1 267 ? -4.57 -14.594 6.848 1 99 267 LEU B N 1
ATOM 4854 C CA . LEU B 1 267 ? -4.617 -14.148 8.234 1 99 267 LEU B CA 1
ATOM 4855 C C . LEU B 1 267 ? -3.287 -14.414 8.93 1 99 267 LEU B C 1
ATOM 4857 O O . LEU B 1 267 ? -2.816 -15.555 8.969 1 99 267 LEU B O 1
ATOM 4861 N N . LEU B 1 268 ? -2.68 -13.359 9.477 1 99 268 LEU B N 1
ATOM 4862 C CA . LEU B 1 268 ? -1.367 -13.43 10.117 1 99 268 LEU B CA 1
ATOM 4863 C C . LEU B 1 268 ? -1.45 -13.023 11.578 1 99 268 LEU B C 1
ATOM 4865 O O . LEU B 1 268 ? -2.281 -12.188 11.953 1 99 268 LEU B O 1
ATOM 4869 N N . ALA B 1 269 ? -0.584 -13.57 12.359 1 98.94 269 ALA B N 1
ATOM 4870 C CA . ALA B 1 269 ? -0.51 -13.234 13.781 1 98.94 269 ALA B CA 1
ATOM 4871 C C . ALA B 1 269 ? 0.913 -13.398 14.312 1 98.94 269 ALA B C 1
ATOM 4873 O O . ALA B 1 269 ? 1.707 -14.156 13.75 1 98.94 269 ALA B O 1
ATOM 4874 N N . ARG B 1 270 ? 1.237 -12.641 15.328 1 98.62 270 ARG B N 1
ATOM 4875 C CA . ARG B 1 270 ? 2.389 -13.016 16.141 1 98.62 270 ARG B CA 1
ATOM 4876 C C . ARG B 1 270 ? 2.176 -14.383 16.797 1 98.62 270 ARG B C 1
ATOM 4878 O O . ARG B 1 270 ? 1.09 -14.664 17.297 1 98.62 270 ARG B O 1
ATOM 4885 N N . ARG B 1 271 ? 3.174 -15.242 16.812 1 98.5 271 ARG B N 1
ATOM 4886 C CA . ARG B 1 271 ? 3.01 -16.594 17.328 1 98.5 271 ARG B CA 1
ATOM 4887 C C . ARG B 1 271 ? 2.461 -16.578 18.75 1 98.5 271 ARG B C 1
ATOM 4889 O O . ARG B 1 271 ? 1.57 -17.359 19.094 1 98.5 271 ARG B O 1
ATOM 4896 N N . SER B 1 272 ? 3.008 -15.734 19.625 1 98.62 272 SER B N 1
ATOM 4897 C CA . SER B 1 272 ? 2.533 -15.656 21 1 98.62 272 SER B CA 1
ATOM 4898 C C . SER B 1 272 ? 1.055 -15.289 21.062 1 98.62 272 SER B C 1
ATOM 4900 O O . SER B 1 272 ? 0.311 -15.82 21.891 1 98.62 272 SER B O 1
ATOM 4902 N N . ALA B 1 273 ? 0.624 -14.398 20.188 1 98.75 273 ALA B N 1
ATOM 4903 C CA . ALA B 1 273 ? -0.788 -14.023 20.141 1 98.75 273 ALA B CA 1
ATOM 4904 C C . ALA B 1 273 ? -1.641 -15.188 19.641 1 98.75 273 ALA B C 1
ATOM 4906 O O . ALA B 1 273 ? -2.742 -15.422 20.141 1 98.75 273 ALA B O 1
ATOM 4907 N N . ALA B 1 274 ? -1.118 -15.867 18.609 1 98.81 274 ALA B N 1
ATOM 4908 C CA . ALA B 1 274 ? -1.837 -17.031 18.109 1 98.81 274 ALA B CA 1
ATOM 4909 C C . ALA B 1 274 ? -2.031 -18.062 19.219 1 98.81 274 ALA B C 1
ATOM 4911 O O . ALA B 1 274 ? -3.129 -18.609 19.375 1 98.81 274 ALA B O 1
ATOM 4912 N N . LYS B 1 275 ? -0.988 -18.312 19.953 1 98.69 275 LYS B N 1
ATOM 4913 C CA . LYS B 1 275 ? -1.056 -19.266 21.062 1 98.69 275 LYS B CA 1
ATOM 4914 C C . LYS B 1 275 ? -2.027 -18.781 22.141 1 98.69 275 LYS B C 1
ATOM 4916 O O . LYS B 1 275 ? -2.854 -19.562 22.625 1 98.69 275 LYS B O 1
ATOM 4921 N N . LYS B 1 276 ? -1.892 -17.562 22.469 1 98.69 276 LYS B N 1
ATOM 4922 C CA . LYS B 1 276 ? -2.732 -16.984 23.516 1 98.69 276 LYS B CA 1
ATOM 4923 C C . LYS B 1 276 ? -4.215 -17.141 23.172 1 98.69 276 LYS B C 1
ATOM 4925 O O . LYS B 1 276 ? -5.031 -17.391 24.062 1 98.69 276 LYS B O 1
ATOM 4930 N N . HIS B 1 277 ? -4.504 -17.047 21.906 1 98.69 277 HIS B N 1
ATOM 4931 C CA . HIS B 1 277 ? -5.906 -17.047 21.516 1 98.69 277 HIS B CA 1
ATOM 4932 C C . HIS B 1 277 ? -6.312 -18.391 20.906 1 98.69 277 HIS B C 1
ATOM 4934 O O . HIS B 1 277 ? -7.406 -18.516 20.359 1 98.69 277 HIS B O 1
ATOM 4940 N N . GLY B 1 278 ? -5.434 -19.359 20.891 1 98.56 278 GLY B N 1
ATOM 4941 C CA . GLY B 1 278 ? -5.734 -20.703 20.422 1 98.56 278 GLY B CA 1
ATOM 4942 C C . GLY B 1 278 ? -5.949 -20.797 18.922 1 98.56 278 GLY B C 1
ATOM 4943 O O . GLY B 1 278 ? -6.789 -21.562 18.453 1 98.56 278 GLY B O 1
ATOM 4944 N N . LEU B 1 279 ? -5.273 -19.984 18.172 1 98.81 279 LEU B N 1
ATOM 4945 C CA . LEU B 1 279 ? -5.406 -19.984 16.719 1 98.81 279 LEU B CA 1
ATOM 4946 C C . LEU B 1 279 ? -4.504 -21.047 16.094 1 98.81 279 LEU B C 1
ATOM 4948 O O . LEU B 1 279 ? -3.398 -21.297 16.578 1 98.81 279 LEU B O 1
ATOM 4952 N N . PRO B 1 280 ? -4.965 -21.672 15.031 1 98.44 280 PRO B N 1
ATOM 4953 C CA . PRO B 1 280 ? -4.098 -22.625 14.344 1 98.44 280 PRO B CA 1
ATOM 4954 C C . PRO B 1 280 ? -2.887 -21.969 13.695 1 98.44 280 PRO B C 1
ATOM 4956 O O . PRO B 1 280 ? -2.934 -20.781 13.359 1 98.44 280 PRO B O 1
ATOM 4959 N N . ILE B 1 281 ? -1.845 -22.703 13.57 1 98.56 281 ILE B N 1
ATOM 4960 C CA . ILE B 1 281 ? -0.645 -22.219 12.898 1 98.56 281 ILE B CA 1
ATOM 4961 C C . ILE B 1 281 ? -0.33 -23.109 11.695 1 98.56 281 ILE B C 1
ATOM 4963 O O . ILE B 1 281 ? 0.082 -24.25 11.867 1 98.56 281 ILE B O 1
ATOM 4967 N N . LEU B 1 282 ? -0.507 -22.5 10.484 1 98.56 282 LEU B N 1
ATOM 4968 C CA . LEU B 1 282 ? -0.304 -23.25 9.242 1 98.56 282 LEU B CA 1
ATOM 4969 C C . LEU B 1 282 ? 1.135 -23.109 8.758 1 98.56 282 LEU B C 1
ATOM 4971 O O . LEU B 1 282 ? 1.599 -23.906 7.941 1 98.56 282 LEU B O 1
ATOM 4975 N N . GLY B 1 283 ? 1.769 -22.094 9.195 1 98.44 283 GLY B N 1
ATOM 4976 C CA . GLY B 1 283 ? 3.129 -21.797 8.766 1 98.44 283 GLY B CA 1
ATOM 4977 C C . GLY B 1 283 ? 3.65 -20.484 9.305 1 98.44 283 GLY B C 1
ATOM 4978 O O . GLY B 1 283 ? 3.059 -19.891 10.219 1 98.44 283 GLY B O 1
ATOM 4979 N N . LYS B 1 284 ? 4.793 -20.156 8.789 1 98.25 284 LYS B N 1
ATOM 4980 C CA . LYS B 1 284 ? 5.504 -18.953 9.188 1 98.25 284 LYS B CA 1
ATOM 4981 C C . LYS B 1 284 ? 5.898 -18.125 7.965 1 98.25 284 LYS B C 1
ATOM 4983 O O . LYS B 1 284 ? 6.398 -18.656 6.977 1 98.25 284 LYS B O 1
ATOM 4988 N N . PHE B 1 285 ? 5.551 -16.844 8 1 98.81 285 PHE B N 1
ATOM 4989 C CA . PHE B 1 285 ? 6.078 -15.922 7.008 1 98.81 285 PHE B CA 1
ATOM 4990 C C . PHE B 1 285 ? 7.441 -15.391 7.43 1 98.81 285 PHE B C 1
ATOM 4992 O O . PHE B 1 285 ? 7.559 -14.719 8.461 1 98.81 285 PHE B O 1
ATOM 4999 N N . VAL B 1 286 ? 8.477 -15.555 6.648 1 98.75 286 VAL B N 1
ATOM 5000 C CA . VAL B 1 286 ? 9.844 -15.281 7.09 1 98.75 286 VAL B CA 1
ATOM 5001 C C . VAL B 1 286 ? 10.266 -13.883 6.645 1 98.75 286 VAL B C 1
ATOM 5003 O O . VAL B 1 286 ? 10.602 -13.039 7.477 1 98.75 286 VAL B O 1
ATOM 5006 N N . THR B 1 287 ? 10.266 -13.656 5.332 1 98.62 287 THR B N 1
ATOM 5007 C CA . THR B 1 287 ? 10.656 -12.359 4.801 1 98.62 287 THR B CA 1
ATOM 5008 C C . THR B 1 287 ? 10.312 -12.25 3.318 1 98.62 287 THR B C 1
ATOM 5010 O O . THR B 1 287 ? 9.766 -13.188 2.734 1 98.62 287 THR B O 1
ATOM 5013 N N . CYS B 1 288 ? 10.484 -11.078 2.791 1 98.75 288 CYS B N 1
ATOM 5014 C CA . CYS B 1 288 ? 10.172 -10.758 1.4 1 98.75 288 CYS B CA 1
ATOM 5015 C C . CYS B 1 288 ? 11.273 -9.898 0.783 1 98.75 288 CYS B C 1
ATOM 5017 O O . CYS B 1 288 ? 11.859 -9.055 1.461 1 98.75 288 CYS B O 1
ATOM 5019 N N . ALA B 1 289 ? 11.578 -10.156 -0.476 1 98.81 289 ALA B N 1
ATOM 5020 C CA . ALA B 1 289 ? 12.555 -9.383 -1.24 1 98.81 289 ALA B CA 1
ATOM 5021 C C . ALA B 1 289 ? 11.906 -8.734 -2.459 1 98.81 289 ALA B C 1
ATOM 5023 O O . ALA B 1 289 ? 11.062 -9.344 -3.121 1 98.81 289 ALA B O 1
ATOM 5024 N 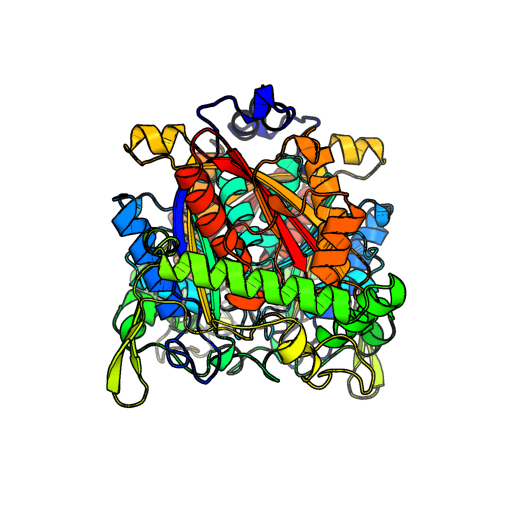N . VAL B 1 290 ? 12.25 -7.523 -2.689 1 98.75 290 VAL B N 1
ATOM 5025 C CA . VAL B 1 290 ? 11.844 -6.809 -3.893 1 98.75 290 VAL B CA 1
ATOM 5026 C C . VAL B 1 290 ? 13.07 -6.254 -4.605 1 98.75 290 VAL B C 1
ATOM 5028 O O . VAL B 1 290 ? 14.008 -5.773 -3.961 1 98.75 290 VAL B O 1
ATOM 5031 N N . VAL B 1 291 ? 13.102 -6.34 -5.906 1 98.81 291 VAL B N 1
ATOM 5032 C CA . VAL B 1 291 ? 14.172 -5.777 -6.727 1 98.81 291 VAL B CA 1
ATOM 5033 C C . VAL B 1 291 ? 13.578 -5.09 -7.953 1 98.81 291 VAL B C 1
ATOM 5035 O O . VAL B 1 291 ? 12.422 -5.344 -8.312 1 98.81 291 VAL B O 1
ATOM 5038 N N . GLY B 1 292 ? 14.359 -4.18 -8.516 1 98.81 292 GLY B N 1
ATOM 5039 C CA . GLY B 1 292 ? 14.008 -3.607 -9.805 1 98.81 292 GLY B CA 1
ATOM 5040 C C . GLY B 1 292 ? 14.773 -4.223 -10.961 1 98.81 292 GLY B C 1
ATOM 5041 O O . GLY B 1 292 ? 15.867 -4.762 -10.766 1 98.81 292 GLY B O 1
ATOM 5042 N N . VAL B 1 293 ? 14.172 -4.254 -12.078 1 98.88 293 VAL B N 1
ATOM 5043 C CA . VAL B 1 293 ? 14.766 -4.645 -13.352 1 98.88 293 VAL B CA 1
ATOM 5044 C C . VAL B 1 293 ? 14.289 -3.705 -14.461 1 98.88 293 VAL B C 1
ATOM 5046 O O . VAL B 1 293 ? 13.375 -2.908 -14.25 1 98.88 293 VAL B O 1
ATOM 5049 N N . PRO B 1 294 ? 14.945 -3.715 -15.617 1 98.81 294 PRO B N 1
ATOM 5050 C CA . PRO B 1 294 ? 14.461 -2.836 -16.688 1 98.81 294 PRO B CA 1
ATOM 5051 C C . PRO B 1 294 ? 13.008 -3.109 -17.062 1 98.81 294 PRO B C 1
ATOM 5053 O O . PRO B 1 294 ? 12.617 -4.27 -17.234 1 98.81 294 PRO B O 1
ATOM 5056 N N . PRO B 1 295 ? 12.211 -2.035 -17.219 1 98.75 295 PRO B N 1
ATOM 5057 C CA . PRO B 1 295 ? 10.781 -2.215 -17.484 1 98.75 295 PRO B CA 1
ATOM 5058 C C . PRO B 1 295 ? 10.523 -3.014 -18.75 1 98.75 295 PRO B C 1
ATOM 5060 O O . PRO B 1 295 ? 9.562 -3.793 -18.812 1 98.75 295 PRO B O 1
ATOM 5063 N N . ASN B 1 296 ? 11.344 -2.979 -19.766 1 98.38 296 ASN B N 1
ATOM 5064 C CA . ASN B 1 296 ? 11.07 -3.58 -21.062 1 98.38 296 ASN B CA 1
ATOM 5065 C C . ASN B 1 296 ? 11.305 -5.086 -21.047 1 98.38 296 ASN B C 1
ATOM 5067 O O . ASN B 1 296 ? 10.953 -5.785 -22 1 98.38 296 ASN B O 1
ATOM 5071 N N . ILE B 1 297 ? 11.906 -5.605 -19.953 1 98.56 297 ILE B N 1
ATOM 5072 C CA . ILE B 1 297 ? 12.078 -7.039 -19.75 1 98.56 297 ILE B CA 1
ATOM 5073 C C . ILE B 1 297 ? 11.633 -7.422 -18.344 1 98.56 297 ILE B C 1
ATOM 5075 O O . ILE B 1 297 ? 12.273 -8.234 -17.672 1 98.56 297 ILE B O 1
ATOM 5079 N N . MET B 1 298 ? 10.617 -6.727 -17.906 1 97.62 298 MET B N 1
ATOM 5080 C CA . MET B 1 298 ? 10.141 -6.883 -16.531 1 97.62 298 MET B CA 1
ATOM 5081 C C . MET B 1 298 ? 9.977 -8.359 -16.172 1 97.62 298 MET B C 1
ATOM 5083 O O . MET B 1 298 ? 10.055 -8.734 -15 1 97.62 298 MET B O 1
ATOM 5087 N N . GLY B 1 299 ? 9.805 -9.242 -17.172 1 97.94 299 GLY B N 1
ATOM 5088 C CA . GLY B 1 299 ? 9.57 -10.664 -16.969 1 97.94 299 GLY B CA 1
ATOM 5089 C C . GLY B 1 299 ? 10.734 -11.367 -16.281 1 97.94 299 GLY B C 1
ATOM 5090 O O . GLY B 1 299 ? 10.57 -12.461 -15.742 1 97.94 299 GLY B O 1
ATOM 5091 N N . VAL B 1 300 ? 11.906 -10.758 -16.188 1 98.69 300 VAL B N 1
ATOM 5092 C CA . VAL B 1 300 ? 13.086 -11.406 -15.617 1 98.69 300 VAL B CA 1
ATOM 5093 C C . VAL B 1 300 ? 13.07 -11.242 -14.102 1 98.69 300 VAL B C 1
ATOM 5095 O O . VAL B 1 300 ? 13.961 -11.734 -13.406 1 98.69 300 VAL B O 1
ATOM 5098 N N . GLY B 1 301 ? 12.055 -10.578 -13.57 1 98.75 301 GLY B N 1
ATOM 5099 C CA . GLY B 1 301 ? 11.977 -10.164 -12.18 1 98.75 301 GLY B CA 1
ATOM 5100 C C . GLY B 1 301 ? 12.32 -11.281 -11.211 1 98.75 301 GLY B C 1
ATOM 5101 O O . GLY B 1 301 ? 13.211 -11.125 -10.367 1 98.75 301 GLY B O 1
ATOM 5102 N N . PRO B 1 302 ? 11.695 -12.406 -11.336 1 98.88 302 PRO B N 1
ATOM 5103 C CA . PRO B 1 302 ? 11.953 -13.5 -10.398 1 98.88 302 PRO B CA 1
ATOM 5104 C C . PRO B 1 302 ? 13.406 -13.969 -10.422 1 98.88 302 PRO B C 1
ATOM 5106 O O . PRO B 1 302 ? 13.945 -14.391 -9.391 1 98.88 302 PRO B O 1
ATOM 5109 N N . ALA B 1 303 ? 14.07 -13.906 -11.578 1 98.81 303 ALA B N 1
ATOM 5110 C CA . ALA B 1 303 ? 15.461 -14.328 -11.719 1 98.81 303 ALA B CA 1
ATOM 5111 C C . ALA B 1 303 ? 16.375 -13.508 -10.82 1 98.81 303 ALA B C 1
ATOM 5113 O O . ALA B 1 303 ? 17.484 -13.945 -10.492 1 98.81 303 ALA B O 1
ATOM 5114 N N . TYR B 1 304 ? 15.922 -12.375 -10.406 1 98.88 304 TYR B N 1
ATOM 5115 C CA . TYR B 1 304 ? 16.734 -11.492 -9.57 1 98.88 304 TYR B CA 1
ATOM 5116 C C . TYR B 1 304 ? 16.172 -11.414 -8.148 1 98.88 304 TYR B C 1
ATOM 5118 O O . TYR B 1 304 ? 16.922 -11.289 -7.184 1 98.88 304 TYR B O 1
ATOM 5126 N N . ALA B 1 305 ? 14.875 -11.523 -8.008 1 98.94 305 ALA B N 1
ATOM 5127 C CA . ALA B 1 305 ? 14.234 -11.43 -6.699 1 98.94 305 ALA B CA 1
ATOM 5128 C C . ALA B 1 305 ? 14.547 -12.648 -5.844 1 98.94 305 ALA B C 1
ATOM 5130 O O . ALA B 1 305 ? 14.773 -12.531 -4.637 1 98.94 305 ALA B O 1
ATOM 5131 N N . ILE B 1 306 ? 14.531 -13.852 -6.438 1 98.94 306 ILE B N 1
ATOM 5132 C CA . ILE B 1 306 ? 14.75 -15.078 -5.688 1 98.94 306 ILE B CA 1
ATOM 5133 C C . ILE B 1 306 ? 16.172 -15.117 -5.148 1 98.94 306 ILE B C 1
ATOM 5135 O O . ILE B 1 306 ? 16.391 -15.359 -3.959 1 98.94 306 ILE B O 1
ATOM 5139 N N . PRO B 1 307 ? 17.219 -14.836 -5.984 1 98.88 307 PRO B N 1
ATOM 5140 C CA . PRO B 1 307 ? 18.578 -14.758 -5.422 1 98.88 307 PRO B CA 1
ATOM 5141 C C . PRO B 1 307 ? 18.688 -13.711 -4.32 1 98.88 307 PRO B C 1
ATOM 5143 O O . PRO B 1 307 ? 19.391 -13.922 -3.33 1 98.88 307 PRO B O 1
ATOM 5146 N N . ARG B 1 308 ? 18.031 -12.562 -4.469 1 98.88 308 ARG B N 1
ATOM 5147 C CA . ARG B 1 308 ? 18.047 -11.562 -3.412 1 98.88 308 ARG B CA 1
ATOM 5148 C C . ARG B 1 308 ? 17.453 -12.117 -2.121 1 98.88 308 ARG B C 1
ATOM 5150 O O . ARG B 1 308 ? 17.969 -11.852 -1.032 1 98.88 308 ARG B O 1
ATOM 5157 N N . LEU B 1 309 ? 16.359 -12.836 -2.256 1 98.88 309 LEU B N 1
ATOM 5158 C CA . LEU B 1 309 ? 15.758 -13.5 -1.102 1 98.88 309 LEU B CA 1
ATOM 5159 C C . LEU B 1 309 ? 16.75 -14.438 -0.434 1 98.88 309 LEU B C 1
ATOM 5161 O O . LEU B 1 309 ? 16.828 -14.5 0.796 1 98.88 309 LEU B O 1
ATOM 5165 N N . PHE B 1 310 ? 17.531 -15.164 -1.258 1 98.75 310 PHE B N 1
ATOM 5166 C CA . PHE B 1 310 ? 18.531 -16.078 -0.725 1 98.75 310 PHE B CA 1
ATOM 5167 C C . PHE B 1 310 ? 19.641 -15.305 -0.004 1 98.75 310 PHE B C 1
ATOM 5169 O O . PHE B 1 310 ? 20.141 -15.75 1.023 1 98.75 310 PHE B O 1
ATOM 5176 N N . GLU B 1 311 ? 19.984 -14.133 -0.499 1 98.44 311 GLU B N 1
ATOM 5177 C CA . GLU B 1 311 ? 20.938 -13.281 0.196 1 98.44 311 GLU B CA 1
ATOM 5178 C C . GLU B 1 311 ? 20.422 -12.867 1.571 1 98.44 311 GLU B C 1
ATOM 5180 O O . GLU B 1 311 ? 21.172 -12.883 2.551 1 98.44 311 GLU B O 1
ATOM 5185 N N . LEU B 1 312 ? 19.188 -12.531 1.623 1 98.19 312 LEU B N 1
ATOM 5186 C CA . LEU B 1 312 ? 18.578 -12.07 2.869 1 98.19 312 LEU B CA 1
ATOM 5187 C C . LEU B 1 312 ? 18.469 -13.211 3.877 1 98.19 312 LEU B C 1
ATOM 5189 O O . LEU B 1 312 ? 18.562 -12.984 5.086 1 98.19 312 LEU B O 1
ATOM 5193 N N . THR B 1 313 ? 18.312 -14.43 3.393 1 98.5 313 THR B N 1
ATOM 5194 C CA . THR B 1 313 ? 17.938 -15.523 4.285 1 98.5 313 THR B CA 1
ATOM 5195 C C . THR B 1 313 ? 19.125 -16.469 4.516 1 98.5 313 THR B C 1
ATOM 5197 O O . THR B 1 313 ? 19.094 -17.281 5.434 1 98.5 313 THR B O 1
ATOM 5200 N N . GLY B 1 314 ? 20.125 -16.406 3.615 1 98.38 314 GLY B N 1
ATOM 5201 C CA . GLY B 1 314 ? 21.25 -17.328 3.705 1 98.38 314 GLY B CA 1
ATOM 5202 C C . GLY B 1 314 ? 20.938 -18.703 3.162 1 98.38 314 GLY B C 1
ATOM 5203 O O . GLY B 1 314 ? 21.688 -19.656 3.404 1 98.38 314 GLY B O 1
ATOM 5204 N N . LEU B 1 315 ? 19.797 -18.859 2.457 1 98.69 315 LEU B N 1
ATOM 5205 C CA . LEU B 1 315 ? 19.406 -20.125 1.855 1 98.69 315 LEU B CA 1
ATOM 5206 C C . LEU B 1 315 ? 19.906 -20.234 0.419 1 98.69 315 LEU B C 1
ATOM 5208 O O . LEU B 1 315 ? 20.391 -19.25 -0.143 1 98.69 315 LEU B O 1
ATOM 5212 N N . THR B 1 316 ? 19.875 -21.406 -0.09 1 98.25 316 THR B N 1
ATOM 5213 C CA . THR B 1 316 ? 20.172 -21.656 -1.497 1 98.25 316 THR B CA 1
ATOM 5214 C C . THR B 1 316 ? 18.969 -22.281 -2.199 1 98.25 316 THR B C 1
ATOM 5216 O O . THR B 1 316 ? 18 -22.688 -1.549 1 98.25 316 THR B O 1
ATOM 5219 N N . LYS B 1 317 ? 19.062 -22.328 -3.498 1 97.94 317 LYS B N 1
ATOM 5220 C CA . LYS B 1 317 ? 17.969 -22.875 -4.289 1 97.94 317 LYS B CA 1
ATOM 5221 C C . LYS B 1 317 ? 17.688 -24.328 -3.904 1 97.94 317 LYS B C 1
ATOM 5223 O O . LYS B 1 317 ? 16.547 -24.797 -4.023 1 97.94 317 LYS B O 1
ATOM 5228 N N . ASP B 1 318 ? 18.656 -25.062 -3.402 1 97.44 318 ASP B N 1
ATOM 5229 C CA . ASP B 1 318 ? 18.531 -26.484 -3.08 1 97.44 318 ASP B CA 1
ATOM 5230 C C . ASP B 1 318 ? 17.812 -26.672 -1.747 1 97.44 318 ASP B C 1
ATOM 5232 O O . ASP B 1 318 ? 17.328 -27.781 -1.445 1 97.44 318 ASP B O 1
ATOM 5236 N N . ASP B 1 319 ? 17.75 -25.625 -0.922 1 98.38 319 ASP B N 1
ATOM 5237 C CA . ASP B 1 319 ? 17.062 -25.703 0.369 1 98.38 319 ASP B CA 1
ATOM 5238 C C . ASP B 1 319 ? 15.555 -25.656 0.197 1 98.38 319 ASP B C 1
ATOM 5240 O O . ASP B 1 319 ? 14.812 -26.047 1.099 1 98.38 319 ASP B O 1
ATOM 5244 N N . ILE B 1 320 ? 15.062 -25.219 -0.929 1 98.81 320 ILE B N 1
ATOM 5245 C CA . ILE B 1 320 ? 13.641 -24.922 -1.116 1 98.81 320 ILE B CA 1
ATOM 5246 C C . ILE B 1 320 ? 12.914 -26.172 -1.594 1 98.81 320 ILE B C 1
ATOM 5248 O O . ILE B 1 320 ? 13.406 -26.891 -2.473 1 98.81 320 ILE B O 1
ATOM 5252 N N . ASP B 1 321 ? 11.766 -26.406 -1.041 1 98.81 321 ASP B N 1
ATOM 5253 C CA . ASP B 1 321 ? 11 -27.609 -1.356 1 98.81 321 ASP B CA 1
ATOM 5254 C C . ASP B 1 321 ? 9.969 -27.344 -2.449 1 98.81 321 ASP B C 1
ATOM 5256 O O . ASP B 1 321 ? 9.688 -28.203 -3.279 1 98.81 321 ASP B O 1
ATOM 5260 N N . ILE B 1 322 ? 9.352 -26.188 -2.379 1 98.88 322 ILE B N 1
ATOM 5261 C CA . ILE B 1 322 ? 8.289 -25.828 -3.311 1 98.88 322 ILE B CA 1
ATOM 5262 C C . ILE B 1 322 ? 8.5 -24.391 -3.811 1 98.88 322 ILE B C 1
ATOM 5264 O O . ILE B 1 322 ? 8.758 -23.484 -3.02 1 98.88 322 ILE B O 1
ATOM 5268 N N . TYR B 1 323 ? 8.438 -24.219 -5.094 1 98.88 323 TYR B N 1
ATOM 5269 C CA . TYR B 1 323 ? 8.414 -22.891 -5.707 1 98.88 323 TYR B CA 1
ATOM 5270 C C . TYR B 1 323 ? 7.043 -22.594 -6.301 1 98.88 323 TYR B C 1
ATOM 5272 O O . TYR B 1 323 ? 6.539 -23.359 -7.133 1 98.88 323 TYR B O 1
ATOM 5280 N N . GLU B 1 324 ? 6.41 -21.578 -5.836 1 98.81 324 GLU B N 1
ATOM 5281 C CA . GLU B 1 324 ? 5.27 -20.969 -6.512 1 98.81 324 GLU B CA 1
ATOM 5282 C C . GLU B 1 324 ? 5.699 -19.75 -7.309 1 98.81 324 GLU B C 1
ATOM 5284 O O . GLU B 1 324 ? 5.684 -18.625 -6.793 1 98.81 324 GLU B O 1
ATOM 5289 N N . ILE B 1 325 ? 6.062 -19.922 -8.516 1 98.81 325 ILE B N 1
ATOM 5290 C CA . ILE B 1 325 ? 6.484 -18.844 -9.391 1 98.81 325 ILE B CA 1
ATOM 5291 C C . ILE B 1 325 ? 5.363 -18.5 -10.375 1 98.81 325 ILE B C 1
ATOM 5293 O O . ILE B 1 325 ? 4.934 -19.359 -11.148 1 98.81 325 ILE B O 1
ATOM 5297 N N . ASN B 1 326 ? 4.895 -17.297 -10.352 1 98.81 326 ASN B N 1
ATOM 5298 C CA . ASN B 1 326 ? 3.768 -16.891 -11.195 1 98.81 326 ASN B CA 1
ATOM 5299 C C . ASN B 1 326 ? 4.098 -17.047 -12.68 1 98.81 326 ASN B C 1
ATOM 5301 O O . ASN B 1 326 ? 5.145 -16.594 -13.133 1 98.81 326 ASN B O 1
ATOM 5305 N N . GLU B 1 327 ? 3.182 -17.672 -13.336 1 98.44 327 GLU B N 1
ATOM 5306 C CA . GLU B 1 327 ? 3.32 -17.922 -14.766 1 98.44 327 GLU B CA 1
ATOM 5307 C C . GLU B 1 327 ? 2.561 -16.875 -15.586 1 98.44 327 GLU B C 1
ATOM 5309 O O . GLU B 1 327 ? 1.709 -17.219 -16.406 1 98.44 327 GLU B O 1
ATOM 5314 N N . ALA B 1 328 ? 2.973 -15.602 -15.406 1 98.19 328 ALA B N 1
ATOM 5315 C CA . ALA B 1 328 ? 2.314 -14.594 -16.234 1 98.19 328 ALA B CA 1
ATOM 5316 C C . ALA B 1 328 ? 2.449 -14.938 -17.719 1 98.19 328 ALA B C 1
ATOM 5318 O O . ALA B 1 328 ? 1.499 -14.773 -18.484 1 98.19 328 ALA B O 1
ATOM 5319 N N . PHE B 1 329 ? 3.586 -15.312 -18.125 1 98.31 329 PHE B N 1
ATOM 5320 C CA . PHE B 1 329 ? 3.941 -15.844 -19.438 1 98.31 329 PHE B CA 1
ATOM 5321 C C . PHE B 1 329 ? 4.914 -17.016 -19.297 1 98.31 329 PHE B C 1
ATOM 5323 O O . PHE B 1 329 ? 5.734 -17.031 -18.375 1 98.31 329 PHE B O 1
ATOM 5330 N N . ALA B 1 330 ? 4.793 -17.906 -20.234 1 98.62 330 ALA B N 1
ATOM 5331 C CA . ALA B 1 330 ? 5.727 -19.031 -20.219 1 98.62 330 ALA B CA 1
ATOM 5332 C C . ALA B 1 330 ? 7.168 -18.547 -20.359 1 98.62 330 ALA B C 1
ATOM 5334 O O . ALA B 1 330 ? 8.07 -19.094 -19.734 1 98.62 330 ALA B O 1
ATOM 5335 N N . SER B 1 331 ? 7.383 -17.5 -21.125 1 98 331 SER B N 1
ATOM 5336 C CA . SER B 1 331 ? 8.727 -16.984 -21.391 1 98 331 SER B CA 1
ATOM 5337 C C . SER B 1 331 ? 9.391 -16.516 -20.094 1 98 331 SER B C 1
ATOM 5339 O O . SER B 1 331 ? 10.523 -16.891 -19.812 1 98 331 SER B O 1
ATOM 5341 N N . GLN B 1 332 ? 8.664 -15.719 -19.359 1 97.31 332 GLN B N 1
ATOM 5342 C CA . GLN B 1 332 ? 9.258 -15.148 -18.156 1 97.31 332 GLN B CA 1
ATOM 5343 C C . GLN B 1 332 ? 9.484 -16.219 -17.094 1 97.31 332 GLN B C 1
ATOM 5345 O O . GLN B 1 332 ? 10.508 -16.203 -16.406 1 97.31 332 GLN B O 1
ATOM 5350 N N . ALA B 1 333 ? 8.539 -17.141 -16.875 1 98.25 333 ALA B N 1
ATOM 5351 C CA . ALA B 1 333 ? 8.695 -18.203 -15.875 1 98.25 333 ALA B CA 1
ATOM 5352 C C . ALA B 1 333 ? 9.867 -19.109 -16.203 1 98.25 333 ALA B C 1
ATOM 5354 O O . ALA B 1 333 ? 10.695 -19.406 -15.344 1 98.25 333 ALA B O 1
ATOM 5355 N N . LEU B 1 334 ? 9.953 -19.516 -17.469 1 98.25 334 LEU B N 1
ATOM 5356 C CA . LEU B 1 334 ? 11.016 -20.422 -17.922 1 98.25 334 LEU B CA 1
ATOM 5357 C C . LEU B 1 334 ? 12.383 -19.766 -17.797 1 98.25 334 LEU B C 1
ATOM 5359 O O . LEU B 1 334 ? 13.344 -20.391 -17.344 1 98.25 334 LEU B O 1
ATOM 5363 N N . PHE B 1 335 ? 12.445 -18.5 -18.234 1 98.5 335 PHE B N 1
ATOM 5364 C CA . PHE B 1 335 ? 13.719 -17.797 -18.109 1 98.5 335 PHE B CA 1
ATOM 5365 C C . PHE B 1 335 ? 14.227 -17.844 -16.672 1 98.5 335 PHE B C 1
ATOM 5367 O O . PHE B 1 335 ? 15.383 -18.203 -16.438 1 98.5 335 PHE B O 1
ATOM 5374 N N . SER B 1 336 ? 13.383 -17.453 -15.695 1 98.56 336 SER B N 1
ATOM 5375 C CA . SER B 1 336 ? 13.789 -17.359 -14.297 1 98.56 336 SER B CA 1
ATOM 5376 C C . SER B 1 336 ? 14.172 -18.719 -13.727 1 98.56 336 SER B C 1
ATOM 5378 O O . SER B 1 336 ? 15.172 -18.844 -13.023 1 98.56 336 SER B O 1
ATOM 5380 N N . ILE B 1 337 ? 13.398 -19.75 -14.047 1 98.5 337 ILE B N 1
ATOM 5381 C CA . ILE B 1 337 ? 13.641 -21.109 -13.562 1 98.5 337 ILE B CA 1
ATOM 5382 C C . ILE B 1 337 ? 15 -21.594 -14.062 1 98.5 337 ILE B C 1
ATOM 5384 O O . ILE B 1 337 ? 15.812 -22.094 -13.281 1 98.5 337 ILE B O 1
ATOM 5388 N N . GLU B 1 338 ? 15.219 -21.375 -15.352 1 98.19 338 GLU B N 1
ATOM 5389 C CA . GLU B 1 338 ? 16.453 -21.859 -15.977 1 98.19 338 GLU B CA 1
ATOM 5390 C C . GLU B 1 338 ? 17.656 -21.016 -15.555 1 98.19 338 GLU B C 1
ATOM 5392 O O . GLU B 1 338 ? 18.719 -21.562 -15.281 1 98.19 338 GLU B O 1
ATOM 5397 N N . HIS B 1 339 ? 17.422 -19.703 -15.484 1 98.19 339 HIS B N 1
ATOM 5398 C CA . HIS B 1 339 ? 18.5 -18.781 -15.117 1 98.19 339 HIS B CA 1
ATOM 5399 C C . HIS B 1 339 ? 19.031 -19.094 -13.727 1 98.19 339 HIS B C 1
ATOM 5401 O O . HIS B 1 339 ? 20.25 -19.062 -13.5 1 98.19 339 HIS B O 1
ATOM 5407 N N . ILE B 1 340 ? 18.141 -19.422 -12.82 1 98.44 340 ILE B N 1
ATOM 5408 C CA . ILE B 1 340 ? 18.516 -19.688 -11.438 1 98.44 340 ILE B CA 1
ATOM 5409 C C . ILE B 1 340 ? 18.984 -21.125 -11.289 1 98.44 340 ILE B C 1
ATOM 5411 O O . ILE B 1 340 ? 19.766 -21.453 -10.383 1 98.44 340 ILE B O 1
ATOM 5415 N N . GLY B 1 341 ? 18.547 -21.984 -12.133 1 98.44 341 GLY B N 1
ATOM 5416 C CA . GLY B 1 341 ? 18.828 -23.406 -12.039 1 98.44 341 GLY B CA 1
ATOM 5417 C C . GLY B 1 341 ? 17.938 -24.141 -11.055 1 98.44 341 GLY B C 1
ATOM 5418 O O . GLY B 1 341 ? 18.391 -25 -10.312 1 98.44 341 GLY B O 1
ATOM 5419 N N . ILE B 1 342 ? 16.672 -23.812 -11.023 1 98.44 342 ILE B N 1
ATOM 5420 C CA . ILE B 1 342 ? 15.695 -24.422 -10.117 1 98.44 342 ILE B CA 1
ATOM 5421 C C . ILE B 1 342 ? 15.219 -25.75 -10.695 1 98.44 342 ILE B C 1
ATOM 5423 O O . ILE B 1 342 ? 14.992 -25.859 -11.898 1 98.44 342 ILE B O 1
ATOM 5427 N N . ASP B 1 343 ? 15.07 -26.75 -9.875 1 97.81 343 ASP B N 1
ATOM 5428 C CA . ASP B 1 343 ? 14.469 -28.016 -10.281 1 97.81 343 ASP B CA 1
ATOM 5429 C C . ASP B 1 343 ? 13.008 -27.812 -10.703 1 97.81 343 ASP B C 1
ATOM 5431 O O . ASP B 1 343 ? 12.148 -27.531 -9.867 1 97.81 343 ASP B O 1
ATOM 5435 N N . LYS B 1 344 ? 12.703 -28.016 -11.922 1 96.88 344 LYS B N 1
ATOM 5436 C CA . LYS B 1 344 ? 11.383 -27.75 -12.492 1 96.88 344 LYS B CA 1
ATOM 5437 C C . LYS B 1 344 ? 10.305 -28.578 -11.781 1 96.88 344 LYS B C 1
ATOM 5439 O O . LYS B 1 344 ? 9.148 -28.172 -11.719 1 96.88 344 LYS B O 1
ATOM 5444 N N . LYS B 1 345 ? 10.68 -29.703 -11.234 1 96.69 345 LYS B N 1
ATOM 5445 C CA . LYS B 1 345 ? 9.727 -30.594 -10.555 1 96.69 345 LYS B CA 1
ATOM 5446 C C . LYS B 1 345 ? 9.172 -29.938 -9.297 1 96.69 345 LYS B C 1
ATOM 5448 O O . LYS B 1 345 ? 8.102 -30.312 -8.812 1 96.69 345 LYS B O 1
ATOM 5453 N N . LYS B 1 346 ? 9.891 -28.953 -8.766 1 98.44 346 LYS B N 1
ATOM 5454 C CA . LYS B 1 346 ? 9.5 -28.281 -7.531 1 98.44 346 LYS B CA 1
ATOM 5455 C C . LYS B 1 346 ? 8.68 -27.031 -7.828 1 98.44 346 LYS B C 1
ATOM 5457 O O . LYS B 1 346 ? 8.164 -26.391 -6.906 1 98.44 346 LYS B O 1
ATOM 5462 N N . VAL B 1 347 ? 8.547 -26.719 -9.148 1 98.69 347 VAL B N 1
ATOM 5463 C CA . VAL B 1 347 ? 7.902 -25.453 -9.516 1 98.69 347 VAL B CA 1
ATOM 5464 C C . VAL B 1 347 ? 6.418 -25.703 -9.789 1 98.69 347 VAL B C 1
ATOM 5466 O O . VAL B 1 347 ? 6.062 -26.531 -10.633 1 98.69 347 VAL B O 1
ATOM 5469 N N . ASN B 1 348 ? 5.578 -25.016 -9.07 1 98.69 348 ASN B N 1
ATOM 5470 C CA . ASN B 1 348 ? 4.133 -25.062 -9.273 1 98.69 348 ASN B CA 1
ATOM 5471 C C . ASN B 1 348 ? 3.627 -26.5 -9.391 1 98.69 348 ASN B C 1
ATOM 5473 O O . ASN B 1 348 ? 3.053 -26.875 -10.414 1 98.69 348 ASN B O 1
ATOM 5477 N N . PRO B 1 349 ? 3.727 -27.234 -8.32 1 98.56 349 PRO B N 1
ATOM 5478 C CA . PRO B 1 349 ? 3.436 -28.656 -8.391 1 98.56 349 PRO B CA 1
ATOM 5479 C C . PRO B 1 349 ? 2 -28.953 -8.82 1 98.56 349 PRO B C 1
ATOM 5481 O O . PRO B 1 349 ? 1.719 -30.031 -9.352 1 98.56 349 PRO B O 1
ATOM 5484 N N . VAL B 1 350 ? 1.091 -28.031 -8.617 1 98.56 350 VAL B N 1
ATOM 5485 C CA . VAL B 1 350 ? -0.301 -28.297 -8.969 1 98.56 350 VAL B CA 1
ATOM 5486 C C . VAL B 1 350 ? -0.724 -27.391 -10.117 1 98.56 350 VAL B C 1
ATOM 5488 O O . VAL B 1 350 ? -1.916 -27.141 -10.32 1 98.56 350 VAL B O 1
ATOM 5491 N N . GLY B 1 351 ? 0.238 -26.828 -10.828 1 98.25 351 GLY B N 1
ATOM 5492 C CA . GLY B 1 351 ? -0.031 -25.891 -11.914 1 98.25 351 GLY B CA 1
ATOM 5493 C C . GLY B 1 351 ? 0.103 -24.438 -11.5 1 98.25 351 GLY B C 1
ATOM 5494 O O . GLY B 1 351 ? 0.27 -24.141 -10.312 1 98.25 351 GLY B O 1
ATOM 5495 N N . GLY B 1 352 ? 0.085 -23.594 -12.508 1 97.94 352 GLY B N 1
ATOM 5496 C CA . GLY B 1 352 ? 0.263 -22.172 -12.242 1 97.94 352 GLY B CA 1
ATOM 5497 C C . GLY B 1 352 ? -0.723 -21.297 -13 1 97.94 352 GLY B C 1
ATOM 5498 O O . GLY B 1 352 ? -1.825 -21.734 -13.328 1 97.94 352 GLY B O 1
ATOM 5499 N N . ALA B 1 353 ? -0.346 -20.078 -13.211 1 98.5 353 ALA B N 1
ATOM 5500 C CA . ALA B 1 353 ? -1.251 -19.031 -13.672 1 98.5 353 ALA B CA 1
ATOM 5501 C C . ALA B 1 353 ? -1.64 -19.25 -15.133 1 98.5 353 ALA B C 1
ATOM 5503 O O . ALA B 1 353 ? -2.695 -18.797 -15.578 1 98.5 353 ALA B O 1
ATOM 5504 N N . ILE B 1 354 ? -0.786 -19.891 -15.914 1 98.62 354 ILE B N 1
ATOM 5505 C CA . ILE B 1 354 ? -1.148 -20.172 -17.297 1 98.62 354 ILE B CA 1
ATOM 5506 C C . ILE B 1 354 ? -2.42 -21.016 -17.328 1 98.62 354 ILE B C 1
ATOM 5508 O O . ILE B 1 354 ? -3.309 -20.781 -18.156 1 98.62 354 ILE B O 1
ATOM 5512 N N . ALA B 1 355 ? -2.486 -21.953 -16.422 1 98.5 355 ALA B N 1
ATOM 5513 C CA . ALA B 1 355 ? -3.629 -22.875 -16.391 1 98.5 355 ALA B CA 1
ATOM 5514 C C . ALA B 1 355 ? -4.75 -22.312 -15.523 1 98.5 355 ALA B C 1
ATOM 5516 O O . ALA B 1 355 ? -5.926 -22.391 -15.898 1 98.5 355 ALA B O 1
ATOM 5517 N N . MET B 1 356 ? -4.414 -21.734 -14.359 1 98 356 MET B N 1
ATOM 5518 C CA . MET B 1 356 ? -5.402 -21.391 -13.344 1 98 356 MET B CA 1
ATOM 5519 C C . MET B 1 356 ? -5.906 -19.953 -13.539 1 98 356 MET B C 1
ATOM 5521 O O . MET B 1 356 ? -7.023 -19.625 -13.141 1 98 356 MET B O 1
ATOM 5525 N N . GLY B 1 357 ? -5.059 -19.125 -14.07 1 98.19 357 GLY B N 1
ATOM 5526 C CA . GLY B 1 357 ? -5.371 -17.719 -14.188 1 98.19 357 GLY B CA 1
ATOM 5527 C C . GLY B 1 357 ? -4.547 -16.844 -13.258 1 98.19 357 GLY B C 1
ATOM 5528 O O . GLY B 1 357 ? -3.873 -17.344 -12.359 1 98.19 357 GLY B O 1
ATOM 5529 N N . HIS B 1 358 ? -4.652 -15.562 -13.516 1 98.31 358 HIS B N 1
ATOM 5530 C CA . HIS B 1 358 ? -3.812 -14.602 -12.82 1 98.31 358 HIS B CA 1
ATOM 5531 C C . HIS B 1 358 ? -4.594 -13.336 -12.469 1 98.31 358 HIS B C 1
ATOM 5533 O O . HIS B 1 358 ? -4.371 -12.281 -13.062 1 98.31 358 HIS B O 1
ATOM 5539 N N . PRO B 1 359 ? -5.52 -13.43 -11.492 1 98.69 359 PRO B N 1
ATOM 5540 C CA . PRO B 1 359 ? -6.023 -12.156 -10.984 1 98.69 359 PRO B CA 1
ATOM 5541 C C . PRO B 1 359 ? -4.934 -11.305 -10.336 1 98.69 359 PRO B C 1
ATOM 5543 O O . PRO B 1 359 ? -4.488 -11.602 -9.227 1 98.69 359 PRO B O 1
ATOM 5546 N N . LEU B 1 360 ? -4.496 -10.297 -10.953 1 97.81 360 LEU B N 1
ATOM 5547 C CA . LEU B 1 360 ? -3.266 -9.562 -10.703 1 97.81 360 LEU B CA 1
ATOM 5548 C C . LEU B 1 360 ? -3.076 -9.32 -9.211 1 97.81 360 LEU B C 1
ATOM 5550 O O . LEU B 1 360 ? -2.242 -9.969 -8.57 1 97.81 360 LEU B O 1
ATOM 5554 N N . GLY B 1 361 ? -3.965 -8.555 -8.602 1 97.94 361 GLY B N 1
ATOM 5555 C CA . GLY B 1 361 ? -3.826 -8.133 -7.215 1 97.94 361 GLY B CA 1
ATOM 5556 C C . GLY B 1 361 ? -3.924 -9.281 -6.23 1 97.94 361 GLY B C 1
ATOM 5557 O O . GLY B 1 361 ? -3.416 -9.195 -5.109 1 97.94 361 GLY B O 1
ATOM 5558 N N . ALA B 1 362 ? -4.438 -10.438 -6.633 1 98.75 362 ALA 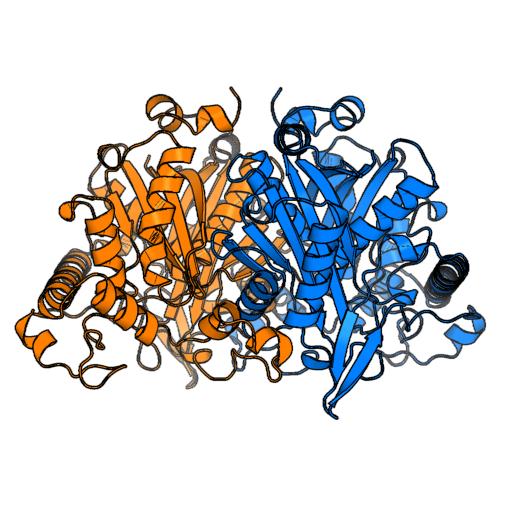B N 1
ATOM 5559 C CA . ALA B 1 362 ? -4.746 -11.531 -5.711 1 98.75 362 ALA B CA 1
ATOM 5560 C C . ALA B 1 362 ? -3.67 -12.609 -5.77 1 98.75 362 ALA B C 1
ATOM 5562 O O . ALA B 1 362 ? -3.529 -13.406 -4.84 1 98.75 362 ALA B O 1
ATOM 5563 N N . THR B 1 363 ? -2.912 -12.609 -6.809 1 98.75 363 THR B N 1
ATOM 5564 C CA . THR B 1 363 ? -2.092 -13.766 -7.156 1 98.75 363 THR B CA 1
ATOM 5565 C C . THR B 1 363 ? -1.073 -14.055 -6.055 1 98.75 363 THR B C 1
ATOM 5567 O O . THR B 1 363 ? -0.859 -15.211 -5.688 1 98.75 363 THR B O 1
ATOM 5570 N N . GLY B 1 364 ? -0.426 -12.984 -5.535 1 98.75 364 GLY B N 1
ATOM 5571 C CA . GLY B 1 364 ? 0.579 -13.195 -4.504 1 98.75 364 GLY B CA 1
ATOM 5572 C C . GLY B 1 364 ? 0.03 -13.883 -3.27 1 98.75 364 GLY B C 1
ATOM 5573 O O . GLY B 1 364 ? 0.667 -14.789 -2.721 1 98.75 364 GLY B O 1
ATOM 5574 N N . ALA B 1 365 ? -1.104 -13.477 -2.799 1 98.94 365 ALA B N 1
ATOM 5575 C CA . ALA B 1 365 ? -1.76 -14.102 -1.653 1 98.94 365 ALA B CA 1
ATOM 5576 C C . ALA B 1 365 ? -2.264 -15.5 -2.006 1 98.94 365 ALA B C 1
ATOM 5578 O O . ALA B 1 365 ? -2.16 -16.422 -1.197 1 98.94 365 ALA B O 1
ATOM 5579 N N . ARG B 1 366 ? -2.791 -15.656 -3.211 1 98.81 366 ARG B N 1
ATOM 5580 C CA . ARG B 1 366 ? -3.279 -16.953 -3.697 1 98.81 366 ARG B CA 1
ATOM 5581 C C . ARG B 1 366 ? -2.162 -17.984 -3.723 1 98.81 366 ARG B C 1
ATOM 5583 O O . ARG B 1 366 ? -2.373 -19.141 -3.361 1 98.81 366 ARG B O 1
ATOM 5590 N N . GLN B 1 367 ? -0.946 -17.562 -4.129 1 98.88 367 GLN B N 1
ATOM 5591 C CA . GLN B 1 367 ? 0.186 -18.484 -4.184 1 98.88 367 GLN B CA 1
ATOM 5592 C C . GLN B 1 367 ? 0.544 -19 -2.795 1 98.88 367 GLN B C 1
ATOM 5594 O O . GLN B 1 367 ? 0.978 -20.141 -2.643 1 98.88 367 GLN B O 1
ATOM 5599 N N . ILE B 1 368 ? 0.351 -18.172 -1.774 1 98.94 368 ILE B N 1
ATOM 5600 C CA . ILE B 1 368 ? 0.605 -18.609 -0.405 1 98.94 368 ILE B CA 1
ATOM 5601 C C . ILE B 1 368 ? -0.389 -19.703 -0.015 1 98.94 368 ILE B C 1
ATOM 5603 O O . ILE B 1 368 ? -0.003 -20.734 0.537 1 98.94 368 ILE B O 1
ATOM 5607 N N . ALA B 1 369 ? -1.652 -19.484 -0.347 1 98.88 369 ALA B N 1
ATOM 5608 C CA . ALA B 1 369 ? -2.682 -20.469 -0.048 1 98.88 369 ALA B CA 1
ATOM 5609 C C . ALA B 1 369 ? -2.381 -21.797 -0.739 1 98.88 369 ALA B C 1
ATOM 5611 O O . ALA B 1 369 ? -2.426 -22.859 -0.11 1 98.88 369 ALA B O 1
ATOM 5612 N N . THR B 1 370 ? -2.053 -21.719 -1.989 1 98.88 370 THR B N 1
ATOM 5613 C CA . THR B 1 370 ? -1.802 -22.922 -2.785 1 98.88 370 THR B CA 1
ATOM 5614 C C . THR B 1 370 ? -0.536 -23.625 -2.312 1 98.88 370 THR B C 1
ATOM 5616 O O . THR B 1 370 ? -0.508 -24.844 -2.207 1 98.88 370 THR B O 1
ATOM 5619 N N . GLY B 1 371 ? 0.534 -22.812 -2.061 1 98.75 371 GLY B N 1
ATOM 5620 C CA . GLY B 1 371 ? 1.776 -23.391 -1.568 1 98.75 371 GLY B CA 1
ATOM 5621 C C . GLY B 1 371 ? 1.614 -24.125 -0.249 1 98.75 371 GLY B C 1
ATOM 5622 O O . GLY B 1 371 ? 2.15 -25.219 -0.069 1 98.75 371 GLY B O 1
ATOM 5623 N N . LEU B 1 372 ? 0.91 -23.562 0.674 1 98.81 372 LEU B N 1
ATOM 5624 C CA . LEU B 1 372 ? 0.709 -24.156 1.985 1 98.81 372 LEU B CA 1
ATOM 5625 C C . LEU B 1 372 ? -0.128 -25.438 1.875 1 98.81 372 LEU B C 1
ATOM 5627 O O . LEU B 1 372 ? 0.131 -26.422 2.574 1 98.81 372 LEU B O 1
ATOM 5631 N N . ALA B 1 373 ? -1.175 -25.375 1.024 1 98.56 373 ALA B N 1
ATOM 5632 C CA . ALA B 1 373 ? -1.992 -26.562 0.819 1 98.56 373 ALA B CA 1
ATOM 5633 C C . ALA B 1 373 ? -1.157 -27.719 0.261 1 98.56 373 ALA B C 1
ATOM 5635 O O . ALA B 1 373 ? -1.3 -28.859 0.692 1 98.56 373 ALA B O 1
ATOM 5636 N N . GLU B 1 374 ? -0.353 -27.406 -0.72 1 98.56 374 GLU B N 1
ATOM 5637 C CA . GLU B 1 374 ? 0.515 -28.422 -1.31 1 98.56 374 GLU B CA 1
ATOM 5638 C C . GLU B 1 374 ? 1.512 -28.953 -0.287 1 98.56 374 GLU B C 1
ATOM 5640 O O . GLU B 1 374 ? 1.771 -30.156 -0.236 1 98.56 374 GLU B O 1
ATOM 5645 N N . ALA B 1 375 ? 2.111 -28.062 0.492 1 98.62 375 ALA B N 1
ATOM 5646 C CA . ALA B 1 375 ? 3.047 -28.469 1.536 1 98.62 375 ALA B CA 1
ATOM 5647 C C . ALA B 1 375 ? 2.389 -29.438 2.512 1 98.62 375 ALA B C 1
ATOM 5649 O O . ALA B 1 375 ? 3.004 -30.422 2.926 1 98.62 375 ALA B O 1
ATOM 5650 N N . LYS B 1 376 ? 1.199 -29.141 2.889 1 97.94 376 LYS B N 1
ATOM 5651 C CA . LYS B 1 376 ? 0.463 -30.016 3.797 1 97.94 376 LYS B CA 1
ATOM 5652 C C . LYS B 1 376 ? 0.297 -31.406 3.201 1 97.94 376 LYS B C 1
ATOM 5654 O O . LYS B 1 376 ? 0.468 -32.406 3.898 1 97.94 376 LYS B O 1
ATOM 5659 N N . ARG B 1 377 ? -0.052 -31.484 1.938 1 97.5 377 ARG B N 1
ATOM 5660 C CA . ARG B 1 377 ? -0.25 -32.75 1.268 1 97.5 377 ARG B CA 1
ATOM 5661 C C . ARG B 1 377 ? 1.055 -33.562 1.195 1 97.5 377 ARG B C 1
ATOM 5663 O O . ARG B 1 377 ? 1.051 -34.781 1.308 1 97.5 377 ARG B O 1
ATOM 5670 N N . GLN B 1 378 ? 2.139 -32.812 0.978 1 96.69 378 GLN B N 1
ATOM 5671 C CA . GLN B 1 378 ? 3.439 -33.469 0.87 1 96.69 378 GLN B CA 1
ATOM 5672 C C . GLN B 1 378 ? 3.943 -33.906 2.238 1 96.69 378 GLN B C 1
ATOM 5674 O O . GLN B 1 378 ? 4.754 -34.844 2.334 1 96.69 378 GLN B O 1
ATOM 5679 N N . GLY B 1 379 ? 3.518 -33.219 3.281 1 95.44 379 GLY B N 1
ATOM 5680 C CA . GLY B 1 379 ? 3.908 -33.562 4.637 1 95.44 379 GLY B CA 1
ATOM 5681 C C . GLY B 1 379 ? 5.254 -33 5.039 1 95.44 379 GLY B C 1
ATOM 5682 O O . GLY B 1 379 ? 6.051 -32.625 4.18 1 95.44 379 GLY B O 1
ATOM 5683 N N . GLY B 1 380 ? 5.441 -32.844 6.328 1 92.31 380 GLY B N 1
ATOM 5684 C CA . GLY B 1 380 ? 6.684 -32.312 6.867 1 92.31 380 GLY B CA 1
ATOM 5685 C C . GLY B 1 380 ? 6.789 -30.812 6.75 1 92.31 380 GLY B C 1
ATOM 5686 O O . GLY B 1 380 ? 5.961 -30.172 6.098 1 92.31 380 GLY B O 1
ATOM 5687 N N . LYS B 1 381 ? 7.762 -30.453 7.453 1 94.75 381 LYS B N 1
ATOM 5688 C CA . LYS B 1 381 ? 8.047 -29.016 7.367 1 94.75 381 LYS B CA 1
ATOM 5689 C C . LYS B 1 381 ? 8.688 -28.672 6.031 1 94.75 381 LYS B C 1
ATOM 5691 O O . LYS B 1 381 ? 9.734 -29.219 5.672 1 94.75 381 LYS B O 1
ATOM 5696 N N . LYS B 1 382 ? 8.062 -27.703 5.242 1 98.38 382 LYS B N 1
ATOM 5697 C CA . LYS B 1 382 ? 8.523 -27.359 3.9 1 98.38 382 LYS B CA 1
ATOM 5698 C C . LYS B 1 382 ? 8.898 -25.875 3.818 1 98.38 382 LYS B C 1
ATOM 5700 O O . LYS B 1 382 ? 8.234 -25.031 4.414 1 98.38 382 LYS B O 1
ATOM 5705 N N . LEU B 1 383 ? 9.992 -25.625 3.096 1 98.81 383 LEU B N 1
ATOM 5706 C CA . LEU B 1 383 ? 10.336 -24.281 2.689 1 98.81 383 LEU B CA 1
ATOM 5707 C C . LEU B 1 383 ? 9.719 -23.938 1.337 1 98.81 383 LEU B C 1
ATOM 5709 O O . LEU B 1 383 ? 9.953 -24.641 0.351 1 98.81 383 LEU B O 1
ATOM 5713 N N . ILE B 1 384 ? 8.93 -22.875 1.292 1 98.94 384 ILE B N 1
ATOM 5714 C CA . ILE B 1 384 ? 8.188 -22.469 0.102 1 98.94 384 ILE B CA 1
ATOM 5715 C C . ILE B 1 384 ? 8.625 -21.078 -0.33 1 98.94 384 ILE B C 1
ATOM 5717 O O . ILE B 1 384 ? 8.664 -20.156 0.484 1 98.94 384 ILE B O 1
ATOM 5721 N N . VAL B 1 385 ? 9 -20.906 -1.573 1 98.94 385 VAL B N 1
ATOM 5722 C CA . VAL B 1 385 ? 9.289 -19.594 -2.143 1 98.94 385 VAL B CA 1
ATOM 5723 C C . VAL B 1 385 ? 8.172 -19.188 -3.111 1 98.94 385 VAL B C 1
ATOM 5725 O O . VAL B 1 385 ? 7.855 -19.938 -4.039 1 98.94 385 VAL B O 1
ATOM 5728 N N . THR B 1 386 ? 7.516 -18.109 -2.859 1 98.88 386 THR B N 1
ATOM 5729 C CA . THR B 1 386 ? 6.621 -17.469 -3.824 1 98.88 386 THR B CA 1
ATOM 5730 C C . THR B 1 386 ? 7.332 -16.328 -4.547 1 98.88 386 THR B C 1
ATOM 5732 O O . THR B 1 386 ? 8.086 -15.57 -3.934 1 98.88 386 THR B O 1
ATOM 5735 N N . SER B 1 387 ? 7.148 -16.234 -5.859 1 98.88 387 SER B N 1
ATOM 5736 C CA . SER B 1 387 ? 7.801 -15.172 -6.617 1 98.88 387 SER B CA 1
ATOM 5737 C C . SER B 1 387 ? 7.016 -14.828 -7.879 1 98.88 387 SER B C 1
ATOM 5739 O O . SER B 1 387 ? 6.23 -15.641 -8.367 1 98.88 387 SER B O 1
ATOM 5741 N N . MET B 1 388 ? 7.203 -13.648 -8.352 1 98.81 388 MET B N 1
ATOM 5742 C CA . MET B 1 388 ? 6.559 -13.203 -9.578 1 98.81 388 MET B CA 1
ATOM 5743 C C . MET B 1 388 ? 7.293 -12.008 -10.172 1 98.81 388 MET B C 1
ATOM 5745 O O . MET B 1 388 ? 8.008 -11.297 -9.469 1 98.81 388 MET B O 1
ATOM 5749 N N . CYS B 1 389 ? 7.145 -11.914 -11.508 1 98.75 389 CYS B N 1
ATOM 5750 C CA . CYS B 1 389 ? 7.527 -10.664 -12.156 1 98.75 389 CYS B CA 1
ATOM 5751 C C . CYS B 1 389 ? 6.516 -9.562 -11.859 1 98.75 389 CYS B C 1
ATOM 5753 O O . CYS B 1 389 ? 5.387 -9.844 -11.461 1 98.75 389 CYS B O 1
ATOM 5755 N N . VAL B 1 390 ? 6.977 -8.375 -11.938 1 98.75 390 VAL B N 1
ATOM 5756 C CA . VAL B 1 390 ? 6.152 -7.234 -11.555 1 98.75 390 VAL B CA 1
ATOM 5757 C C . VAL B 1 390 ? 6.145 -6.207 -12.688 1 98.75 390 VAL B C 1
ATOM 5759 O O . VAL B 1 390 ? 7.207 -5.789 -13.164 1 98.75 390 VAL B O 1
ATOM 5762 N N . GLY B 1 391 ? 4.941 -5.793 -13.102 1 97.75 391 GLY B N 1
ATOM 5763 C CA . GLY B 1 391 ? 4.797 -4.773 -14.125 1 97.75 391 GLY B CA 1
ATOM 5764 C C . GLY B 1 391 ? 5.637 -3.539 -13.867 1 97.75 391 GLY B C 1
ATOM 5765 O O . GLY B 1 391 ? 5.836 -3.148 -12.711 1 97.75 391 GLY B O 1
ATOM 5766 N N . THR B 1 392 ? 6.07 -2.902 -14.859 1 97.81 392 THR B N 1
ATOM 5767 C CA . THR B 1 392 ? 6.883 -1.69 -14.875 1 97.81 392 THR B CA 1
ATOM 5768 C C . THR B 1 392 ? 8.328 -2.002 -14.484 1 97.81 392 THR B C 1
ATOM 5770 O O . THR B 1 392 ? 9.133 -1.09 -14.281 1 97.81 392 THR B O 1
ATOM 5773 N N . GLY B 1 393 ? 8.695 -3.207 -14.289 1 98.62 393 GLY B N 1
ATOM 5774 C CA . GLY B 1 393 ? 10.086 -3.613 -14.18 1 98.62 393 GLY B CA 1
ATOM 5775 C C . GLY B 1 393 ? 10.516 -3.885 -12.75 1 98.62 393 GLY B C 1
ATOM 5776 O O . GLY B 1 393 ? 11.359 -3.172 -12.211 1 98.62 393 GLY B O 1
ATOM 5777 N N . MET B 1 394 ? 10.031 -5.016 -12.117 1 98.75 394 MET B N 1
ATOM 5778 C CA . MET B 1 394 ? 10.438 -5.43 -10.773 1 98.75 394 MET B CA 1
ATOM 5779 C C . MET B 1 394 ? 10.266 -6.93 -10.594 1 98.75 394 MET B C 1
ATOM 5781 O O . MET B 1 394 ? 9.734 -7.613 -11.469 1 98.75 394 MET B O 1
ATOM 5785 N N . GLY B 1 395 ? 10.797 -7.449 -9.57 1 98.88 395 GLY B N 1
ATOM 5786 C CA . GLY B 1 395 ? 10.57 -8.797 -9.07 1 98.88 395 GLY B CA 1
ATOM 5787 C C . GLY B 1 395 ? 10.32 -8.844 -7.578 1 98.88 395 GLY B C 1
ATOM 5788 O O . GLY B 1 395 ? 10.797 -7.984 -6.836 1 98.88 395 GLY B O 1
ATOM 5789 N N . CYS B 1 396 ? 9.578 -9.766 -7.207 1 98.88 396 CYS B N 1
ATOM 5790 C CA . CYS B 1 396 ? 9.258 -9.969 -5.797 1 98.88 396 CYS B CA 1
ATOM 5791 C C . CYS B 1 396 ? 9.336 -11.445 -5.426 1 98.88 396 CYS B C 1
ATOM 5793 O O . CYS B 1 396 ? 9.008 -12.312 -6.238 1 98.88 396 CYS B O 1
ATOM 5795 N N . ALA B 1 397 ? 9.844 -11.773 -4.254 1 98.94 397 ALA B N 1
ATOM 5796 C CA . ALA B 1 397 ? 9.93 -13.141 -3.74 1 98.94 397 ALA B CA 1
ATOM 5797 C C . ALA B 1 397 ? 9.781 -13.164 -2.221 1 98.94 397 ALA B C 1
ATOM 5799 O O . ALA B 1 397 ? 10.281 -12.273 -1.529 1 98.94 397 ALA B O 1
ATOM 5800 N N . ALA B 1 398 ? 9.109 -14.133 -1.713 1 98.94 398 ALA B N 1
ATOM 5801 C CA . ALA B 1 398 ? 8.953 -14.289 -0.27 1 98.94 398 ALA B CA 1
ATOM 5802 C C . ALA B 1 398 ? 9.195 -15.734 0.152 1 98.94 398 ALA B C 1
ATOM 5804 O O . ALA B 1 398 ? 9.055 -16.656 -0.656 1 98.94 398 ALA B O 1
ATOM 5805 N N . LEU B 1 399 ? 9.594 -15.914 1.39 1 98.94 399 LEU B N 1
ATOM 5806 C CA . LEU B 1 399 ? 9.852 -17.219 1.975 1 98.94 399 LEU B CA 1
ATOM 5807 C C . LEU B 1 399 ? 8.836 -17.547 3.064 1 98.94 399 LEU B C 1
ATOM 5809 O O . LEU B 1 399 ? 8.594 -16.719 3.953 1 98.94 399 LEU B O 1
ATOM 5813 N N . ILE B 1 400 ? 8.25 -18.719 2.947 1 98.81 400 ILE B N 1
ATOM 5814 C CA . ILE B 1 400 ? 7.305 -19.266 3.914 1 98.81 400 ILE B CA 1
ATOM 5815 C C . ILE B 1 400 ? 7.785 -20.625 4.395 1 98.81 400 ILE B C 1
ATOM 5817 O O . ILE B 1 400 ? 8.383 -21.391 3.629 1 98.81 400 ILE B O 1
ATOM 5821 N N . VAL B 1 401 ? 7.562 -20.906 5.637 1 98.69 401 VAL B N 1
ATOM 5822 C CA . VAL B 1 401 ? 7.801 -22.234 6.191 1 98.69 401 VAL B CA 1
ATOM 5823 C C . VAL B 1 401 ? 6.473 -22.859 6.613 1 98.69 401 VAL B C 1
ATOM 5825 O O . VAL B 1 401 ? 5.738 -22.281 7.426 1 98.69 401 VAL B O 1
ATOM 5828 N N . SER B 1 402 ? 6.156 -24 6.074 1 98.38 402 SER B N 1
ATOM 5829 C CA . SER B 1 402 ? 4.93 -24.656 6.508 1 98.38 402 SER B CA 1
ATOM 5830 C C . SER B 1 402 ? 5.098 -25.281 7.891 1 98.38 402 SER B C 1
ATOM 5832 O O . SER B 1 402 ? 6.219 -25.453 8.367 1 98.38 402 SER B O 1
ATOM 5834 N N . ALA B 1 403 ? 3.992 -25.547 8.578 1 94.25 403 ALA B N 1
ATOM 5835 C CA . ALA B 1 403 ? 4.035 -26.156 9.906 1 94.25 403 ALA B CA 1
ATOM 5836 C C . ALA B 1 403 ? 4.391 -27.641 9.812 1 94.25 403 ALA B C 1
ATOM 5838 O O . ALA B 1 403 ? 4.137 -28.281 8.797 1 94.25 403 ALA B O 1
#